Protein 6IEH (pdb70)

Structure (mmCIF, N/CA/C/O backbone):
data_6IEH
#
_entry.id   6IEH
#
_cell.length_a   148.305
_cell.length_b   113.728
_cell.length_c   80.717
_cell.angle_alpha   90.00
_cell.angle_beta   96.49
_cell.angle_gamma   90.00
#
_symmetry.space_group_name_H-M   'C 1 2 1'
#
loop_
_entity.id
_entity.type
_entity.pdbx_description
1 polymer 'Exosome RNA helicase MTR4'
2 polymer 'Protein NRDE2 homolog'
3 non-polymer 'CHLORIDE ION'
4 non-polymer "ADENOSINE-5'-TRIPHOSPHATE"
5 water water
#
loop_
_atom_site.group_PDB
_atom_site.id
_atom_site.type_symbol
_atom_site.label_atom_id
_atom_site.label_alt_id
_atom_site.label_comp_id
_atom_site.label_asym_id
_atom_site.label_entity_id
_atom_site.label_seq_id
_atom_site.pdbx_PDB_ins_code
_atom_site.Cartn_x
_atom_site.Cartn_y
_atom_site.Cartn_z
_atom_site.occupancy
_atom_site.B_iso_or_equiv
_atom_site.auth_seq_id
_atom_site.auth_comp_id
_atom_site.auth_asym_id
_atom_site.auth_atom_id
_atom_site.pdbx_PDB_model_num
ATOM 1 N N . ARG A 1 35 ? -40.016 -10.628 -15.053 1.00 39.79 98 ARG B N 1
ATOM 2 C CA . ARG A 1 35 ? -39.206 -10.274 -16.179 1.00 31.58 98 ARG B CA 1
ATOM 3 C C . ARG A 1 35 ? -38.159 -11.282 -16.419 1.00 35.97 98 ARG B C 1
ATOM 4 O O . ARG A 1 35 ? -37.178 -10.973 -17.017 1.00 30.06 98 ARG B O 1
ATOM 6 N N . VAL A 1 36 ? -38.373 -12.490 -15.927 1.00 36.40 99 VAL B N 1
ATOM 7 C CA . VAL A 1 36 ? -37.441 -13.581 -15.998 1.00 32.54 99 VAL B CA 1
ATOM 8 C C . VAL A 1 36 ? -38.218 -14.819 -16.361 1.00 31.90 99 VAL B C 1
ATOM 9 O O . VAL A 1 36 ? -39.324 -14.955 -15.968 1.00 36.23 99 VAL B O 1
ATOM 13 N N . LYS A 1 37 ? -37.622 -15.695 -17.149 1.00 33.79 100 LYS B N 1
ATOM 14 C CA . LYS A 1 37 ? -38.182 -16.962 -17.567 1.00 31.88 100 LYS B CA 1
ATOM 15 C C . LYS A 1 37 ? -37.228 -18.042 -17.210 1.00 34.19 100 LYS B C 1
ATOM 16 O O . LYS A 1 37 ? -36.067 -17.826 -17.045 1.00 38.54 100 LYS B O 1
ATOM 22 N N . VAL A 1 38 ? -37.740 -19.231 -17.045 1.00 32.68 101 VAL B N 1
ATOM 23 C CA . VAL A 1 38 ? -36.905 -20.339 -16.722 1.00 33.43 101 VAL B CA 1
ATOM 24 C C . VAL A 1 38 ? -37.027 -21.369 -17.804 1.00 35.63 101 VAL B C 1
ATOM 25 O O . VAL A 1 38 ? -38.068 -21.545 -18.348 1.00 38.97 101 VAL B O 1
ATOM 29 N N . GLN A 1 39 ? -35.922 -21.978 -18.163 1.00 31.31 102 GLN B N 1
ATOM 30 C CA . GLN A 1 39 ? -35.854 -23.028 -19.125 1.00 26.28 102 GLN B CA 1
ATOM 31 C C . GLN A 1 39 ? -35.339 -24.226 -18.445 1.00 32.63 102 GLN B C 1
ATOM 32 O O . GLN A 1 39 ? -34.504 -24.122 -17.633 1.00 37.23 102 GLN B O 1
ATOM 38 N N . SER A 1 40 ? -35.834 -25.392 -18.762 1.00 34.36 103 SER B N 1
ATOM 39 C CA . SER A 1 40 ? -35.331 -26.564 -18.120 1.00 30.99 103 SER B CA 1
ATOM 40 C C . SER A 1 40 ? -34.453 -27.297 -19.022 1.00 31.45 103 SER B C 1
ATOM 41 O O . SER A 1 40 ? -34.802 -27.495 -20.090 1.00 32.46 103 SER B O 1
ATOM 44 N N . VAL A 1 41 ? -33.302 -27.724 -18.570 1.00 33.52 104 VAL B N 1
ATOM 45 C CA . VAL A 1 41 ? -32.405 -28.456 -19.428 1.00 31.93 104 VAL B CA 1
ATOM 46 C C . VAL A 1 41 ? -32.146 -29.914 -19.054 1.00 37.99 104 VAL B C 1
ATOM 47 O O . VAL A 1 41 ? -31.925 -30.235 -17.944 1.00 40.65 104 VAL B O 1
ATOM 51 N N . GLU A 1 42 ? -32.236 -30.824 -20.006 1.00 47.44 105 GLU B N 1
ATOM 52 C CA . GLU A 1 42 ? -32.059 -32.236 -19.713 1.00 44.23 105 GLU B CA 1
ATOM 53 C C . GLU A 1 42 ? -30.674 -32.714 -19.404 1.00 49.57 105 GLU B C 1
ATOM 54 O O . GLU A 1 42 ? -29.712 -32.360 -20.022 1.00 53.80 105 GLU B O 1
ATOM 56 N N . THR A 1 43 ? -30.611 -33.554 -18.404 1.00 47.21 106 THR B N 1
ATOM 57 C CA . THR A 1 43 ? -29.394 -34.144 -17.893 1.00 53.20 106 THR B CA 1
ATOM 58 C C . THR A 1 43 ? -29.667 -35.600 -17.577 1.00 59.97 106 THR B C 1
ATOM 59 O O . THR A 1 43 ? -30.765 -36.090 -17.771 1.00 60.59 106 THR B O 1
ATOM 63 N N . VAL A 1 44 ? -28.678 -36.312 -17.081 1.00 57.51 107 VAL B N 1
ATOM 64 C CA . VAL A 1 44 ? -28.892 -37.722 -16.927 1.00 60.40 107 VAL B CA 1
ATOM 65 C C . VAL A 1 44 ? -29.151 -38.429 -15.631 1.00 68.32 107 VAL B C 1
ATOM 66 O O . VAL A 1 44 ? -30.272 -38.817 -15.318 1.00 66.89 107 VAL B O 1
ATOM 70 N N . GLU A 1 45 ? -28.122 -38.545 -14.839 1.00 64.30 108 GLU B N 1
ATOM 71 C CA . GLU A 1 45 ? -28.238 -39.348 -13.669 1.00 69.47 108 GLU B CA 1
ATOM 72 C C . GLU A 1 45 ? -28.900 -38.718 -12.489 1.00 68.90 108 GLU B C 1
ATOM 73 O O . GLU A 1 45 ? -28.240 -38.383 -11.538 1.00 64.19 108 GLU B O 1
ATOM 75 N N . GLY A 1 46 ? -30.213 -38.542 -12.573 1.00 65.79 109 GLY B N 1
ATOM 76 C CA . GLY A 1 46 ? -30.999 -37.982 -11.478 1.00 66.09 109 GLY B CA 1
ATOM 77 C C . GLY A 1 46 ? -30.512 -36.669 -10.921 1.00 67.50 109 GLY B C 1
ATOM 78 O O . GLY A 1 46 ? -30.398 -36.493 -9.721 1.00 62.22 109 GLY B O 1
ATOM 79 N N . CYS A 1 47 ? -30.204 -35.782 -11.843 1.00 65.04 110 CYS B N 1
ATOM 80 C CA . CYS A 1 47 ? -29.670 -34.470 -11.633 1.00 44.29 110 CYS B CA 1
ATOM 81 C C . CYS A 1 47 ? -30.502 -33.538 -12.476 1.00 46.23 110 CYS B C 1
ATOM 82 O O . CYS A 1 47 ? -30.941 -33.908 -13.532 1.00 43.24 110 CYS B O 1
ATOM 85 N N . THR A 1 48 ? -30.739 -32.332 -11.995 1.00 42.34 111 THR B N 1
ATOM 86 C CA . THR A 1 48 ? -31.559 -31.373 -12.669 1.00 30.98 111 THR B CA 1
ATOM 87 C C . THR A 1 48 ? -30.786 -30.164 -13.028 1.00 33.70 111 THR B C 1
ATOM 88 O O . THR A 1 48 ? -29.976 -29.767 -12.280 1.00 33.61 111 THR B O 1
ATOM 92 N N . HIS A 1 49 ? -30.983 -29.626 -14.220 1.00 31.16 112 HIS B N 1
ATOM 93 C CA . HIS A 1 49 ? -30.365 -28.414 -14.659 1.00 28.02 112 HIS B CA 1
ATOM 94 C C . HIS A 1 49 ? -31.426 -27.532 -15.227 1.00 30.47 112 HIS B C 1
ATOM 95 O O . HIS A 1 49 ? -32.085 -27.904 -16.135 1.00 30.96 112 HIS B O 1
ATOM 102 N N . GLU A 1 50 ? -31.602 -26.356 -14.660 1.00 32.27 113 GLU B N 1
ATOM 103 C CA . GLU A 1 50 ? -32.518 -25.358 -15.125 1.00 29.41 113 GLU B CA 1
ATOM 104 C C . GLU A 1 50 ? -31.766 -24.068 -15.168 1.00 27.59 113 GLU B C 1
ATOM 105 O O . GLU A 1 50 ? -30.904 -23.835 -14.402 1.00 25.59 113 GLU B O 1
ATOM 111 N N . VAL A 1 51 ? -32.099 -23.228 -16.100 1.00 26.70 114 VAL B N 1
ATOM 112 C CA . VAL A 1 51 ? -31.462 -21.946 -16.158 1.00 27.37 114 VAL B CA 1
ATOM 113 C C . VAL A 1 51 ? -32.451 -20.817 -16.168 1.00 29.86 114 VAL B C 1
ATOM 114 O O . VAL A 1 51 ? -33.340 -20.823 -16.911 1.00 36.51 114 VAL B O 1
ATOM 118 N N . ALA A 1 52 ? -32.272 -19.821 -15.346 1.00 34.73 115 ALA B N 1
ATOM 119 C CA . ALA A 1 52 ? -33.137 -18.711 -15.342 1.00 31.24 115 ALA B CA 1
ATOM 120 C C . ALA A 1 52 ? -32.459 -17.692 -16.133 1.00 33.54 115 ALA B C 1
ATOM 121 O O . ALA A 1 52 ? -31.359 -17.412 -15.912 1.00 27.68 115 ALA B O 1
ATOM 123 N N . LEU A 1 53 ? -33.136 -17.111 -17.085 1.00 37.43 116 LEU B N 1
ATOM 124 C CA . LEU A 1 53 ? -32.520 -16.094 -17.882 1.00 37.44 116 LEU B CA 1
ATOM 125 C C . LEU A 1 53 ? -33.396 -14.908 -17.976 1.00 40.80 116 LEU B C 1
ATOM 126 O O . LEU A 1 53 ? -34.548 -15.008 -17.794 1.00 37.90 116 LEU B O 1
ATOM 131 N N . PRO A 1 54 ? -32.828 -13.764 -18.324 1.00 38.31 117 PRO B N 1
ATOM 132 C CA . PRO A 1 54 ? -33.567 -12.552 -18.501 1.00 34.53 117 PRO B CA 1
ATOM 133 C C . PRO A 1 54 ? -34.437 -12.811 -19.629 1.00 36.24 117 PRO B C 1
ATOM 134 O O . PRO A 1 54 ? -33.968 -13.230 -20.631 1.00 39.94 117 PRO B O 1
ATOM 138 N N . ALA A 1 55 ? -35.661 -12.354 -19.549 1.00 41.75 118 ALA B N 1
ATOM 139 C CA . ALA A 1 55 ? -36.690 -12.633 -20.529 1.00 33.52 118 ALA B CA 1
ATOM 140 C C . ALA A 1 55 ? -36.518 -12.183 -21.895 1.00 39.63 118 ALA B C 1
ATOM 141 O O . ALA A 1 55 ? -37.144 -12.693 -22.766 1.00 43.73 118 ALA B O 1
ATOM 143 N N . GLU A 1 56 ? -35.718 -11.182 -22.111 1.00 40.53 119 GLU B N 1
ATOM 144 C CA . GLU A 1 56 ? -35.540 -10.711 -23.422 1.00 40.72 119 GLU B CA 1
ATOM 145 C C . GLU A 1 56 ? -34.402 -11.351 -24.160 1.00 40.69 119 GLU B C 1
ATOM 146 O O . GLU A 1 56 ? -34.076 -10.955 -25.221 1.00 46.33 119 GLU B O 1
ATOM 152 N N . GLU A 1 57 ? -33.787 -12.357 -23.602 1.00 38.25 120 GLU B N 1
ATOM 153 C CA . GLU A 1 57 ? -32.712 -12.999 -24.257 1.00 43.40 120 GLU B CA 1
ATOM 154 C C . GLU A 1 57 ? -33.114 -14.379 -24.542 1.00 36.24 120 GLU B C 1
ATOM 155 O O . GLU A 1 57 ? -33.748 -14.989 -23.778 1.00 33.85 120 GLU B O 1
ATOM 157 N N . ASP A 1 58 ? -32.761 -14.835 -25.711 1.00 34.59 121 ASP B N 1
ATOM 158 C CA . ASP A 1 58 ? -33.038 -16.151 -26.153 1.00 39.85 121 ASP B CA 1
ATOM 159 C C . ASP A 1 58 ? -32.226 -17.185 -25.447 1.00 37.45 121 ASP B C 1
ATOM 160 O O . ASP A 1 58 ? -31.065 -17.007 -25.217 1.00 38.96 121 ASP B O 1
ATOM 165 N N . TYR A 1 59 ? -32.857 -18.289 -25.089 1.00 30.49 122 TYR B N 1
ATOM 166 C CA . TYR A 1 59 ? -32.133 -19.345 -24.436 1.00 32.81 122 TYR B CA 1
ATOM 167 C C . TYR A 1 59 ? -31.297 -20.044 -25.456 1.00 36.28 122 TYR B C 1
ATOM 168 O O . TYR A 1 59 ? -31.802 -20.487 -26.466 1.00 41.14 122 TYR B O 1
ATOM 177 N N . LEU A 1 60 ? -30.016 -20.181 -25.167 1.00 34.70 123 LEU B N 1
ATOM 178 C CA . LEU A 1 60 ? -29.124 -20.910 -26.031 1.00 32.97 123 LEU B CA 1
ATOM 179 C C . LEU A 1 60 ? -28.481 -21.985 -25.200 1.00 38.56 123 LEU B C 1
ATOM 180 O O . LEU A 1 60 ? -28.104 -21.751 -24.061 1.00 37.91 123 LEU B O 1
ATOM 185 N N . PRO A 1 61 ? -28.363 -23.170 -25.771 1.00 34.29 124 PRO B N 1
ATOM 186 C CA . PRO A 1 61 ? -27.787 -24.299 -25.064 1.00 31.24 124 PRO B CA 1
ATOM 187 C C . PRO A 1 61 ? -26.347 -24.032 -24.762 1.00 30.54 124 PRO B C 1
ATOM 188 O O . PRO A 1 61 ? -25.677 -23.326 -25.482 1.00 30.54 124 PRO B O 1
ATOM 192 N N . LEU A 1 62 ? -25.887 -24.572 -23.657 1.00 30.93 125 LEU B N 1
ATOM 193 C CA . LEU A 1 62 ? -24.537 -24.364 -23.244 1.00 28.98 125 LEU B CA 1
ATOM 194 C C . LEU A 1 62 ? -23.598 -24.967 -24.208 1.00 31.77 125 LEU B C 1
ATOM 195 O O . LEU A 1 62 ? -23.885 -25.955 -24.825 1.00 31.19 125 LEU B O 1
ATOM 200 N N . LYS A 1 63 ? -22.418 -24.397 -24.276 1.00 33.09 126 LYS B N 1
ATOM 201 C CA . LYS A 1 63 ? -21.454 -24.786 -25.247 1.00 33.66 126 LYS B CA 1
ATOM 202 C C . LYS A 1 63 ? -20.327 -25.601 -24.764 1.00 33.77 126 LYS B C 1
ATOM 203 O O . LYS A 1 63 ? -19.715 -25.316 -23.819 1.00 28.23 126 LYS B O 1
ATOM 205 N N . PRO A 1 64 ? -20.003 -26.623 -25.490 1.00 38.77 127 PRO B N 1
ATOM 206 C CA . PRO A 1 64 ? -18.954 -27.526 -25.108 1.00 41.29 127 PRO B CA 1
ATOM 207 C C . PRO A 1 64 ? -17.632 -26.876 -25.051 1.00 39.13 127 PRO B C 1
ATOM 208 O O . PRO A 1 64 ? -17.332 -26.020 -25.808 1.00 46.27 127 PRO B O 1
ATOM 212 N N . ARG A 1 65 ? -16.806 -27.364 -24.167 1.00 39.71 128 ARG B N 1
ATOM 213 C CA . ARG A 1 65 ? -15.540 -26.761 -23.937 1.00 47.41 128 ARG B CA 1
ATOM 214 C C . ARG A 1 65 ? -14.604 -26.738 -25.089 1.00 47.73 128 ARG B C 1
ATOM 215 O O . ARG A 1 65 ? -14.394 -27.720 -25.759 1.00 46.99 128 ARG B O 1
ATOM 223 N N . VAL A 1 66 ? -14.007 -25.577 -25.268 1.00 44.41 129 VAL B N 1
ATOM 224 C CA . VAL A 1 66 ? -13.031 -25.352 -26.252 1.00 46.09 129 VAL B CA 1
ATOM 225 C C . VAL A 1 66 ? -11.769 -25.348 -25.440 1.00 46.47 129 VAL B C 1
ATOM 226 O O . VAL A 1 66 ? -11.680 -24.662 -24.470 1.00 57.91 129 VAL B O 1
ATOM 230 N N . GLY A 1 67 ? -10.786 -26.134 -25.810 1.00 39.65 130 GLY B N 1
ATOM 231 C CA . GLY A 1 67 ? -9.554 -26.172 -25.055 1.00 44.82 130 GLY B CA 1
ATOM 232 C C . GLY A 1 67 ? -9.562 -27.169 -23.935 1.00 45.71 130 GLY B C 1
ATOM 233 O O . GLY A 1 67 ? -10.440 -27.965 -23.876 1.00 45.23 130 GLY B O 1
ATOM 234 N N . LYS A 1 68 ? -8.536 -27.172 -23.103 1.00 44.34 131 LYS B N 1
ATOM 235 C CA . LYS A 1 68 ? -8.440 -28.053 -21.967 1.00 39.32 131 LYS B CA 1
ATOM 236 C C . LYS A 1 68 ? -9.144 -27.555 -20.732 1.00 41.17 131 LYS B C 1
ATOM 237 O O . LYS A 1 68 ? -9.478 -26.424 -20.615 1.00 45.70 131 LYS B O 1
ATOM 239 N N . ALA A 1 69 ? -9.397 -28.443 -19.811 1.00 41.02 132 ALA B N 1
ATOM 240 C CA . ALA A 1 69 ? -10.004 -28.065 -18.590 1.00 40.63 132 ALA B CA 1
ATOM 241 C C . ALA A 1 69 ? -9.065 -27.264 -17.789 1.00 34.08 132 ALA B C 1
ATOM 242 O O . ALA A 1 69 ? -7.938 -27.532 -17.748 1.00 38.09 132 ALA B O 1
ATOM 244 N N . ALA A 1 70 ? -9.570 -26.278 -17.111 1.00 36.98 133 ALA B N 1
ATOM 245 C CA . ALA A 1 70 ? -8.815 -25.421 -16.257 1.00 39.41 133 ALA B CA 1
ATOM 246 C C . ALA A 1 70 ? -8.244 -26.113 -15.067 1.00 38.70 133 ALA B C 1
ATOM 247 O O . ALA A 1 70 ? -7.194 -25.766 -14.618 1.00 38.53 133 ALA B O 1
ATOM 249 N N . LYS A 1 71 ? -8.988 -27.053 -14.526 1.00 37.99 134 LYS B N 1
ATOM 250 C CA . LYS A 1 71 ? -8.626 -27.857 -13.383 1.00 38.92 134 LYS B CA 1
ATOM 251 C C . LYS A 1 71 ? -8.948 -29.300 -13.709 1.00 44.65 134 LYS B C 1
ATOM 252 O O . LYS A 1 71 ? -9.819 -29.554 -14.458 1.00 40.95 134 LYS B O 1
ATOM 258 N N . GLU A 1 72 ? -8.173 -30.240 -13.203 1.00 40.69 135 GLU B N 1
ATOM 259 C CA . GLU A 1 72 ? -8.385 -31.661 -13.391 1.00 44.96 135 GLU B CA 1
ATOM 260 C C . GLU A 1 72 ? -8.416 -32.270 -12.015 1.00 41.47 135 GLU B C 1
ATOM 261 O O . GLU A 1 72 ? -7.754 -31.837 -11.162 1.00 52.14 135 GLU B O 1
ATOM 267 N N . TYR A 1 73 ? -9.205 -33.285 -11.780 1.00 46.08 136 TYR B N 1
ATOM 268 C CA . TYR A 1 73 ? -9.317 -33.836 -10.448 1.00 43.20 136 TYR B CA 1
ATOM 269 C C . TYR A 1 73 ? -8.878 -35.261 -10.437 1.00 46.53 136 TYR B C 1
ATOM 270 O O . TYR A 1 73 ? -8.766 -35.863 -11.452 1.00 48.81 136 TYR B O 1
ATOM 279 N N . PRO A 1 74 ? -8.538 -35.780 -9.277 1.00 49.78 137 PRO B N 1
ATOM 280 C CA . PRO A 1 74 ? -8.105 -37.136 -9.030 1.00 50.12 137 PRO B CA 1
ATOM 281 C C . PRO A 1 74 ? -9.141 -38.128 -9.334 1.00 50.70 137 PRO B C 1
ATOM 282 O O . PRO A 1 74 ? -8.884 -39.190 -9.800 1.00 58.74 137 PRO B O 1
ATOM 286 N N . PHE A 1 75 ? -10.343 -37.776 -9.015 1.00 50.48 138 PHE B N 1
ATOM 287 C CA . PHE A 1 75 ? -11.470 -38.618 -9.180 1.00 51.76 138 PHE B CA 1
ATOM 288 C C . PHE A 1 75 ? -12.314 -38.312 -10.374 1.00 50.43 138 PHE B C 1
ATOM 289 O O . PHE A 1 75 ? -12.204 -37.295 -10.981 1.00 46.09 138 PHE B O 1
ATOM 297 N N . ILE A 1 76 ? -13.144 -39.257 -10.723 1.00 47.48 139 ILE B N 1
ATOM 298 C CA . ILE A 1 76 ? -14.029 -39.067 -11.814 1.00 52.27 139 ILE B CA 1
ATOM 299 C C . ILE A 1 76 ? -15.128 -38.269 -11.232 1.00 47.84 139 ILE B C 1
ATOM 300 O O . ILE A 1 76 ? -15.662 -38.624 -10.244 1.00 47.59 139 ILE B O 1
ATOM 305 N N . LEU A 1 77 ? -15.459 -37.182 -11.875 1.00 48.10 140 LEU B N 1
ATOM 306 C CA . LEU A 1 77 ? -16.477 -36.292 -11.433 1.00 42.57 140 LEU B CA 1
ATOM 307 C C . LEU A 1 77 ? -17.828 -36.858 -11.581 1.00 43.53 140 LEU B C 1
ATOM 308 O O . LEU A 1 77 ? -18.061 -37.674 -12.413 1.00 50.67 140 LEU B O 1
ATOM 313 N N . ASP A 1 78 ? -18.726 -36.411 -10.738 1.00 42.81 141 ASP B N 1
ATOM 314 C CA . ASP A 1 78 ? -20.095 -36.810 -10.798 1.00 39.35 141 ASP B CA 1
ATOM 315 C C . ASP A 1 78 ? -20.801 -35.981 -11.844 1.00 43.63 141 ASP B C 1
ATOM 316 O O . ASP A 1 78 ? -20.331 -34.960 -12.262 1.00 42.37 141 ASP B O 1
ATOM 321 N N . ALA A 1 79 ? -21.966 -36.425 -12.259 1.00 43.93 142 ALA B N 1
ATOM 322 C CA . ALA A 1 79 ? -22.730 -35.774 -13.284 1.00 36.88 142 ALA B CA 1
ATOM 323 C C . ALA A 1 79 ? -23.117 -34.416 -12.890 1.00 41.08 142 ALA B C 1
ATOM 324 O O . ALA A 1 79 ? -23.138 -33.563 -13.696 1.00 40.09 142 ALA B O 1
ATOM 326 N N . PHE A 1 80 ? -23.498 -34.212 -11.658 1.00 35.52 143 PHE B N 1
ATOM 327 C CA . PHE A 1 80 ? -23.810 -32.913 -11.233 1.00 32.42 143 PHE B CA 1
ATOM 328 C C . PHE A 1 80 ? -22.609 -32.014 -11.285 1.00 35.51 143 PHE B C 1
ATOM 329 O O . PHE A 1 80 ? -22.736 -30.909 -11.641 1.00 36.71 143 PHE B O 1
ATOM 337 N N . GLN A 1 81 ? -21.429 -32.468 -10.928 1.00 36.30 144 GLN B N 1
ATOM 338 C CA . GLN A 1 81 ? -20.287 -31.629 -10.975 1.00 34.30 144 GLN B CA 1
ATOM 339 C C . GLN A 1 81 ? -19.990 -31.237 -12.381 1.00 36.89 144 GLN B C 1
ATOM 340 O O . GLN A 1 81 ? -19.758 -30.132 -12.658 1.00 35.84 144 GLN B O 1
ATOM 346 N N . ARG A 1 82 ? -20.076 -32.146 -13.304 1.00 38.59 145 ARG B N 1
ATOM 347 C CA . ARG A 1 82 ? -19.795 -31.815 -14.671 1.00 39.69 145 ARG B CA 1
ATOM 348 C C . ARG A 1 82 ? -20.693 -30.807 -15.253 1.00 36.26 145 ARG B C 1
ATOM 349 O O . ARG A 1 82 ? -20.298 -30.097 -16.089 1.00 35.07 145 ARG B O 1
ATOM 357 N N . GLU A 1 83 ? -21.954 -30.836 -14.935 1.00 34.76 146 GLU B N 1
ATOM 358 C CA . GLU A 1 83 ? -22.855 -29.882 -15.484 1.00 34.54 146 GLU B CA 1
ATOM 359 C C . GLU A 1 83 ? -22.551 -28.527 -15.042 1.00 39.80 146 GLU B C 1
ATOM 360 O O . GLU A 1 83 ? -22.635 -27.626 -15.787 1.00 42.92 146 GLU B O 1
ATOM 366 N N . ALA A 1 84 ? -22.260 -28.385 -13.782 1.00 35.77 147 ALA B N 1
ATOM 367 C CA . ALA A 1 84 ? -21.931 -27.131 -13.174 1.00 37.07 147 ALA B CA 1
ATOM 368 C C . ALA A 1 84 ? -20.665 -26.538 -13.678 1.00 37.15 147 ALA B C 1
ATOM 369 O O . ALA A 1 84 ? -20.527 -25.368 -13.771 1.00 38.82 147 ALA B O 1
ATOM 371 N N . ILE A 1 85 ? -19.708 -27.392 -13.942 1.00 37.19 148 ILE B N 1
ATOM 372 C CA . ILE A 1 85 ? -18.410 -27.039 -14.457 1.00 36.22 148 ILE B CA 1
ATOM 373 C C . ILE A 1 85 ? -18.505 -26.451 -15.816 1.00 40.17 148 ILE B C 1
ATOM 374 O O . ILE A 1 85 ? -17.793 -25.538 -16.146 1.00 40.79 148 ILE B O 1
ATOM 379 N N . GLN A 1 86 ? -19.399 -27.004 -16.615 1.00 37.98 149 GLN B N 1
ATOM 380 C CA . GLN A 1 86 ? -19.706 -26.551 -17.943 1.00 31.21 149 GLN B CA 1
ATOM 381 C C . GLN A 1 86 ? -20.334 -25.213 -17.899 1.00 36.50 149 GLN B C 1
ATOM 382 O O . GLN A 1 86 ? -20.227 -24.521 -18.836 1.00 39.28 149 GLN B O 1
ATOM 388 N N . CYS A 1 87 ? -21.122 -24.901 -16.882 1.00 41.08 150 CYS B N 1
ATOM 389 C CA . CYS A 1 87 ? -21.668 -23.582 -16.708 1.00 33.56 150 CYS B CA 1
ATOM 390 C C . CYS A 1 87 ? -20.535 -22.618 -16.490 1.00 38.28 150 CYS B C 1
ATOM 391 O O . CYS A 1 87 ? -20.521 -21.594 -17.041 1.00 34.87 150 CYS B O 1
ATOM 394 N N . VAL A 1 88 ? -19.570 -22.943 -15.669 1.00 36.06 151 VAL B N 1
ATOM 395 C CA . VAL A 1 88 ? -18.455 -22.056 -15.426 1.00 38.19 151 VAL B CA 1
ATOM 396 C C . VAL A 1 88 ? -17.585 -21.841 -16.622 1.00 40.45 151 VAL B C 1
ATOM 397 O O . VAL A 1 88 ? -17.035 -20.793 -16.810 1.00 43.26 151 VAL B O 1
ATOM 401 N N . ASP A 1 89 ? -17.415 -22.878 -17.426 1.00 36.79 152 ASP B N 1
ATOM 402 C CA . ASP A 1 89 ? -16.640 -22.820 -18.660 1.00 34.08 152 ASP B CA 1
ATOM 403 C C . ASP A 1 89 ? -17.253 -21.869 -19.639 1.00 33.60 152 ASP B C 1
ATOM 404 O O . ASP A 1 89 ? -16.592 -21.178 -20.338 1.00 35.42 152 ASP B O 1
ATOM 409 N N . ASN A 1 90 ? -18.561 -21.846 -19.671 1.00 33.67 153 ASN B N 1
ATOM 410 C CA . ASN A 1 90 ? -19.371 -21.037 -20.515 1.00 28.56 153 ASN B CA 1
ATOM 411 C C . ASN A 1 90 ? -19.651 -19.681 -20.012 1.00 29.81 153 ASN B C 1
ATOM 412 O O . ASN A 1 90 ? -20.418 -19.014 -20.615 1.00 31.84 153 ASN B O 1
ATOM 417 N N . ASN A 1 91 ? -19.055 -19.303 -18.903 1.00 35.44 154 ASN B N 1
ATOM 418 C CA . ASN A 1 91 ? -19.167 -18.004 -18.251 1.00 40.40 154 ASN B CA 1
ATOM 419 C C . ASN A 1 91 ? -20.499 -17.593 -17.766 1.00 40.10 154 ASN B C 1
ATOM 420 O O . ASN A 1 91 ? -20.887 -16.491 -17.904 1.00 45.73 154 ASN B O 1
ATOM 425 N N . GLN A 1 92 ? -21.227 -18.503 -17.201 1.00 33.62 155 GLN B N 1
ATOM 426 C CA . GLN A 1 92 ? -22.501 -18.169 -16.669 1.00 35.32 155 GLN B CA 1
ATOM 427 C C . GLN A 1 92 ? -22.521 -18.605 -15.231 1.00 36.43 155 GLN B C 1
ATOM 428 O O . GLN A 1 92 ? -21.779 -19.443 -14.821 1.00 32.69 155 GLN B O 1
ATOM 434 N N . SER A 1 93 ? -23.334 -17.951 -14.435 1.00 32.58 156 SER B N 1
ATOM 435 C CA . SER A 1 93 ? -23.455 -18.300 -13.059 1.00 28.54 156 SER B CA 1
ATOM 436 C C . SER A 1 93 ? -24.242 -19.559 -12.829 1.00 32.64 156 SER B C 1
ATOM 437 O O . SER A 1 93 ? -25.057 -19.932 -13.591 1.00 32.17 156 SER B O 1
ATOM 440 N N . VAL A 1 94 ? -23.943 -20.213 -11.736 1.00 30.99 157 VAL B N 1
ATOM 441 C CA . VAL A 1 94 ? -24.604 -21.412 -11.360 1.00 28.36 157 VAL B CA 1
ATOM 442 C C . VAL A 1 94 ? -24.764 -21.418 -9.872 1.00 31.88 157 VAL B C 1
ATOM 443 O O . VAL A 1 94 ? -23.993 -20.834 -9.182 1.00 26.75 157 VAL B O 1
ATOM 447 N N . LEU A 1 95 ? -25.841 -22.046 -9.419 1.00 36.14 158 LEU B N 1
ATOM 448 C CA . LEU A 1 95 ? -26.127 -22.332 -8.038 1.00 33.40 158 LEU B CA 1
ATOM 449 C C . LEU A 1 95 ? -26.133 -23.824 -8.020 1.00 33.43 158 LEU B C 1
ATOM 450 O O . LEU A 1 95 ? -26.783 -24.425 -8.793 1.00 35.10 158 LEU B O 1
ATOM 455 N N . VAL A 1 96 ? -25.366 -24.430 -7.163 1.00 30.44 159 VAL B N 1
ATOM 456 C CA . VAL A 1 96 ? -25.369 -25.841 -7.107 1.00 28.15 159 VAL B CA 1
ATOM 457 C C . VAL A 1 96 ? -25.978 -26.151 -5.787 1.00 35.54 159 VAL B C 1
ATOM 458 O O . VAL A 1 96 ? -25.562 -25.618 -4.812 1.00 34.78 159 VAL B O 1
ATOM 462 N N . SER A 1 97 ? -27.013 -26.964 -5.757 1.00 32.95 160 SER B N 1
ATOM 463 C CA . SER A 1 97 ? -27.605 -27.322 -4.504 1.00 30.67 160 SER B CA 1
ATOM 464 C C . SER A 1 97 ? -27.533 -28.786 -4.351 1.00 33.64 160 SER B C 1
ATOM 465 O O . SER A 1 97 ? -28.214 -29.486 -4.957 1.00 34.12 160 SER B O 1
ATOM 468 N N . ALA A 1 98 ? -26.732 -29.242 -3.445 1.00 34.03 161 ALA B N 1
ATOM 469 C CA . ALA A 1 98 ? -26.568 -30.643 -3.242 1.00 31.87 161 ALA B CA 1
ATOM 470 C C . ALA A 1 98 ? -26.334 -30.923 -1.805 1.00 33.60 161 ALA B C 1
ATOM 471 O O . ALA A 1 98 ? -26.001 -30.071 -1.076 1.00 35.72 161 ALA B O 1
ATOM 473 N N . HIS A 1 99 ? -26.390 -32.149 -1.376 1.00 32.75 162 HIS B N 1
ATOM 474 C CA . HIS A 1 99 ? -26.174 -32.427 0.032 1.00 35.95 162 HIS B CA 1
ATOM 475 C C . HIS A 1 99 ? -24.805 -32.172 0.558 1.00 33.47 162 HIS B C 1
ATOM 476 O O . HIS A 1 99 ? -23.887 -32.107 -0.152 1.00 38.08 162 HIS B O 1
ATOM 483 N N . THR A 1 100 ? -24.664 -32.026 1.846 1.00 31.20 163 THR B N 1
ATOM 484 C CA . THR A 1 100 ? -23.366 -31.809 2.405 1.00 35.93 163 THR B CA 1
ATOM 485 C C . THR A 1 100 ? -22.572 -33.046 2.159 1.00 33.39 163 THR B C 1
ATOM 486 O O . THR A 1 100 ? -23.030 -34.120 2.380 1.00 33.79 163 THR B O 1
ATOM 490 N N . SER A 1 101 ? -21.363 -32.852 1.695 1.00 31.06 164 SER B N 1
ATOM 491 C CA . SER A 1 101 ? -20.387 -33.874 1.315 1.00 35.33 164 SER B CA 1
ATOM 492 C C . SER A 1 101 ? -20.568 -34.517 -0.020 1.00 35.06 164 SER B C 1
ATOM 493 O O . SER A 1 101 ? -19.915 -35.409 -0.346 1.00 34.56 164 SER B O 1
ATOM 496 N N . ALA A 1 102 ? -21.488 -34.016 -0.790 1.00 36.24 165 ALA B N 1
ATOM 497 C CA . ALA A 1 102 ? -21.708 -34.465 -2.123 1.00 35.27 165 ALA B CA 1
ATOM 498 C C . ALA A 1 102 ? -20.597 -34.127 -3.022 1.00 36.43 165 ALA B C 1
ATOM 499 O O . ALA A 1 102 ? -20.308 -34.822 -3.922 1.00 44.03 165 ALA B O 1
ATOM 501 N N . GLY A 1 103 ? -20.054 -32.967 -2.851 1.00 32.73 166 GLY B N 1
ATOM 502 C CA . GLY A 1 103 ? -18.963 -32.574 -3.667 1.00 36.26 166 GLY B CA 1
ATOM 503 C C . GLY A 1 103 ? -19.215 -31.293 -4.353 1.00 39.52 166 GLY B C 1
ATOM 504 O O . GLY A 1 103 ? -18.821 -31.099 -5.453 1.00 38.99 166 GLY B O 1
ATOM 505 N N . LYS A 1 104 ? -19.865 -30.379 -3.665 1.00 36.45 167 LYS B N 1
ATOM 506 C CA . LYS A 1 104 ? -20.151 -29.053 -4.179 1.00 36.62 167 LYS B CA 1
ATOM 507 C C . LYS A 1 104 ? -18.930 -28.204 -4.317 1.00 35.06 167 LYS B C 1
ATOM 508 O O . LYS A 1 104 ? -18.864 -27.284 -5.037 1.00 31.90 167 LYS B O 1
ATOM 514 N N . THR A 1 105 ? -17.969 -28.472 -3.504 1.00 38.09 168 THR B N 1
ATOM 515 C CA . THR A 1 105 ? -16.794 -27.726 -3.464 1.00 37.28 168 THR B CA 1
ATOM 516 C C . THR A 1 105 ? -15.922 -27.736 -4.682 1.00 33.94 168 THR B C 1
ATOM 517 O O . THR A 1 105 ? -15.172 -26.866 -4.841 1.00 42.36 168 THR B O 1
ATOM 521 N N . VAL A 1 106 ? -15.967 -28.755 -5.499 1.00 35.28 169 VAL B N 1
ATOM 522 C CA . VAL A 1 106 ? -15.192 -28.814 -6.703 1.00 33.16 169 VAL B CA 1
ATOM 523 C C . VAL A 1 106 ? -15.559 -27.796 -7.706 1.00 30.59 169 VAL B C 1
ATOM 524 O O . VAL A 1 106 ? -14.736 -27.359 -8.385 1.00 34.12 169 VAL B O 1
ATOM 528 N N . CYS A 1 107 ? -16.810 -27.393 -7.788 1.00 32.58 170 CYS B N 1
ATOM 529 C CA . CYS A 1 107 ? -17.259 -26.422 -8.736 1.00 29.98 170 CYS B CA 1
ATOM 530 C C . CYS A 1 107 ? -16.654 -25.133 -8.519 1.00 30.68 170 CYS B C 1
ATOM 531 O O . CYS A 1 107 ? -16.435 -24.432 -9.420 1.00 32.17 170 CYS B O 1
ATOM 534 N N . ALA A 1 108 ? -16.526 -24.762 -7.278 1.00 29.86 171 ALA B N 1
ATOM 535 C CA . ALA A 1 108 ? -15.889 -23.566 -6.890 1.00 33.32 171 ALA B CA 1
ATOM 536 C C . ALA A 1 108 ? -14.459 -23.609 -7.228 1.00 37.17 171 ALA B C 1
ATOM 537 O O . ALA A 1 108 ? -13.936 -22.640 -7.598 1.00 41.86 171 ALA B O 1
ATOM 539 N N . GLU A 1 109 ? -13.807 -24.731 -7.049 1.00 29.07 172 GLU B N 1
ATOM 540 C CA . GLU A 1 109 ? -12.424 -24.849 -7.356 1.00 34.12 172 GLU B CA 1
ATOM 541 C C . GLU A 1 109 ? -12.146 -24.667 -8.800 1.00 35.56 172 GLU B C 1
ATOM 542 O O . GLU A 1 109 ? -11.176 -24.138 -9.163 1.00 39.49 172 GLU B O 1
ATOM 548 N N . TYR A 1 110 ? -12.973 -25.195 -9.641 1.00 32.81 173 TYR B N 1
ATOM 549 C CA . TYR A 1 110 ? -12.821 -25.053 -11.054 1.00 33.38 173 TYR B CA 1
ATOM 550 C C . TYR A 1 110 ? -12.988 -23.644 -11.505 1.00 34.32 173 TYR B C 1
ATOM 551 O O . TYR A 1 110 ? -12.415 -23.245 -12.440 1.00 40.43 173 TYR B O 1
ATOM 560 N N . ALA A 1 111 ? -13.879 -22.914 -10.910 1.00 35.43 174 ALA B N 1
ATOM 561 C CA . ALA A 1 111 ? -14.055 -21.532 -11.234 1.00 37.53 174 ALA B CA 1
ATOM 562 C C . ALA A 1 111 ? -12.865 -20.700 -10.841 1.00 42.59 174 ALA B C 1
ATOM 563 O O . ALA A 1 111 ? -12.576 -19.744 -11.462 1.00 48.54 174 ALA B O 1
ATOM 565 N N . ILE A 1 112 ? -12.224 -20.997 -9.737 1.00 38.51 175 ILE B N 1
ATOM 566 C CA . ILE A 1 112 ? -11.032 -20.294 -9.358 1.00 40.97 175 ILE B CA 1
ATOM 567 C C . ILE A 1 112 ? -9.933 -20.536 -10.309 1.00 41.22 175 ILE B C 1
ATOM 568 O O . ILE A 1 112 ? -9.196 -19.676 -10.623 1.00 39.61 175 ILE B O 1
ATOM 573 N N . ALA A 1 113 ? -9.820 -21.768 -10.746 1.00 41.11 176 ALA B N 1
ATOM 574 C CA . ALA A 1 113 ? -8.838 -22.208 -11.673 1.00 36.11 176 ALA B CA 1
ATOM 575 C C . ALA A 1 113 ? -8.982 -21.504 -12.980 1.00 42.16 176 ALA B C 1
ATOM 576 O O . ALA A 1 113 ? -8.025 -21.256 -13.625 1.00 41.76 176 ALA B O 1
ATOM 578 N N . LEU A 1 114 ? -10.202 -21.298 -13.428 1.00 40.74 177 LEU B N 1
ATOM 579 C CA . LEU A 1 114 ? -10.527 -20.555 -14.618 1.00 41.97 177 LEU B CA 1
ATOM 580 C C . LEU A 1 114 ? -10.220 -19.107 -14.450 1.00 46.11 177 LEU B C 1
ATOM 581 O O . LEU A 1 114 ? -9.774 -18.468 -15.343 1.00 48.45 177 LEU B O 1
ATOM 586 N N . ALA A 1 115 ? -10.547 -18.566 -13.302 1.00 46.42 178 ALA B N 1
ATOM 587 C CA . ALA A 1 115 ? -10.306 -17.175 -13.015 1.00 49.61 178 ALA B CA 1
ATOM 588 C C . ALA A 1 115 ? -8.866 -16.902 -12.954 1.00 45.68 178 ALA B C 1
ATOM 589 O O . ALA A 1 115 ? -8.395 -15.946 -13.450 1.00 45.36 178 ALA B O 1
ATOM 591 N N . LEU A 1 116 ? -8.141 -17.766 -12.305 1.00 45.53 179 LEU B N 1
ATOM 592 C CA . LEU A 1 116 ? -6.725 -17.585 -12.234 1.00 48.51 179 LEU B CA 1
ATOM 593 C C . LEU A 1 116 ? -6.132 -17.725 -13.583 1.00 53.55 179 LEU B C 1
ATOM 594 O O . LEU A 1 116 ? -5.389 -16.912 -13.969 1.00 56.73 179 LEU B O 1
ATOM 599 N N . ARG A 1 117 ? -6.574 -18.673 -14.379 1.00 47.16 180 ARG B N 1
ATOM 600 C CA . ARG A 1 117 ? -6.017 -18.899 -15.692 1.00 45.59 180 ARG B CA 1
ATOM 601 C C . ARG A 1 117 ? -6.106 -17.730 -16.609 1.00 49.42 180 ARG B C 1
ATOM 602 O O . ARG A 1 117 ? -5.237 -17.516 -17.362 1.00 52.35 180 ARG B O 1
ATOM 610 N N . GLU A 1 118 ? -7.161 -16.951 -16.544 1.00 48.63 181 GLU B N 1
ATOM 611 C CA . GLU A 1 118 ? -7.354 -15.776 -17.358 1.00 49.70 181 GLU B CA 1
ATOM 612 C C . GLU A 1 118 ? -6.750 -14.547 -16.756 1.00 48.52 181 GLU B C 1
ATOM 613 O O . GLU A 1 118 ? -6.898 -13.500 -17.285 1.00 56.22 181 GLU B O 1
ATOM 619 N N . LYS A 1 119 ? -6.203 -14.689 -15.580 1.00 47.10 182 LYS B N 1
ATOM 620 C CA . LYS A 1 119 ? -5.502 -13.697 -14.807 1.00 53.49 182 LYS B CA 1
ATOM 621 C C . LYS A 1 119 ? -6.299 -12.707 -14.021 1.00 54.85 182 LYS B C 1
ATOM 622 O O . LYS A 1 119 ? -5.752 -11.830 -13.424 1.00 57.82 182 LYS B O 1
ATOM 628 N N . GLN A 1 120 ? -7.599 -12.895 -13.984 1.00 51.60 183 GLN B N 1
ATOM 629 C CA . GLN A 1 120 ? -8.508 -12.081 -13.202 1.00 49.24 183 GLN B CA 1
ATOM 630 C C . GLN A 1 120 ? -8.573 -12.611 -11.769 1.00 52.37 183 GLN B C 1
ATOM 631 O O . GLN A 1 120 ? -8.042 -13.649 -11.498 1.00 51.54 183 GLN B O 1
ATOM 637 N N . ARG A 1 121 ? -9.180 -11.923 -10.831 1.00 50.98 184 ARG B N 1
ATOM 638 C CA . ARG A 1 121 ? -9.205 -12.457 -9.484 1.00 46.09 184 ARG B CA 1
ATOM 639 C C . ARG A 1 121 ? -10.487 -13.147 -9.115 1.00 51.27 184 ARG B C 1
ATOM 640 O O . ARG A 1 121 ? -11.373 -13.216 -9.888 1.00 44.85 184 ARG B O 1
ATOM 642 N N . VAL A 1 122 ? -10.531 -13.749 -7.949 1.00 51.34 185 VAL B N 1
ATOM 643 C CA . VAL A 1 122 ? -11.718 -14.413 -7.476 1.00 45.96 185 VAL B CA 1
ATOM 644 C C . VAL A 1 122 ? -11.763 -14.264 -5.970 1.00 44.72 185 VAL B C 1
ATOM 645 O O . VAL A 1 122 ? -10.755 -14.177 -5.353 1.00 41.07 185 VAL B O 1
ATOM 649 N N . ILE A 1 123 ? -12.929 -14.111 -5.380 1.00 44.21 186 ILE B N 1
ATOM 650 C CA . ILE A 1 123 ? -13.021 -14.095 -3.944 1.00 43.04 186 ILE B CA 1
ATOM 651 C C . ILE A 1 123 ? -14.011 -15.162 -3.515 1.00 39.12 186 ILE B C 1
ATOM 652 O O . ILE A 1 123 ? -15.079 -15.242 -4.001 1.00 41.06 186 ILE B O 1
ATOM 657 N N . PHE A 1 124 ? -13.620 -15.988 -2.583 1.00 35.63 187 PHE B N 1
ATOM 658 C CA . PHE A 1 124 ? -14.428 -17.067 -2.130 1.00 33.86 187 PHE B CA 1
ATOM 659 C C . PHE A 1 124 ? -14.798 -16.652 -0.759 1.00 37.12 187 PHE B C 1
ATOM 660 O O . PHE A 1 124 ? -13.956 -16.354 0.005 1.00 41.72 187 PHE B O 1
ATOM 668 N N . THR A 1 125 ? -16.074 -16.610 -0.438 1.00 31.91 188 THR B N 1
ATOM 669 C CA . THR A 1 125 ? -16.512 -16.170 0.867 1.00 34.95 188 THR B CA 1
ATOM 670 C C . THR A 1 125 ? -17.211 -17.226 1.622 1.00 37.79 188 THR B C 1
ATOM 671 O O . THR A 1 125 ? -17.872 -18.022 1.061 1.00 33.22 188 THR B O 1
ATOM 675 N N . SER A 1 126 ? -16.985 -17.237 2.919 1.00 42.28 189 SER B N 1
ATOM 676 C CA . SER A 1 126 ? -17.615 -18.153 3.825 1.00 38.69 189 SER B CA 1
ATOM 677 C C . SER A 1 126 ? -18.233 -17.363 4.941 1.00 38.76 189 SER B C 1
ATOM 678 O O . SER A 1 126 ? -17.786 -16.330 5.281 1.00 43.79 189 SER B O 1
ATOM 681 N N . PRO A 1 127 ? -19.310 -17.853 5.473 1.00 35.81 190 PRO B N 1
ATOM 682 C CA . PRO A 1 127 ? -20.154 -17.309 6.503 1.00 40.49 190 PRO B CA 1
ATOM 683 C C . PRO A 1 127 ? -19.556 -17.117 7.840 1.00 42.40 190 PRO B C 1
ATOM 684 O O . PRO A 1 127 ? -19.742 -16.096 8.385 1.00 51.92 190 PRO B O 1
ATOM 688 N N . ILE A 1 128 ? -18.808 -18.062 8.334 1.00 40.76 191 ILE B N 1
ATOM 689 C CA . ILE A 1 128 ? -18.256 -18.013 9.650 1.00 41.64 191 ILE B CA 1
ATOM 690 C C . ILE A 1 128 ? -16.753 -17.924 9.559 1.00 43.81 191 ILE B C 1
ATOM 691 O O . ILE A 1 128 ? -16.189 -18.134 8.562 1.00 44.78 191 ILE B O 1
ATOM 696 N N . LYS A 1 129 ? -16.096 -17.487 10.595 1.00 44.82 192 LYS B N 1
ATOM 697 C CA . LYS A 1 129 ? -14.682 -17.441 10.621 1.00 44.71 192 LYS B CA 1
ATOM 698 C C . LYS A 1 129 ? -14.088 -18.825 10.572 1.00 42.56 192 LYS B C 1
ATOM 699 O O . LYS A 1 129 ? -13.090 -19.043 9.984 1.00 42.95 192 LYS B O 1
ATOM 705 N N . ALA A 1 130 ? -14.700 -19.743 11.271 1.00 39.05 193 ALA B N 1
ATOM 706 C CA . ALA A 1 130 ? -14.298 -21.105 11.328 1.00 36.37 193 ALA B CA 1
ATOM 707 C C . ALA A 1 130 ? -14.405 -21.787 10.011 1.00 42.61 193 ALA B C 1
ATOM 708 O O . ALA A 1 130 ? -13.687 -22.677 9.710 1.00 47.05 193 ALA B O 1
ATOM 710 N N . LEU A 1 131 ? -15.444 -21.486 9.296 1.00 46.06 194 LEU B N 1
ATOM 711 C CA . LEU A 1 131 ? -15.651 -22.014 8.001 1.00 41.56 194 LEU B CA 1
ATOM 712 C C . LEU A 1 131 ? -14.672 -21.501 7.042 1.00 43.80 194 LEU B C 1
ATOM 713 O O . LEU A 1 131 ? -14.328 -22.161 6.140 1.00 52.52 194 LEU B O 1
ATOM 718 N N . SER A 1 132 ? -14.342 -20.247 7.158 1.00 40.42 195 SER B N 1
ATOM 719 C CA . SER A 1 132 ? -13.389 -19.602 6.284 1.00 40.17 195 SER B CA 1
ATOM 720 C C . SER A 1 132 ? -11.977 -20.050 6.401 1.00 43.98 195 SER B C 1
ATOM 721 O O . SER A 1 132 ? -11.246 -19.969 5.482 1.00 44.95 195 SER B O 1
ATOM 724 N N . ASN A 1 133 ? -11.548 -20.357 7.593 1.00 43.27 196 ASN B N 1
ATOM 725 C CA . ASN A 1 133 ? -10.220 -20.824 7.810 1.00 42.87 196 ASN B CA 1
ATOM 726 C C . ASN A 1 133 ? -10.025 -22.138 7.200 1.00 45.78 196 ASN B C 1
ATOM 727 O O . ASN A 1 133 ? -8.979 -22.407 6.714 1.00 53.86 196 ASN B O 1
ATO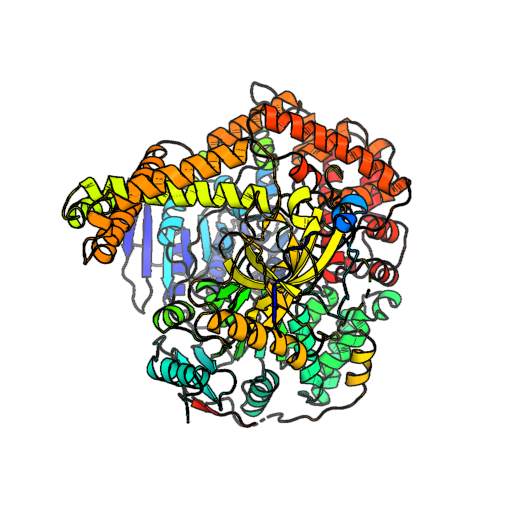M 732 N N . GLN A 1 134 ? -11.015 -23.007 7.325 1.00 44.42 197 GLN B N 1
ATOM 733 C CA . GLN A 1 134 ? -10.954 -24.326 6.760 1.00 43.84 197 GLN B CA 1
ATOM 734 C C . GLN A 1 134 ? -10.905 -24.211 5.309 1.00 43.93 197 GLN B C 1
ATOM 735 O O . GLN A 1 134 ? -10.168 -24.852 4.713 1.00 45.71 197 GLN B O 1
ATOM 737 N N . LYS A 1 135 ? -11.704 -23.366 4.719 1.00 42.30 198 LYS B N 1
ATOM 738 C CA . LYS A 1 135 ? -11.651 -23.148 3.296 1.00 47.78 198 LYS B CA 1
ATOM 739 C C . LYS A 1 135 ? -10.396 -22.492 2.842 1.00 47.83 198 LYS B C 1
ATOM 740 O O . LYS A 1 135 ? -10.042 -22.633 1.716 1.00 55.35 198 LYS B O 1
ATOM 746 N N . TYR A 1 136 ? -9.776 -21.667 3.666 1.00 47.22 199 TYR B N 1
ATOM 747 C CA . TYR A 1 136 ? -8.540 -21.009 3.304 1.00 47.58 199 TYR B CA 1
ATOM 748 C C . TYR A 1 136 ? -7.501 -22.002 3.102 1.00 46.62 199 TYR B C 1
ATOM 749 O O . TYR A 1 136 ? -6.759 -21.941 2.198 1.00 42.46 199 TYR B O 1
ATOM 758 N N . ARG A 1 137 ? -7.411 -22.922 4.010 1.00 50.17 200 ARG B N 1
ATOM 759 C CA . ARG A 1 137 ? -6.443 -23.930 3.895 1.00 53.64 200 ARG B CA 1
ATOM 760 C C . ARG A 1 137 ? -6.722 -24.825 2.759 1.00 54.23 200 ARG B C 1
ATOM 761 O O . ARG A 1 137 ? -5.849 -25.110 2.009 1.00 60.49 200 ARG B O 1
ATOM 769 N N . GLU A 1 138 ? -7.971 -25.212 2.578 1.00 55.42 201 GLU B N 1
ATOM 770 C CA . GLU A 1 138 ? -8.369 -26.110 1.511 1.00 47.29 201 GLU B CA 1
ATOM 771 C C . GLU A 1 138 ? -8.084 -25.500 0.203 1.00 47.77 201 GLU B C 1
ATOM 772 O O . GLU A 1 138 ? -7.584 -26.116 -0.679 1.00 54.58 201 GLU B O 1
ATOM 778 N N . MET A 1 139 ? -8.401 -24.250 0.059 1.00 48.14 202 MET B N 1
ATOM 779 C CA . MET A 1 139 ? -8.047 -23.563 -1.140 1.00 50.50 202 MET B CA 1
ATOM 780 C C . MET A 1 139 ? -6.543 -23.404 -1.266 1.00 52.16 202 MET B C 1
ATOM 781 O O . MET A 1 139 ? -6.044 -23.403 -2.316 1.00 48.14 202 MET B O 1
ATOM 786 N N . TYR A 1 140 ? -5.817 -23.235 -0.185 1.00 53.49 203 TYR B N 1
ATOM 787 C CA . TYR A 1 140 ? -4.399 -23.049 -0.267 1.00 53.17 203 TYR B CA 1
ATOM 788 C C . TYR A 1 140 ? -3.667 -24.203 -0.881 1.00 53.55 203 TYR B C 1
ATOM 789 O O . TYR A 1 140 ? -2.705 -24.025 -1.564 1.00 50.29 203 TYR B O 1
ATOM 791 N N . GLU A 1 141 ? -4.077 -25.405 -0.589 1.00 52.97 204 GLU B N 1
ATOM 792 C CA . GLU A 1 141 ? -3.422 -26.533 -1.163 1.00 57.16 204 GLU B CA 1
ATOM 793 C C . GLU A 1 141 ? -3.525 -26.565 -2.661 1.00 60.27 204 GLU B C 1
ATOM 794 O O . GLU A 1 141 ? -2.549 -26.777 -3.331 1.00 63.64 204 GLU B O 1
ATOM 800 N N . GLU A 1 142 ? -4.706 -26.391 -3.206 1.00 51.92 205 GLU B N 1
ATOM 801 C CA . GLU A 1 142 ? -4.855 -26.419 -4.644 1.00 53.82 205 GLU B CA 1
ATOM 802 C C . GLU A 1 142 ? -4.303 -25.262 -5.410 1.00 47.95 205 GLU B C 1
ATOM 803 O O . GLU A 1 142 ? -3.701 -25.450 -6.414 1.00 49.95 205 GLU B O 1
ATOM 809 N N . PHE A 1 143 ? -4.525 -24.056 -4.941 1.00 44.61 206 PHE B N 1
ATOM 810 C CA . PHE A 1 143 ? -4.096 -22.881 -5.650 1.00 47.85 206 PHE B CA 1
ATOM 811 C C . PHE A 1 143 ? -3.142 -22.147 -4.808 1.00 55.64 206 PHE B C 1
ATOM 812 O O . PHE A 1 143 ? -3.377 -21.954 -3.667 1.00 60.87 206 PHE B O 1
ATOM 820 N N . GLN A 1 144 ? -2.019 -21.795 -5.358 1.00 48.48 207 GLN B N 1
ATOM 821 C CA . GLN A 1 144 ? -1.044 -21.167 -4.558 1.00 44.39 207 GLN B CA 1
ATOM 822 C C . GLN A 1 144 ? -1.298 -19.795 -4.064 1.00 45.50 207 GLN B C 1
ATOM 823 O O . GLN A 1 144 ? -1.144 -19.548 -2.930 1.00 51.95 207 GLN B O 1
ATOM 829 N N . ASP A 1 145 ? -1.783 -18.911 -4.884 1.00 48.04 208 ASP B N 1
ATOM 830 C CA . ASP A 1 145 ? -1.950 -17.527 -4.476 1.00 49.80 208 ASP B CA 1
ATOM 831 C C . ASP A 1 145 ? -3.237 -17.300 -3.768 1.00 50.98 208 ASP B C 1
ATOM 832 O O . ASP A 1 145 ? -4.166 -16.899 -4.375 1.00 50.17 208 ASP B O 1
ATOM 837 N N . VAL A 1 146 ? -3.279 -17.593 -2.484 1.00 44.14 209 VAL B N 1
ATOM 838 C CA . VAL A 1 146 ? -4.483 -17.384 -1.728 1.00 46.82 209 VAL B CA 1
ATOM 839 C C . VAL A 1 146 ? -4.366 -16.496 -0.507 1.00 53.11 209 VAL B C 1
ATOM 840 O O . VAL A 1 146 ? -3.312 -16.373 0.063 1.00 55.00 209 VAL B O 1
ATOM 844 N N . GLY A 1 147 ? -5.464 -15.835 -0.158 1.00 53.11 210 GLY B N 1
ATOM 845 C CA . GLY A 1 147 ? -5.518 -14.959 0.982 1.00 50.08 210 GLY B CA 1
ATOM 846 C C . GLY A 1 147 ? -6.661 -15.206 1.925 1.00 48.42 210 GLY B C 1
ATOM 847 O O . GLY A 1 147 ? -7.578 -15.891 1.589 1.00 49.03 210 GLY B O 1
ATOM 848 N N . LEU A 1 148 ? -6.554 -14.742 3.151 1.00 42.12 211 LEU B N 1
ATOM 849 C CA . LEU A 1 148 ? -7.638 -14.901 4.067 1.00 42.18 211 LEU B CA 1
ATOM 850 C C . LEU A 1 148 ? -7.925 -13.590 4.686 1.00 42.63 211 LEU B C 1
ATOM 851 O O . LEU A 1 148 ? -7.049 -12.979 5.170 1.00 39.52 211 LEU B O 1
ATOM 856 N N . MET A 1 149 ? -9.165 -13.157 4.647 1.00 46.31 212 MET B N 1
ATOM 857 C CA . MET A 1 149 ? -9.568 -11.935 5.268 1.00 42.63 212 MET B CA 1
ATOM 858 C C . MET A 1 149 ? -10.738 -12.224 6.175 1.00 45.33 212 MET B C 1
ATOM 859 O O . MET A 1 149 ? -11.770 -12.592 5.769 1.00 48.16 212 MET B O 1
ATOM 864 N N . THR A 1 150 ? -10.507 -11.969 7.432 1.00 50.13 213 THR B N 1
ATOM 865 C CA . THR A 1 150 ? -11.348 -12.138 8.591 1.00 49.92 213 THR B CA 1
ATOM 866 C C . THR A 1 150 ? -11.224 -10.835 9.412 1.00 51.41 213 THR B C 1
ATOM 867 O O . THR A 1 150 ? -10.425 -9.960 9.068 1.00 52.86 213 THR B O 1
ATOM 871 N N . GLY A 1 151 ? -12.084 -10.582 10.384 1.00 42.91 214 GLY B N 1
ATOM 872 C CA . GLY A 1 151 ? -11.840 -9.414 11.205 1.00 67.83 214 GLY B CA 1
ATOM 873 C C . GLY A 1 151 ? -10.523 -9.571 11.963 1.00 67.49 214 GLY B C 1
ATOM 874 O O . GLY A 1 151 ? -9.691 -8.680 12.035 1.00 60.12 214 GLY B O 1
ATOM 875 N N . ASP A 1 152 ? -10.361 -10.751 12.538 1.00 62.85 215 ASP B N 1
ATOM 876 C CA . ASP A 1 152 ? -9.180 -11.132 13.264 1.00 53.59 215 ASP B CA 1
ATOM 877 C C . ASP A 1 152 ? -7.896 -11.311 12.515 1.00 57.19 215 ASP B C 1
ATOM 878 O O . ASP A 1 152 ? -6.900 -10.832 12.950 1.00 67.24 215 ASP B O 1
ATOM 883 N N . VAL A 1 153 ? -7.896 -11.968 11.373 1.00 56.84 216 VAL B N 1
ATOM 884 C CA . VAL A 1 153 ? -6.648 -12.215 10.672 1.00 54.70 216 VAL B CA 1
ATOM 885 C C . VAL A 1 153 ? -6.660 -11.622 9.302 1.00 54.58 216 VAL B C 1
ATOM 886 O O . VAL A 1 153 ? -7.683 -11.364 8.806 1.00 53.59 216 VAL B O 1
ATOM 890 N N . THR A 1 154 ? -5.535 -11.234 8.743 1.00 52.92 217 THR B N 1
ATOM 891 C CA . THR A 1 154 ? -5.541 -10.775 7.372 1.00 46.54 217 THR B CA 1
ATOM 892 C C . THR A 1 154 ? -4.319 -11.372 6.777 1.00 47.74 217 THR B C 1
ATOM 893 O O . THR A 1 154 ? -3.278 -11.077 7.229 1.00 52.17 217 THR B O 1
ATOM 897 N N . ILE A 1 155 ? -4.427 -12.200 5.763 1.00 46.05 218 ILE B N 1
ATOM 898 C CA . ILE A 1 155 ? -3.261 -12.818 5.190 1.00 43.86 218 ILE B CA 1
ATOM 899 C C . ILE A 1 155 ? -3.310 -12.669 3.707 1.00 45.43 218 ILE B C 1
ATOM 900 O O . ILE A 1 155 ? -4.331 -12.918 3.164 1.00 46.23 218 ILE B O 1
ATOM 905 N N . ASN A 1 156 ? -2.232 -12.237 3.067 1.00 43.65 219 ASN B N 1
ATOM 906 C CA . ASN A 1 156 ? -2.136 -12.139 1.632 1.00 44.34 219 ASN B CA 1
ATOM 907 C C . ASN A 1 156 ? -3.271 -11.399 1.035 1.00 49.85 219 ASN B C 1
ATOM 908 O O . ASN A 1 156 ? -3.856 -11.844 0.133 1.00 46.23 219 ASN B O 1
ATOM 913 N N . PRO A 1 157 ? -3.542 -10.207 1.481 1.00 45.57 220 PRO B N 1
ATOM 914 C CA . PRO A 1 157 ? -4.710 -9.501 0.996 1.00 49.84 220 PRO B CA 1
ATOM 915 C C . PRO A 1 157 ? -4.844 -9.265 -0.486 1.00 52.61 220 PRO B C 1
ATOM 916 O O . PRO A 1 157 ? -5.937 -9.150 -0.928 1.00 53.47 220 PRO B O 1
ATOM 920 N N . THR A 1 158 ? -3.780 -9.149 -1.238 1.00 53.67 221 THR B N 1
ATOM 921 C CA . THR A 1 158 ? -3.875 -8.930 -2.668 1.00 50.24 221 THR B CA 1
ATOM 922 C C . THR A 1 158 ? -3.664 -10.211 -3.441 1.00 49.69 221 THR B C 1
ATOM 923 O O . THR A 1 158 ? -3.021 -10.198 -4.447 1.00 49.19 221 THR B O 1
ATOM 927 N N . ALA A 1 159 ? -4.132 -11.307 -2.886 1.00 44.96 222 ALA B N 1
ATOM 928 C CA . ALA A 1 159 ? -4.064 -12.597 -3.466 1.00 45.26 222 ALA B CA 1
ATOM 929 C C . ALA A 1 159 ? -4.968 -12.712 -4.590 1.00 50.11 222 ALA B C 1
ATOM 930 O O . ALA A 1 159 ? -5.980 -12.102 -4.626 1.00 56.83 222 ALA B O 1
ATOM 932 N N . SER A 1 160 ? -4.601 -13.579 -5.497 1.00 48.64 223 SER B N 1
ATOM 933 C CA . SER A 1 160 ? -5.349 -13.875 -6.658 1.00 44.88 223 SER B CA 1
ATOM 934 C C . SER A 1 160 ? -6.639 -14.499 -6.281 1.00 50.45 223 SER B C 1
ATOM 935 O O . SER A 1 160 ? -7.625 -14.226 -6.876 1.00 52.84 223 SER B O 1
ATOM 937 N N . CYS A 1 161 ? -6.631 -15.383 -5.315 1.00 48.09 224 CYS B N 1
ATOM 938 C CA . CYS A 1 161 ? -7.841 -15.976 -4.846 1.00 47.55 224 CYS B CA 1
ATOM 939 C C . CYS A 1 161 ? -7.945 -15.544 -3.426 1.00 52.25 224 CYS B C 1
ATOM 940 O O . CYS A 1 161 ? -7.114 -15.869 -2.688 1.00 56.34 224 CYS B O 1
ATOM 943 N N . LEU A 1 162 ? -8.982 -14.859 -3.004 1.00 46.31 225 LEU B N 1
ATOM 944 C CA . LEU A 1 162 ? -9.028 -14.398 -1.654 1.00 40.47 225 LEU B CA 1
ATOM 945 C C . LEU A 1 162 ? -10.178 -15.011 -1.010 1.00 44.23 225 LEU B C 1
ATOM 946 O O . LEU A 1 162 ? -11.217 -14.947 -1.547 1.00 44.42 225 LEU B O 1
ATOM 951 N N . VAL A 1 163 ? -9.999 -15.592 0.155 1.00 42.85 226 VAL B N 1
ATOM 952 C CA . VAL A 1 163 ? -11.056 -16.260 0.859 1.00 37.12 226 VAL B CA 1
ATOM 953 C C . VAL A 1 163 ? -11.436 -15.353 1.931 1.00 43.19 226 VAL B C 1
ATOM 954 O O . VAL A 1 163 ? -10.639 -15.050 2.720 1.00 41.58 226 VAL B O 1
ATOM 958 N N . MET A 1 164 ? -12.673 -14.936 1.996 1.00 45.25 227 MET B N 1
ATOM 959 C CA . MET A 1 164 ? -13.055 -14.072 3.072 1.00 42.46 227 MET B CA 1
ATOM 960 C C . MET A 1 164 ? -14.384 -14.368 3.575 1.00 38.50 227 MET B C 1
ATOM 961 O O . MET A 1 164 ? -15.155 -15.035 2.982 1.00 38.15 227 MET B O 1
ATOM 966 N N . THR A 1 165 ? -14.601 -13.903 4.759 1.00 35.25 228 THR B N 1
ATOM 967 C CA . THR A 1 165 ? -15.854 -14.038 5.375 1.00 38.57 228 THR B CA 1
ATOM 968 C C . THR A 1 165 ? -16.738 -13.101 4.672 1.00 39.70 228 THR B C 1
ATOM 969 O O . THR A 1 165 ? -16.385 -12.017 4.411 1.00 45.39 228 THR B O 1
ATOM 973 N N . THR A 1 166 ? -17.971 -13.466 4.475 1.00 39.54 229 THR B N 1
ATOM 974 C CA . THR A 1 166 ? -18.873 -12.607 3.773 1.00 40.26 229 THR B CA 1
ATOM 975 C C . THR A 1 166 ? -19.123 -11.290 4.453 1.00 41.72 229 THR B C 1
ATOM 976 O O . THR A 1 166 ? -19.252 -10.308 3.819 1.00 48.37 229 THR B O 1
ATOM 980 N N . GLU A 1 167 ? -19.161 -11.250 5.758 1.00 49.57 230 GLU B N 1
ATOM 981 C CA . GLU A 1 167 ? -19.325 -10.010 6.471 1.00 46.71 230 GLU B CA 1
ATOM 982 C C . GLU A 1 167 ? -18.178 -9.048 6.219 1.00 40.40 230 GLU B C 1
ATOM 983 O O . GLU A 1 167 ? -18.350 -7.881 6.217 1.00 42.60 230 GLU B O 1
ATOM 989 N N . ILE A 1 168 ? -16.969 -9.528 6.090 1.00 39.03 231 ILE B N 1
ATOM 990 C CA . ILE A 1 168 ? -15.853 -8.687 5.741 1.00 39.38 231 ILE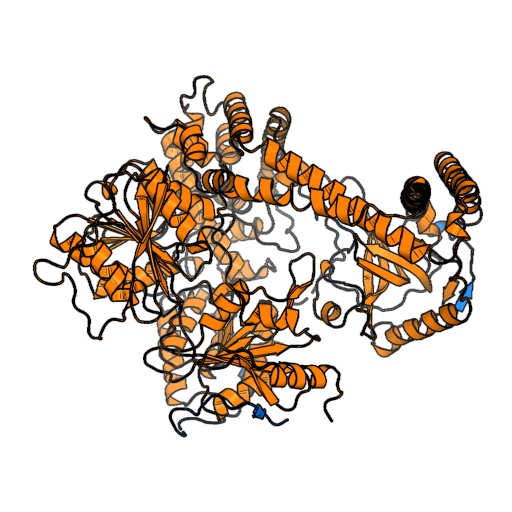 B CA 1
ATOM 991 C C . ILE A 1 168 ? -16.005 -8.144 4.355 1.00 37.83 231 ILE B C 1
ATOM 992 O O . ILE A 1 168 ? -15.599 -7.072 4.080 1.00 41.92 231 ILE B O 1
ATOM 997 N N . LEU A 1 169 ? -16.534 -8.938 3.457 1.00 37.99 232 LEU B N 1
ATOM 998 C CA . LEU A 1 169 ? -16.789 -8.552 2.104 1.00 41.10 232 LEU B CA 1
ATOM 999 C C . LEU A 1 169 ? -17.768 -7.434 2.041 1.00 41.96 232 LEU B C 1
ATOM 1000 O O . LEU A 1 169 ? -17.633 -6.573 1.246 1.00 38.97 232 LEU B O 1
ATOM 1005 N N . ARG A 1 170 ? -18.782 -7.435 2.871 1.00 40.28 233 ARG B N 1
ATOM 1006 C CA . ARG A 1 170 ? -19.714 -6.352 2.849 1.00 40.28 233 ARG B CA 1
ATOM 1007 C C . ARG A 1 170 ? -19.057 -5.042 3.199 1.00 41.23 233 ARG B C 1
ATOM 1008 O O . ARG A 1 170 ? -19.378 -4.075 2.605 1.00 45.10 233 ARG B O 1
ATOM 1016 N N . SER A 1 171 ? -18.172 -5.014 4.175 1.00 42.99 234 SER B N 1
ATOM 1017 C CA . SER A 1 171 ? -17.462 -3.813 4.576 1.00 41.04 234 SER B CA 1
ATOM 1018 C C . SER A 1 171 ? -16.585 -3.344 3.486 1.00 39.14 234 SER B C 1
ATOM 1019 O O . SER A 1 171 ? -16.372 -2.211 3.350 1.00 40.57 234 SER B O 1
ATOM 1022 N N . MET A 1 172 ? -16.001 -4.260 2.758 1.00 39.50 235 MET B N 1
ATOM 1023 C CA . MET A 1 172 ? -15.159 -3.953 1.631 1.00 42.16 235 MET B CA 1
ATOM 1024 C C . MET A 1 172 ? -15.913 -3.288 0.550 1.00 43.29 235 MET B C 1
ATOM 1025 O O . MET A 1 172 ? -15.348 -2.569 -0.175 1.00 44.87 235 MET B O 1
ATOM 1030 N N . LEU A 1 173 ? -17.137 -3.703 0.310 1.00 41.75 236 LEU B N 1
ATOM 1031 C CA . LEU A 1 173 ? -17.988 -3.076 -0.662 1.00 36.28 236 LEU B CA 1
ATOM 1032 C C . LEU A 1 173 ? -18.327 -1.692 -0.238 1.00 40.07 236 LEU B C 1
ATOM 1033 O O . LEU A 1 173 ? -18.428 -0.839 -1.048 1.00 43.01 236 LEU B O 1
ATOM 1038 N N . TYR A 1 174 ? -18.567 -1.481 1.037 1.00 42.16 237 TYR B N 1
ATOM 1039 C CA . TYR A 1 174 ? -18.854 -0.153 1.588 1.00 40.91 237 TYR B CA 1
ATOM 1040 C C . TYR A 1 174 ? -17.741 0.861 1.546 1.00 42.80 237 TYR B C 1
ATOM 1041 O O . TYR A 1 174 ? -17.975 2.027 1.419 1.00 46.77 237 TYR B O 1
ATOM 1050 N N . ARG A 1 175 ? -16.532 0.392 1.770 1.00 45.63 238 ARG B N 1
ATOM 1051 C CA . ARG A 1 175 ? -15.332 1.160 1.697 1.00 46.07 238 ARG B CA 1
ATOM 1052 C C . ARG A 1 175 ? -15.076 1.572 0.278 1.00 50.80 238 ARG B C 1
ATOM 1053 O O . ARG A 1 175 ? -14.648 2.648 0.016 1.00 59.22 238 ARG B O 1
ATOM 1057 N N . GLY A 1 176 ? -15.387 0.708 -0.655 1.00 49.25 239 GLY B N 1
ATOM 1058 C CA . GLY A 1 176 ? -15.147 0.973 -2.048 1.00 61.65 239 GLY B CA 1
ATOM 1059 C C . GLY A 1 176 ? -13.789 0.527 -2.466 1.00 61.09 239 GLY B C 1
ATOM 1060 O O . GLY A 1 176 ? -13.295 0.930 -3.477 1.00 70.69 239 GLY B O 1
ATOM 1061 N N . SER A 1 177 ? -13.264 -0.417 -1.725 1.00 57.85 240 SER B N 1
ATOM 1062 C CA . SER A 1 177 ? -11.910 -0.900 -1.861 1.00 70.21 240 SER B CA 1
ATOM 1063 C C . SER A 1 177 ? -11.424 -1.529 -3.160 1.00 69.87 240 SER B C 1
ATOM 1064 O O . SER A 1 177 ? -12.164 -1.987 -4.002 1.00 61.52 240 SER B O 1
ATOM 1066 N N . GLU A 1 178 ? -10.112 -1.453 -3.290 1.00 67.52 241 GLU B N 1
ATOM 1067 C CA . GLU A 1 178 ? -9.343 -1.947 -4.395 1.00 74.59 241 GLU B CA 1
ATOM 1068 C C . GLU A 1 178 ? -9.378 -3.435 -4.560 1.00 77.85 241 GLU B C 1
ATOM 1069 O O . GLU A 1 178 ? -9.214 -3.923 -5.650 1.00 76.98 241 GLU B O 1
ATOM 1075 N N . VAL A 1 179 ? -9.625 -4.183 -3.502 1.00 77.47 242 VAL B N 1
ATOM 1076 C CA . VAL A 1 179 ? -9.645 -5.619 -3.630 1.00 76.57 242 VAL B CA 1
ATOM 1077 C C . VAL A 1 179 ? -10.679 -6.112 -4.593 1.00 70.53 242 VAL B C 1
ATOM 1078 O O . VAL A 1 179 ? -10.429 -7.042 -5.274 1.00 79.77 242 VAL B O 1
ATOM 1082 N N . MET A 1 180 ? -11.831 -5.504 -4.700 1.00 61.27 243 MET B N 1
ATOM 1083 C CA . MET A 1 180 ? -12.769 -5.913 -5.697 1.00 62.97 243 MET B CA 1
ATOM 1084 C C . MET A 1 180 ? -12.420 -5.571 -7.136 1.00 69.60 243 MET B C 1
ATOM 1085 O O . MET A 1 180 ? -13.006 -6.111 -8.041 1.00 71.85 243 MET B O 1
ATOM 1090 N N . ARG A 1 181 ? -11.440 -4.727 -7.385 1.00 79.57 244 ARG B N 1
ATOM 1091 C CA . ARG A 1 181 ? -11.147 -4.270 -8.738 1.00 80.51 244 ARG B CA 1
ATOM 1092 C C . ARG A 1 181 ? -10.831 -5.262 -9.860 1.00 74.48 244 ARG B C 1
ATOM 1093 O O . ARG A 1 181 ? -11.249 -5.031 -10.982 1.00 75.86 244 ARG B O 1
ATOM 1095 N N . GLU A 1 182 ? -10.082 -6.314 -9.621 1.00 67.55 245 GLU B N 1
ATOM 1096 C CA . GLU A 1 182 ? -9.846 -7.245 -10.719 1.00 69.26 245 GLU B CA 1
ATOM 1097 C C . GLU A 1 182 ? -10.676 -8.519 -10.584 1.00 60.72 245 GLU B C 1
ATOM 1098 O O . GLU A 1 182 ? -10.423 -9.515 -11.196 1.00 50.66 245 GLU B O 1
ATOM 1100 N N . VAL A 1 183 ? -11.670 -8.480 -9.739 1.00 57.72 246 VAL B N 1
ATOM 1101 C CA . VAL A 1 183 ? -12.457 -9.647 -9.523 1.00 49.41 246 VAL B CA 1
ATOM 1102 C C . VAL A 1 183 ? -13.492 -9.915 -10.560 1.00 47.73 246 VAL B C 1
ATOM 1103 O O . VAL A 1 183 ? -14.278 -9.075 -10.877 1.00 45.76 246 VAL B O 1
ATOM 1107 N N . ALA A 1 184 ? -13.467 -11.127 -11.075 1.00 44.30 247 ALA B N 1
ATOM 1108 C CA . ALA A 1 184 ? -14.416 -11.582 -12.036 1.00 34.99 247 ALA B CA 1
ATOM 1109 C C . ALA A 1 184 ? -15.442 -12.545 -11.490 1.00 39.15 247 ALA B C 1
ATOM 1110 O O . ALA A 1 184 ? -16.505 -12.594 -12.001 1.00 42.31 247 ALA B O 1
ATOM 1112 N N . TRP A 1 185 ? -15.104 -13.319 -10.472 1.00 35.16 248 TRP B N 1
ATOM 1113 C CA . TRP A 1 185 ? -15.975 -14.303 -9.873 1.00 31.10 248 TRP B CA 1
ATOM 1114 C C . TRP A 1 185 ? -15.973 -14.261 -8.379 1.00 40.02 248 TRP B C 1
ATOM 1115 O O . TRP A 1 185 ? -14.964 -14.113 -7.803 1.00 46.00 248 TRP B O 1
ATOM 1126 N N . VAL A 1 186 ? -17.115 -14.449 -7.751 1.00 38.74 249 VAL B N 1
ATOM 1127 C CA . VAL A 1 186 ? -17.252 -14.488 -6.315 1.00 33.79 249 VAL B CA 1
ATOM 1128 C C . VAL A 1 186 ? -17.941 -15.782 -6.001 1.00 30.76 249 VAL B C 1
ATOM 1129 O O . VAL A 1 186 ? -18.814 -16.149 -6.672 1.00 30.07 249 VAL B O 1
ATOM 1133 N N . ILE A 1 187 ? -17.542 -16.479 -4.971 1.00 25.17 250 ILE B N 1
ATOM 1134 C CA . ILE A 1 187 ? -18.146 -17.736 -4.651 1.00 26.28 250 ILE B CA 1
ATOM 1135 C C . ILE A 1 187 ? -18.798 -17.589 -3.324 1.00 28.45 250 ILE B C 1
ATOM 1136 O O . ILE A 1 187 ? -18.261 -16.994 -2.488 1.00 32.39 250 ILE B O 1
ATOM 1141 N N . PHE A 1 188 ? -20.025 -18.032 -3.174 1.00 28.68 251 PHE B N 1
ATOM 1142 C CA . PHE A 1 188 ? -20.680 -17.979 -1.906 1.00 28.48 251 PHE B CA 1
ATOM 1143 C C . PHE A 1 188 ? -20.891 -19.385 -1.497 1.00 30.79 251 PHE B C 1
ATOM 1144 O O . PHE A 1 188 ? -21.697 -20.034 -2.011 1.00 26.84 251 PHE B O 1
ATOM 1152 N N . ASP A 1 189 ? -20.206 -19.814 -0.475 1.00 37.77 252 ASP B N 1
ATOM 1153 C CA . ASP A 1 189 ? -20.321 -21.157 -0.013 1.00 34.22 252 ASP B CA 1
ATOM 1154 C C . ASP A 1 189 ? -21.259 -21.160 1.118 1.00 37.70 252 ASP B C 1
ATOM 1155 O O . ASP A 1 189 ? -21.274 -20.262 1.891 1.00 37.43 252 ASP B O 1
ATOM 1160 N N . GLU A 1 190 ? -22.030 -22.222 1.188 1.00 31.68 253 GLU B N 1
ATOM 1161 C CA . GLU A 1 190 ? -23.046 -22.459 2.157 1.00 36.62 253 GLU B CA 1
ATOM 1162 C C . GLU A 1 190 ? -23.985 -21.323 2.164 1.00 39.14 253 GLU B C 1
ATOM 1163 O O . GLU A 1 190 ? -24.378 -20.838 3.170 1.00 42.67 253 GLU B O 1
ATOM 1169 N N . ILE A 1 191 ? -24.498 -20.999 1.000 1.00 34.44 254 ILE B N 1
ATOM 1170 C CA . ILE A 1 191 ? -25.393 -19.896 0.775 1.00 32.81 254 ILE B CA 1
ATOM 1171 C C . ILE A 1 191 ? -26.722 -19.939 1.444 1.00 37.93 254 ILE B C 1
ATOM 1172 O O . ILE A 1 191 ? -27.307 -18.941 1.651 1.00 41.26 254 ILE B O 1
ATOM 1177 N N . HIS A 1 192 ? -27.149 -21.108 1.871 1.00 37.83 255 HIS B N 1
ATOM 1178 C CA . HIS A 1 192 ? -28.376 -21.421 2.555 1.00 42.02 255 HIS B CA 1
ATOM 1179 C C . HIS A 1 192 ? -28.458 -21.020 3.993 1.00 48.09 255 HIS B C 1
ATOM 1180 O O . HIS A 1 192 ? -29.427 -21.276 4.619 1.00 50.19 255 HIS B O 1
ATOM 1187 N N . TYR A 1 193 ? -27.422 -20.395 4.534 1.00 48.55 256 TYR B N 1
ATOM 1188 C CA . TYR A 1 193 ? -27.431 -19.806 5.842 1.00 55.31 256 TYR B CA 1
ATOM 1189 C C . TYR A 1 193 ? -27.938 -18.378 5.735 1.00 55.92 256 TYR B C 1
ATOM 1190 O O . TYR A 1 193 ? -27.942 -17.704 6.700 1.00 62.41 256 TYR B O 1
ATOM 1199 N N . MET A 1 194 ? -28.327 -17.901 4.562 1.00 48.31 257 MET B N 1
ATOM 1200 C CA . MET A 1 194 ? -28.892 -16.613 4.258 1.00 52.66 257 MET B CA 1
ATOM 1201 C C . MET A 1 194 ? -30.230 -16.436 4.911 1.00 58.65 257 MET B C 1
ATOM 1202 O O . MET A 1 194 ? -30.638 -15.331 5.064 1.00 63.65 257 MET B O 1
ATOM 1207 N N . ARG A 1 195 ? -30.965 -17.506 5.203 1.00 49.00 258 ARG B N 1
ATOM 1208 C CA . ARG A 1 195 ? -32.235 -17.436 5.889 1.00 50.77 258 ARG B CA 1
ATOM 1209 C C . ARG A 1 195 ? -32.122 -17.198 7.377 1.00 60.07 258 ARG B C 1
ATOM 1210 O O . ARG A 1 195 ? -33.114 -16.919 8.002 1.00 64.19 258 ARG B O 1
ATOM 1218 N N . ASP A 1 196 ? -30.911 -17.274 7.918 1.00 62.86 259 ASP B N 1
ATOM 1219 C CA . ASP A 1 196 ? -30.642 -17.047 9.331 1.00 59.38 259 ASP B CA 1
ATOM 1220 C C . ASP A 1 196 ? -31.064 -15.659 9.589 1.00 63.05 259 ASP B C 1
ATOM 1221 O O . ASP A 1 196 ? -30.762 -14.810 8.828 1.00 68.25 259 ASP B O 1
ATOM 1226 N N . SER A 1 197 ? -31.708 -15.400 10.703 1.00 57.70 260 SER B N 1
ATOM 1227 C CA . SER A 1 197 ? -32.191 -14.068 10.985 1.00 64.81 260 SER B CA 1
ATOM 1228 C C . SER A 1 197 ? -31.243 -12.891 11.193 1.00 69.20 260 SER B C 1
ATOM 1229 O O . SER A 1 197 ? -31.414 -11.842 10.613 1.00 59.81 260 SER B O 1
ATOM 1232 N N . GLU A 1 198 ? -30.251 -13.061 12.040 1.00 72.51 261 GLU B N 1
ATOM 1233 C CA . GLU A 1 198 ? -29.293 -11.998 12.294 1.00 67.62 261 GLU B CA 1
ATOM 1234 C C . GLU A 1 198 ? -28.292 -11.652 11.212 1.00 65.75 261 GLU B C 1
ATOM 1235 O O . GLU A 1 198 ? -28.118 -10.509 10.884 1.00 62.99 261 GLU B O 1
ATOM 1237 N N . ARG A 1 199 ? -27.660 -12.660 10.639 1.00 65.42 262 ARG B N 1
ATOM 1238 C CA . ARG A 1 199 ? -26.626 -12.420 9.657 1.00 65.60 262 ARG B CA 1
ATOM 1239 C C . ARG A 1 199 ? -27.025 -12.675 8.258 1.00 58.15 262 ARG B C 1
ATOM 1240 O O . ARG A 1 199 ? -26.271 -12.514 7.352 1.00 57.92 262 ARG B O 1
ATOM 1245 N N . GLY A 1 200 ? -28.257 -13.044 8.084 1.00 52.88 263 GLY B N 1
ATOM 1246 C CA . GLY A 1 200 ? -28.769 -13.332 6.782 1.00 56.18 263 GLY B CA 1
ATOM 1247 C C . GLY A 1 200 ? -28.780 -12.179 5.845 1.00 52.06 263 GLY B C 1
ATOM 1248 O O . GLY A 1 200 ? -28.616 -12.331 4.686 1.00 48.86 263 GLY B O 1
ATOM 1249 N N . VAL A 1 201 ? -29.052 -11.013 6.368 1.00 53.00 264 VAL B N 1
ATOM 1250 C CA . VAL A 1 201 ? -29.123 -9.806 5.604 1.00 43.52 264 VAL B CA 1
ATOM 1251 C C . VAL A 1 201 ? -27.862 -9.434 4.947 1.00 47.42 264 VAL B C 1
ATOM 1252 O O . VAL A 1 201 ? -27.914 -8.820 3.948 1.00 47.93 264 VAL B O 1
ATOM 1256 N N . VAL A 1 202 ? -26.725 -9.705 5.546 1.00 48.67 265 VAL B N 1
ATOM 1257 C CA . VAL A 1 202 ? -25.449 -9.401 4.958 1.00 49.51 265 VAL B CA 1
ATOM 1258 C C . VAL A 1 202 ? -25.152 -10.146 3.709 1.00 42.19 265 VAL B C 1
ATOM 1259 O O . VAL A 1 202 ? -24.402 -9.689 2.923 1.00 41.58 265 VAL B O 1
ATOM 1263 N N . TRP A 1 203 ? -25.626 -11.349 3.577 1.00 40.85 266 TRP B N 1
ATOM 1264 C CA . TRP A 1 203 ? -25.438 -12.045 2.358 1.00 40.93 266 TRP B CA 1
ATOM 1265 C C . TRP A 1 203 ? -26.152 -11.355 1.243 1.00 41.43 266 TRP B C 1
ATOM 1266 O O . TRP A 1 203 ? -25.634 -11.241 0.185 1.00 39.10 266 TRP B O 1
ATOM 1277 N N . GLU A 1 204 ? -27.382 -10.939 1.487 1.00 35.88 267 GLU B N 1
ATOM 1278 C CA . GLU A 1 204 ? -28.195 -10.265 0.527 1.00 29.49 267 GLU B CA 1
ATOM 1279 C C . GLU A 1 204 ? -27.653 -8.937 0.176 1.00 40.32 267 GLU B C 1
ATOM 1280 O O . GLU A 1 204 ? -27.615 -8.541 -0.936 1.00 39.21 267 GLU B O 1
ATOM 1286 N N . GLU A 1 205 ? -27.217 -8.232 1.172 1.00 41.47 268 GLU B N 1
ATOM 1287 C CA . GLU A 1 205 ? -26.656 -6.951 0.984 1.00 34.40 268 GLU B CA 1
ATOM 1288 C C . GLU A 1 205 ? -25.405 -7.017 0.185 1.00 37.99 268 GLU B C 1
ATOM 1289 O O . GLU A 1 205 ? -25.186 -6.220 -0.613 1.00 38.64 268 GLU B O 1
ATOM 1295 N N . THR A 1 206 ? -24.564 -7.986 0.411 1.00 39.45 269 THR B N 1
ATOM 1296 C CA . THR A 1 206 ? -23.363 -8.125 -0.361 1.00 40.67 269 THR B CA 1
ATOM 1297 C C . THR A 1 206 ? -23.627 -8.393 -1.792 1.00 42.94 269 THR B C 1
ATOM 1298 O O . THR A 1 206 ? -22.939 -7.911 -2.632 1.00 42.04 269 THR B O 1
ATOM 1302 N N . ILE A 1 207 ? -24.610 -9.214 -2.074 1.00 40.32 270 ILE B N 1
ATOM 1303 C CA . ILE A 1 207 ? -24.963 -9.554 -3.427 1.00 35.79 270 ILE B CA 1
ATOM 1304 C C . ILE A 1 207 ? -25.448 -8.362 -4.208 1.00 37.69 270 ILE B C 1
ATOM 1305 O O . ILE A 1 207 ? -25.271 -8.310 -5.372 1.00 38.98 270 ILE B O 1
ATOM 1310 N N . ILE A 1 208 ? -26.190 -7.485 -3.557 1.00 38.17 271 ILE B N 1
ATOM 1311 C CA . ILE A 1 208 ? -26.719 -6.258 -4.123 1.00 37.95 271 ILE B CA 1
ATOM 1312 C C . ILE A 1 208 ? -25.685 -5.207 -4.473 1.00 39.06 271 ILE B C 1
ATOM 1313 O O . ILE A 1 208 ? -25.836 -4.501 -5.430 1.00 38.22 271 ILE B O 1
ATOM 1318 N N . LEU A 1 209 ? -24.688 -5.092 -3.626 1.00 37.80 272 LEU B N 1
ATOM 1319 C CA . LEU A 1 209 ? -23.552 -4.224 -3.773 1.00 38.83 272 LEU B CA 1
ATOM 1320 C C . LEU A 1 209 ? -22.621 -4.557 -4.907 1.00 40.48 272 LEU B C 1
ATOM 1321 O O . LEU A 1 209 ? -21.986 -3.683 -5.431 1.00 34.24 272 LEU B O 1
ATOM 1326 N N . LEU A 1 210 ? -22.451 -5.838 -5.190 1.00 40.91 273 LEU B N 1
ATOM 1327 C CA . LEU A 1 210 ? -21.607 -6.340 -6.267 1.00 36.56 273 LEU B CA 1
ATOM 1328 C C . LEU A 1 210 ? -22.139 -5.999 -7.643 1.00 34.96 273 LEU B C 1
ATOM 1329 O O . LEU A 1 210 ? -23.299 -5.978 -7.839 1.00 38.21 273 LEU B O 1
ATOM 1334 N N . PRO A 1 211 ? -21.262 -5.737 -8.614 1.00 36.27 274 PRO B N 1
ATOM 1335 C CA . PRO A 1 211 ? -21.587 -5.347 -9.967 1.00 34.65 274 PRO B CA 1
ATOM 1336 C C . PRO A 1 211 ? -22.094 -6.416 -10.877 1.00 40.21 274 PRO B C 1
ATOM 1337 O O . PRO A 1 211 ? -21.885 -7.571 -10.688 1.00 37.29 274 PRO B O 1
ATOM 1341 N N . ASP A 1 212 ? -22.756 -5.980 -11.928 1.00 37.89 275 ASP B N 1
ATOM 1342 C CA . ASP A 1 212 ? -23.337 -6.831 -12.933 1.00 33.61 275 ASP B CA 1
ATOM 1343 C C . ASP A 1 212 ? -22.373 -7.604 -13.791 1.00 36.86 275 ASP B C 1
ATOM 1344 O O . ASP A 1 212 ? -22.704 -8.586 -14.370 1.00 38.79 275 ASP B O 1
ATOM 1349 N N . ASN A 1 213 ? -21.178 -7.090 -13.889 1.00 40.06 276 ASN B N 1
ATOM 1350 C CA . ASN A 1 213 ? -20.056 -7.627 -14.578 1.00 41.61 276 ASN B CA 1
ATOM 1351 C C . ASN A 1 213 ? -19.545 -8.924 -14.015 1.00 47.21 276 ASN B C 1
ATOM 1352 O O . ASN A 1 213 ? -18.907 -9.652 -14.698 1.00 51.88 276 ASN B O 1
ATOM 1357 N N . VAL A 1 214 ? -19.715 -9.120 -12.727 1.00 45.88 277 VAL B N 1
ATOM 1358 C CA . VAL A 1 214 ? -19.300 -10.279 -11.960 1.00 39.40 277 VAL B CA 1
ATOM 1359 C C . VAL A 1 214 ? -20.213 -11.453 -12.095 1.00 33.88 277 VAL B C 1
ATOM 1360 O O . VAL A 1 214 ? -21.356 -11.307 -12.281 1.00 36.52 277 VAL B O 1
ATOM 1364 N N . HIS A 1 215 ? -19.656 -12.632 -11.955 1.00 33.91 278 HIS B N 1
ATOM 1365 C CA . HIS A 1 215 ? -20.320 -13.901 -12.058 1.00 32.75 278 HIS B CA 1
ATOM 1366 C C . HIS A 1 215 ? -20.161 -14.630 -10.797 1.00 30.79 278 HIS B C 1
ATOM 1367 O O . HIS A 1 215 ? -19.209 -14.466 -10.138 1.00 34.82 278 HIS B O 1
ATOM 1374 N N . TYR A 1 216 ? -21.140 -15.435 -10.454 1.00 27.52 279 TYR B N 1
ATOM 1375 C CA . TYR A 1 216 ? -21.158 -16.151 -9.210 1.00 25.86 279 TYR B CA 1
ATOM 1376 C C . TYR A 1 216 ? -21.317 -17.620 -9.255 1.00 26.52 279 TYR B C 1
ATOM 1377 O O . TYR A 1 216 ? -21.901 -18.138 -10.104 1.00 33.87 279 TYR B O 1
ATOM 1386 N N . VAL A 1 217 ? -20.767 -18.290 -8.288 1.00 25.37 280 VAL B N 1
ATOM 1387 C CA . VAL A 1 217 ? -20.960 -19.689 -8.118 1.00 25.59 280 VAL B CA 1
ATOM 1388 C C . VAL A 1 217 ? -21.578 -19.771 -6.752 1.00 28.46 280 VAL B C 1
ATOM 1389 O O . VAL A 1 217 ? -21.062 -19.219 -5.852 1.00 31.59 280 VAL B O 1
ATOM 1393 N N . PHE A 1 218 ? -22.707 -20.434 -6.592 1.00 30.15 281 PHE B N 1
ATOM 1394 C CA . PHE A 1 218 ? -23.350 -20.548 -5.291 1.00 29.21 281 PHE B CA 1
ATOM 1395 C C . PHE A 1 218 ? -23.333 -21.935 -4.771 1.00 30.24 281 PHE B C 1
ATOM 1396 O O . PHE A 1 218 ? -23.752 -22.799 -5.413 1.00 30.90 281 PHE B O 1
ATOM 1404 N N . LEU A 1 219 ? -22.832 -22.145 -3.582 1.00 26.04 282 LEU B N 1
ATOM 1405 C CA . LEU A 1 219 ? -22.803 -23.459 -3.049 1.00 26.85 282 LEU B CA 1
ATOM 1406 C C . LEU A 1 219 ? -23.799 -23.492 -1.966 1.00 28.71 282 LEU B C 1
ATOM 1407 O O . LEU A 1 219 ? -23.889 -22.635 -1.218 1.00 34.56 282 LEU B O 1
ATOM 1412 N N . SER A 1 220 ? -24.617 -24.484 -1.958 1.00 28.75 283 SER B N 1
ATOM 1413 C CA . SER A 1 220 ? -25.665 -24.590 -1.022 1.00 29.11 283 SER B CA 1
ATOM 1414 C C . SER A 1 220 ? -26.087 -25.967 -0.919 1.00 31.19 283 SER B C 1
ATOM 1415 O O . SER A 1 220 ? -25.842 -26.767 -1.752 1.00 30.93 283 SER B O 1
ATOM 1418 N N . ALA A 1 221 ? -26.820 -26.200 0.128 1.00 30.15 284 ALA B N 1
ATOM 1419 C CA . ALA A 1 221 ? -27.445 -27.449 0.402 1.00 31.46 284 ALA B CA 1
ATOM 1420 C C . ALA A 1 221 ? -28.732 -27.516 -0.338 1.00 29.74 284 ALA B C 1
ATOM 1421 O O . ALA A 1 221 ? -29.144 -26.610 -0.989 1.00 30.47 284 ALA B O 1
ATOM 1423 N N . THR A 1 222 ? -29.376 -28.639 -0.255 1.00 31.33 285 THR B N 1
ATOM 1424 C CA . THR A 1 222 ? -30.572 -28.823 -0.998 1.00 31.60 285 THR B CA 1
ATOM 1425 C C . THR A 1 222 ? -31.688 -28.056 -0.475 1.00 31.85 285 THR B C 1
ATOM 1426 O O . THR A 1 222 ? -32.135 -28.308 0.568 1.00 38.43 285 THR B O 1
ATOM 1430 N N . ILE A 1 223 ? -32.226 -27.185 -1.283 1.00 29.20 286 ILE B N 1
ATOM 1431 C CA . ILE A 1 223 ? -33.327 -26.362 -0.934 1.00 28.22 286 ILE B CA 1
ATOM 1432 C C . ILE A 1 223 ? -34.351 -26.497 -2.015 1.00 30.07 286 ILE B C 1
ATOM 1433 O O . ILE A 1 223 ? -34.022 -26.626 -3.128 1.00 31.93 286 ILE B O 1
ATOM 1438 N N . PRO A 1 224 ? -35.619 -26.489 -1.664 1.00 28.16 287 PRO B N 1
ATOM 1439 C CA . PRO A 1 224 ? -36.834 -26.583 -2.445 1.00 24.79 287 PRO B CA 1
ATOM 1440 C C . PRO A 1 224 ? -37.070 -25.467 -3.385 1.00 25.40 287 PRO B C 1
ATOM 1441 O O . PRO A 1 224 ? -37.629 -25.629 -4.409 1.00 30.27 287 PRO B O 1
ATOM 1445 N N . ASN A 1 225 ? -36.659 -24.299 -2.985 1.00 31.40 288 ASN B N 1
ATOM 1446 C CA . ASN A 1 225 ? -36.840 -23.119 -3.749 1.00 26.29 288 ASN B CA 1
ATOM 1447 C C . ASN A 1 225 ? -35.595 -22.668 -4.410 1.00 28.41 288 ASN B C 1
ATOM 1448 O O . ASN A 1 225 ? -35.401 -21.537 -4.549 1.00 34.09 288 ASN B O 1
ATOM 1453 N N . ALA A 1 226 ? -34.745 -23.557 -4.841 1.00 27.49 289 ALA B N 1
ATOM 1454 C CA . ALA A 1 226 ? -33.502 -23.179 -5.482 1.00 29.65 289 ALA B CA 1
ATOM 1455 C C . ALA A 1 226 ? -33.662 -22.400 -6.753 1.00 33.08 289 ALA B C 1
ATOM 1456 O O . ALA A 1 226 ? -32.852 -21.602 -7.085 1.00 32.17 289 ALA B O 1
ATOM 1458 N N . ARG A 1 227 ? -34.683 -22.692 -7.511 1.00 31.24 290 ARG B N 1
ATOM 1459 C CA . ARG A 1 227 ? -34.961 -21.952 -8.678 1.00 25.36 290 ARG B CA 1
ATOM 1460 C C . ARG A 1 227 ? -35.274 -20.537 -8.365 1.00 26.72 290 ARG B C 1
ATOM 1461 O O . ARG A 1 227 ? -34.866 -19.724 -9.054 1.00 32.08 290 ARG B O 1
ATOM 1469 N N . GLN A 1 228 ? -35.999 -20.240 -7.314 1.00 26.78 291 GLN B N 1
ATOM 1470 C CA . GLN A 1 228 ? -36.381 -18.909 -6.966 1.00 26.81 291 GLN B CA 1
ATOM 1471 C C . GLN A 1 228 ? -35.218 -18.005 -6.708 1.00 28.73 291 GLN B C 1
ATOM 1472 O O . GLN A 1 228 ? -35.245 -16.869 -7.032 1.00 29.18 291 GLN B O 1
ATOM 1478 N N . PHE A 1 229 ? -34.207 -18.519 -6.055 1.00 29.78 292 PHE B N 1
ATOM 1479 C CA . PHE A 1 229 ? -32.999 -17.808 -5.765 1.00 26.34 292 PHE B CA 1
ATOM 1480 C C . PHE A 1 229 ? -32.268 -17.483 -7.015 1.00 27.23 292 PHE B C 1
ATOM 1481 O O . PHE A 1 229 ? -31.657 -16.490 -7.125 1.00 24.50 292 PHE B O 1
ATOM 1489 N N . ALA A 1 230 ? -32.252 -18.405 -7.934 1.00 30.12 293 ALA B N 1
ATOM 1490 C CA . ALA A 1 230 ? -31.626 -18.192 -9.190 1.00 27.18 293 ALA B CA 1
ATOM 1491 C C . ALA A 1 230 ? -32.328 -17.167 -10.012 1.00 27.44 293 ALA B C 1
ATOM 1492 O O . ALA A 1 230 ? -31.725 -16.580 -10.809 1.00 24.87 293 ALA B O 1
ATOM 1494 N N . GLU A 1 231 ? -33.630 -17.057 -9.942 1.00 29.76 294 GLU B N 1
ATOM 1495 C CA . GLU A 1 231 ? -34.342 -16.020 -10.669 1.00 29.76 294 GLU B CA 1
ATOM 1496 C C . GLU A 1 231 ? -34.002 -14.647 -10.143 1.00 34.18 294 GLU B C 1
ATOM 1497 O O . GLU A 1 231 ? -34.034 -13.707 -10.856 1.00 34.95 294 GLU B O 1
ATOM 1503 N N . TRP A 1 232 ? -33.804 -14.516 -8.849 1.00 26.77 295 TRP B N 1
ATOM 1504 C CA . TRP A 1 232 ? -33.431 -13.267 -8.266 1.00 30.21 295 TRP B CA 1
ATOM 1505 C C . TRP A 1 232 ? -32.098 -12.832 -8.720 1.00 31.92 295 TRP B C 1
ATOM 1506 O O . TRP A 1 232 ? -31.908 -11.693 -8.924 1.00 34.99 295 TRP B O 1
ATOM 1517 N N . ILE A 1 233 ? -31.139 -13.719 -8.839 1.00 24.98 296 ILE B N 1
ATOM 1518 C CA . ILE A 1 233 ? -29.833 -13.336 -9.301 1.00 26.75 296 ILE B CA 1
ATOM 1519 C C . ILE A 1 233 ? -29.910 -12.868 -10.735 1.00 35.06 296 ILE B C 1
ATOM 1520 O O . ILE A 1 233 ? -29.265 -11.949 -11.148 1.00 38.66 296 ILE B O 1
ATOM 1525 N N . CYS A 1 234 ? -30.668 -13.552 -11.537 1.00 33.87 297 CYS B N 1
ATOM 1526 C CA . CYS A 1 234 ? -30.841 -13.143 -12.884 1.00 31.54 297 CYS B CA 1
ATOM 1527 C C . CYS A 1 234 ? -31.545 -11.824 -12.937 1.00 32.46 297 CYS B C 1
ATOM 1528 O O . CYS A 1 234 ? -31.193 -10.980 -13.684 1.00 30.58 297 CYS B O 1
ATOM 1531 N N . HIS A 1 235 ? -32.571 -11.643 -12.141 1.00 31.97 298 HIS B N 1
ATOM 1532 C CA . HIS A 1 235 ? -33.290 -10.409 -12.167 1.00 34.87 298 HIS B CA 1
ATOM 1533 C C . HIS A 1 235 ? -32.461 -9.298 -11.684 1.00 34.19 298 HIS B C 1
ATOM 1534 O O . HIS A 1 235 ? -32.517 -8.225 -12.196 1.00 33.44 298 HIS B O 1
ATOM 1541 N N . LEU A 1 236 ? -31.740 -9.527 -10.627 1.00 31.61 299 LEU B N 1
ATOM 1542 C CA . LEU A 1 236 ? -30.837 -8.518 -10.164 1.00 31.99 299 LEU B CA 1
ATOM 1543 C C . LEU A 1 236 ? -29.654 -8.273 -11.034 1.00 34.96 299 LEU B C 1
ATOM 1544 O O . LEU A 1 236 ? -29.342 -7.184 -11.317 1.00 40.00 299 LEU B O 1
ATOM 1549 N N . HIS A 1 237 ? -29.025 -9.312 -11.513 1.00 34.04 300 HIS B N 1
ATOM 1550 C CA . HIS A 1 237 ? -27.836 -9.107 -12.293 1.00 33.76 300 HIS B CA 1
ATOM 1551 C C . HIS A 1 237 ? -27.927 -9.149 -13.757 1.00 37.62 300 HIS B C 1
ATOM 1552 O O . HIS A 1 237 ? -26.938 -9.120 -14.391 1.00 42.92 300 HIS B O 1
ATOM 1559 N N . LYS A 1 238 ? -29.116 -9.299 -14.284 1.00 38.20 301 LYS B N 1
ATOM 1560 C CA . LYS A 1 238 ? -29.368 -9.265 -15.689 1.00 32.75 301 LYS B CA 1
ATOM 1561 C C . LYS A 1 238 ? -28.537 -10.182 -16.477 1.00 33.08 301 LYS B C 1
ATOM 1562 O O . LYS A 1 238 ? -27.989 -9.802 -17.446 1.00 40.11 301 LYS B O 1
ATOM 1568 N N . GLN A 1 239 ? -28.423 -11.405 -16.019 1.00 35.82 302 GLN B N 1
ATOM 1569 C CA . GLN A 1 239 ? -27.639 -12.420 -16.648 1.00 32.77 302 GLN B CA 1
ATOM 1570 C C . GLN A 1 239 ? -28.135 -13.775 -16.218 1.00 36.20 302 GLN B C 1
ATOM 1571 O O . GLN A 1 239 ? -28.875 -13.889 -15.308 1.00 36.74 302 GLN B O 1
ATOM 1577 N N . PRO A 1 240 ? -27.766 -14.828 -16.918 1.00 31.57 303 PRO B N 1
ATOM 1578 C CA . PRO A 1 240 ? -28.215 -16.147 -16.544 1.00 24.04 303 PRO B CA 1
ATOM 1579 C C . PRO A 1 240 ? -27.632 -16.736 -15.315 1.00 23.76 303 PRO B C 1
ATOM 1580 O O . PRO A 1 240 ? -26.518 -16.520 -15.079 1.00 27.46 303 PRO B O 1
ATOM 1584 N N . CYS A 1 241 ? -28.412 -17.457 -14.548 1.00 25.35 304 CYS B N 1
ATOM 1585 C CA . CYS A 1 241 ? -27.961 -18.154 -13.389 1.00 25.98 304 CYS B CA 1
ATOM 1586 C C . CYS A 1 241 ? -28.527 -19.514 -13.489 1.00 24.83 304 CYS B C 1
ATOM 1587 O O . CYS A 1 241 ? -29.674 -19.666 -13.628 1.00 24.97 304 CYS B O 1
ATOM 1590 N N . HIS A 1 242 ? -27.709 -20.521 -13.357 1.00 21.18 305 HIS B N 1
ATOM 1591 C CA . HIS A 1 242 ? -28.188 -21.836 -13.442 1.00 23.08 305 HIS B CA 1
ATOM 1592 C C . HIS A 1 242 ? -28.291 -22.496 -12.120 1.00 27.95 305 HIS B C 1
ATOM 1593 O O . HIS A 1 242 ? -27.463 -22.324 -11.306 1.00 29.84 305 HIS B O 1
ATOM 1600 N N . VAL A 1 243 ? -29.342 -23.267 -11.938 1.00 26.19 306 VAL B N 1
ATOM 1601 C CA . VAL A 1 243 ? -29.563 -24.018 -10.754 1.00 28.82 306 VAL B CA 1
ATOM 1602 C C . VAL A 1 243 ? -29.294 -25.395 -11.155 1.00 30.30 306 VAL B C 1
ATOM 1603 O O . VAL A 1 243 ? -29.877 -25.849 -12.045 1.00 30.63 306 VAL B O 1
ATOM 1607 N N . ILE A 1 244 ? -28.389 -26.059 -10.484 1.00 32.35 307 ILE B N 1
ATOM 1608 C CA . ILE A 1 244 ? -28.084 -27.422 -10.760 1.00 31.71 307 ILE B CA 1
ATOM 1609 C C . ILE A 1 244 ? -28.445 -28.107 -9.483 1.00 35.50 307 ILE B C 1
ATOM 1610 O O . ILE A 1 244 ? -27.865 -27.826 -8.494 1.00 34.78 307 ILE B O 1
ATOM 1615 N N . TYR A 1 245 ? -29.366 -29.049 -9.512 1.00 35.45 308 TYR B N 1
ATOM 1616 C CA . TYR A 1 245 ? -29.801 -29.695 -8.293 1.00 32.89 308 TYR B CA 1
ATOM 1617 C C . TYR A 1 245 ? -29.687 -31.197 -8.318 1.00 39.71 308 TYR B C 1
ATOM 1618 O O . TYR A 1 245 ? -29.955 -31.809 -9.285 1.00 41.02 308 TYR B O 1
ATOM 1627 N N . THR A 1 246 ? -29.234 -31.795 -7.253 1.00 38.36 309 THR B N 1
ATOM 1628 C CA . THR A 1 246 ? -29.148 -33.213 -7.238 1.00 38.32 309 THR B CA 1
ATOM 1629 C C . THR A 1 246 ? -29.360 -33.682 -5.853 1.00 43.55 309 THR B C 1
ATOM 1630 O O . THR A 1 246 ? -29.034 -33.032 -4.940 1.00 41.33 309 THR B O 1
ATOM 1634 N N . ASP A 1 247 ? -29.926 -34.848 -5.714 1.00 52.80 310 ASP B N 1
ATOM 1635 C CA . ASP A 1 247 ? -30.142 -35.460 -4.426 1.00 43.36 310 ASP B CA 1
ATOM 1636 C C . ASP A 1 247 ? -29.124 -36.498 -4.147 1.00 46.38 310 ASP B C 1
ATOM 1637 O O . ASP A 1 247 ? -29.248 -37.250 -3.234 1.00 49.71 310 ASP B O 1
ATOM 1642 N N . TYR A 1 248 ? -28.098 -36.543 -4.936 1.00 43.63 311 TYR B N 1
ATOM 1643 C CA . TYR A 1 248 ? -27.122 -37.528 -4.792 1.00 47.49 311 TYR B CA 1
ATOM 1644 C C . TYR A 1 248 ? -26.402 -37.449 -3.502 1.00 49.52 311 TYR B C 1
ATOM 1645 O O . TYR A 1 248 ? -26.112 -36.398 -3.034 1.00 52.06 311 TYR B O 1
ATOM 1654 N N . ARG A 1 249 ? -26.168 -38.597 -2.900 1.00 49.89 312 ARG B N 1
ATOM 1655 C CA . ARG A 1 249 ? -25.365 -38.709 -1.732 1.00 48.78 312 ARG B CA 1
ATOM 1656 C C . ARG A 1 249 ? -24.344 -39.736 -2.105 1.00 53.07 312 ARG B C 1
ATOM 1657 O O . ARG A 1 249 ? -24.683 -40.829 -2.459 1.00 55.04 312 ARG B O 1
ATOM 1665 N N . PRO A 1 250 ? -23.075 -39.375 -2.067 1.00 55.87 313 PRO B N 1
ATOM 1666 C CA . PRO A 1 250 ? -21.990 -40.274 -2.375 1.00 50.26 313 PRO B CA 1
ATOM 1667 C C . PRO A 1 250 ? -21.887 -41.421 -1.471 1.00 44.08 313 PRO B C 1
ATOM 1668 O O . PRO A 1 250 ? -21.458 -42.447 -1.877 1.00 46.91 313 PRO B O 1
ATOM 1672 N N . THR A 1 251 ? -22.152 -41.215 -0.216 1.00 38.62 314 THR B N 1
ATOM 1673 C CA . THR A 1 251 ? -22.106 -42.276 0.725 1.00 35.95 314 THR B CA 1
ATOM 1674 C C . THR A 1 251 ? -23.496 -42.325 1.226 1.00 42.86 314 THR B C 1
ATOM 1675 O O . THR A 1 251 ? -23.909 -41.413 1.840 1.00 48.88 314 THR B O 1
ATOM 1679 N N . PRO A 1 252 ? -24.216 -43.409 1.011 1.00 44.51 315 PRO B N 1
ATOM 1680 C CA . PRO A 1 252 ? -25.593 -43.547 1.450 1.00 38.31 315 PRO B CA 1
ATOM 1681 C C . PRO A 1 252 ? -25.787 -43.755 2.924 1.00 37.86 315 PRO B C 1
ATOM 1682 O O . PRO A 1 252 ? -24.929 -44.238 3.584 1.00 40.17 315 PRO B O 1
ATOM 1686 N N . LEU A 1 253 ? -26.967 -43.437 3.405 1.00 32.35 316 LEU B N 1
ATOM 1687 C CA . LEU A 1 253 ? -27.304 -43.525 4.799 1.00 33.74 316 LEU B CA 1
ATOM 1688 C C . LEU A 1 253 ? -28.445 -44.431 5.098 1.00 34.15 316 LEU B C 1
ATOM 1689 O O . LEU A 1 253 ? -29.324 -44.515 4.348 1.00 30.87 316 LEU B O 1
ATOM 1694 N N . GLN A 1 254 ? -28.408 -45.131 6.205 1.00 34.04 317 GLN B N 1
ATOM 1695 C CA . GLN A 1 254 ? -29.509 -45.939 6.612 1.00 33.40 317 GLN B CA 1
ATOM 1696 C C . GLN A 1 254 ? -29.881 -45.407 7.944 1.00 39.77 317 GLN B C 1
ATOM 1697 O O . GLN A 1 254 ? -29.119 -45.475 8.813 1.00 42.71 317 GLN B O 1
ATOM 1703 N N . HIS A 1 255 ? -31.101 -44.946 8.111 1.00 36.00 318 HIS B N 1
ATOM 1704 C CA . HIS A 1 255 ? -31.597 -44.343 9.330 1.00 28.69 318 HIS B CA 1
ATOM 1705 C C . HIS A 1 255 ? -32.325 -45.217 10.231 1.00 31.33 318 HIS B C 1
ATOM 1706 O O . HIS A 1 255 ? -33.144 -45.913 9.826 1.00 37.27 318 HIS B O 1
ATOM 1713 N N . TYR A 1 256 ? -32.067 -45.095 11.507 1.00 33.54 319 TYR B N 1
ATOM 1714 C CA . TYR A 1 256 ? -32.708 -45.928 12.473 1.00 30.98 319 TYR B CA 1
ATOM 1715 C C . TYR A 1 256 ? -33.382 -45.210 13.572 1.00 35.58 319 TYR B C 1
ATOM 1716 O O . TYR A 1 256 ? -33.042 -44.149 13.872 1.00 35.57 319 TYR B O 1
ATOM 1725 N N . ILE A 1 257 ? -34.389 -45.816 14.151 1.00 36.07 320 ILE B N 1
ATOM 1726 C CA . ILE A 1 257 ? -35.084 -45.272 15.291 1.00 38.40 320 ILE B CA 1
ATOM 1727 C C . ILE A 1 257 ? -35.019 -46.288 16.384 1.00 39.02 320 ILE B C 1
ATOM 1728 O O . ILE A 1 257 ? -35.281 -47.413 16.178 1.00 41.10 320 ILE B O 1
ATOM 1733 N N . PHE A 1 258 ? -34.616 -45.872 17.558 1.00 43.53 321 PHE B N 1
ATOM 1734 C CA . PHE A 1 258 ? -34.579 -46.726 18.691 1.00 47.11 321 PHE B CA 1
ATOM 1735 C C . PHE A 1 258 ? -35.663 -46.252 19.567 1.00 44.57 321 PHE B C 1
ATOM 1736 O O . PHE A 1 258 ? -35.649 -45.137 19.942 1.00 43.86 321 PHE B O 1
ATOM 1744 N N . PRO A 1 259 ? -36.598 -47.105 19.921 1.00 45.04 322 PRO B N 1
ATOM 1745 C CA . PRO A 1 259 ? -37.651 -46.639 20.773 1.00 43.56 322 PRO B CA 1
ATOM 1746 C C . PRO A 1 259 ? -37.241 -46.866 22.163 1.00 55.67 322 PRO B C 1
ATOM 1747 O O . PRO A 1 259 ? -36.700 -47.893 22.430 1.00 54.64 322 PRO B O 1
ATOM 1751 N N . ALA A 1 260 ? -37.507 -45.946 23.058 1.00 58.81 323 ALA B N 1
ATOM 1752 C CA . ALA A 1 260 ? -37.088 -46.128 24.408 1.00 51.83 323 ALA B CA 1
ATOM 1753 C C . ALA A 1 260 ? -37.755 -47.324 25.001 1.00 57.02 323 ALA B C 1
ATOM 1754 O O . ALA A 1 260 ? -38.946 -47.530 24.872 1.00 51.21 323 ALA B O 1
ATOM 1756 N N . GLY A 1 261 ? -36.952 -48.106 25.700 1.00 58.03 324 GLY B N 1
ATOM 1757 C CA . GLY A 1 261 ? -37.387 -49.330 26.303 1.00 49.31 324 GLY B CA 1
ATOM 1758 C C . GLY A 1 261 ? -37.490 -50.425 25.294 1.00 54.41 324 GLY B C 1
ATOM 1759 O O . GLY A 1 261 ? -38.182 -51.379 25.500 1.00 57.05 324 GLY B O 1
ATOM 1760 N N . GLY A 1 262 ? -36.799 -50.292 24.191 1.00 50.83 325 GLY B N 1
ATOM 1761 C CA . GLY A 1 262 ? -36.888 -51.261 23.153 1.00 45.97 325 GLY B CA 1
ATOM 1762 C C . GLY A 1 262 ? -35.687 -52.109 23.140 1.00 52.80 325 GLY B C 1
ATOM 1763 O O . GLY A 1 262 ? -34.678 -51.738 23.632 1.00 56.14 325 GLY B O 1
ATOM 1764 N N . ASP A 1 263 ? -35.831 -53.310 22.644 1.00 60.15 326 ASP B N 1
ATOM 1765 C CA . ASP A 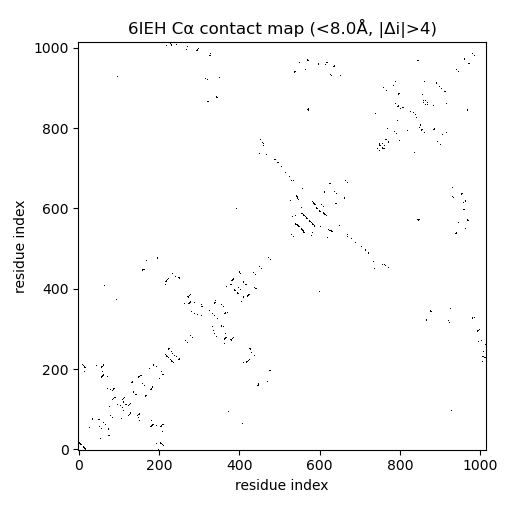1 263 ? -34.719 -54.208 22.569 1.00 56.62 326 ASP B CA 1
ATOM 1766 C C . ASP A 1 263 ? -33.741 -53.832 21.521 1.00 60.90 326 ASP B C 1
ATOM 1767 O O . ASP A 1 263 ? -32.628 -54.179 21.633 1.00 68.34 326 ASP B O 1
ATOM 1772 N N . GLY A 1 264 ? -34.139 -53.137 20.479 1.00 58.18 327 GLY B N 1
ATOM 1773 C CA . GLY A 1 264 ? -33.203 -52.783 19.421 1.00 57.36 327 GLY B CA 1
ATOM 1774 C C . GLY A 1 264 ? -33.557 -51.657 18.482 1.00 52.53 327 GLY B C 1
ATOM 1775 O O . GLY A 1 264 ? -34.608 -51.092 18.613 1.00 52.88 327 GLY B O 1
ATOM 1776 N N . LEU A 1 265 ? -32.637 -51.311 17.585 1.00 49.99 328 LEU B N 1
ATOM 1777 C CA . LEU A 1 265 ? -32.806 -50.276 16.563 1.00 47.33 328 LEU B CA 1
ATOM 1778 C C . LEU A 1 265 ? -33.558 -50.750 15.370 1.00 42.48 328 LEU B C 1
ATOM 1779 O O . LEU A 1 265 ? -33.330 -51.804 14.932 1.00 46.53 328 LEU B O 1
ATOM 1784 N N . HIS A 1 266 ? -34.419 -49.930 14.818 1.00 33.96 329 HIS B N 1
ATOM 1785 C CA . HIS A 1 266 ? -35.211 -50.276 13.659 1.00 35.82 329 HIS B CA 1
ATOM 1786 C C . HIS A 1 266 ? -34.940 -49.391 12.465 1.00 40.05 329 HIS B C 1
ATOM 1787 O O . HIS A 1 266 ? -34.912 -48.233 12.595 1.00 34.55 329 HIS B O 1
ATOM 1794 N N . LEU A 1 267 ? -34.852 -49.957 11.281 1.00 35.22 330 LEU B N 1
ATOM 1795 C CA . LEU A 1 267 ? -34.541 -49.211 10.097 1.00 33.40 330 LEU B CA 1
ATOM 1796 C C . LEU A 1 267 ? -35.704 -48.544 9.425 1.00 34.88 330 LEU B C 1
ATOM 1797 O O . LEU A 1 267 ? -36.298 -49.114 8.599 1.00 40.32 330 LEU B O 1
ATOM 1802 N N . VAL A 1 268 ? -36.018 -47.326 9.815 1.00 32.30 331 VAL B N 1
ATOM 1803 C CA . VAL A 1 268 ? -37.097 -46.504 9.284 1.00 30.53 331 VAL B CA 1
ATOM 1804 C C . VAL A 1 268 ? -36.978 -45.930 7.866 1.00 34.32 331 VAL B C 1
ATOM 1805 O O . VAL A 1 268 ? -37.948 -45.651 7.230 1.00 33.76 331 VAL B O 1
ATOM 1809 N N . VAL A 1 269 ? -35.783 -45.623 7.430 1.00 32.39 332 VAL B N 1
ATOM 1810 C CA . VAL A 1 269 ? -35.561 -45.145 6.102 1.00 31.24 332 VAL B CA 1
ATOM 1811 C C . VAL A 1 269 ? -34.425 -45.968 5.508 1.00 35.88 332 VAL B C 1
ATOM 1812 O O . VAL A 1 269 ? -33.528 -46.270 6.191 1.00 32.50 332 VAL B O 1
ATOM 1816 N N . ASP A 1 270 ? -34.502 -46.403 4.267 1.00 32.88 333 ASP B N 1
ATOM 1817 C CA . ASP A 1 270 ? -33.399 -47.178 3.726 1.00 33.20 333 ASP B CA 1
ATOM 1818 C C . ASP A 1 270 ? -32.326 -46.455 3.029 1.00 39.07 333 ASP B C 1
ATOM 1819 O O . ASP A 1 270 ? -32.304 -45.270 2.898 1.00 40.94 333 ASP B O 1
ATOM 1824 N N . GLU A 1 271 ? -31.417 -47.242 2.516 1.00 34.60 334 GLU B N 1
ATOM 1825 C CA . GLU A 1 271 ? -30.306 -46.730 1.786 1.00 35.78 334 GLU B CA 1
ATOM 1826 C C . GLU A 1 271 ? -30.753 -46.088 0.516 1.00 33.23 334 GLU B C 1
ATOM 1827 O O . GLU A 1 271 ? -30.062 -45.339 -0.061 1.00 26.55 334 GLU B O 1
ATOM 1833 N N . ASN A 1 272 ? -31.910 -46.452 0.054 1.00 35.10 335 ASN B N 1
ATOM 1834 C CA . ASN A 1 272 ? -32.448 -45.911 -1.144 1.00 29.52 335 ASN B CA 1
ATOM 1835 C C . ASN A 1 272 ? -33.343 -44.750 -0.935 1.00 35.93 335 ASN B C 1
ATOM 1836 O O . ASN A 1 272 ? -33.943 -44.293 -1.850 1.00 38.57 335 ASN B O 1
ATOM 1841 N N . GLY A 1 273 ? -33.430 -44.260 0.291 1.00 40.29 336 GLY B N 1
ATOM 1842 C CA . GLY A 1 273 ? -34.254 -43.110 0.601 1.00 22.83 336 GLY B CA 1
ATOM 1843 C C . GLY A 1 273 ? -35.709 -43.413 0.859 1.00 30.36 336 GLY B C 1
ATOM 1844 O O . GLY A 1 273 ? -36.499 -42.509 1.038 1.00 27.72 336 GLY B O 1
ATOM 1845 N N . ASP A 1 274 ? -36.058 -44.690 0.858 1.00 36.19 337 ASP B N 1
ATOM 1846 C CA . ASP A 1 274 ? -37.416 -45.139 1.137 1.00 28.53 337 ASP B CA 1
ATOM 1847 C C . ASP A 1 274 ? -37.752 -45.280 2.614 1.00 35.59 337 ASP B C 1
ATOM 1848 O O . ASP A 1 274 ? -36.892 -45.528 3.433 1.00 37.28 337 ASP B O 1
ATOM 1853 N N . PHE A 1 275 ? -39.028 -45.147 2.931 1.00 32.25 338 PHE B N 1
ATOM 1854 C CA . PHE A 1 275 ? -39.507 -45.127 4.291 1.00 24.60 338 PHE B CA 1
ATOM 1855 C C . PHE A 1 275 ? -40.178 -46.443 4.576 1.00 25.15 338 PHE B C 1
ATOM 1856 O O . PHE A 1 275 ? -41.051 -46.870 3.849 1.00 32.24 338 PHE B O 1
ATOM 1864 N N . ARG A 1 276 ? -39.746 -47.103 5.636 1.00 26.59 339 ARG B N 1
ATOM 1865 C CA . ARG A 1 276 ? -40.288 -48.369 5.978 1.00 31.44 339 ARG B CA 1
ATOM 1866 C C . ARG A 1 276 ? -41.160 -48.151 7.100 1.00 32.36 339 ARG B C 1
ATOM 1867 O O . ARG A 1 276 ? -40.719 -48.008 8.157 1.00 33.48 339 ARG B O 1
ATOM 1875 N N . GLU A 1 277 ? -42.435 -48.125 6.822 1.00 30.59 340 GLU B N 1
ATOM 1876 C CA . GLU A 1 277 ? -43.456 -47.903 7.786 1.00 29.44 340 GLU B CA 1
ATOM 1877 C C . GLU A 1 277 ? -43.645 -49.013 8.751 1.00 33.48 340 GLU B C 1
ATOM 1878 O O . GLU A 1 277 ? -43.902 -48.811 9.884 1.00 36.87 340 GLU B O 1
ATOM 1884 N N . ASP A 1 278 ? -43.458 -50.222 8.302 1.00 36.74 341 ASP B N 1
ATOM 1885 C CA . ASP A 1 278 ? -43.615 -51.346 9.149 1.00 33.19 341 ASP B CA 1
ATOM 1886 C C . ASP A 1 278 ? -42.685 -51.325 10.299 1.00 35.67 341 ASP B C 1
ATOM 1887 O O . ASP A 1 278 ? -43.028 -51.789 11.311 1.00 43.46 341 ASP B O 1
ATOM 1892 N N . ASN A 1 279 ? -41.450 -50.935 10.105 1.00 32.90 342 ASN B N 1
ATOM 1893 C CA . ASN A 1 279 ? -40.490 -50.765 11.131 1.00 32.02 342 ASN B CA 1
ATOM 1894 C C . ASN A 1 279 ? -40.865 -49.620 11.977 1.00 36.50 342 ASN B C 1
ATOM 1895 O O . ASN A 1 279 ? -40.571 -49.603 13.106 1.00 41.38 342 ASN B O 1
ATOM 1900 N N . PHE A 1 280 ? -41.386 -48.572 11.393 1.00 38.95 343 PHE B N 1
ATOM 1901 C CA . PHE A 1 280 ? -41.775 -47.411 12.149 1.00 37.16 343 PHE B CA 1
ATOM 1902 C C . PHE A 1 280 ? -42.881 -47.773 13.040 1.00 36.98 343 PHE B C 1
ATOM 1903 O O . PHE A 1 280 ? -42.852 -47.507 14.190 1.00 39.90 343 PHE B O 1
ATOM 1911 N N . ASN A 1 281 ? -43.852 -48.457 12.508 1.00 37.73 344 ASN B N 1
ATOM 1912 C CA . ASN A 1 281 ? -44.958 -48.839 13.323 1.00 39.12 344 ASN B CA 1
ATOM 1913 C C . ASN A 1 281 ? -44.510 -49.799 14.368 1.00 43.83 344 ASN B C 1
ATOM 1914 O O . ASN A 1 281 ? -44.800 -49.624 15.497 1.00 44.86 344 ASN B O 1
ATOM 1919 N N . THR A 1 282 ? -43.700 -50.761 14.007 1.00 44.30 345 THR B N 1
ATOM 1920 C CA . THR A 1 282 ? -43.221 -51.723 14.957 1.00 45.17 345 THR B CA 1
ATOM 1921 C C . THR A 1 282 ? -42.421 -51.071 16.041 1.00 46.75 345 THR B C 1
ATOM 1922 O O . THR A 1 282 ? -42.567 -51.421 17.164 1.00 52.16 345 THR B O 1
ATOM 1926 N N . ALA A 1 283 ? -41.580 -50.106 15.721 1.00 42.11 346 ALA B N 1
ATOM 1927 C CA . ALA A 1 283 ? -40.816 -49.390 16.710 1.00 42.88 346 ALA B CA 1
ATOM 1928 C C . ALA A 1 283 ? -41.699 -48.602 17.585 1.00 43.55 346 ALA B C 1
ATOM 1929 O O . ALA A 1 283 ? -41.408 -48.429 18.723 1.00 43.41 346 ALA B O 1
ATOM 1931 N N . MET A 1 284 ? -42.717 -48.013 17.005 1.00 42.51 347 MET B N 1
ATOM 1932 C CA . MET A 1 284 ? -43.661 -47.229 17.732 1.00 43.16 347 MET B CA 1
ATOM 1933 C C . MET A 1 284 ? -44.471 -47.998 18.710 1.00 46.70 347 MET B C 1
ATOM 1934 O O . MET A 1 284 ? -44.730 -47.513 19.751 1.00 47.81 347 MET B O 1
ATOM 1939 N N . GLN A 1 285 ? -44.877 -49.199 18.370 1.00 45.79 348 GLN B N 1
ATOM 1940 C CA . GLN A 1 285 ? -45.690 -50.001 19.259 1.00 51.42 348 GLN B CA 1
ATOM 1941 C C . GLN A 1 285 ? -44.930 -50.287 20.490 1.00 52.94 348 GLN B C 1
ATOM 1942 O O . GLN A 1 285 ? -45.488 -50.318 21.541 1.00 53.20 348 GLN B O 1
ATOM 1948 N N . VAL A 1 286 ? -43.655 -50.547 20.362 1.00 48.34 349 VAL B N 1
ATOM 1949 C CA . VAL A 1 286 ? -42.846 -50.740 21.526 1.00 48.61 349 VAL B CA 1
ATOM 1950 C C . VAL A 1 286 ? -42.993 -49.556 22.466 1.00 49.29 349 VAL B C 1
ATOM 1951 O O . VAL A 1 286 ? -42.952 -49.729 23.634 1.00 51.18 349 VAL B O 1
ATOM 1955 N N . LEU A 1 287 ? -43.065 -48.346 21.970 1.00 48.52 350 LEU B N 1
ATOM 1956 C CA . LEU A 1 287 ? -43.303 -47.255 22.822 1.00 50.33 350 LEU B CA 1
ATOM 1957 C C . LEU A 1 287 ? -44.656 -47.468 23.432 1.00 57.56 350 LEU B C 1
ATOM 1958 O O . LEU A 1 287 ? -44.796 -47.249 24.590 1.00 63.07 350 LEU B O 1
ATOM 1963 N N . ARG A 1 288 ? -45.659 -47.921 22.684 1.00 56.35 351 ARG B N 1
ATOM 1964 C CA . ARG A 1 288 ? -46.964 -48.122 23.289 1.00 55.56 351 ARG B CA 1
ATOM 1965 C C . ARG A 1 288 ? -46.806 -49.126 24.403 1.00 69.20 351 ARG B C 1
ATOM 1966 O O . ARG A 1 288 ? -47.623 -49.209 25.305 1.00 71.55 351 ARG B O 1
ATOM 1968 N N . ASP A 1 289 ? -45.738 -49.903 24.317 1.00 71.02 352 ASP B N 1
ATOM 1969 C CA . ASP A 1 289 ? -45.464 -50.938 25.291 1.00 61.71 352 ASP B CA 1
ATOM 1970 C C . ASP A 1 289 ? -46.279 -52.162 24.929 1.00 64.75 352 ASP B C 1
ATOM 1971 O O . ASP A 1 289 ? -46.445 -53.073 25.725 1.00 76.78 352 ASP B O 1
ATOM 1976 N N . ALA A 1 290 ? -46.784 -52.162 23.704 1.00 67.45 353 ALA B N 1
ATOM 1977 C CA . ALA A 1 290 ? -47.593 -53.253 23.178 1.00 74.88 353 ALA B CA 1
ATOM 1978 C C . ALA A 1 290 ? -46.769 -54.226 22.337 1.00 80.39 353 ALA B C 1
ATOM 1979 O O . ALA A 1 290 ? -47.319 -55.058 21.617 1.00 79.54 353 ALA B O 1
ATOM 1981 N N . GLY A 1 291 ? -45.449 -54.086 22.408 1.00 79.44 354 GLY B N 1
ATOM 1982 C CA . GLY A 1 291 ? -44.524 -54.906 21.644 1.00 87.41 354 GLY B CA 1
ATOM 1983 C C . GLY A 1 291 ? -44.514 -56.400 21.917 1.00 103.22 354 GLY B C 1
ATOM 1984 O O . GLY A 1 291 ? -44.376 -57.200 20.995 1.00 100.49 354 GLY B O 1
ATOM 1985 N N . ASP A 1 292 ? -44.632 -56.790 23.179 1.00 104.29 355 ASP B N 1
ATOM 1986 C CA . ASP A 1 292 ? -44.634 -58.209 23.507 1.00 98.14 355 ASP B CA 1
ATOM 1987 C C . ASP A 1 292 ? -43.329 -58.843 23.086 1.00 93.64 355 ASP B C 1
ATOM 1988 O O . ASP A 1 292 ? -42.858 -58.611 21.979 1.00 101.34 355 ASP B O 1
ATOM 1990 N N . SER A 1 309 ? -33.623 -47.171 27.792 1.00 57.51 372 SER B N 1
ATOM 1991 C CA . SER A 1 309 ? -33.158 -46.733 26.510 1.00 55.87 372 SER B CA 1
ATOM 1992 C C . SER A 1 309 ? -31.972 -45.888 26.729 1.00 53.29 372 SER B C 1
ATOM 1993 O O . SER A 1 309 ? -32.028 -44.710 26.503 1.00 67.67 372 SER B O 1
ATOM 1996 N N . ASN A 1 310 ? -30.904 -46.449 27.214 1.00 42.60 373 ASN B N 1
ATOM 1997 C CA . ASN A 1 310 ? -29.761 -45.626 27.439 1.00 44.73 373 ASN B CA 1
ATOM 1998 C C . ASN A 1 310 ? -29.029 -45.234 26.210 1.00 44.25 373 ASN B C 1
ATOM 1999 O O . ASN A 1 310 ? -29.044 -45.906 25.282 1.00 48.46 373 ASN B O 1
ATOM 2004 N N . VAL A 1 311 ? -28.350 -44.107 26.210 1.00 44.36 374 VAL B N 1
ATOM 2005 C CA . VAL A 1 311 ? -27.474 -43.763 25.095 1.00 39.95 374 VAL B CA 1
ATOM 2006 C C . VAL A 1 311 ? -26.132 -44.386 25.345 1.00 39.88 374 VAL B C 1
ATOM 2007 O O . VAL A 1 311 ? -25.326 -44.383 24.504 1.00 39.22 374 VAL B O 1
ATOM 2011 N N . PHE A 1 312 ? -25.956 -44.867 26.544 1.00 40.38 375 PHE B N 1
ATOM 2012 C CA . PHE A 1 312 ? -24.772 -45.551 26.878 1.00 42.51 375 PHE B CA 1
ATOM 2013 C C . PHE A 1 312 ? -24.766 -46.800 26.087 1.00 43.76 375 PHE B C 1
ATOM 2014 O O . PHE A 1 312 ? -23.766 -47.207 25.596 1.00 42.91 375 PHE B O 1
ATOM 2022 N N . LYS A 1 313 ? -25.910 -47.442 26.018 1.00 39.94 376 LYS B N 1
ATOM 2023 C CA . LYS A 1 313 ? -26.067 -48.680 25.308 1.00 40.33 376 LYS B CA 1
ATOM 2024 C C . LYS A 1 313 ? -25.919 -48.595 23.862 1.00 39.31 376 LYS B C 1
ATOM 2025 O O . LYS A 1 313 ? -25.593 -49.530 23.259 1.00 41.43 376 LYS B O 1
ATOM 2031 N N . ILE A 1 314 ? -26.389 -47.532 23.284 1.00 40.74 377 ILE B N 1
ATOM 2032 C CA . ILE A 1 314 ? -26.249 -47.322 21.885 1.00 34.00 377 ILE B CA 1
ATOM 2033 C C . ILE A 1 314 ? -24.809 -47.134 21.555 1.00 32.37 377 ILE B C 1
ATOM 2034 O O . ILE A 1 314 ? -24.336 -47.637 20.617 1.00 32.49 377 ILE B O 1
ATOM 2039 N N . VAL A 1 315 ? -24.120 -46.359 22.348 1.00 33.15 378 VAL B N 1
ATOM 2040 C CA . VAL A 1 315 ? -22.727 -46.113 22.127 1.00 37.38 378 VAL B CA 1
ATOM 2041 C C . VAL A 1 315 ? -21.896 -47.341 22.301 1.00 38.16 378 VAL B C 1
ATOM 2042 O O . VAL A 1 315 ? -20.917 -47.476 21.680 1.00 35.89 378 VAL B O 1
ATOM 2046 N N . LYS A 1 316 ? -22.233 -48.186 23.235 1.00 33.54 379 LYS B N 1
ATOM 2047 C CA . LYS A 1 316 ? -21.501 -49.390 23.397 1.00 35.06 379 LYS B CA 1
ATOM 2048 C C . LYS A 1 316 ? -21.617 -50.265 22.185 1.00 44.12 379 LYS B C 1
ATOM 2049 O O . LYS A 1 316 ? -20.658 -50.847 21.792 1.00 46.16 379 LYS B O 1
ATOM 2055 N N . MET A 1 317 ? -22.783 -50.413 21.583 1.00 40.28 380 MET B N 1
ATOM 2056 C CA . MET A 1 317 ? -22.869 -51.269 20.428 1.00 36.00 380 MET B CA 1
ATOM 2057 C C . MET A 1 317 ? -22.086 -50.764 19.273 1.00 41.70 380 MET B C 1
ATOM 2058 O O . MET A 1 317 ? -21.472 -51.510 18.608 1.00 44.62 380 MET B O 1
ATOM 2063 N N . ILE A 1 318 ? -22.071 -49.468 19.072 1.00 40.87 381 ILE B N 1
ATOM 2064 C CA . ILE A 1 318 ? -21.389 -48.855 17.964 1.00 42.97 381 ILE B CA 1
ATOM 2065 C C . ILE A 1 318 ? -19.933 -49.140 17.990 1.00 40.25 381 ILE B C 1
ATOM 2066 O O . ILE A 1 318 ? -19.348 -49.299 16.992 1.00 43.20 381 ILE B O 1
ATOM 2071 N N . MET A 1 319 ? -19.315 -49.092 19.131 1.00 43.16 382 MET B N 1
ATOM 2072 C CA . MET A 1 319 ? -17.924 -49.432 19.214 1.00 47.00 382 MET B CA 1
ATOM 2073 C C . MET A 1 319 ? -17.739 -50.900 18.974 1.00 46.76 382 MET B C 1
ATOM 2074 O O . MET A 1 319 ? -16.755 -51.293 18.426 1.00 48.50 382 MET B O 1
ATOM 2079 N N . GLU A 1 320 ? -18.642 -51.703 19.505 1.00 39.91 383 GLU B N 1
ATOM 2080 C CA . GLU A 1 320 ? -18.644 -53.130 19.329 1.00 45.71 383 GLU B CA 1
ATOM 2081 C C . GLU A 1 320 ? -18.885 -53.590 17.923 1.00 46.41 383 GLU B C 1
ATOM 2082 O O . GLU A 1 320 ? -18.325 -54.525 17.486 1.00 48.85 383 GLU B O 1
ATOM 2088 N N . ARG A 1 321 ? -19.761 -52.939 17.210 1.00 41.97 384 ARG B N 1
ATOM 2089 C CA . ARG A 1 321 ? -20.075 -53.315 15.859 1.00 39.29 384 ARG B CA 1
ATOM 2090 C C . ARG A 1 321 ? -19.316 -52.569 14.827 1.00 44.02 384 ARG B C 1
ATOM 2091 O O . ARG A 1 321 ? -19.713 -52.549 13.720 1.00 46.47 384 ARG B O 1
ATOM 2099 N N . ASN A 1 322 ? -18.264 -51.895 15.231 1.00 47.64 385 ASN B N 1
ATOM 2100 C CA . ASN A 1 322 ? -17.390 -51.092 14.400 1.00 47.91 385 ASN B CA 1
ATOM 2101 C C . ASN A 1 322 ? -18.118 -50.028 13.667 1.00 47.41 385 ASN B C 1
ATOM 2102 O O . ASN A 1 322 ? -17.944 -49.863 12.498 1.00 51.87 385 ASN B O 1
ATOM 2107 N N . PHE A 1 323 ? -19.062 -49.412 14.351 1.00 42.63 386 PHE B N 1
ATOM 2108 C CA . PHE A 1 323 ? -19.649 -48.182 13.884 1.00 41.98 386 PHE B CA 1
ATOM 2109 C C . PHE A 1 323 ? -18.778 -47.011 14.350 1.00 49.14 386 PHE B C 1
ATOM 2110 O O . PHE A 1 323 ? -18.921 -45.885 13.892 1.00 45.00 386 PHE B O 1
ATOM 2118 N N . GLN A 1 324 ? -17.882 -47.299 15.289 1.00 48.90 387 GLN B N 1
ATOM 2119 C CA . GLN A 1 324 ? -16.685 -46.532 15.514 1.00 39.31 387 GLN B CA 1
ATOM 2120 C C . GLN A 1 324 ? -16.991 -45.093 15.686 1.00 40.11 387 GLN B C 1
ATOM 2121 O O . GLN A 1 324 ? -17.720 -44.770 16.615 1.00 38.49 387 GLN B O 1
ATOM 2127 N N . PRO A 1 325 ? -16.384 -44.194 14.787 1.00 40.13 388 PRO B N 1
ATOM 2128 C CA . PRO A 1 325 ? -16.558 -42.791 15.205 1.00 38.94 388 PRO B CA 1
ATOM 2129 C C . PRO A 1 325 ? -18.011 -42.399 15.133 1.00 39.73 388 PRO B C 1
ATOM 2130 O O . PRO A 1 325 ? -18.674 -42.666 14.156 1.00 45.67 388 PRO B O 1
ATOM 2134 N N . VAL A 1 326 ? -18.507 -41.778 16.184 1.00 39.16 389 VAL B N 1
ATOM 2135 C CA . VAL A 1 326 ? -19.903 -41.434 16.241 1.00 37.63 389 VAL B CA 1
ATOM 2136 C C . VAL A 1 326 ? -20.058 -40.086 16.895 1.00 38.99 389 VAL B C 1
ATOM 2137 O O . VAL A 1 326 ? -19.293 -39.725 17.762 1.00 37.76 389 VAL B O 1
ATOM 2141 N N . ILE A 1 327 ? -21.069 -39.358 16.463 1.00 37.46 390 ILE B N 1
ATOM 2142 C CA . ILE A 1 327 ? -21.337 -38.052 16.930 1.00 33.28 390 ILE B CA 1
ATOM 2143 C C . ILE A 1 327 ? -22.648 -38.190 17.571 1.00 35.80 390 ILE B C 1
ATOM 2144 O O . ILE A 1 327 ? -23.544 -38.634 16.988 1.00 34.38 390 ILE B O 1
ATOM 2149 N N . ILE A 1 328 ? -22.745 -37.796 18.812 1.00 37.73 391 ILE B N 1
ATOM 2150 C CA . ILE A 1 328 ? -23.959 -37.903 19.550 1.00 35.90 391 ILE B CA 1
ATOM 2151 C C . ILE A 1 328 ? -24.494 -36.535 19.724 1.00 38.20 391 ILE B C 1
ATOM 2152 O O . ILE A 1 328 ? -23.816 -35.713 20.212 1.00 41.42 391 ILE B O 1
ATOM 2157 N N . PHE A 1 329 ? -25.746 -36.321 19.389 1.00 33.46 392 PHE B N 1
ATOM 2158 C CA . PHE A 1 329 ? -26.327 -35.020 19.440 1.00 30.67 392 PHE B CA 1
ATOM 2159 C C . PHE A 1 329 ? -27.311 -34.915 20.518 1.00 39.66 392 PHE B C 1
ATOM 2160 O O . PHE A 1 329 ? -28.147 -35.742 20.646 1.00 37.56 392 PHE B O 1
ATOM 2168 N N . SER A 1 330 ? -27.169 -33.834 21.264 1.00 41.24 393 SER B N 1
ATOM 2169 C CA . SER A 1 330 ? -27.970 -33.454 22.395 1.00 39.86 393 SER B CA 1
ATOM 2170 C C . SER A 1 330 ? -28.279 -31.993 22.250 1.00 47.41 393 SER B C 1
ATOM 2171 O O . SER A 1 330 ? -27.471 -31.267 21.770 1.00 47.41 393 SER B O 1
ATOM 2174 N N . PHE A 1 331 ? -29.433 -31.532 22.668 1.00 48.44 394 PHE B N 1
ATOM 2175 C CA . PHE A 1 331 ? -29.714 -30.116 22.541 1.00 52.03 394 PHE B CA 1
ATOM 2176 C C . PHE A 1 331 ? -29.374 -29.283 23.742 1.00 58.98 394 PHE B C 1
ATOM 2177 O O . PHE A 1 331 ? -29.621 -28.115 23.764 1.00 66.66 394 PHE B O 1
ATOM 2185 N N . SER A 1 332 ? -28.838 -29.875 24.772 1.00 58.97 395 SER B N 1
ATOM 2186 C CA . SER A 1 332 ? -28.483 -29.123 25.922 1.00 47.07 395 SER B CA 1
ATOM 2187 C C . SER A 1 332 ? -27.030 -29.209 26.050 1.00 47.81 395 SER B C 1
ATOM 2188 O O . SER A 1 332 ? -26.438 -30.204 25.803 1.00 49.15 395 SER B O 1
ATOM 2191 N N . LYS A 1 333 ? -26.410 -28.130 26.439 1.00 50.35 396 LYS B N 1
ATOM 2192 C CA . LYS A 1 333 ? -25.006 -28.158 26.658 1.00 48.58 396 LYS B CA 1
ATOM 2193 C C . LYS A 1 333 ? -24.721 -29.071 27.796 1.00 48.15 396 LYS B C 1
ATOM 2194 O O . LYS A 1 333 ? -23.835 -29.841 27.743 1.00 50.78 396 LYS B O 1
ATOM 2200 N N . LYS A 1 334 ? -25.494 -28.966 28.850 1.00 50.51 397 LYS B N 1
ATOM 2201 C CA . LYS A 1 334 ? -25.344 -29.803 29.985 1.00 46.56 397 LYS B CA 1
ATOM 2202 C C . LYS A 1 334 ? -25.579 -31.230 29.646 1.00 47.38 397 LYS B C 1
ATOM 2203 O O . LYS A 1 334 ? -24.919 -32.048 30.171 1.00 47.61 397 LYS B O 1
ATOM 2205 N N . ASP A 1 335 ? -26.540 -31.562 28.817 1.00 46.97 398 ASP B N 1
ATOM 2206 C CA . ASP A 1 335 ? -26.749 -32.951 28.476 1.00 42.85 398 ASP B CA 1
ATOM 2207 C C . ASP A 1 335 ? -25.602 -33.538 27.753 1.00 43.36 398 ASP B C 1
ATOM 2208 O O . ASP A 1 335 ? -25.260 -34.602 27.972 1.00 40.49 398 ASP B O 1
ATOM 2213 N N . CYS A 1 336 ? -24.975 -32.810 26.881 1.00 48.28 399 CYS B N 1
ATOM 2214 C CA . CYS A 1 336 ? -23.851 -33.298 26.117 1.00 43.02 399 CYS B CA 1
ATOM 2215 C C . CYS A 1 336 ? -22.738 -33.722 27.015 1.00 41.17 399 CYS B C 1
ATOM 2216 O O . CYS A 1 336 ? -22.131 -34.703 26.779 1.00 42.79 399 CYS B O 1
ATOM 2219 N N . GLU A 1 337 ? -22.472 -32.930 28.029 1.00 50.32 400 GLU B N 1
ATOM 2220 C CA . GLU A 1 337 ? -21.485 -33.211 29.058 1.00 49.67 400 GLU B CA 1
ATOM 2221 C C . GLU A 1 337 ? -21.825 -34.338 30.009 1.00 41.17 400 GLU B C 1
ATOM 2222 O O . GLU A 1 337 ? -20.992 -35.074 30.443 1.00 37.21 400 GLU B O 1
ATOM 2228 N N . ALA A 1 338 ? -23.082 -34.433 30.343 1.00 41.07 401 ALA B N 1
ATOM 2229 C CA . ALA A 1 338 ? -23.564 -35.435 31.244 1.00 39.50 401 ALA B CA 1
ATOM 2230 C C . ALA A 1 338 ? -23.367 -36.792 30.701 1.00 46.96 401 ALA B C 1
ATOM 2231 O O . ALA A 1 338 ? -23.018 -37.693 31.408 1.00 51.35 401 ALA B O 1
ATOM 2233 N N . TYR A 1 339 ? -23.676 -36.931 29.430 1.00 43.90 402 TYR B N 1
ATOM 2234 C CA . TYR A 1 339 ? -23.533 -38.142 28.667 1.00 42.17 402 TYR B CA 1
ATOM 2235 C C . TYR A 1 339 ? -22.109 -38.576 28.470 1.00 43.94 402 TYR B C 1
ATOM 2236 O O . TYR A 1 339 ? -21.797 -39.714 28.490 1.00 45.20 402 TYR B O 1
ATOM 2245 N N . ALA A 1 340 ? -21.238 -37.625 28.276 1.00 38.80 403 ALA B N 1
ATOM 2246 C CA . ALA A 1 340 ? -19.857 -37.869 28.019 1.00 37.85 403 ALA B CA 1
ATOM 2247 C C . ALA A 1 340 ? -19.173 -38.538 29.115 1.00 46.88 403 ALA B C 1
ATOM 2248 O O . ALA A 1 340 ? -18.297 -39.301 28.869 1.00 51.11 403 ALA B O 1
ATOM 2250 N N . LEU A 1 341 ? -19.510 -38.160 30.339 1.00 50.19 404 LEU B N 1
ATOM 2251 C CA . LEU A 1 341 ? -18.998 -38.730 31.567 1.00 48.57 404 LEU B CA 1
ATOM 2252 C C . LEU A 1 341 ? -19.387 -40.131 31.709 1.00 44.99 404 LEU B C 1
ATOM 2253 O O . LEU A 1 341 ? -18.650 -40.921 32.138 1.00 47.54 404 LEU B O 1
ATOM 2258 N N . GLN A 1 342 ? -20.583 -40.431 31.308 1.00 47.05 405 GLN B N 1
ATOM 2259 C CA . GLN A 1 342 ? -21.099 -41.747 31.399 1.00 45.14 405 GLN B CA 1
ATOM 2260 C C . GLN A 1 342 ? -20.312 -42.643 30.563 1.00 44.56 405 GLN B C 1
ATOM 2261 O O . GLN A 1 342 ? -20.238 -43.775 30.813 1.00 49.89 405 GLN B O 1
ATOM 2267 N N . MET A 1 343 ? -19.766 -42.156 29.487 1.00 43.52 406 MET B N 1
ATOM 2268 C CA . MET A 1 343 ? -18.962 -42.975 28.610 1.00 45.72 406 MET B CA 1
ATOM 2269 C C . MET A 1 343 ? -17.599 -43.309 29.133 1.00 52.89 406 MET B C 1
ATOM 2270 O O . MET A 1 343 ? -17.000 -44.199 28.654 1.00 55.44 406 MET B O 1
ATOM 2275 N N . THR A 1 344 ? -17.136 -42.624 30.163 1.00 53.29 407 THR B N 1
ATOM 2276 C CA . THR A 1 344 ? -15.855 -42.782 30.793 1.00 56.28 407 THR B CA 1
ATOM 2277 C C . THR A 1 344 ? -15.572 -44.100 31.458 1.00 59.52 407 THR B C 1
ATOM 2278 O O . THR A 1 344 ? -14.432 -44.400 31.758 1.00 67.54 407 THR B O 1
ATOM 2282 N N . LYS A 1 345 ? -16.614 -44.854 31.766 1.00 52.92 408 LYS B N 1
ATOM 2283 C CA . LYS A 1 345 ? -16.530 -46.178 32.291 1.00 58.23 408 LYS B CA 1
ATOM 2284 C C . LYS A 1 345 ? -15.863 -47.117 31.290 1.00 61.52 408 LYS B C 1
ATOM 2285 O O . LYS A 1 345 ? -15.220 -48.063 31.664 1.00 68.99 408 LYS B O 1
ATOM 2291 N N . LEU A 1 346 ? -16.083 -46.931 30.016 1.00 56.16 409 LEU B N 1
ATOM 2292 C CA . LEU A 1 346 ? -15.446 -47.770 29.051 1.00 61.50 409 LEU B CA 1
ATOM 2293 C C . LEU A 1 346 ? -14.360 -46.980 28.403 1.00 56.92 409 LEU B C 1
ATOM 2294 O O . LEU A 1 346 ? -14.482 -45.828 28.239 1.00 59.28 409 LEU B O 1
ATOM 2299 N N . ASP A 1 347 ? -13.277 -47.597 28.024 1.00 55.91 410 ASP B N 1
ATOM 2300 C CA . ASP A 1 347 ? -12.198 -46.857 27.427 1.00 55.40 410 ASP B CA 1
ATOM 2301 C C . ASP A 1 347 ? -12.138 -47.308 25.992 1.00 56.30 410 ASP B C 1
ATOM 2302 O O . ASP A 1 347 ? -12.177 -48.459 25.740 1.00 58.24 410 ASP B O 1
ATOM 2307 N N . PHE A 1 348 ? -12.105 -46.390 25.050 1.00 50.57 411 PHE B N 1
ATOM 2308 C CA . PHE A 1 348 ? -12.090 -46.741 23.648 1.00 55.25 411 PHE B CA 1
ATOM 2309 C C . PHE A 1 348 ? -10.765 -46.573 22.960 1.00 63.94 411 PHE B C 1
ATOM 2310 O O . PHE A 1 348 ? -10.700 -46.566 21.758 1.00 70.14 411 PHE B O 1
ATOM 2318 N N . ASN A 1 349 ? -9.702 -46.401 23.698 1.00 60.29 412 ASN B N 1
ATOM 2319 C CA . ASN A 1 349 ? -8.451 -46.172 23.034 1.00 61.00 412 ASN B CA 1
ATOM 2320 C C . ASN A 1 349 ? -7.322 -47.095 23.370 1.00 67.26 412 ASN B C 1
ATOM 2321 O O . ASN A 1 349 ? -7.197 -47.551 24.473 1.00 72.03 412 ASN B O 1
ATOM 2326 N N . THR A 1 350 ? -6.474 -47.375 22.396 1.00 66.24 413 THR B N 1
ATOM 2327 C CA . THR A 1 350 ? -5.311 -48.172 22.675 1.00 61.77 413 THR B CA 1
ATOM 2328 C C . THR A 1 350 ? -4.334 -47.291 23.356 1.00 63.72 413 THR B C 1
ATOM 2329 O O . THR A 1 350 ? -4.293 -46.103 23.137 1.00 62.55 413 THR B O 1
ATOM 2333 N N . ASP A 1 351 ? -3.400 -47.885 24.057 1.00 58.50 414 ASP B N 1
ATOM 2334 C CA . ASP A 1 351 ? -2.381 -47.108 24.682 1.00 58.16 414 ASP B CA 1
ATOM 2335 C C . ASP A 1 351 ? -1.522 -46.343 23.675 1.00 61.69 414 ASP B C 1
ATOM 2336 O O . ASP A 1 351 ? -1.031 -45.310 23.992 1.00 64.25 414 ASP B O 1
ATOM 2341 N N . GLU A 1 352 ? -1.279 -46.839 22.471 1.00 57.97 415 GLU B N 1
ATOM 2342 C CA . GLU A 1 352 ? -0.545 -46.055 21.508 1.00 61.80 415 GLU B CA 1
ATOM 2343 C C . GLU A 1 352 ? -1.336 -44.844 21.187 1.00 64.73 415 GLU B C 1
ATOM 2344 O O . GLU A 1 352 ? -0.789 -43.806 21.092 1.00 68.53 415 GLU B O 1
ATOM 2350 N N . GLU A 1 353 ? -2.631 -44.965 20.987 1.00 66.22 416 GLU B N 1
ATOM 2351 C CA . GLU A 1 353 ? -3.481 -43.815 20.740 1.00 66.43 416 GLU B CA 1
ATOM 2352 C C . GLU A 1 353 ? -3.548 -42.883 21.927 1.00 57.35 416 GLU B C 1
ATOM 2353 O O . GLU A 1 353 ? -3.568 -41.701 21.788 1.00 53.34 416 GLU B O 1
ATOM 2359 N N . LYS A 1 354 ? -3.519 -43.433 23.122 1.00 54.16 417 LYS B N 1
ATOM 2360 C CA . LYS A 1 354 ? -3.565 -42.638 24.313 1.00 50.28 417 LYS B CA 1
ATOM 2361 C C . LYS A 1 354 ? -2.406 -41.670 24.378 1.00 53.53 417 LYS B C 1
ATOM 2362 O O . LYS A 1 354 ? -2.544 -40.588 24.839 1.00 49.53 417 LYS B O 1
ATOM 2368 N N . LYS A 1 355 ? -1.227 -42.091 23.999 1.00 52.55 418 LYS B N 1
ATOM 2369 C CA . LYS A 1 355 ? -0.091 -41.242 23.920 1.00 53.70 418 LYS B CA 1
ATOM 2370 C C . LYS A 1 355 ? -0.296 -40.271 22.831 1.00 54.46 418 LYS B C 1
ATOM 2371 O O . LYS A 1 355 ? 0.082 -39.152 22.978 1.00 60.63 418 LYS B O 1
ATOM 2373 N N . MET A 1 356 ? -0.875 -40.695 21.711 1.00 56.19 419 MET B N 1
ATOM 2374 C CA . MET A 1 356 ? -1.130 -39.805 20.576 1.00 55.20 419 MET B CA 1
ATOM 2375 C C . MET A 1 356 ? -2.063 -38.687 20.977 1.00 54.07 419 MET B C 1
ATOM 2376 O O . MET A 1 356 ? -1.872 -37.572 20.580 1.00 49.90 419 MET B O 1
ATOM 2381 N N . VAL A 1 357 ? -3.073 -38.979 21.770 1.00 49.29 420 VAL B N 1
ATOM 2382 C CA . VAL A 1 357 ? -3.963 -37.951 22.192 1.00 47.64 420 VAL B CA 1
ATOM 2383 C C . VAL A 1 357 ? -3.228 -36.928 22.972 1.00 51.09 420 VAL B C 1
ATOM 2384 O O . VAL A 1 357 ? -3.369 -35.798 22.698 1.00 52.09 420 VAL B O 1
ATOM 2386 N N . GLU A 1 358 ? -2.390 -37.351 23.900 1.00 58.60 421 GLU B N 1
ATOM 2387 C CA . GLU A 1 358 ? -1.558 -36.489 24.726 1.00 56.61 421 GLU B CA 1
ATOM 2388 C C . GLU A 1 358 ? -0.486 -35.708 24.014 1.00 54.06 421 GLU B C 1
ATOM 2389 O O . GLU A 1 358 ? -0.155 -34.671 24.459 1.00 54.35 421 GLU B O 1
ATOM 2395 N N . GLU A 1 359 ? 0.166 -36.249 23.011 1.00 49.96 422 GLU B N 1
ATOM 2396 C CA . GLU A 1 359 ? 1.141 -35.440 22.317 1.00 51.39 422 GLU B CA 1
ATOM 2397 C C . GLU A 1 359 ? 0.479 -34.317 21.603 1.00 55.21 422 GLU B C 1
ATOM 2398 O O . GLU A 1 359 ? 0.934 -33.245 21.688 1.00 60.89 422 GLU B O 1
ATOM 2400 N N . VAL A 1 360 ? -0.602 -34.553 20.899 1.00 56.24 423 VAL B N 1
ATOM 2401 C CA . VAL A 1 360 ? -1.287 -33.492 20.181 1.00 59.95 423 VAL B CA 1
ATOM 2402 C C . VAL A 1 360 ? -1.966 -32.464 21.046 1.00 54.85 423 VAL B C 1
ATOM 2403 O O . VAL A 1 360 ? -2.085 -31.326 20.682 1.00 52.03 423 VAL B O 1
ATOM 2405 N N . PHE A 1 361 ? -2.521 -32.925 22.141 1.00 49.96 424 PHE B N 1
ATOM 2406 C CA . PHE A 1 361 ? -3.217 -32.090 23.074 1.00 50.58 424 PHE B CA 1
ATOM 2407 C C . PHE A 1 361 ? -2.294 -31.124 23.676 1.00 53.54 424 PHE B C 1
ATOM 2408 O O . PHE A 1 361 ? -2.578 -29.972 23.760 1.00 56.48 424 PHE B O 1
ATOM 2416 N N . SER A 1 362 ? -1.215 -31.668 24.173 1.00 52.65 425 SER B N 1
ATOM 2417 C CA . SER A 1 362 ? -0.160 -30.959 24.808 1.00 52.49 425 SER B CA 1
ATOM 2418 C C . SER A 1 362 ? 0.471 -30.072 23.832 1.00 53.16 425 SER B C 1
ATOM 2419 O O . SER A 1 362 ? 0.909 -29.021 24.140 1.00 55.14 425 SER B O 1
ATOM 2422 N N . ASN A 1 363 ? 0.620 -30.556 22.645 1.00 51.77 426 ASN B N 1
ATOM 2423 C CA . ASN A 1 363 ? 1.195 -29.763 21.627 1.00 51.72 426 ASN B CA 1
ATOM 2424 C C . ASN A 1 363 ? 0.362 -28.582 21.240 1.00 63.79 426 ASN B C 1
ATOM 2425 O O . ASN A 1 363 ? 0.864 -27.564 20.875 1.00 72.48 426 ASN B O 1
ATOM 2430 N N . ALA A 1 364 ? -0.936 -28.727 21.212 1.00 63.85 427 ALA B N 1
ATOM 2431 C CA . ALA A 1 364 ? -1.769 -27.607 20.911 1.00 59.36 427 ALA B CA 1
ATOM 2432 C C . ALA A 1 364 ? -1.661 -26.581 21.984 1.00 59.87 427 ALA B C 1
ATOM 2433 O O . ALA A 1 364 ? -1.477 -25.435 21.721 1.00 64.28 427 ALA B O 1
ATOM 2435 N N . ILE A 1 365 ? -1.700 -27.058 23.210 1.00 56.82 428 ILE B N 1
ATOM 2436 C CA . ILE A 1 365 ? -1.653 -26.328 24.455 1.00 57.63 428 ILE B CA 1
ATOM 2437 C C . ILE A 1 365 ? -0.335 -25.641 24.754 1.00 61.57 428 ILE B C 1
ATOM 2438 O O . ILE A 1 365 ? -0.289 -24.834 25.616 1.00 58.74 428 ILE B O 1
ATOM 2443 N N . ASP A 1 366 ? 0.748 -25.923 24.053 1.00 60.36 429 ASP B N 1
ATOM 2444 C CA . ASP A 1 366 ? 2.031 -25.325 24.416 1.00 66.78 429 ASP B CA 1
ATOM 2445 C C . ASP A 1 366 ? 2.083 -23.827 24.398 1.00 70.35 429 ASP B C 1
ATOM 2446 O O . ASP A 1 366 ? 2.789 -23.227 25.147 1.00 71.23 429 ASP B O 1
ATOM 2451 N N . CYS A 1 367 ? 1.375 -23.220 23.484 1.00 77.85 430 CYS B N 1
ATOM 2452 C CA . CYS A 1 367 ? 1.276 -21.798 23.382 1.00 77.24 430 CYS B CA 1
ATOM 2453 C C . CYS A 1 367 ? 0.657 -21.167 24.585 1.00 67.49 430 CYS B C 1
ATOM 2454 O O . CYS A 1 367 ? 1.079 -20.143 25.022 1.00 63.73 430 CYS B O 1
ATOM 2457 N N . LEU A 1 368 ? -0.333 -21.817 25.147 1.00 67.77 431 LEU B N 1
ATOM 2458 C CA . LEU A 1 368 ? -1.055 -21.313 26.268 1.00 66.29 431 LEU B CA 1
ATOM 2459 C C . LEU A 1 368 ? -0.140 -21.089 27.419 1.00 65.31 431 LEU B C 1
ATOM 2460 O O . LEU A 1 368 ? 0.719 -21.883 27.707 1.00 69.32 431 LEU B O 1
ATOM 2465 N N . SER A 1 369 ? -0.382 -20.006 28.127 1.00 67.44 432 SER B N 1
ATOM 2466 C CA . SER A 1 369 ? 0.402 -19.647 29.284 1.00 68.23 432 SER B CA 1
ATOM 2467 C C . SER A 1 369 ? 0.225 -20.713 30.285 1.00 66.98 432 SER B C 1
ATOM 2468 O O . SER A 1 369 ? -0.853 -21.109 30.548 1.00 62.42 432 SER B O 1
ATOM 2470 N N . ASP A 1 370 ? 1.256 -21.012 31.043 1.00 69.96 433 ASP B N 1
ATOM 2471 C CA . ASP A 1 370 ? 1.220 -22.066 32.040 1.00 68.37 433 ASP B CA 1
ATOM 2472 C C . ASP A 1 370 ? 0.142 -21.847 33.091 1.00 65.03 433 ASP B C 1
ATOM 2473 O O . ASP A 1 370 ? -0.402 -22.766 33.636 1.00 66.38 433 ASP B O 1
ATOM 2478 N N . GLU A 1 371 ? -0.101 -20.617 33.455 1.00 63.24 434 GLU B N 1
ATOM 2479 C CA . GLU A 1 371 ? -1.176 -20.335 34.307 1.00 68.09 434 GLU B CA 1
ATOM 2480 C C . GLU A 1 371 ? -2.471 -20.710 33.590 1.00 69.67 434 GLU B C 1
ATOM 2481 O O . GLU A 1 371 ? -3.352 -21.250 34.210 1.00 70.60 434 GLU B O 1
ATOM 2487 N N . ASP A 1 372 ? -2.632 -20.401 32.308 1.00 65.76 435 ASP B N 1
ATOM 2488 C CA . ASP A 1 372 ? -3.861 -20.774 31.586 1.00 68.44 435 ASP B CA 1
ATOM 2489 C C . ASP A 1 372 ? -3.936 -22.271 31.430 1.00 65.37 435 ASP B C 1
ATOM 2490 O O . ASP A 1 372 ? -4.983 -22.841 31.505 1.00 60.54 435 ASP B O 1
ATOM 2495 N N . LYS A 1 373 ? -2.792 -22.915 31.232 1.00 61.97 436 LYS B N 1
ATOM 2496 C CA . LYS A 1 373 ? -2.662 -24.358 31.079 1.00 54.67 436 LYS B CA 1
ATOM 2497 C C . LYS A 1 373 ? -3.029 -25.152 32.309 1.00 50.58 436 LYS B C 1
ATOM 2498 O O . LYS A 1 373 ? -3.346 -26.290 32.236 1.00 56.39 436 LYS B O 1
ATOM 2500 N N . LYS A 1 374 ? -2.994 -24.554 33.468 1.00 51.19 437 LYS B N 1
ATOM 2501 C CA . LYS A 1 374 ? -3.349 -25.211 34.680 1.00 58.09 437 LYS B CA 1
ATOM 2502 C C . LYS A 1 374 ? -4.795 -25.111 35.024 1.00 55.96 437 LYS B C 1
ATOM 2503 O O . LYS A 1 374 ? -5.180 -25.516 36.087 1.00 55.01 437 LYS B O 1
ATOM 2505 N N . LEU A 1 375 ? -5.591 -24.534 34.151 1.00 49.44 438 LEU B N 1
ATOM 2506 C CA . LEU A 1 375 ? -6.986 -24.343 34.394 1.00 51.35 438 LEU B CA 1
ATOM 2507 C C . LEU A 1 375 ? -7.737 -25.613 34.502 1.00 48.81 438 LEU B C 1
ATOM 2508 O O . LEU A 1 375 ? -7.439 -26.559 33.855 1.00 55.32 438 LEU B O 1
ATOM 2510 N N . PRO A 1 376 ? -8.776 -25.618 35.299 1.00 41.69 439 PRO B N 1
ATOM 2511 C CA . PRO A 1 376 ? -9.650 -26.744 35.540 1.00 49.78 439 PRO B CA 1
ATOM 2512 C C . PRO A 1 376 ? -10.362 -27.167 34.289 1.00 57.78 439 PRO B C 1
ATOM 2513 O O . PRO A 1 376 ? -10.666 -28.313 34.083 1.00 59.49 439 PRO B O 1
ATOM 2517 N N . GLN A 1 377 ? -10.674 -26.198 33.469 1.00 54.93 440 GLN B N 1
ATOM 2518 C CA . GLN A 1 377 ? -11.331 -26.419 32.217 1.00 56.21 440 GLN B CA 1
ATOM 2519 C C . GLN A 1 377 ? -10.438 -27.147 31.284 1.00 58.23 440 GLN B C 1
ATOM 2520 O O . GLN A 1 377 ? -10.879 -27.946 30.507 1.00 61.70 440 GLN B O 1
ATOM 2526 N N . VAL A 1 378 ? -9.179 -26.790 31.291 1.00 50.59 441 VAL B N 1
ATOM 2527 C CA . VAL A 1 378 ? -8.224 -27.520 30.522 1.00 44.50 441 VAL B CA 1
ATOM 2528 C C . VAL A 1 378 ? -7.889 -28.846 31.116 1.00 53.51 441 VAL B C 1
ATOM 2529 O O . VAL A 1 378 ? -7.800 -29.789 30.425 1.00 53.77 441 VAL B O 1
ATOM 2533 N N . GLU A 1 379 ? -7.670 -28.903 32.424 1.00 60.77 442 GLU B N 1
ATOM 2534 C CA . GLU A 1 379 ? -7.218 -30.144 33.065 1.00 63.71 442 GLU B CA 1
ATOM 2535 C C . GLU A 1 379 ? -8.153 -31.336 33.029 1.00 58.54 442 GLU B C 1
ATOM 2536 O O . GLU A 1 379 ? -7.716 -32.439 32.762 1.00 55.22 442 GLU B O 1
ATOM 2542 N N . HIS A 1 380 ? -9.430 -31.117 33.303 1.00 59.56 443 HIS B N 1
ATOM 2543 C CA . HIS A 1 380 ? -10.372 -32.189 33.379 1.00 63.84 443 HIS B CA 1
ATOM 2544 C C . HIS A 1 380 ? -10.776 -32.787 32.061 1.00 60.28 443 HIS B C 1
ATOM 2545 O O . HIS A 1 380 ? -11.330 -33.848 32.036 1.00 62.73 443 HIS B O 1
ATOM 2547 N N . VAL A 1 381 ? -10.610 -32.047 30.989 1.00 51.93 444 VAL B N 1
ATOM 2548 C CA . VAL A 1 381 ? -10.905 -32.516 29.668 1.00 57.09 444 VAL B CA 1
ATOM 2549 C C . VAL A 1 381 ? -10.005 -33.609 29.176 1.00 57.51 444 VAL B C 1
ATOM 2550 O O . VAL A 1 381 ? -10.427 -34.465 28.466 1.00 57.87 444 VAL B O 1
ATOM 2552 N N . LEU A 1 382 ? -8.752 -33.561 29.550 1.00 54.54 445 LEU B N 1
ATOM 2553 C CA . LEU A 1 382 ? -7.789 -34.500 29.035 1.00 52.16 445 LEU B CA 1
ATOM 2554 C C . LEU A 1 382 ? -8.020 -35.930 29.274 1.00 56.18 445 LEU B C 1
ATOM 2555 O O . LEU A 1 382 ? -7.714 -36.708 28.444 1.00 56.12 445 LEU B O 1
ATOM 2560 N N . PRO A 1 383 ? -8.516 -36.306 30.424 1.00 54.06 4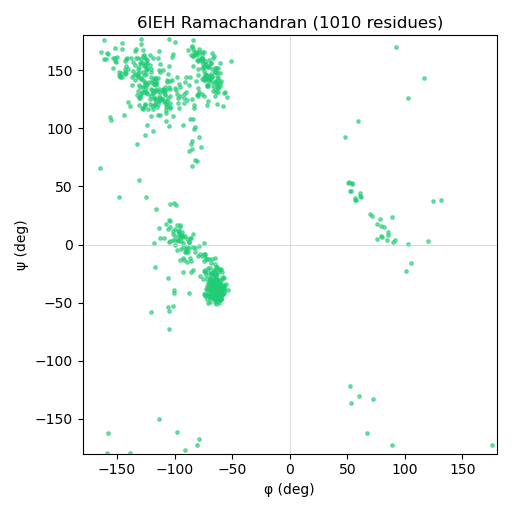46 PRO B N 1
ATOM 2561 C CA . PRO A 1 383 ? -8.823 -37.694 30.626 1.00 54.35 446 PRO B CA 1
ATOM 2562 C C . PRO A 1 383 ? -9.878 -38.193 29.679 1.00 60.03 446 PRO B C 1
ATOM 2563 O O . PRO A 1 383 ? -9.802 -39.309 29.291 1.00 59.58 446 PRO B O 1
ATOM 2567 N N . LEU A 1 384 ? -10.883 -37.405 29.353 1.00 57.59 447 LEU B N 1
ATOM 2568 C CA . LEU A 1 384 ? -11.899 -37.814 28.449 1.00 48.47 447 LEU B CA 1
ATOM 2569 C C . LEU A 1 384 ? -11.358 -38.073 27.130 1.00 49.28 447 LEU B C 1
ATOM 2570 O O . LEU A 1 384 ? -11.635 -39.047 26.554 1.00 48.67 447 LEU B O 1
ATOM 2575 N N . LEU A 1 385 ? -10.492 -37.216 26.657 1.00 49.91 448 LEU B N 1
ATOM 2576 C CA . LEU A 1 385 ? -9.896 -37.386 25.365 1.00 48.32 448 LEU B CA 1
ATOM 2577 C C . LEU A 1 385 ? -9.074 -38.598 25.328 1.00 52.00 448 LEU B C 1
ATOM 2578 O O . LEU A 1 385 ? -9.165 -39.374 24.432 1.00 58.75 448 LEU B O 1
ATOM 2583 N N . LYS A 1 386 ? -8.338 -38.851 26.381 1.00 52.47 449 LYS B N 1
ATOM 2584 C CA . LYS A 1 386 ? -7.503 -40.006 26.468 1.00 52.94 449 LYS B CA 1
ATOM 2585 C C . LYS A 1 386 ? -8.295 -41.271 26.356 1.00 52.95 449 LYS B C 1
ATOM 2586 O O . LYS A 1 386 ? -7.852 -42.146 25.702 1.00 60.05 449 LYS B O 1
ATOM 2588 N N . ARG A 1 387 ? -9.521 -41.265 26.818 1.00 54.09 450 ARG B N 1
ATOM 2589 C CA . ARG A 1 387 ? -10.380 -42.424 26.803 1.00 55.24 450 ARG B CA 1
ATOM 2590 C C . ARG A 1 387 ? -11.253 -42.473 25.593 1.00 49.23 450 ARG B C 1
ATOM 2591 O O . ARG A 1 387 ? -12.169 -43.216 25.559 1.00 48.95 450 ARG B O 1
ATOM 2599 N N . GLY A 1 388 ? -11.000 -41.631 24.619 1.00 48.98 451 GLY B N 1
ATOM 2600 C CA . GLY A 1 388 ? -11.761 -41.628 23.385 1.00 52.49 451 GLY B CA 1
ATOM 2601 C C . GLY A 1 388 ? -13.050 -40.850 23.297 1.00 48.26 451 GLY B C 1
ATOM 2602 O O . GLY A 1 388 ? -13.747 -40.920 22.340 1.00 45.12 451 GLY B O 1
ATOM 2603 N N . ILE A 1 389 ? -13.332 -40.081 24.313 1.00 47.95 452 ILE B N 1
ATOM 2604 C CA . ILE A 1 389 ? -14.521 -39.312 24.407 1.00 40.60 452 ILE B CA 1
ATOM 2605 C C . ILE A 1 389 ? -14.261 -37.860 24.189 1.00 45.10 452 ILE B C 1
ATOM 2606 O O . ILE A 1 389 ? -13.281 -37.362 24.603 1.00 52.11 452 ILE B O 1
ATOM 2611 N N . GLY A 1 390 ? -15.133 -37.185 23.483 1.00 43.37 453 GLY B N 1
ATOM 2612 C CA . GLY A 1 390 ? -15.004 -35.778 23.248 1.00 36.29 453 GLY B CA 1
ATOM 2613 C C . GLY A 1 390 ? -16.326 -35.105 23.420 1.00 37.63 453 GLY B C 1
ATOM 2614 O O . GLY A 1 390 ? -17.327 -35.735 23.408 1.00 40.33 453 GLY B O 1
ATOM 2615 N N . ILE A 1 391 ? -16.302 -33.824 23.690 1.00 35.31 454 ILE B N 1
ATOM 2616 C CA . ILE A 1 391 ? -17.486 -33.018 23.796 1.00 34.36 454 ILE B CA 1
ATOM 2617 C C . ILE A 1 391 ? -17.240 -31.793 22.963 1.00 40.63 454 ILE B C 1
ATOM 2618 O O . ILE A 1 391 ? -16.133 -31.348 22.843 1.00 41.92 454 ILE B O 1
ATOM 2623 N N . HIS A 1 392 ? -18.250 -31.278 22.308 1.00 36.15 455 HIS B N 1
ATOM 2624 C CA . HIS A 1 392 ? -18.052 -30.090 21.564 1.00 33.44 455 HIS B CA 1
ATOM 2625 C C . HIS A 1 392 ? -19.252 -29.295 21.678 1.00 43.50 455 HIS B C 1
ATOM 2626 O O . HIS A 1 392 ? -20.227 -29.658 21.118 1.00 41.04 455 HIS B O 1
ATOM 2633 N N . HIS A 1 393 ? -19.188 -28.172 22.363 1.00 44.37 456 HIS B N 1
ATOM 2634 C CA . HIS A 1 393 ? -20.348 -27.325 22.478 1.00 43.71 456 HIS B CA 1
ATOM 2635 C C . HIS A 1 393 ? -20.058 -25.894 22.509 1.00 45.58 456 HIS B C 1
ATOM 2636 O O . HIS A 1 393 ? -18.938 -25.547 22.454 1.00 45.40 456 HIS B O 1
ATOM 2643 N N . GLY A 1 394 ? -21.074 -25.060 22.471 1.00 46.23 457 GLY B N 1
ATOM 2644 C CA . GLY A 1 394 ? -20.862 -23.638 22.443 1.00 43.67 457 GLY B CA 1
ATOM 2645 C C . GLY A 1 394 ? -20.132 -23.079 23.632 1.00 48.75 457 GLY B C 1
ATOM 2646 O O . GLY A 1 394 ? -19.365 -22.179 23.516 1.00 44.30 457 GLY B O 1
ATOM 2647 N N . GLY A 1 395 ? -20.410 -23.609 24.792 1.00 49.59 458 GLY B N 1
ATOM 2648 C CA . GLY A 1 395 ? -19.793 -23.179 26.023 1.00 59.41 458 GLY B CA 1
ATOM 2649 C C . GLY A 1 395 ? -18.315 -23.337 26.300 1.00 53.55 458 GLY B C 1
ATOM 2650 O O . GLY A 1 395 ? -17.746 -22.589 27.039 1.00 48.90 458 GLY B O 1
ATOM 2651 N N . LEU A 1 396 ? -17.724 -24.372 25.746 1.00 52.99 459 LEU B N 1
ATOM 2652 C CA . LEU A 1 396 ? -16.336 -24.690 25.923 1.00 48.28 459 LEU B CA 1
ATOM 2653 C C . LEU A 1 396 ? -15.413 -23.763 25.270 1.00 44.76 459 LEU B C 1
ATOM 2654 O O . LEU A 1 396 ? -15.746 -23.065 24.392 1.00 49.85 459 LEU B O 1
ATOM 2659 N N . LEU A 1 397 ? -14.210 -23.769 25.759 1.00 47.96 460 LEU B N 1
ATOM 2660 C CA . LEU A 1 397 ? -13.171 -22.929 25.265 1.00 50.03 460 LEU B CA 1
ATOM 2661 C C . LEU A 1 397 ? -12.732 -23.336 23.905 1.00 42.52 460 LEU B C 1
ATOM 2662 O O . LEU A 1 397 ? -12.620 -24.472 23.624 1.00 46.16 460 LEU B O 1
ATOM 2667 N N . PRO A 1 398 ? -12.429 -22.375 23.074 1.00 38.99 461 PRO B N 1
ATOM 2668 C CA . PRO A 1 398 ? -11.980 -22.458 21.703 1.00 42.52 461 PRO B CA 1
ATOM 2669 C C . PRO A 1 398 ? -10.679 -23.156 21.492 1.00 46.42 461 PRO B C 1
ATOM 2670 O O . PRO A 1 398 ? -10.571 -23.823 20.525 1.00 53.03 461 PRO B O 1
ATOM 2674 N N . ILE A 1 399 ? -9.695 -23.010 22.357 1.00 50.02 462 ILE B N 1
ATOM 2675 C CA . ILE A 1 399 ? -8.455 -23.715 22.180 1.00 45.50 462 ILE B CA 1
ATOM 2676 C C . ILE A 1 399 ? -8.710 -25.188 22.256 1.00 45.82 462 ILE B C 1
ATOM 2677 O O . ILE A 1 399 ? -8.143 -25.910 21.524 1.00 46.65 462 ILE B O 1
ATOM 2682 N N . LEU A 1 400 ? -9.519 -25.626 23.194 1.00 48.54 463 LEU B N 1
ATOM 2683 C CA . LEU A 1 400 ? -9.934 -26.978 23.337 1.00 46.94 463 LEU B CA 1
ATOM 2684 C C . LEU A 1 400 ? -10.872 -27.399 22.271 1.00 48.28 463 LEU B C 1
ATOM 2685 O O . LEU A 1 400 ? -10.914 -28.530 21.952 1.00 49.47 463 LEU B O 1
ATOM 2690 N N . LYS A 1 401 ? -11.710 -26.508 21.785 1.00 47.65 464 LYS B N 1
ATOM 2691 C CA . LYS A 1 401 ? -12.702 -26.912 20.801 1.00 46.08 464 LYS B CA 1
ATOM 2692 C C . LYS A 1 401 ? -12.066 -27.407 19.554 1.00 44.05 464 LYS B C 1
ATOM 2693 O O . LYS A 1 401 ? -12.410 -28.413 19.011 1.00 39.51 464 LYS B O 1
ATOM 2699 N N . GLU A 1 402 ? -11.093 -26.668 19.115 1.00 46.82 465 GLU B N 1
ATOM 2700 C CA . GLU A 1 402 ? -10.339 -26.979 17.951 1.00 46.55 465 GLU B CA 1
ATOM 2701 C C . GLU A 1 402 ? -9.527 -28.205 18.129 1.00 45.13 465 GLU B C 1
ATOM 2702 O O . GLU A 1 402 ? -9.321 -28.928 17.229 1.00 43.24 465 GLU B O 1
ATOM 2708 N N . THR A 1 403 ? -8.998 -28.400 19.307 1.00 50.02 466 THR B N 1
ATOM 2709 C CA . THR A 1 403 ? -8.173 -29.534 19.595 1.00 49.47 466 THR B CA 1
ATOM 2710 C C . THR A 1 403 ? -8.932 -30.807 19.438 1.00 46.79 466 THR B C 1
ATOM 2711 O O . THR A 1 403 ? -8.463 -31.723 18.845 1.00 45.07 466 THR B O 1
ATOM 2715 N N . ILE A 1 404 ? -10.153 -30.846 19.905 1.00 46.96 467 ILE B N 1
ATOM 2716 C CA . ILE A 1 404 ? -11.007 -32.007 19.772 1.00 48.88 467 ILE B CA 1
ATOM 2717 C C . ILE A 1 404 ? -11.333 -32.271 18.311 1.00 45.65 467 ILE B C 1
ATOM 2718 O O . ILE A 1 404 ? -11.435 -33.373 17.890 1.00 42.18 467 ILE B O 1
ATOM 2723 N N . GLU A 1 405 ? -11.525 -31.222 17.538 1.00 44.86 468 GLU B N 1
ATOM 2724 C CA . GLU A 1 405 ? -11.774 -31.332 16.132 1.00 40.20 468 GLU B CA 1
ATOM 2725 C C . GLU A 1 405 ? -10.584 -31.881 15.464 1.00 42.04 468 GLU B C 1
ATOM 2726 O O . GLU A 1 405 ? -10.709 -32.573 14.529 1.00 52.41 468 GLU B O 1
ATOM 2732 N N . ILE A 1 406 ? -9.404 -31.464 15.850 1.00 44.61 469 ILE B N 1
ATOM 2733 C CA . ILE A 1 406 ? -8.237 -32.036 15.254 1.00 47.52 469 ILE B CA 1
ATOM 2734 C C . ILE A 1 406 ? -8.178 -33.487 15.623 1.00 53.28 469 ILE B C 1
ATOM 2735 O O . ILE A 1 406 ? -8.057 -34.308 14.777 1.00 52.97 469 ILE B O 1
ATOM 2740 N N . LEU A 1 407 ? -8.402 -33.809 16.881 1.00 51.54 470 LEU B N 1
ATOM 2741 C CA . LEU A 1 407 ? -8.312 -35.155 17.331 1.00 43.91 470 LEU B CA 1
ATOM 2742 C C . LEU A 1 407 ? -9.274 -36.061 16.644 1.00 49.28 470 LEU B C 1
ATOM 2743 O O . LEU A 1 407 ? -8.905 -37.098 16.238 1.00 52.12 470 LEU B O 1
ATOM 2748 N N . PHE A 1 408 ? -10.495 -35.647 16.417 1.00 47.17 471 PHE B N 1
ATOM 2749 C CA . PHE A 1 408 ? -11.474 -36.465 15.769 1.00 41.89 471 PHE B CA 1
ATOM 2750 C C . PHE A 1 408 ? -11.041 -36.809 14.397 1.00 43.33 471 PHE B C 1
ATOM 2751 O O . PHE A 1 408 ? -11.062 -37.929 14.023 1.00 47.25 471 PHE B O 1
ATOM 2759 N N . SER A 1 409 ? -10.510 -35.864 13.669 1.00 42.62 472 SER B N 1
ATOM 2760 C CA . SER A 1 409 ? -10.043 -36.123 12.329 1.00 49.74 472 SER B CA 1
ATOM 2761 C C . SER A 1 409 ? -8.940 -37.142 12.283 1.00 46.80 472 SER B C 1
ATOM 2762 O O . SER A 1 409 ? -8.856 -37.889 11.360 1.00 52.12 472 SER B O 1
ATOM 2765 N N . GLU A 1 410 ? -8.048 -37.176 13.256 1.00 44.67 473 GLU B N 1
ATOM 2766 C CA . GLU A 1 410 ? -6.987 -38.156 13.309 1.00 51.82 473 GLU B CA 1
ATOM 2767 C C . GLU A 1 410 ? -7.456 -39.549 13.634 1.00 55.62 473 GLU B C 1
ATOM 2768 O O . GLU A 1 410 ? -6.755 -40.495 13.386 1.00 63.25 473 GLU B O 1
ATOM 2774 N N . GLY A 1 411 ? -8.630 -39.674 14.213 1.00 48.24 474 GLY B N 1
ATOM 2775 C CA . GLY A 1 411 ? -9.191 -40.936 14.563 1.00 43.69 474 GLY B CA 1
ATOM 2776 C C . GLY A 1 411 ? -9.070 -41.223 15.998 1.00 44.99 474 GLY B C 1
ATOM 2777 O O . GLY A 1 411 ? -9.441 -42.249 16.421 1.00 47.38 474 GLY B O 1
ATOM 2778 N N . LEU A 1 412 ? -8.499 -40.304 16.721 1.00 46.46 475 LEU B N 1
ATOM 2779 C CA . LEU A 1 412 ? -8.346 -40.479 18.128 1.00 50.25 475 LEU B CA 1
ATOM 2780 C C . LEU A 1 412 ? -9.611 -40.380 18.867 1.00 52.46 475 LEU B C 1
ATOM 2781 O O . LEU A 1 412 ? -9.666 -40.837 19.947 1.00 54.28 475 LEU B O 1
ATOM 2786 N N . ILE A 1 413 ? -10.606 -39.706 18.337 1.00 50.24 476 ILE B N 1
ATOM 2787 C CA . ILE A 1 413 ? -11.865 -39.626 19.035 1.00 47.71 476 ILE B CA 1
ATOM 2788 C C . ILE A 1 413 ? -12.993 -40.444 18.444 1.00 41.97 476 ILE B C 1
ATOM 2789 O O . ILE A 1 413 ? -13.488 -40.171 17.395 1.00 42.33 476 ILE B O 1
ATOM 2794 N N . LYS A 1 414 ? -13.292 -41.522 19.138 1.00 37.76 477 LYS B N 1
ATOM 2795 C CA . LYS A 1 414 ? -14.325 -42.486 18.829 1.00 45.47 477 LYS B CA 1
ATOM 2796 C C . LYS A 1 414 ? -15.771 -42.065 19.029 1.00 43.11 477 LYS B C 1
ATOM 2797 O O . LYS A 1 414 ? -16.641 -42.518 18.357 1.00 42.43 477 LYS B O 1
ATOM 2803 N N . ALA A 1 415 ? -16.013 -41.274 20.045 1.00 37.05 478 ALA B N 1
ATOM 2804 C CA . ALA A 1 415 ? -17.320 -40.767 20.344 1.00 37.80 478 ALA B CA 1
ATOM 2805 C C . ALA A 1 415 ? -17.273 -39.280 20.550 1.00 42.51 478 ALA B C 1
ATOM 2806 O O . ALA A 1 415 ? -16.387 -38.818 21.166 1.00 48.04 478 ALA B O 1
ATOM 2808 N N . LEU A 1 416 ? -18.195 -38.511 20.006 1.00 38.99 479 LEU B N 1
ATOM 2809 C CA . LEU A 1 416 ? -18.197 -37.086 20.251 1.00 33.30 479 LEU B CA 1
ATOM 2810 C C . LEU A 1 416 ? -19.543 -36.710 20.665 1.00 33.51 479 LEU B C 1
ATOM 2811 O O . LEU A 1 416 ? -20.428 -36.961 19.970 1.00 38.31 479 LEU B O 1
ATOM 2816 N N . PHE A 1 417 ? -19.699 -36.063 21.792 1.00 31.38 480 PHE B N 1
ATOM 2817 C CA . PHE A 1 417 ? -20.980 -35.628 22.200 1.00 33.41 480 PHE B CA 1
ATOM 2818 C C . PHE A 1 417 ? -20.915 -34.165 22.005 1.00 41.60 480 PHE B C 1
ATOM 2819 O O . PHE A 1 417 ? -20.275 -33.492 22.735 1.00 44.80 480 PHE B O 1
ATOM 2827 N N . ALA A 1 418 ? -21.684 -33.667 21.068 1.00 44.07 481 ALA B N 1
ATOM 2828 C CA . ALA A 1 418 ? -21.663 -32.301 20.698 1.00 37.23 481 ALA B CA 1
ATOM 2829 C C . ALA A 1 418 ? -23.012 -31.741 20.731 1.00 47.20 481 ALA B C 1
ATOM 2830 O O . ALA A 1 418 ? -23.966 -32.399 20.611 1.00 45.87 481 ALA B O 1
ATOM 2832 N N . THR A 1 419 ? -23.041 -30.445 20.890 1.00 57.14 482 THR B N 1
ATOM 2833 C CA . THR A 1 419 ? -24.215 -29.612 20.944 1.00 51.31 482 THR B CA 1
ATOM 2834 C C . THR A 1 419 ? -24.730 -29.440 19.553 1.00 44.15 482 THR B C 1
ATOM 2835 O O . THR A 1 419 ? -24.027 -29.567 18.618 1.00 39.86 482 THR B O 1
ATOM 2839 N N . GLU A 1 420 ? -25.931 -28.968 19.384 1.00 42.47 483 GLU B N 1
ATOM 2840 C CA . GLU A 1 420 ? -26.491 -28.861 18.048 1.00 44.20 483 GLU B CA 1
ATOM 2841 C C . GLU A 1 420 ? -25.788 -28.029 17.013 1.00 44.04 483 GLU B C 1
ATOM 2842 O O . GLU A 1 420 ? -25.971 -28.248 15.870 1.00 43.08 483 GLU B O 1
ATOM 2848 N N . THR A 1 421 ? -24.986 -27.063 17.398 1.00 42.19 484 THR B N 1
ATOM 2849 C CA . THR A 1 421 ? -24.261 -26.233 16.478 1.00 44.02 484 THR B CA 1
ATOM 2850 C C . THR A 1 421 ? -23.005 -26.849 15.893 1.00 47.88 484 THR B C 1
ATOM 2851 O O . THR A 1 421 ? -22.335 -26.233 15.131 1.00 50.43 484 THR B O 1
ATOM 2855 N N . PHE A 1 422 ? -22.649 -28.058 16.269 1.00 47.28 485 PHE B N 1
ATOM 2856 C CA . PHE A 1 422 ? -21.535 -28.755 15.668 1.00 46.46 485 PHE B CA 1
ATOM 2857 C C . PHE A 1 422 ? -21.812 -29.024 14.195 1.00 48.97 485 PHE B C 1
ATOM 2858 O O . PHE A 1 422 ? -20.914 -28.984 13.415 1.00 48.92 485 PHE B O 1
ATOM 2866 N N . ALA A 1 423 ? -23.053 -29.299 13.817 1.00 46.34 486 ALA B N 1
ATOM 2867 C CA . ALA A 1 423 ? -23.472 -29.491 12.450 1.00 44.80 486 ALA B CA 1
ATOM 2868 C C . ALA A 1 423 ? -23.214 -28.255 11.642 1.00 51.48 486 ALA B C 1
ATOM 2869 O O . ALA A 1 423 ? -22.827 -28.343 10.528 1.00 49.66 486 ALA B O 1
ATOM 2871 N N . MET A 1 424 ? -23.443 -27.080 12.211 1.00 58.17 487 MET B N 1
ATOM 2872 C CA . MET A 1 424 ? -23.125 -25.766 11.647 1.00 56.01 487 MET B CA 1
ATOM 2873 C C . MET A 1 424 ? -21.675 -25.461 11.995 1.00 53.59 487 MET B C 1
ATOM 2874 O O . MET A 1 424 ? -21.368 -24.565 12.729 1.00 59.72 487 MET B O 1
ATOM 2879 N N . GLY A 1 425 ? -20.763 -26.184 11.439 1.00 46.37 488 GLY B N 1
ATOM 2880 C CA . GLY A 1 425 ? -19.384 -26.034 11.764 1.00 41.86 488 GLY B CA 1
ATOM 2881 C C . GLY A 1 425 ? -18.559 -26.587 10.657 1.00 53.36 488 GLY B C 1
ATOM 2882 O O . GLY A 1 425 ? -19.093 -27.000 9.631 1.00 63.78 488 GLY B O 1
ATOM 2883 N N . ILE A 1 426 ? -17.243 -26.544 10.802 1.00 48.40 489 ILE B N 1
ATOM 2884 C CA . ILE A 1 426 ? -16.432 -27.090 9.754 1.00 41.85 489 ILE B CA 1
ATOM 2885 C C . ILE A 1 426 ? -16.756 -28.525 9.782 1.00 49.05 489 ILE B C 1
ATOM 2886 O O . ILE A 1 426 ? -16.707 -29.194 10.773 1.00 53.20 489 ILE B O 1
ATOM 2891 N N . ASN A 1 427 ? -17.106 -28.985 8.630 1.00 46.72 490 ASN B N 1
ATOM 2892 C CA . ASN A 1 427 ? -17.619 -30.280 8.558 1.00 49.54 490 ASN B CA 1
ATOM 2893 C C . ASN A 1 427 ? -16.594 -31.274 8.789 1.00 52.52 490 ASN B C 1
ATOM 2894 O O . ASN A 1 427 ? -15.611 -31.333 8.103 1.00 49.28 490 ASN B O 1
ATOM 2899 N N . MET A 1 428 ? -16.888 -32.085 9.776 1.00 51.39 491 MET B N 1
ATOM 2900 C CA . MET A 1 428 ? -16.122 -33.223 10.121 1.00 45.17 491 MET B CA 1
ATOM 2901 C C . MET A 1 428 ? -17.187 -34.232 10.131 1.00 41.54 491 MET B C 1
ATOM 2902 O O . MET A 1 428 ? -18.090 -34.136 10.890 1.00 40.24 491 MET B O 1
ATOM 2907 N N . PRO A 1 429 ? -17.092 -35.204 9.269 1.00 37.14 492 PRO B N 1
ATOM 2908 C CA . PRO A 1 429 ? -18.073 -36.254 9.242 1.00 40.59 492 PRO B CA 1
ATOM 2909 C C . PRO A 1 429 ? -17.807 -37.373 10.184 1.00 39.41 492 PRO B C 1
ATOM 2910 O O . PRO A 1 429 ? -16.751 -37.549 10.662 1.00 35.44 492 PRO B O 1
ATOM 2914 N N . ALA A 1 430 ? -18.811 -38.161 10.435 1.00 33.76 493 ALA B N 1
ATOM 2915 C CA . ALA A 1 430 ? -18.635 -39.320 11.246 1.00 34.16 493 ALA B CA 1
ATOM 2916 C C . ALA A 1 430 ? -19.295 -40.513 10.605 1.00 40.17 493 ALA B C 1
ATOM 2917 O O . ALA A 1 430 ? -20.014 -40.371 9.692 1.00 41.06 493 ALA B O 1
ATOM 2919 N N . ARG A 1 431 ? -18.944 -41.712 10.972 1.00 34.64 494 ARG B N 1
ATOM 2920 C CA . ARG A 1 431 ? -19.648 -42.856 10.458 1.00 35.41 494 ARG B CA 1
ATOM 2921 C C . ARG A 1 431 ? -21.099 -43.022 10.909 1.00 37.44 494 ARG B C 1
ATOM 2922 O O . ARG A 1 431 ? -21.894 -43.544 10.191 1.00 41.83 494 ARG B O 1
ATOM 2930 N N . THR A 1 432 ? -21.397 -42.670 12.143 1.00 32.15 495 THR B N 1
ATOM 2931 C CA . THR A 1 432 ? -22.715 -42.798 12.713 1.00 31.37 495 THR B CA 1
ATOM 2932 C C . THR A 1 432 ? -23.088 -41.498 13.388 1.00 31.26 495 THR B C 1
ATOM 2933 O O . THR A 1 432 ? -22.260 -40.771 13.752 1.00 32.82 495 THR B O 1
ATOM 2937 N N . VAL A 1 433 ? -24.359 -41.173 13.458 1.00 28.89 496 VAL B N 1
ATOM 2938 C CA . VAL A 1 433 ? -24.838 -40.006 14.138 1.00 27.14 496 VAL B CA 1
ATOM 2939 C C . VAL A 1 433 ? -25.929 -40.423 15.096 1.00 32.25 496 VAL B C 1
ATOM 2940 O O . VAL A 1 433 ? -26.816 -41.100 14.723 1.00 32.59 496 VAL B O 1
ATOM 2944 N N . LEU A 1 434 ? -25.882 -39.992 16.337 1.00 34.92 497 LEU B N 1
ATOM 2945 C CA . LEU A 1 434 ? -26.884 -40.381 17.295 1.00 35.54 497 LEU B CA 1
ATOM 2946 C C . LEU A 1 434 ? -27.607 -39.190 17.743 1.00 36.34 497 LEU B C 1
ATOM 2947 O O . LEU A 1 434 ? -27.011 -38.251 18.035 1.00 37.38 497 LEU B O 1
ATOM 2952 N N . PHE A 1 435 ? -28.915 -39.235 17.758 1.00 33.61 498 PHE B N 1
ATOM 2953 C CA . PHE A 1 435 ? -29.716 -38.137 18.193 1.00 37.56 498 PHE B CA 1
ATOM 2954 C C . PHE A 1 435 ? -30.232 -38.608 19.535 1.00 43.74 498 PHE B C 1
ATOM 2955 O O . PHE A 1 435 ? -30.864 -39.614 19.600 1.00 45.43 498 PHE B O 1
ATOM 2963 N N . THR A 1 436 ? -29.958 -37.913 20.625 1.00 40.73 499 THR B N 1
ATOM 2964 C CA . THR A 1 436 ? -30.500 -38.351 21.901 1.00 44.77 499 THR B CA 1
ATOM 2965 C C . THR A 1 436 ? -31.960 -38.101 22.044 1.00 46.05 499 THR B C 1
ATOM 2966 O O . THR A 1 436 ? -32.597 -38.725 22.834 1.00 49.97 499 THR B O 1
ATOM 2970 N N . ASN A 1 437 ? -32.469 -37.150 21.299 1.00 44.52 500 ASN B N 1
ATOM 2971 C CA . ASN A 1 437 ? -33.857 -36.853 21.354 1.00 47.22 500 ASN B CA 1
ATOM 2972 C C . ASN A 1 437 ? -34.372 -36.406 20.053 1.00 43.32 500 ASN B C 1
ATOM 2973 O O . ASN A 1 437 ? -33.717 -35.760 19.332 1.00 42.06 500 ASN B O 1
ATOM 2978 N N . ALA A 1 438 ? -35.601 -36.783 19.804 1.00 42.01 501 ALA B N 1
ATOM 2979 C CA . ALA A 1 438 ? -36.320 -36.438 18.634 1.00 36.11 501 ALA B CA 1
ATOM 2980 C C . ALA A 1 438 ? -37.055 -35.174 18.797 1.00 37.32 501 ALA B C 1
ATOM 2981 O O . ALA A 1 438 ? -37.408 -34.598 17.855 1.00 38.75 501 ALA B O 1
ATOM 2983 N N . ARG A 1 439 ? -37.201 -34.711 20.015 1.00 41.86 502 ARG B N 1
ATOM 2984 C CA . ARG A 1 439 ? -37.934 -33.525 20.346 1.00 41.56 502 ARG B CA 1
ATOM 2985 C C . ARG A 1 439 ? -37.099 -32.398 20.881 1.00 39.84 502 ARG B C 1
ATOM 2986 O O . ARG A 1 439 ? -36.132 -32.632 21.497 1.00 41.41 502 ARG B O 1
ATOM 2994 N N . LYS A 1 440 ? -37.502 -31.169 20.658 1.00 37.32 503 LYS B N 1
ATOM 2995 C CA . LYS A 1 440 ? -36.718 -30.036 21.045 1.00 30.94 503 LYS B CA 1
ATOM 2996 C C . LYS A 1 440 ? -37.496 -29.022 21.805 1.00 38.21 503 LYS B C 1
ATOM 2997 O O . LYS A 1 440 ? -38.663 -28.956 21.682 1.00 42.78 503 LYS B O 1
ATOM 3003 N N . PHE A 1 441 ? -36.844 -28.202 22.600 1.00 42.10 504 PHE B N 1
ATOM 3004 C CA . PHE A 1 441 ? -37.567 -27.174 23.291 1.00 35.84 504 PHE B CA 1
ATOM 3005 C C . PHE A 1 441 ? -37.222 -25.860 22.657 1.00 35.91 504 PHE B C 1
ATOM 3006 O O . PHE A 1 441 ? -36.120 -25.436 22.686 1.00 37.68 504 PHE B O 1
ATOM 3014 N N . ASP A 1 442 ? -38.233 -25.206 22.119 1.00 43.95 505 ASP B N 1
ATOM 3015 C CA . ASP A 1 442 ? -38.188 -23.914 21.412 1.00 41.71 505 ASP B CA 1
ATOM 3016 C C . ASP A 1 442 ? -37.835 -22.749 22.228 1.00 43.88 505 ASP B C 1
ATOM 3017 O O . ASP A 1 442 ? -37.459 -21.745 21.733 1.00 52.13 505 ASP B O 1
ATOM 3022 N N . GLY A 1 443 ? -38.103 -22.866 23.491 1.00 47.33 506 GLY B N 1
ATOM 3023 C CA . GLY A 1 443 ? -38.055 -21.785 24.425 1.00 44.77 506 GLY B CA 1
ATOM 3024 C C . GLY A 1 443 ? -39.497 -21.412 24.737 1.00 47.84 506 GLY B C 1
ATOM 3025 O O . GLY A 1 443 ? -39.742 -20.725 25.678 1.00 53.93 506 GLY B O 1
ATOM 3026 N N . LYS A 1 444 ? -40.457 -21.846 23.940 1.00 46.42 507 LYS B N 1
ATOM 3027 C CA . LYS A 1 444 ? -41.824 -21.608 24.238 1.00 44.79 507 LYS B CA 1
ATOM 3028 C C . LYS A 1 444 ? -42.513 -22.921 24.356 1.00 50.35 507 LYS B C 1
ATOM 3029 O O . LYS A 1 444 ? -43.023 -23.254 25.373 1.00 53.48 507 LYS B O 1
ATOM 3035 N N . ASP A 1 445 ? -42.469 -23.713 23.312 1.00 50.82 508 ASP B N 1
ATOM 3036 C CA . ASP A 1 445 ? -43.158 -24.975 23.296 1.00 48.47 508 ASP B CA 1
ATOM 3037 C C . ASP A 1 445 ? -42.258 -26.070 22.916 1.00 46.96 508 ASP B C 1
ATOM 3038 O O . ASP A 1 445 ? -41.210 -25.874 22.452 1.00 48.64 508 ASP B O 1
ATOM 3043 N N . PHE A 1 446 ? -42.655 -27.266 23.206 1.00 46.91 509 PHE B N 1
ATOM 3044 C CA . PHE A 1 446 ? -41.895 -28.398 22.807 1.00 45.46 509 PHE B CA 1
ATOM 3045 C C . PHE A 1 446 ? -42.283 -28.815 21.416 1.00 42.93 509 PHE B C 1
ATOM 3046 O O . PHE A 1 446 ? -43.409 -28.755 21.038 1.00 36.58 509 PHE B O 1
ATOM 3054 N N . ARG A 1 447 ? -41.337 -29.266 20.649 1.00 39.67 510 ARG B N 1
ATOM 3055 C CA . ARG A 1 447 ? -41.640 -29.712 19.336 1.00 36.84 510 ARG B CA 1
ATOM 3056 C C . ARG A 1 447 ? -40.696 -30.748 18.881 1.00 35.70 510 ARG B C 1
ATOM 3057 O O . ARG A 1 447 ? -39.775 -31.038 19.506 1.00 36.73 510 ARG B O 1
ATOM 3065 N N . TRP A 1 448 ? -40.990 -31.382 17.787 1.00 32.90 511 TRP B N 1
ATOM 3066 C CA . TRP A 1 448 ? -40.075 -32.310 17.220 1.00 32.55 511 TRP B CA 1
ATOM 3067 C C . TRP A 1 448 ? -39.101 -31.559 16.389 1.00 31.99 511 TRP B C 1
ATOM 3068 O O . TRP A 1 448 ? -39.290 -30.433 16.036 1.00 37.62 511 TRP B O 1
ATOM 3079 N N . ILE A 1 449 ? -38.053 -32.222 15.994 1.00 29.59 512 ILE B N 1
ATOM 3080 C CA . ILE A 1 449 ? -37.125 -31.594 15.128 1.00 28.68 512 ILE B CA 1
ATOM 3081 C C . ILE A 1 449 ? -37.725 -31.508 13.765 1.00 27.94 512 ILE B C 1
ATOM 3082 O O . ILE A 1 449 ? -38.443 -32.353 13.358 1.00 29.40 512 ILE B O 1
ATOM 3087 N N . SER A 1 450 ? -37.392 -30.462 13.051 1.00 26.48 513 SER B N 1
ATOM 3088 C CA . SER A 1 450 ? -37.862 -30.199 11.731 1.00 25.35 513 SER B CA 1
ATOM 3089 C C . SER A 1 450 ? -37.164 -30.993 10.704 1.00 28.39 513 SER B C 1
ATOM 3090 O O . SER A 1 450 ? -36.173 -31.505 10.959 1.00 36.22 513 SER B O 1
ATOM 3093 N N . SER A 1 451 ? -37.665 -31.073 9.502 1.00 24.27 514 SER B N 1
ATOM 3094 C CA . SER A 1 451 ? -36.990 -31.776 8.466 1.00 25.50 514 SER B CA 1
ATOM 3095 C C . SER A 1 451 ? -35.632 -31.164 8.209 1.00 31.50 514 SER B C 1
ATOM 3096 O O . SER A 1 451 ? -34.703 -31.854 8.079 1.00 30.67 514 SER B O 1
ATOM 3099 N N . GLY A 1 452 ? -35.510 -29.860 8.168 1.00 31.65 515 GLY B N 1
ATOM 3100 C CA . GLY A 1 452 ? -34.250 -29.210 7.994 1.00 31.22 515 GLY B CA 1
ATOM 3101 C C . GLY A 1 452 ? -33.317 -29.468 9.126 1.00 34.73 515 GLY B C 1
ATOM 3102 O O . GLY A 1 452 ? -32.153 -29.508 8.940 1.00 36.39 515 GLY B O 1
ATOM 3103 N N . GLU A 1 453 ? -33.820 -29.512 10.333 1.00 31.24 516 GLU B N 1
ATOM 3104 C CA . GLU A 1 453 ? -33.017 -29.845 11.479 1.00 28.58 516 GLU B CA 1
ATOM 3105 C C . GLU A 1 453 ? -32.499 -31.240 11.417 1.00 29.37 516 GLU B C 1
ATOM 3106 O O . GLU A 1 453 ? -31.408 -31.464 11.753 1.00 29.17 516 GLU B O 1
ATOM 3112 N N . TYR A 1 454 ? -33.309 -32.189 11.016 1.00 25.42 517 TYR B N 1
ATOM 3113 C CA . TYR A 1 454 ? -32.858 -33.543 10.842 1.00 25.36 517 TYR B CA 1
ATOM 3114 C C . TYR A 1 454 ? -31.905 -33.650 9.726 1.00 33.86 517 TYR B C 1
ATOM 3115 O O . TYR A 1 454 ? -30.909 -34.244 9.850 1.00 34.30 517 TYR B O 1
ATOM 3124 N N . ILE A 1 455 ? -32.183 -32.990 8.632 1.00 34.61 518 ILE B N 1
ATOM 3125 C CA . ILE A 1 455 ? -31.351 -33.060 7.474 1.00 26.93 518 ILE B CA 1
ATOM 3126 C C . ILE A 1 455 ? -29.985 -32.577 7.749 1.00 27.42 518 ILE B C 1
ATOM 3127 O O . ILE A 1 455 ? -29.108 -33.123 7.240 1.00 29.61 518 ILE B O 1
ATOM 3132 N N . GLN A 1 456 ? -29.787 -31.508 8.466 1.00 33.36 519 GLN B N 1
ATOM 3133 C CA . GLN A 1 456 ? -28.436 -31.085 8.776 1.00 33.35 519 GLN B CA 1
ATOM 3134 C C . GLN A 1 456 ? -27.648 -31.986 9.689 1.00 33.87 519 GLN B C 1
ATOM 3135 O O . GLN A 1 456 ? -26.537 -32.239 9.467 1.00 35.84 519 GLN B O 1
ATOM 3141 N N . MET A 1 457 ? -28.225 -32.437 10.760 1.00 30.04 520 MET B N 1
ATOM 3142 C CA . MET A 1 457 ? -27.534 -33.274 11.680 1.00 33.71 520 MET B CA 1
ATOM 3143 C C . MET A 1 457 ? -27.227 -34.649 11.221 1.00 39.50 520 MET B C 1
ATOM 3144 O O . MET A 1 457 ? -26.241 -35.207 11.577 1.00 38.90 520 MET B O 1
ATOM 3149 N N . SER A 1 458 ? -28.139 -35.219 10.460 1.00 40.30 521 SER B N 1
ATOM 3150 C CA . SER A 1 458 ? -28.038 -36.551 9.906 1.00 31.70 521 SER B CA 1
ATOM 3151 C C . SER A 1 458 ? -27.176 -36.639 8.673 1.00 37.83 521 SER B C 1
ATOM 3152 O O . SER A 1 458 ? -26.849 -37.686 8.238 1.00 35.53 521 SER B O 1
ATOM 3155 N N . GLY A 1 459 ? -26.805 -35.477 8.150 1.00 40.79 522 GLY B N 1
ATOM 3156 C CA . GLY A 1 459 ? -25.940 -35.209 7.031 1.00 37.61 522 GLY B CA 1
ATOM 3157 C C . GLY A 1 459 ? -24.493 -35.124 7.443 1.00 32.94 522 GLY B C 1
ATOM 3158 O O . GLY A 1 459 ? -23.661 -34.820 6.688 1.00 32.74 522 GLY B O 1
ATOM 3159 N N . ARG A 1 460 ? -24.235 -35.338 8.701 1.00 33.29 523 ARG B N 1
ATOM 3160 C CA . ARG A 1 460 ? -22.940 -35.441 9.251 1.00 34.94 523 ARG B CA 1
ATOM 3161 C C . ARG A 1 460 ? -22.478 -36.885 9.220 1.00 37.54 523 ARG B C 1
ATOM 3162 O O . ARG A 1 460 ? -21.370 -37.162 9.555 1.00 37.08 523 ARG B O 1
ATOM 3170 N N . ALA A 1 461 ? -23.343 -37.799 8.841 1.00 32.97 524 ALA B N 1
ATOM 3171 C CA . ALA A 1 461 ? -23.049 -39.188 8.796 1.00 32.31 524 ALA B CA 1
ATOM 3172 C C . ALA A 1 461 ? -22.691 -39.688 7.413 1.00 39.08 524 ALA B C 1
ATOM 3173 O O . ALA A 1 461 ? -23.343 -39.395 6.451 1.00 41.69 524 ALA B O 1
ATOM 3175 N N . GLY A 1 462 ? -21.615 -40.457 7.364 1.00 35.04 525 GLY B N 1
ATOM 3176 C CA . GLY A 1 462 ? -21.059 -41.024 6.178 1.00 34.23 525 GLY B CA 1
ATOM 3177 C C . GLY A 1 462 ? -19.861 -40.251 5.757 1.00 36.60 525 GLY B C 1
ATOM 3178 O O . GLY A 1 462 ? -19.940 -39.089 5.558 1.00 40.14 525 GLY B O 1
ATOM 3179 N N . ARG A 1 463 ? -18.748 -40.937 5.575 1.00 38.08 526 ARG B N 1
ATOM 3180 C CA . ARG A 1 463 ? -17.484 -40.340 5.186 1.00 42.26 526 ARG B CA 1
ATOM 3181 C C . ARG A 1 463 ? -17.138 -40.810 3.835 1.00 43.71 526 ARG B C 1
ATOM 3182 O O . ARG A 1 463 ? -16.992 -41.957 3.651 1.00 45.44 526 ARG B O 1
ATOM 3190 N N . ARG A 1 464 ? -16.867 -39.918 2.911 1.00 44.15 527 ARG B N 1
ATOM 3191 C CA . ARG A 1 464 ? -16.727 -40.357 1.554 1.00 45.78 527 ARG B CA 1
ATOM 3192 C C . ARG A 1 464 ? -15.692 -41.340 1.216 1.00 50.49 527 ARG B C 1
ATOM 3193 O O . ARG A 1 464 ? -15.965 -42.279 0.499 1.00 54.21 527 ARG B O 1
ATOM 3201 N N . GLY A 1 465 ? -14.498 -41.148 1.687 1.00 49.08 528 GLY B N 1
ATOM 3202 C CA . GLY A 1 465 ? -13.513 -42.142 1.395 1.00 51.61 528 GLY B CA 1
ATOM 3203 C C . GLY A 1 465 ? -13.779 -43.405 2.146 1.00 50.75 528 GLY B C 1
ATOM 3204 O O . GLY A 1 465 ? -13.758 -44.495 1.646 1.00 58.04 528 GLY B O 1
ATOM 3205 N N . MET A 1 466 ? -14.127 -43.190 3.379 1.00 46.04 529 MET B N 1
ATOM 3206 C CA . MET A 1 466 ? -14.179 -44.223 4.333 1.00 43.62 529 MET B CA 1
ATOM 3207 C C . MET A 1 466 ? -15.363 -45.034 4.686 1.00 47.21 529 MET B C 1
ATOM 3208 O O . MET A 1 466 ? -15.163 -45.971 5.369 1.00 55.48 529 MET B O 1
ATOM 3213 N N . ASP A 1 467 ? -16.578 -44.729 4.289 1.00 49.07 530 ASP B N 1
ATOM 3214 C CA . ASP A 1 467 ? -17.678 -45.603 4.694 1.00 46.42 530 ASP B CA 1
ATOM 3215 C C . ASP A 1 467 ? -18.530 -46.070 3.570 1.00 49.29 530 ASP B C 1
ATOM 3216 O O . ASP A 1 467 ? -18.736 -45.382 2.609 1.00 44.16 530 ASP B O 1
ATOM 3221 N N . ASP A 1 468 ? -18.939 -47.310 3.652 1.00 49.35 531 ASP B N 1
ATOM 3222 C CA . ASP A 1 468 ? -19.884 -47.837 2.711 1.00 51.11 531 ASP B CA 1
ATOM 3223 C C . ASP A 1 468 ? -21.270 -47.257 2.980 1.00 51.09 531 ASP B C 1
ATOM 3224 O O . ASP A 1 468 ? -21.990 -46.915 2.089 1.00 52.79 531 ASP B O 1
ATOM 3229 N N . ARG A 1 469 ? -21.592 -47.105 4.244 1.00 51.23 532 ARG B N 1
ATOM 3230 C CA . ARG A 1 469 ? -22.844 -46.568 4.697 1.00 49.65 532 ARG B CA 1
ATOM 3231 C C . ARG A 1 469 ? -22.662 -45.644 5.824 1.00 51.65 532 ARG B C 1
ATOM 3232 O O . ARG A 1 469 ? -21.687 -45.698 6.483 1.00 52.26 532 ARG B O 1
ATOM 3240 N N . GLY A 1 470 ? -23.651 -44.809 6.043 1.00 42.51 533 GLY B N 1
ATOM 3241 C CA . GLY A 1 470 ? -23.711 -43.913 7.155 1.00 35.62 533 GLY B CA 1
ATOM 3242 C C . GLY A 1 470 ? -24.884 -44.384 7.972 1.00 35.91 533 GLY B C 1
ATOM 3243 O O . GLY A 1 470 ? -25.849 -44.826 7.465 1.00 38.61 533 GLY B O 1
ATOM 3244 N N . ILE A 1 471 ? -24.792 -44.306 9.268 1.00 35.81 534 ILE B N 1
ATOM 3245 C CA . ILE A 1 471 ? -25.853 -44.745 10.102 1.00 34.42 534 ILE B CA 1
ATOM 3246 C C . ILE A 1 471 ? -26.288 -43.580 10.906 1.00 34.01 534 ILE B C 1
ATOM 3247 O O . ILE A 1 471 ? -25.481 -42.827 11.358 1.00 30.45 534 ILE B O 1
ATOM 3252 N N . VAL A 1 472 ? -27.586 -43.378 10.991 1.00 33.47 535 VAL B N 1
ATOM 3253 C CA . VAL A 1 472 ? -28.141 -42.309 11.749 1.00 30.88 535 VAL B CA 1
ATOM 3254 C C . VAL A 1 472 ? -29.085 -42.900 12.690 1.00 29.23 535 VAL B C 1
ATOM 3255 O O . VAL A 1 472 ? -29.822 -43.709 12.335 1.00 33.42 535 VAL B O 1
ATOM 3259 N N . ILE A 1 473 ? -29.024 -42.529 13.945 1.00 32.71 536 ILE B N 1
ATOM 3260 C CA . ILE A 1 473 ? -29.919 -43.099 14.928 1.00 33.95 536 ILE B CA 1
ATOM 3261 C C . ILE A 1 473 ? -30.818 -42.082 15.628 1.00 36.42 536 ILE B C 1
ATOM 3262 O O . ILE A 1 473 ? -30.379 -41.083 16.045 1.00 35.51 536 ILE B O 1
ATOM 3267 N N . LEU A 1 474 ? -32.097 -42.346 15.736 1.00 38.51 537 LEU B N 1
ATOM 3268 C CA . LEU A 1 474 ? -32.970 -41.429 16.395 1.00 36.28 537 LEU B CA 1
ATOM 3269 C C . LEU A 1 474 ? -33.455 -42.094 17.625 1.00 44.49 537 LEU B C 1
ATOM 3270 O O . LEU A 1 474 ? -34.037 -43.093 17.533 1.00 43.73 537 LEU B O 1
ATOM 3275 N N . MET A 1 475 ? -33.264 -41.497 18.781 1.00 42.94 538 MET B N 1
ATOM 3276 C CA . MET A 1 475 ? -33.742 -42.047 20.013 1.00 39.42 538 MET B CA 1
ATOM 3277 C C . MET A 1 475 ? -35.051 -41.351 20.203 1.00 44.42 538 MET B C 1
ATOM 3278 O O . MET A 1 475 ? -35.122 -40.180 20.104 1.00 49.58 538 MET B O 1
ATOM 3283 N N . VAL A 1 476 ? -36.120 -42.075 20.433 1.00 38.77 539 VAL B N 1
ATOM 3284 C CA . VAL A 1 476 ? -37.400 -41.440 20.555 1.00 39.77 539 VAL B CA 1
ATOM 3285 C C . VAL A 1 476 ? -38.210 -41.751 21.787 1.00 46.97 539 VAL B C 1
ATOM 3286 O O . VAL A 1 476 ? -38.673 -42.820 21.899 1.00 46.24 539 VAL B O 1
ATOM 3290 N N . ASP A 1 477 ? -38.481 -40.767 22.635 1.00 49.36 540 ASP B N 1
ATOM 3291 C CA . ASP A 1 477 ? -39.218 -40.980 23.873 1.00 44.53 540 ASP B CA 1
ATOM 3292 C C . ASP A 1 477 ? -40.702 -40.809 23.849 1.00 50.40 540 ASP B C 1
ATOM 3293 O O . ASP A 1 477 ? -41.349 -41.224 24.755 1.00 57.60 540 ASP B O 1
ATOM 3298 N N . GLU A 1 478 ? -41.245 -40.227 22.805 1.00 45.16 541 GLU B N 1
ATOM 3299 C CA . GLU A 1 478 ? -42.657 -39.968 22.695 1.00 42.45 541 GLU B CA 1
ATOM 3300 C C . GLU A 1 478 ? -43.200 -40.635 21.517 1.00 47.11 541 GLU B C 1
ATOM 3301 O O . GLU A 1 478 ? -42.522 -40.821 20.584 1.00 39.51 541 GLU B O 1
ATOM 3307 N N . LYS A 1 479 ? -44.469 -40.942 21.518 1.00 47.60 542 LYS B N 1
ATOM 3308 C CA . LYS A 1 479 ? -45.031 -41.604 20.381 1.00 38.83 542 LYS B CA 1
ATOM 3309 C C . LYS A 1 479 ? -45.011 -40.677 19.238 1.00 45.03 542 LYS B C 1
ATOM 3310 O O . LYS A 1 479 ? -45.325 -39.547 19.373 1.00 50.72 542 LYS B O 1
ATOM 3312 N N . MET A 1 480 ? -44.696 -41.184 18.074 1.00 47.84 543 MET B N 1
ATOM 3313 C CA . MET A 1 480 ? -44.657 -40.392 16.896 1.00 37.27 543 MET B CA 1
ATOM 3314 C C . MET A 1 480 ? -45.573 -40.974 15.903 1.00 34.88 543 MET B C 1
ATOM 3315 O O . MET A 1 480 ? -45.657 -42.114 15.806 1.00 39.60 543 MET B O 1
ATOM 3320 N N . SER A 1 481 ? -46.293 -40.165 15.178 1.00 37.36 544 SER B N 1
ATOM 3321 C CA . SER A 1 481 ? -47.215 -40.614 14.179 1.00 40.60 544 SER B CA 1
ATOM 3322 C C . SER A 1 481 ? -46.539 -40.955 12.904 1.00 43.10 544 SER B C 1
ATOM 3323 O O . SER A 1 481 ? -45.441 -40.597 12.713 1.00 43.77 544 SER B O 1
ATOM 3326 N N . PRO A 1 482 ? -47.149 -41.753 12.056 1.00 45.55 545 PRO B N 1
ATOM 3327 C CA . PRO A 1 482 ? -46.549 -41.994 10.768 1.00 38.16 545 PRO B CA 1
ATOM 3328 C C . PRO A 1 482 ? -46.524 -40.767 9.940 1.00 35.59 545 PRO B C 1
ATOM 3329 O O . PRO A 1 482 ? -45.589 -40.595 9.245 1.00 37.48 545 PRO B O 1
ATOM 3333 N N . THR A 1 483 ? -47.562 -39.963 9.957 1.00 32.19 546 THR B N 1
ATOM 3334 C CA . THR A 1 483 ? -47.522 -38.766 9.192 1.00 36.49 546 THR B CA 1
ATOM 3335 C C . THR A 1 483 ? -46.490 -37.832 9.729 1.00 37.80 546 THR B C 1
ATOM 3336 O O . THR A 1 483 ? -45.868 -37.156 8.989 1.00 43.98 546 THR B O 1
ATOM 3340 N N . ILE A 1 484 ? -46.362 -37.720 11.027 1.00 36.06 547 ILE B N 1
ATOM 3341 C CA . ILE A 1 484 ? -45.335 -36.900 11.646 1.00 33.64 547 ILE B CA 1
ATOM 3342 C C . ILE A 1 484 ? -43.944 -37.422 11.444 1.00 36.29 547 ILE B C 1
ATOM 3343 O O . ILE A 1 484 ? -43.043 -36.699 11.297 1.00 39.64 547 ILE B O 1
ATOM 3348 N N . GLY A 1 485 ? -43.771 -38.705 11.536 1.00 38.07 548 GLY B N 1
ATOM 3349 C CA . GLY A 1 485 ? -42.507 -39.347 11.305 1.00 35.99 548 GLY B CA 1
ATOM 3350 C C . GLY A 1 485 ? -41.963 -39.314 9.904 1.00 39.21 548 GLY B C 1
ATOM 3351 O O . GLY A 1 485 ? -40.793 -39.277 9.703 1.00 38.98 548 GLY B O 1
ATOM 3352 N N . LYS A 1 486 ? -42.838 -39.437 8.935 1.00 34.87 549 LYS B N 1
ATOM 3353 C CA . LYS A 1 486 ? -42.497 -39.374 7.541 1.00 33.10 549 LYS B CA 1
ATOM 3354 C C . LYS A 1 486 ? -41.969 -38.037 7.150 1.00 40.97 549 LYS B C 1
ATOM 3355 O O . LYS A 1 486 ? -41.224 -37.922 6.232 1.00 35.99 549 LYS B O 1
ATOM 3361 N N . GLN A 1 487 ? -42.507 -37.010 7.748 1.00 39.31 550 GLN B N 1
ATOM 3362 C CA . GLN A 1 487 ? -42.030 -35.689 7.510 1.00 32.24 550 GLN B CA 1
ATOM 3363 C C . GLN A 1 487 ? -40.665 -35.472 8.060 1.00 32.90 550 GLN B C 1
ATOM 3364 O O . GLN A 1 487 ? -39.861 -34.817 7.494 1.00 31.70 550 GLN B O 1
ATOM 3370 N N . LEU A 1 488 ? -40.411 -35.998 9.220 1.00 31.69 551 LEU B N 1
ATOM 3371 C CA . LEU A 1 488 ? -39.155 -35.776 9.843 1.00 30.21 551 LEU B CA 1
ATOM 3372 C C . LEU A 1 488 ? -38.015 -36.362 9.077 1.00 30.50 551 LEU B C 1
ATOM 3373 O O . LEU A 1 488 ? -37.063 -35.740 8.836 1.00 33.52 551 LEU B O 1
ATOM 3378 N N . LEU A 1 489 ? -38.139 -37.587 8.661 1.00 33.69 552 LEU B N 1
ATOM 3379 C CA . LEU A 1 489 ? -37.069 -38.264 7.990 1.00 33.27 552 LEU B CA 1
ATOM 3380 C C . LEU A 1 489 ? -36.973 -38.101 6.510 1.00 35.00 552 LEU B C 1
ATOM 3381 O O . LEU A 1 489 ? -35.918 -37.997 5.966 1.00 37.96 552 LEU B O 1
ATOM 3386 N N . LYS A 1 490 ? -38.090 -38.140 5.844 1.00 28.09 553 LYS B N 1
ATOM 3387 C CA . LYS A 1 490 ? -38.058 -38.081 4.416 1.00 31.43 553 LYS B CA 1
ATOM 3388 C C . LYS A 1 490 ? -38.443 -36.773 3.885 1.00 38.62 553 LYS B C 1
ATOM 3389 O O . LYS A 1 490 ? -38.494 -36.609 2.712 1.00 47.04 553 LYS B O 1
ATOM 3395 N N . GLY A 1 491 ? -38.695 -35.830 4.749 1.00 33.64 554 GLY B N 1
ATOM 3396 C CA . GLY A 1 491 ? -39.103 -34.511 4.385 1.00 26.47 554 GLY B CA 1
ATOM 3397 C C . GLY A 1 491 ? -38.012 -33.657 3.841 1.00 27.29 554 GLY B C 1
ATOM 3398 O O . GLY A 1 491 ? -36.882 -33.974 3.935 1.00 39.23 554 GLY B O 1
ATOM 3399 N N . SER A 1 492 ? -38.392 -32.566 3.230 1.00 23.88 555 SER B N 1
ATOM 3400 C CA . SER A 1 492 ? -37.488 -31.628 2.654 1.00 24.77 555 SER B CA 1
ATOM 3401 C C . SER A 1 492 ? -36.913 -30.649 3.600 1.00 32.57 555 SER B C 1
ATOM 3402 O O . SER A 1 492 ? -37.376 -30.472 4.651 1.00 27.87 555 SER B O 1
ATOM 3405 N N . ALA A 1 493 ? -35.879 -29.984 3.150 1.00 36.21 556 ALA B N 1
ATOM 3406 C CA . ALA A 1 493 ? -35.174 -28.965 3.864 1.00 34.66 556 ALA B CA 1
ATOM 3407 C C . ALA A 1 493 ? -35.886 -27.650 3.851 1.00 40.08 556 ALA B C 1
ATOM 3408 O O . ALA A 1 493 ? -36.852 -27.468 3.188 1.00 38.63 556 ALA B O 1
ATOM 3410 N N . ASP A 1 494 ? -35.441 -26.740 4.669 1.00 40.92 557 ASP B N 1
ATOM 3411 C CA . ASP A 1 494 ? -36.054 -25.465 4.724 1.00 40.62 557 ASP B CA 1
ATOM 3412 C C . ASP A 1 494 ? -35.708 -24.673 3.548 1.00 37.90 557 ASP B C 1
ATOM 3413 O O . ASP A 1 494 ? -34.602 -24.683 3.147 1.00 43.27 557 ASP B O 1
ATOM 3418 N N . PRO A 1 495 ? -36.650 -23.917 3.025 1.00 34.73 558 PRO B N 1
ATOM 3419 C CA . PRO A 1 495 ? -36.493 -23.070 1.877 1.00 32.57 558 PRO B CA 1
ATOM 3420 C C . PRO A 1 495 ? -35.625 -21.952 2.211 1.00 33.75 558 PRO B C 1
ATOM 3421 O O . PRO A 1 495 ? -35.737 -21.473 3.271 1.00 45.48 558 PRO B O 1
ATOM 3425 N N . LEU A 1 496 ? -34.807 -21.498 1.311 1.00 33.11 559 LEU B N 1
ATOM 3426 C CA . LEU A 1 496 ? -33.980 -20.406 1.646 1.00 36.08 559 LEU B CA 1
ATOM 3427 C C . LEU A 1 496 ? -34.837 -19.215 1.430 1.00 38.26 559 LEU B C 1
ATOM 3428 O O . LEU A 1 496 ? -35.021 -18.777 0.353 1.00 36.32 559 LEU B O 1
ATOM 3433 N N . ASN A 1 497 ? -35.371 -18.717 2.519 1.00 41.76 560 ASN B N 1
ATOM 3434 C CA . ASN A 1 497 ? -36.208 -17.563 2.615 1.00 38.47 560 ASN B CA 1
ATOM 3435 C C . ASN A 1 497 ? -35.329 -16.567 3.270 1.00 41.39 560 ASN B C 1
ATOM 3436 O O . ASN A 1 497 ? -34.666 -16.861 4.220 1.00 42.32 560 ASN B O 1
ATOM 3441 N N . SER A 1 498 ? -35.343 -15.360 2.753 1.00 42.15 561 SER B N 1
ATOM 3442 C CA . SER A 1 498 ? -34.521 -14.281 3.241 1.00 40.44 561 SER B CA 1
ATOM 3443 C C . SER A 1 498 ? -34.903 -13.691 4.506 1.00 37.41 561 SER B C 1
ATOM 3444 O O . SER A 1 498 ? -36.014 -13.709 4.861 1.00 31.78 561 SER B O 1
ATOM 3447 N N . ALA A 1 499 ? -33.937 -13.105 5.165 1.00 38.92 562 ALA B N 1
ATOM 3448 C CA . ALA A 1 499 ? -34.175 -12.473 6.405 1.00 40.78 562 ALA B CA 1
ATOM 3449 C C . ALA A 1 499 ? -33.571 -11.130 6.338 1.00 41.42 562 ALA B C 1
ATOM 3450 O O . ALA A 1 499 ? -32.782 -10.756 7.151 1.00 47.34 562 ALA B O 1
ATOM 3452 N N . PHE A 1 500 ? -33.972 -10.383 5.353 1.00 31.75 563 PHE B N 1
ATOM 3453 C CA . PHE A 1 500 ? -33.472 -9.072 5.217 1.00 32.76 563 PHE B CA 1
ATOM 3454 C C . PHE A 1 500 ? -34.130 -8.219 6.216 1.00 40.35 563 PHE B C 1
ATOM 3455 O O . PHE A 1 500 ? -35.267 -8.399 6.501 1.00 45.01 563 PHE B O 1
ATOM 3463 N N . HIS A 1 501 ? -33.393 -7.301 6.784 1.00 37.60 564 HIS B N 1
ATOM 3464 C CA . HIS A 1 501 ? -33.966 -6.331 7.653 1.00 35.14 564 HIS B CA 1
ATOM 3465 C C . HIS A 1 501 ? -33.173 -5.078 7.581 1.00 37.02 564 HIS B C 1
ATOM 3466 O O . HIS A 1 501 ? -32.066 -5.063 7.116 1.00 40.58 564 HIS B O 1
ATOM 3473 N N . LEU A 1 502 ? -33.768 -3.996 8.017 1.00 34.22 565 LEU B N 1
ATOM 3474 C CA . LEU A 1 502 ? -33.107 -2.729 7.958 1.00 36.19 565 LEU B CA 1
ATOM 3475 C C . LEU A 1 502 ? -32.288 -2.501 9.155 1.00 38.20 565 LEU B C 1
ATOM 3476 O O . LEU A 1 502 ? -32.666 -2.841 10.204 1.00 40.76 565 LEU B O 1
ATOM 3481 N N . THR A 1 503 ? -31.104 -1.984 8.974 1.00 31.58 566 THR B N 1
ATOM 3482 C CA . THR A 1 503 ? -30.250 -1.655 10.062 1.00 32.95 566 THR B CA 1
ATOM 3483 C C . THR A 1 503 ? -29.759 -0.248 9.818 1.00 40.91 566 THR B C 1
ATOM 3484 O O . THR A 1 503 ? -29.630 0.165 8.718 1.00 42.44 566 THR B O 1
ATOM 3488 N N . TYR A 1 504 ? -29.425 0.493 10.856 1.00 42.02 567 TYR B N 1
ATOM 3489 C CA . TYR A 1 504 ? -28.935 1.842 10.702 1.00 38.90 567 TYR B CA 1
ATOM 3490 C C . TYR A 1 504 ? -27.649 1.908 9.978 1.00 38.01 567 TYR B C 1
ATOM 3491 O O . TYR A 1 504 ? -27.387 2.821 9.318 1.00 41.17 567 TYR B O 1
ATOM 3500 N N . ASN A 1 505 ? -26.790 0.956 10.187 1.00 36.51 568 ASN B N 1
ATOM 3501 C CA . ASN A 1 505 ? -25.545 0.878 9.485 1.00 42.10 568 ASN B CA 1
ATOM 3502 C C . ASN A 1 505 ? -25.763 0.631 8.039 1.00 39.50 568 ASN B C 1
ATOM 3503 O O . ASN A 1 505 ? -24.985 1.019 7.257 1.00 32.44 568 ASN B O 1
ATOM 3508 N N . MET A 1 506 ? -26.741 -0.161 7.687 1.00 39.00 569 MET B N 1
ATOM 3509 C CA . MET A 1 506 ? -27.042 -0.342 6.326 1.00 39.94 569 MET B CA 1
ATOM 3510 C C . MET A 1 506 ? -27.529 0.918 5.743 1.00 36.84 569 MET B C 1
ATOM 3511 O O . MET A 1 506 ? -27.161 1.283 4.700 1.00 33.93 569 MET B O 1
ATOM 3516 N N . VAL A 1 507 ? -28.417 1.573 6.435 1.00 35.40 570 VAL B N 1
ATOM 3517 C CA . VAL A 1 507 ? -28.936 2.811 5.971 1.00 35.89 570 VAL B CA 1
ATOM 3518 C C . VAL A 1 507 ? -27.958 3.918 5.899 1.00 38.42 570 VAL B C 1
ATOM 3519 O O . VAL A 1 507 ? -27.983 4.704 5.023 1.00 35.71 570 VAL B O 1
ATOM 3523 N N . LEU A 1 508 ? -27.136 4.040 6.900 1.00 43.07 571 LEU B N 1
ATOM 3524 C CA . LEU A 1 508 ? -26.166 5.082 6.895 1.00 40.07 571 LEU B CA 1
ATOM 3525 C C . LEU A 1 508 ? -25.166 4.894 5.863 1.00 41.37 571 LEU B C 1
ATOM 3526 O O . LEU A 1 508 ? -24.824 5.787 5.193 1.00 43.13 571 LEU B O 1
ATOM 3531 N N . ASN A 1 509 ? -24.685 3.694 5.718 1.00 40.47 572 ASN B N 1
ATOM 3532 C CA . ASN A 1 509 ? -23.688 3.437 4.734 1.00 39.87 572 ASN B CA 1
ATOM 3533 C C . ASN A 1 509 ? -24.225 3.634 3.354 1.00 40.74 572 ASN B C 1
ATOM 3534 O O . ASN A 1 509 ? -23.546 4.090 2.520 1.00 35.49 572 ASN B O 1
ATOM 3539 N N . LEU A 1 510 ? -25.451 3.263 3.089 1.00 38.56 573 LEU B N 1
ATOM 3540 C CA . LEU A 1 510 ? -26.010 3.503 1.798 1.00 37.04 573 LEU B CA 1
ATOM 3541 C C . LEU A 1 510 ? -26.146 4.969 1.527 1.00 40.03 573 LEU B C 1
ATOM 3542 O O . LEU A 1 510 ? -26.048 5.362 0.430 1.00 44.49 573 LEU B O 1
ATOM 3547 N N . LEU A 1 511 ? -26.469 5.789 2.507 1.00 39.39 574 LEU B N 1
ATOM 3548 C CA . LEU A 1 511 ? -26.531 7.215 2.311 1.00 38.86 574 LEU B CA 1
ATOM 3549 C C . LEU A 1 511 ? -25.192 7.782 1.982 1.00 41.91 574 LEU B C 1
ATOM 3550 O O . LEU A 1 511 ? -25.116 8.739 1.269 1.00 40.81 574 LEU B O 1
ATOM 3555 N N . ARG A 1 512 ? -24.167 7.256 2.627 1.00 47.23 575 ARG B N 1
ATOM 3556 C CA . ARG A 1 512 ? -22.787 7.637 2.433 1.00 45.67 575 ARG B CA 1
ATOM 3557 C C . ARG A 1 512 ? -22.311 7.309 1.030 1.00 47.91 575 ARG B C 1
ATOM 3558 O O . ARG A 1 512 ? -21.637 8.083 0.412 1.00 53.11 575 ARG B O 1
ATOM 3566 N N . VAL A 1 513 ? -22.647 6.151 0.514 1.00 38.76 576 VAL B N 1
ATOM 3567 C CA . VAL A 1 513 ? -22.166 5.796 -0.791 1.00 39.01 576 VAL B CA 1
ATOM 3568 C C . VAL A 1 513 ? -22.859 6.587 -1.846 1.00 48.25 576 VAL B C 1
ATOM 3569 O O . VAL A 1 513 ? -24.021 6.830 -1.780 1.00 48.32 576 VAL B O 1
ATOM 3573 N N . GLU A 1 514 ? -22.085 6.936 -2.845 1.00 46.07 577 GLU B N 1
ATOM 3574 C CA . GLU A 1 514 ? -22.466 7.825 -3.895 1.00 51.31 577 GLU B CA 1
ATOM 3575 C C . GLU A 1 514 ? -23.549 7.596 -4.896 1.00 54.20 577 GLU B C 1
ATOM 3576 O O . GLU A 1 514 ? -24.285 8.508 -5.197 1.00 63.60 577 GLU B O 1
ATOM 3582 N N . GLU A 1 515 ? -23.654 6.422 -5.447 1.00 44.89 578 GLU B N 1
ATOM 3583 C CA . GLU A 1 515 ? -24.633 6.248 -6.476 1.00 48.07 578 GLU B CA 1
ATOM 3584 C C . GLU A 1 515 ? -25.738 5.346 -6.135 1.00 46.80 578 GLU B C 1
ATOM 3585 O O . GLU A 1 515 ? -26.453 4.936 -6.988 1.00 40.89 578 GLU B O 1
ATOM 3587 N N . ILE A 1 516 ? -25.857 5.044 -4.862 1.00 48.98 579 ILE B N 1
ATOM 3588 C CA . ILE A 1 516 ? -26.839 4.159 -4.307 1.00 45.11 579 ILE B CA 1
ATOM 3589 C C . ILE A 1 516 ? -27.514 4.871 -3.160 1.00 44.83 579 ILE B C 1
ATOM 3590 O O . ILE A 1 516 ? -26.981 5.792 -2.587 1.00 39.79 579 ILE B O 1
ATOM 3595 N N . ASN A 1 517 ? -28.719 4.451 -2.849 1.00 41.22 580 ASN B N 1
ATOM 3596 C CA . ASN A 1 517 ? -29.482 4.938 -1.724 1.00 41.13 580 ASN B CA 1
ATOM 3597 C C . ASN A 1 517 ? -29.991 3.757 -0.919 1.00 39.68 580 ASN B C 1
ATOM 3598 O O . ASN A 1 517 ? -29.727 2.657 -1.236 1.00 36.65 580 ASN B O 1
ATOM 3603 N N . PRO A 1 518 ? -30.576 3.986 0.233 1.00 36.80 581 PRO B N 1
ATOM 3604 C CA . PRO A 1 518 ? -31.128 2.952 1.078 1.00 35.47 581 PRO B CA 1
ATOM 3605 C C . PRO A 1 518 ? -32.290 2.248 0.480 1.00 33.94 581 PRO B C 1
ATOM 3606 O O . PRO A 1 518 ? -32.561 1.143 0.744 1.00 33.96 581 PRO B O 1
ATOM 3610 N N . GLU A 1 519 ? -33.066 3.009 -0.218 1.00 33.71 582 GLU B N 1
ATOM 3611 C CA . GLU A 1 519 ? -34.228 2.572 -0.891 1.00 33.11 582 GLU B CA 1
ATOM 3612 C C . GLU A 1 519 ? -33.926 1.600 -1.996 1.00 33.78 582 GLU B C 1
ATOM 3613 O O . GLU A 1 519 ? -34.674 0.731 -2.254 1.00 32.72 582 GLU B O 1
ATOM 3619 N N . TYR A 1 520 ? -32.823 1.778 -2.682 1.00 31.50 583 TYR B N 1
ATOM 3620 C CA . TYR A 1 520 ? -32.396 0.893 -3.738 1.00 30.32 583 TYR B CA 1
ATOM 3621 C C . TYR A 1 520 ? -32.129 -0.494 -3.293 1.00 35.71 583 TYR B C 1
ATOM 3622 O O . TYR A 1 520 ? -32.217 -1.384 -4.054 1.00 34.67 583 TYR B O 1
ATOM 3631 N N . MET A 1 521 ? -31.603 -0.653 -2.113 1.00 38.47 584 MET B N 1
ATOM 3632 C CA . MET A 1 521 ? -31.345 -1.935 -1.536 1.00 33.65 584 MET B CA 1
ATOM 3633 C C . MET A 1 521 ? -32.625 -2.713 -1.289 1.00 32.19 584 MET B C 1
ATOM 3634 O O . MET A 1 521 ? -32.660 -3.880 -1.430 1.00 34.52 584 MET B O 1
ATOM 3639 N N . LEU A 1 522 ? -33.661 -2.045 -0.857 1.00 31.83 585 LEU B N 1
ATOM 3640 C CA . LEU A 1 522 ? -34.923 -2.646 -0.586 1.00 32.30 585 LEU B CA 1
ATOM 3641 C C . LEU A 1 522 ? -35.623 -3.170 -1.752 1.00 35.38 585 LEU B C 1
ATOM 3642 O O . LEU A 1 522 ? -36.188 -4.192 -1.723 1.00 33.46 585 LEU B O 1
ATOM 3647 N N . GLU A 1 523 ? -35.597 -2.409 -2.803 1.00 40.07 586 GLU B N 1
ATOM 3648 C CA . GLU A 1 523 ? -36.235 -2.731 -4.023 1.00 35.53 586 GLU B CA 1
ATOM 3649 C C . GLU A 1 523 ? -35.651 -3.893 -4.694 1.00 33.78 586 GLU B C 1
ATOM 3650 O O . GLU A 1 523 ? -36.328 -4.633 -5.328 1.00 36.67 586 GLU B O 1
ATOM 3656 N N . LYS A 1 524 ? -34.360 -4.030 -4.591 1.00 31.82 587 LYS B N 1
ATOM 3657 C CA . LYS A 1 524 ? -33.646 -5.070 -5.218 1.00 29.82 587 LYS B CA 1
ATOM 3658 C C . LYS A 1 524 ? -33.435 -6.196 -4.348 1.00 31.15 587 LYS B C 1
ATOM 3659 O O . LYS A 1 524 ? -32.695 -6.991 -4.683 1.00 38.57 587 LYS B O 1
ATOM 3665 N N . SER A 1 525 ? -34.018 -6.251 -3.185 1.00 30.31 588 SER B N 1
ATOM 3666 C CA . SER A 1 525 ? -33.842 -7.368 -2.290 1.00 32.21 588 SER B CA 1
ATOM 3667 C C . SER A 1 525 ? -34.579 -8.609 -2.634 1.00 32.20 588 SER B C 1
ATOM 3668 O O . SER A 1 525 ? -35.415 -8.576 -3.464 1.00 32.99 588 SER B O 1
ATOM 3671 N N . PHE A 1 526 ? -34.121 -9.723 -2.080 1.00 33.39 589 PHE B N 1
ATOM 3672 C CA . PHE A 1 526 ? -34.727 -11.050 -2.185 1.00 29.52 589 PHE B CA 1
ATOM 3673 C C . PHE A 1 526 ? -36.019 -11.078 -1.458 1.00 31.58 589 PHE B C 1
ATOM 3674 O O . PHE A 1 526 ? -36.938 -11.656 -1.891 1.00 33.40 589 PHE B O 1
ATOM 3682 N N . TYR A 1 527 ? -36.108 -10.376 -0.352 1.00 34.81 590 TYR B N 1
ATOM 3683 C CA . TYR A 1 527 ? -37.300 -10.334 0.438 1.00 29.75 590 TYR B CA 1
ATOM 3684 C C . TYR A 1 527 ? -38.450 -9.801 -0.328 1.00 32.96 590 TYR B C 1
ATOM 3685 O O . TYR A 1 527 ? -39.544 -10.246 -0.159 1.00 33.12 590 TYR B O 1
ATOM 3694 N N . GLN A 1 528 ? -38.213 -8.751 -1.072 1.00 34.93 591 GLN B N 1
ATOM 3695 C CA . GLN A 1 528 ? -39.157 -8.154 -1.956 1.00 36.53 591 GLN B CA 1
ATOM 3696 C C . GLN A 1 528 ? -39.481 -9.080 -3.097 1.00 34.18 591 GLN B C 1
ATOM 3697 O O . GLN A 1 528 ? -40.578 -9.233 -3.483 1.00 32.63 591 GLN B O 1
ATOM 3703 N N . PHE A 1 529 ? -38.489 -9.755 -3.605 1.00 32.39 592 PHE B N 1
ATOM 3704 C CA . PHE A 1 529 ? -38.690 -10.638 -4.690 1.00 30.29 592 PHE B CA 1
ATOM 3705 C C . PHE A 1 529 ? -39.584 -11.755 -4.328 1.00 34.29 592 PHE B C 1
ATOM 3706 O O . PHE A 1 529 ? -40.360 -12.170 -5.095 1.00 34.48 592 PHE B O 1
ATOM 3714 N N . GLN A 1 530 ? -39.419 -12.309 -3.165 1.00 30.61 593 GLN B N 1
ATOM 3715 C CA . GLN A 1 530 ? -40.268 -13.357 -2.745 1.00 29.63 593 GLN B CA 1
ATOM 3716 C C . GLN A 1 530 ? -41.677 -12.929 -2.569 1.00 33.11 593 GLN B C 1
ATOM 3717 O O . GLN A 1 530 ? -42.519 -13.692 -2.788 1.00 37.14 593 GLN B O 1
ATOM 3723 N N . HIS A 1 531 ? -41.933 -11.740 -2.052 1.00 36.82 594 HIS B N 1
ATOM 3724 C CA . HIS A 1 531 ? -43.270 -11.211 -1.871 1.00 36.34 594 HIS B CA 1
ATOM 3725 C C . HIS A 1 531 ? -43.898 -11.024 -3.207 1.00 38.04 594 HIS B C 1
ATOM 3726 O O . HIS A 1 531 ? -45.009 -11.400 -3.413 1.00 37.21 594 HIS B O 1
ATOM 3733 N N . TYR A 1 532 ? -43.170 -10.482 -4.149 1.00 30.56 595 TYR B N 1
ATOM 3734 C CA . TYR A 1 532 ? -43.742 -10.328 -5.452 1.00 37.84 595 TYR B CA 1
ATOM 3735 C C . TYR A 1 532 ? -44.055 -11.635 -6.075 1.00 38.16 595 TYR B C 1
ATOM 3736 O O . TYR A 1 532 ? -45.046 -11.811 -6.655 1.00 41.80 595 TYR B O 1
ATOM 3745 N N . ARG A 1 533 ? -43.164 -12.563 -5.972 1.00 38.10 596 ARG B N 1
ATOM 3746 C CA . ARG A 1 533 ? -43.330 -13.839 -6.578 1.00 39.25 596 ARG B CA 1
ATOM 3747 C C . ARG A 1 533 ? -44.398 -14.706 -5.982 1.00 44.68 596 ARG B C 1
ATOM 3748 O O . ARG A 1 533 ? -44.945 -15.552 -6.639 1.00 46.91 596 ARG B O 1
ATOM 3756 N N . ALA A 1 534 ? -44.634 -14.530 -4.698 1.00 46.81 597 ALA B N 1
ATOM 3757 C CA . ALA A 1 534 ? -45.620 -15.282 -3.959 1.00 45.21 597 ALA B CA 1
ATOM 3758 C C . ALA A 1 534 ? -47.026 -14.773 -4.075 1.00 46.84 597 ALA B C 1
ATOM 3759 O O . ALA A 1 534 ? -47.892 -15.357 -3.526 1.00 44.29 597 ALA B O 1
ATOM 3761 N N . ILE A 1 535 ? -47.248 -13.683 -4.773 1.00 46.48 598 ILE B N 1
ATOM 3762 C CA . ILE A 1 535 ? -48.566 -13.090 -4.938 1.00 42.95 598 ILE B CA 1
ATOM 3763 C C . ILE A 1 535 ? -49.584 -13.906 -5.646 1.00 46.21 598 ILE B C 1
ATOM 3764 O O . ILE A 1 535 ? -50.719 -13.888 -5.297 1.00 45.81 598 ILE B O 1
ATOM 3769 N N . PRO A 1 536 ? -49.177 -14.651 -6.649 1.00 47.49 599 PRO B N 1
ATOM 3770 C CA . PRO A 1 536 ? -50.026 -15.530 -7.429 1.00 38.77 599 PRO B CA 1
ATOM 3771 C C . PRO A 1 536 ? -50.678 -16.584 -6.592 1.00 41.02 599 PRO B C 1
ATOM 3772 O O . PRO A 1 536 ? -51.715 -17.026 -6.932 1.00 44.31 599 PRO B O 1
ATOM 3776 N N . GLY A 1 537 ? -49.939 -17.074 -5.611 1.00 40.21 600 GLY B N 1
ATOM 3777 C CA . GLY A 1 537 ? -50.407 -18.021 -4.624 1.00 38.41 600 GLY B CA 1
ATOM 3778 C C . GLY A 1 537 ? -51.437 -17.468 -3.682 1.00 41.37 600 GLY B C 1
ATOM 3779 O O . GLY A 1 537 ? -52.355 -18.150 -3.291 1.00 42.83 600 GLY B O 1
ATOM 3780 N N . VAL A 1 538 ? -51.247 -16.230 -3.267 1.00 45.96 601 VAL B N 1
ATOM 3781 C CA . VAL A 1 538 ? -52.188 -15.600 -2.367 1.00 45.38 601 VAL B CA 1
ATOM 3782 C C . VAL A 1 538 ? -53.537 -15.430 -3.023 1.00 45.60 601 VAL B C 1
ATOM 3783 O O . VAL A 1 538 ? -54.562 -15.591 -2.388 1.00 45.39 601 VAL B O 1
ATOM 3787 N N . VAL A 1 539 ? -53.526 -15.075 -4.296 1.00 39.38 602 VAL B N 1
ATOM 3788 C CA . VAL A 1 539 ? -54.749 -14.977 -5.058 1.00 39.43 602 VAL B CA 1
ATOM 3789 C C . VAL A 1 539 ? -55.403 -16.331 -5.169 1.00 38.14 602 VAL B C 1
ATOM 3790 O O . VAL A 1 539 ? -56.601 -16.442 -5.073 1.00 39.91 602 VAL B O 1
ATOM 3794 N N . GLU A 1 540 ? -54.603 -17.361 -5.384 1.00 38.01 603 GLU B N 1
ATOM 3795 C CA . GLU A 1 540 ? -55.111 -18.692 -5.550 1.00 36.12 603 GLU B CA 1
ATOM 3796 C C . GLU A 1 540 ? -55.675 -19.193 -4.299 1.00 39.65 603 GLU B C 1
ATOM 3797 O O . GLU A 1 540 ? -56.579 -19.939 -4.321 1.00 44.97 603 GLU B O 1
ATOM 3799 N N . LYS A 1 541 ? -55.052 -18.877 -3.187 1.00 43.51 604 LYS B N 1
ATOM 3800 C CA . LYS A 1 541 ? -55.534 -19.259 -1.882 1.00 41.36 604 LYS B CA 1
ATOM 3801 C C . LYS A 1 541 ? -56.824 -18.600 -1.597 1.00 43.00 604 LYS B C 1
ATOM 3802 O O . LYS A 1 541 ? -57.600 -19.153 -0.937 1.00 47.61 604 LYS B O 1
ATOM 3804 N N . VAL A 1 542 ? -57.015 -17.365 -1.985 1.00 39.26 605 VAL B N 1
ATOM 3805 C CA . VAL A 1 542 ? -58.273 -16.730 -1.741 1.00 38.85 605 VAL B CA 1
ATOM 3806 C C . VAL A 1 542 ? -59.408 -17.401 -2.465 1.00 42.97 605 VAL B C 1
ATOM 3807 O O . VAL A 1 542 ? -60.389 -17.715 -1.882 1.00 45.16 605 VAL B O 1
ATOM 3811 N N . LYS A 1 543 ? -59.243 -17.703 -3.730 1.00 46.94 606 LYS B N 1
ATOM 3812 C CA . LYS A 1 543 ? -60.292 -18.318 -4.493 1.00 46.69 606 LYS B CA 1
ATOM 3813 C C . LYS A 1 543 ? -60.648 -19.672 -3.995 1.00 40.75 606 LYS B C 1
ATOM 3815 N N . ASN A 1 544 ? -59.628 -20.444 -3.683 1.00 37.84 607 ASN B N 1
ATOM 3816 C CA . ASN A 1 544 ? -59.822 -21.764 -3.177 1.00 40.97 607 ASN B CA 1
ATOM 3817 C C . ASN A 1 544 ? -60.475 -21.689 -1.840 1.00 43.95 607 ASN B C 1
ATOM 3818 O O . ASN A 1 544 ? -61.314 -22.455 -1.547 1.00 43.73 607 ASN B O 1
ATOM 3820 N N . SER A 1 545 ? -60.079 -20.759 -1.004 1.00 44.34 608 SER B N 1
ATOM 3821 C CA . SER A 1 545 ? -60.722 -20.586 0.277 1.00 46.02 608 SER B CA 1
ATOM 3822 C C . SER A 1 545 ? -62.141 -20.113 0.070 1.00 45.97 608 SER B C 1
ATOM 3823 O O . SER A 1 545 ? -63.013 -20.491 0.779 1.00 48.24 608 SER B O 1
ATOM 3826 N N . GLU A 1 546 ? -62.379 -19.257 -0.893 1.00 44.81 609 GLU B N 1
ATOM 3827 C CA . GLU A 1 546 ? -63.710 -18.782 -1.124 1.00 45.03 609 GLU B CA 1
ATOM 3828 C C . GLU A 1 546 ? -64.656 -19.899 -1.497 1.00 49.73 609 GLU B C 1
ATOM 3829 O O . GLU A 1 546 ? -65.739 -19.949 -1.017 1.00 52.21 609 GLU B O 1
ATOM 3835 N N . GLU A 1 547 ? -64.218 -20.831 -2.315 1.00 46.06 610 GLU B N 1
ATOM 3836 C CA . GLU A 1 547 ? -64.972 -21.991 -2.735 1.00 47.40 610 GLU B CA 1
ATOM 3837 C C . GLU A 1 547 ? -65.317 -22.887 -1.588 1.00 49.26 610 GLU B C 1
ATOM 3838 O O . GLU A 1 547 ? -66.304 -23.545 -1.575 1.00 54.37 610 GLU B O 1
ATOM 3844 N N . GLN A 1 548 ? -64.392 -23.010 -0.675 1.00 53.32 611 GLN B N 1
ATOM 3845 C CA . GLN A 1 548 ? -64.522 -23.789 0.513 1.00 57.02 611 GLN B CA 1
ATOM 3846 C C . GLN A 1 548 ? -65.609 -23.284 1.393 1.00 61.37 611 GLN B C 1
ATOM 3847 O O . GLN A 1 548 ? -66.274 -24.042 2.007 1.00 63.48 611 GLN B O 1
ATOM 3853 N N . TYR A 1 549 ? -65.747 -21.985 1.501 1.00 56.37 612 TYR B N 1
ATOM 3854 C CA . TYR A 1 549 ? -66.780 -21.378 2.278 1.00 51.90 612 TYR B CA 1
ATOM 3855 C C . TYR A 1 549 ? -68.081 -21.730 1.669 1.00 61.10 612 TYR B C 1
ATOM 3856 O O . TYR A 1 549 ? -69.001 -21.983 2.367 1.00 66.15 612 TYR B O 1
ATOM 3865 N N . ASN A 1 550 ? -68.200 -21.654 0.358 1.00 59.71 613 ASN B N 1
ATOM 3866 C CA . ASN A 1 550 ? -69.426 -22.005 -0.331 1.00 54.86 613 ASN B CA 1
ATOM 3867 C C . ASN A 1 550 ? -69.756 -23.451 -0.278 1.00 59.57 613 ASN B C 1
ATOM 3868 O O . ASN A 1 550 ? -70.881 -23.821 -0.136 1.00 61.91 613 ASN B O 1
ATOM 3873 N N . LYS A 1 551 ? -68.754 -24.298 -0.388 1.00 56.96 614 LYS B N 1
ATOM 3874 C CA . LYS A 1 551 ? -69.000 -25.714 -0.348 1.00 56.06 614 LYS B CA 1
ATOM 3875 C C . LYS A 1 551 ? -69.559 -26.072 0.975 1.00 59.02 614 LYS B C 1
ATOM 3876 O O . LYS A 1 551 ? -70.565 -26.694 1.046 1.00 58.21 614 LYS B O 1
ATOM 3878 N N . ILE A 1 552 ? -69.001 -25.544 2.048 1.00 67.34 615 ILE B N 1
ATOM 3879 C CA . ILE A 1 552 ? -69.520 -25.818 3.369 1.00 71.07 615 ILE B CA 1
ATOM 3880 C C . ILE A 1 552 ? -70.589 -24.888 3.735 1.00 65.17 615 ILE B C 1
ATOM 3881 O O . ILE A 1 552 ? -71.029 -24.966 4.820 1.00 71.08 615 ILE B O 1
ATOM 3886 N N . VAL A 1 553 ? -71.078 -23.996 2.897 1.00 66.13 616 VAL B N 1
ATOM 3887 C CA . VAL A 1 553 ? -72.156 -23.099 3.299 1.00 68.49 61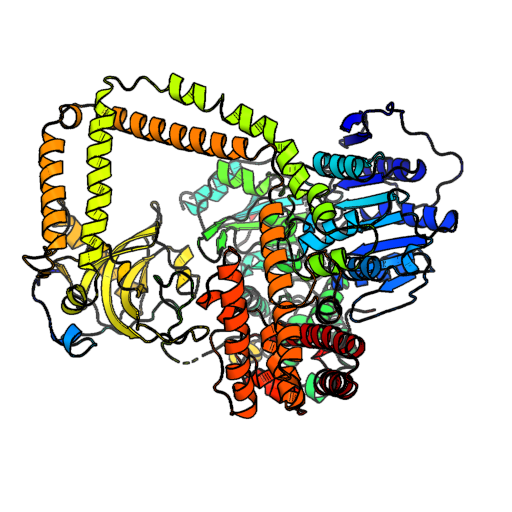6 VAL B CA 1
ATOM 3888 C C . VAL A 1 553 ? -73.493 -23.777 3.169 1.00 74.16 616 VAL B C 1
ATOM 3889 O O . VAL A 1 553 ? -74.284 -23.475 2.310 1.00 86.08 616 VAL B O 1
ATOM 3891 N N . ILE A 1 554 ? -73.730 -24.699 4.076 1.00 63.64 617 ILE B N 1
ATOM 3892 C CA . ILE A 1 554 ? -74.870 -25.479 4.136 1.00 64.01 617 ILE B CA 1
ATOM 3893 C C . ILE A 1 554 ? -75.075 -25.735 5.590 1.00 63.61 617 ILE B C 1
ATOM 3894 O O . ILE A 1 554 ? -75.292 -26.858 5.940 1.00 72.57 617 ILE B O 1
ATOM 3896 N N . PRO A 1 555 ? -74.877 -24.735 6.455 1.00 55.54 618 PRO B N 1
ATOM 3897 C CA . PRO A 1 555 ? -75.331 -25.026 7.786 1.00 62.11 618 PRO B CA 1
ATOM 3898 C C . PRO A 1 555 ? -76.816 -24.993 7.549 1.00 59.83 618 PRO B C 1
ATOM 3899 O O . PRO A 1 555 ? -77.352 -24.025 7.016 1.00 53.26 618 PRO B O 1
ATOM 3903 N N . ASN A 1 556 ? -77.505 -25.951 8.117 1.00 57.41 619 ASN B N 1
ATOM 3904 C CA . ASN A 1 556 ? -78.878 -26.133 7.789 1.00 55.66 619 ASN B CA 1
ATOM 3905 C C . ASN A 1 556 ? -79.808 -24.984 7.980 1.00 63.71 619 ASN B C 1
ATOM 3906 O O . ASN A 1 556 ? -80.628 -24.769 7.129 1.00 70.33 619 ASN B O 1
ATOM 3908 N N . GLU A 1 557 ? -79.714 -24.229 9.046 1.00 59.15 620 GLU B N 1
ATOM 3909 C CA . GLU A 1 557 ? -80.581 -23.083 9.158 1.00 57.80 620 GLU B CA 1
ATOM 3910 C C . GLU A 1 557 ? -79.612 -22.020 9.476 1.00 61.61 620 GLU B C 1
ATOM 3911 O O . GLU A 1 557 ? -78.961 -22.122 10.441 1.00 63.84 620 GLU B O 1
ATOM 3913 N N . GLU A 1 558 ? -79.635 -20.904 8.780 1.00 68.37 621 GLU B N 1
ATOM 3914 C CA . GLU A 1 558 ? -78.656 -19.823 8.917 1.00 54.86 621 GLU B CA 1
ATOM 3915 C C . GLU A 1 558 ? -78.567 -19.056 10.216 1.00 59.81 621 GLU B C 1
ATOM 3916 O O . GLU A 1 558 ? -77.693 -18.281 10.389 1.00 53.64 621 GLU B O 1
ATOM 3918 N N . SER A 1 559 ? -79.544 -19.236 11.089 1.00 69.94 622 SER B N 1
ATOM 3919 C CA . SER A 1 559 ? -79.661 -18.673 12.425 1.00 61.15 622 SER B CA 1
ATOM 3920 C C . SER A 1 559 ? -78.673 -19.245 13.419 1.00 61.15 622 SER B C 1
ATOM 3921 O O . SER A 1 559 ? -78.539 -18.706 14.470 1.00 63.72 622 SER B O 1
ATOM 3924 N N . VAL A 1 560 ? -77.966 -20.340 13.119 1.00 56.28 623 VAL B N 1
ATOM 3925 C CA . VAL A 1 560 ? -76.950 -20.905 14.016 1.00 53.69 623 VAL B CA 1
ATOM 3926 C C . VAL A 1 560 ? -75.766 -20.001 14.249 1.00 48.16 623 VAL B C 1
ATOM 3927 O O . VAL A 1 560 ? -75.138 -20.040 15.257 1.00 44.77 623 VAL B O 1
ATOM 3931 N N . VAL A 1 561 ? -75.501 -19.131 13.299 1.00 53.43 624 VAL B N 1
ATOM 3932 C CA . VAL A 1 561 ? -74.514 -18.122 13.371 1.00 49.39 624 VAL B CA 1
ATOM 3933 C C . VAL A 1 561 ? -74.836 -17.243 14.522 1.00 50.35 624 VAL B C 1
ATOM 3934 O O . VAL A 1 561 ? -73.942 -16.854 15.179 1.00 56.20 624 VAL B O 1
ATOM 3938 N N . ILE A 1 562 ? -76.092 -16.946 14.749 1.00 53.68 625 ILE B N 1
ATOM 3939 C CA . ILE A 1 562 ? -76.475 -16.164 15.897 1.00 58.00 625 ILE B CA 1
ATOM 3940 C C . ILE A 1 562 ? -76.255 -16.897 17.213 1.00 58.55 625 ILE B C 1
ATOM 3941 O O . ILE A 1 562 ? -75.944 -16.310 18.210 1.00 57.09 625 ILE B O 1
ATOM 3946 N N . TYR A 1 563 ? -76.511 -18.179 17.241 1.00 54.16 626 TYR B N 1
ATOM 3947 C CA . TYR A 1 563 ? -76.270 -18.919 18.448 1.00 58.86 626 TYR B CA 1
ATOM 3948 C C . TYR A 1 563 ? -74.806 -18.956 18.769 1.00 60.12 626 TYR B C 1
ATOM 3949 O O . TYR A 1 563 ? -74.402 -18.608 19.834 1.00 57.79 626 TYR B O 1
ATOM 3958 N N . TYR A 1 564 ? -73.981 -19.178 17.759 1.00 56.91 627 TYR B N 1
ATOM 3959 C CA . TYR A 1 564 ? -72.547 -19.272 17.881 1.00 53.09 627 TYR B CA 1
ATOM 3960 C C . TYR A 1 564 ? -72.021 -17.998 18.419 1.00 53.87 627 TYR B C 1
ATOM 3961 O O . TYR A 1 564 ? -71.226 -18.011 19.300 1.00 52.75 627 TYR B O 1
ATOM 3970 N N . LYS A 1 565 ? -72.528 -16.873 17.953 1.00 54.28 628 LYS B N 1
ATOM 3971 C CA . LYS A 1 565 ? -72.171 -15.606 18.472 1.00 53.95 628 LYS B CA 1
ATOM 3972 C C . LYS A 1 565 ? -72.574 -15.518 19.920 1.00 55.62 628 LYS B C 1
ATOM 3973 O O . LYS A 1 565 ? -71.861 -14.926 20.680 1.00 54.87 628 LYS B O 1
ATOM 3975 N N . ILE A 1 566 ? -73.718 -16.049 20.329 1.00 56.57 629 ILE B N 1
ATOM 3976 C CA . ILE A 1 566 ? -74.040 -16.004 21.743 1.00 63.68 629 ILE B CA 1
ATOM 3977 C C . ILE A 1 566 ? -73.051 -16.788 22.581 1.00 58.49 629 ILE B C 1
ATOM 3978 O O . ILE A 1 566 ? -72.604 -16.326 23.577 1.00 62.25 629 ILE B O 1
ATOM 3980 N N . ARG A 1 567 ? -72.685 -17.973 22.154 1.00 53.69 630 ARG B N 1
ATOM 3981 C CA . ARG A 1 567 ? -71.719 -18.760 22.864 1.00 48.03 630 ARG B CA 1
ATOM 3982 C C . ARG A 1 567 ? -70.367 -18.108 22.860 1.00 52.91 630 ARG B C 1
ATOM 3983 O O . ARG A 1 567 ? -69.629 -18.241 23.768 1.00 52.01 630 ARG B O 1
ATOM 3991 N N . GLN A 1 568 ? -69.994 -17.478 21.770 1.00 52.37 631 GLN B N 1
ATOM 3992 C CA . GLN A 1 568 ? -68.732 -16.769 21.695 1.00 52.27 631 GLN B CA 1
ATOM 3993 C C . GLN A 1 568 ? -68.704 -15.624 22.640 1.00 55.19 631 GLN B C 1
ATOM 3994 O O . GLN A 1 568 ? -67.723 -15.341 23.237 1.00 53.15 631 GLN B O 1
ATOM 4000 N N . GLN A 1 569 ? -69.801 -14.928 22.775 1.00 55.42 632 GLN B N 1
ATOM 4001 C CA . GLN A 1 569 ? -69.863 -13.868 23.726 1.00 56.53 632 GLN B CA 1
ATOM 4002 C C . GLN A 1 569 ? -69.703 -14.395 25.139 1.00 59.50 632 GLN B C 1
ATOM 4003 O O . GLN A 1 569 ? -69.037 -13.816 25.955 1.00 57.83 632 GLN B O 1
ATOM 4009 N N . LEU A 1 570 ? -70.293 -15.525 25.439 1.00 53.43 633 LEU B N 1
ATOM 4010 C CA . LEU A 1 570 ? -70.154 -16.078 26.741 1.00 57.81 633 LEU B CA 1
ATOM 4011 C C . LEU A 1 570 ? -68.734 -16.399 27.036 1.00 57.49 633 LEU B C 1
ATOM 4012 O O . LEU A 1 570 ? -68.257 -16.068 28.076 1.00 64.05 633 LEU B O 1
ATOM 4017 N N . ALA A 1 571 ? -68.013 -16.968 26.098 1.00 53.80 634 ALA B N 1
ATOM 4018 C CA . ALA A 1 571 ? -66.641 -17.275 26.339 1.00 51.93 634 ALA B CA 1
ATOM 4019 C C . ALA A 1 571 ? -65.838 -16.020 26.599 1.00 58.46 634 ALA B C 1
ATOM 4020 O O . ALA A 1 571 ? -65.005 -16.006 27.452 1.00 55.20 634 ALA B O 1
ATOM 4022 N N . LYS A 1 572 ? -66.094 -14.952 25.870 1.00 55.62 635 LYS B N 1
ATOM 4023 C CA . LYS A 1 572 ? -65.382 -13.728 26.073 1.00 52.22 635 LYS B CA 1
ATOM 4024 C C . LYS A 1 572 ? -65.632 -13.164 27.427 1.00 60.03 635 LYS B C 1
ATOM 4025 O O . LYS A 1 572 ? -64.788 -12.549 27.986 1.00 61.70 635 LYS B O 1
ATOM 4027 N N . LEU A 1 573 ? -66.862 -13.226 27.874 1.00 63.12 636 LEU B N 1
ATOM 4028 C CA . LEU A 1 573 ? -67.266 -12.767 29.189 1.00 62.11 636 LEU B CA 1
ATOM 4029 C C . LEU A 1 573 ? -66.764 -13.618 30.283 1.00 53.50 636 LEU B C 1
ATOM 4030 O O . LEU A 1 573 ? -66.449 -13.173 31.322 1.00 50.74 636 LEU B O 1
ATOM 4035 N N . GLY A 1 574 ? -66.711 -14.896 30.020 1.00 51.00 637 GLY B N 1
ATOM 4036 C CA . GLY A 1 574 ? -66.248 -15.879 30.961 1.00 53.67 637 GLY B CA 1
ATOM 4037 C C . GLY A 1 574 ? -64.825 -15.626 31.321 1.00 56.67 637 GLY B C 1
ATOM 4038 O O . GLY A 1 574 ? -64.465 -15.861 32.418 1.00 51.71 637 GLY B O 1
ATOM 4039 N N . LYS A 1 575 ? -64.002 -15.243 30.361 1.00 53.51 638 LYS B N 1
ATOM 4040 C CA . LYS A 1 575 ? -62.657 -14.840 30.582 1.00 47.97 638 LYS B CA 1
ATOM 4041 C C . LYS A 1 575 ? -62.631 -13.561 31.391 1.00 57.89 638 LYS B C 1
ATOM 4042 O O . LYS A 1 575 ? -61.728 -13.357 32.135 1.00 58.82 638 LYS B O 1
ATOM 4044 N N . GLU A 1 576 ? -63.569 -12.654 31.179 1.00 53.91 639 GLU B N 1
ATOM 4045 C CA . GLU A 1 576 ? -63.667 -11.429 31.946 1.00 50.67 639 GLU B CA 1
ATOM 4046 C C . GLU A 1 576 ? -63.957 -11.696 33.412 1.00 54.71 639 GLU B C 1
ATOM 4047 O O . GLU A 1 576 ? -63.585 -10.939 34.246 1.00 51.23 639 GLU B O 1
ATOM 4049 N N . ILE A 1 577 ? -64.742 -12.704 33.717 1.00 54.62 640 ILE B N 1
ATOM 4050 C CA . ILE A 1 577 ? -64.996 -13.060 35.095 1.00 55.93 640 ILE B CA 1
ATOM 4051 C C . ILE A 1 577 ? -63.742 -13.532 35.752 1.00 55.85 640 ILE B C 1
ATOM 4052 O O . ILE A 1 577 ? -63.416 -13.105 36.798 1.00 51.40 640 ILE B O 1
ATOM 4057 N N . GLU A 1 578 ? -63.002 -14.387 35.082 1.00 53.36 641 GLU B N 1
ATOM 4058 C CA . GLU A 1 578 ? -61.786 -14.981 35.570 1.00 47.03 641 GLU B CA 1
ATOM 4059 C C . GLU A 1 578 ? -60.750 -13.964 35.883 1.00 49.44 641 GLU B C 1
ATOM 4060 O O . GLU A 1 578 ? -59.963 -14.143 36.748 1.00 46.30 641 GLU B O 1
ATOM 4066 N N . GLU A 1 579 ? -60.695 -12.911 35.117 1.00 51.08 642 GLU B N 1
ATOM 4067 C CA . GLU A 1 579 ? -59.725 -11.877 35.312 1.00 48.35 642 GLU B CA 1
ATOM 4068 C C . GLU A 1 579 ? -59.886 -11.186 36.633 1.00 49.33 642 GLU B C 1
ATOM 4069 O O . GLU A 1 579 ? -58.968 -10.682 37.177 1.00 50.00 642 GLU B O 1
ATOM 4071 N N . TYR A 1 580 ? -61.096 -10.971 37.051 1.00 49.14 643 TYR B N 1
ATOM 4072 C CA . TYR A 1 580 ? -61.367 -10.422 38.337 1.00 44.80 643 TYR B CA 1
ATOM 4073 C C . TYR A 1 580 ? -61.017 -11.397 39.439 1.00 41.87 643 TYR B C 1
ATOM 4074 O O . TYR A 1 580 ? -60.545 -11.022 40.435 1.00 47.39 643 TYR B O 1
ATOM 4076 N N . ILE A 1 581 ? -61.274 -12.666 39.262 1.00 42.01 644 ILE B N 1
ATOM 4077 C CA . ILE A 1 581 ? -60.971 -13.670 40.280 1.00 45.55 644 ILE B CA 1
ATOM 4078 C C . ILE A 1 581 ? -59.497 -13.873 40.605 1.00 47.25 644 ILE B C 1
ATOM 4079 O O . ILE A 1 581 ? -59.173 -14.350 41.628 1.00 44.26 644 ILE B O 1
ATOM 4084 N N . HIS A 1 582 ? -58.619 -13.572 39.687 1.00 44.92 645 HIS B N 1
ATOM 4085 C CA . HIS A 1 582 ? -57.227 -13.707 39.932 1.00 36.30 645 HIS B CA 1
ATOM 4086 C C . HIS A 1 582 ? -56.512 -12.443 40.177 1.00 39.16 645 HIS B C 1
ATOM 4087 O O . HIS A 1 582 ? -55.367 -12.338 39.980 1.00 44.07 645 HIS B O 1
ATOM 4094 N N . LYS A 1 583 ? -57.238 -11.432 40.550 1.00 40.51 646 LYS B N 1
ATOM 4095 C CA . LYS A 1 583 ? -56.605 -10.227 40.970 1.00 38.11 646 LYS B CA 1
ATOM 4096 C C . LYS A 1 583 ? -56.083 -10.581 42.341 1.00 41.84 646 LYS B C 1
ATOM 4097 O O . LYS A 1 583 ? -56.758 -11.195 43.114 1.00 46.04 646 LYS B O 1
ATOM 4099 N N . PRO A 1 584 ? -54.929 -10.087 42.717 1.00 41.13 647 PRO B N 1
ATOM 4100 C CA . PRO A 1 584 ? -54.312 -10.461 43.973 1.00 38.70 647 PRO B CA 1
ATOM 4101 C C . PRO A 1 584 ? -55.123 -10.212 45.203 1.00 38.58 647 PRO B C 1
ATOM 4102 O O . PRO A 1 584 ? -55.043 -10.986 46.089 1.00 40.65 647 PRO B O 1
ATOM 4106 N N . LYS A 1 585 ? -55.868 -9.136 45.274 1.00 39.99 648 LYS B N 1
ATOM 4107 C CA . LYS A 1 585 ? -56.585 -8.860 46.470 1.00 40.42 648 LYS B CA 1
ATOM 4108 C C . LYS A 1 585 ? -57.569 -9.908 46.745 1.00 46.33 648 LYS B C 1
ATOM 4109 O O . LYS A 1 585 ? -57.653 -10.393 47.838 1.00 46.39 648 LYS B O 1
ATOM 4111 N N . TYR A 1 586 ? -58.327 -10.280 45.739 1.00 45.38 649 TYR B N 1
ATOM 4112 C CA . TYR A 1 586 ? -59.304 -11.334 45.891 1.00 47.59 649 TYR B CA 1
ATOM 4113 C C . TYR A 1 586 ? -58.793 -12.736 46.016 1.00 43.84 649 TYR B C 1
ATOM 4114 O O . TYR A 1 586 ? -59.349 -13.483 46.715 1.00 47.99 649 TYR B O 1
ATOM 4123 N N . CYS A 1 587 ? -57.770 -13.111 45.288 1.00 35.72 650 CYS B N 1
ATOM 4124 C CA . CYS A 1 587 ? -57.265 -14.460 45.405 1.00 40.55 650 CYS B CA 1
ATOM 4125 C C . CYS A 1 587 ? -56.298 -14.784 46.484 1.00 41.11 650 CYS B C 1
ATOM 4126 O O . CYS A 1 587 ? -56.260 -15.863 46.875 1.00 42.60 650 CYS B O 1
ATOM 4129 N N . LEU A 1 588 ? -55.574 -13.847 47.039 1.00 41.78 651 LEU B N 1
ATOM 4130 C CA . LEU A 1 588 ? -54.564 -14.144 48.053 1.00 41.81 651 LEU B CA 1
ATOM 4131 C C . LEU A 1 588 ? -55.049 -14.742 49.308 1.00 41.55 651 LEU B C 1
ATOM 4132 O O . LEU A 1 588 ? -54.387 -15.472 49.935 1.00 40.62 651 LEU B O 1
ATOM 4137 N N . PRO A 1 589 ? -56.237 -14.389 49.702 1.00 42.25 652 PRO B N 1
ATOM 4138 C CA . PRO A 1 589 ? -57.060 -14.822 50.792 1.00 42.55 652 PRO B CA 1
ATOM 4139 C C . PRO A 1 589 ? -57.399 -16.246 50.637 1.00 43.65 652 PRO B C 1
ATOM 4140 O O . PRO A 1 589 ? -57.642 -16.868 51.595 1.00 45.47 652 PRO B O 1
ATOM 4144 N N . PHE A 1 590 ? -57.551 -16.732 49.440 1.00 42.26 653 PHE B N 1
ATOM 4145 C CA . PHE A 1 590 ? -57.816 -18.099 49.231 1.00 45.00 653 PHE B CA 1
ATOM 4146 C C . PHE A 1 590 ? -56.654 -18.967 48.838 1.00 44.12 653 PHE B C 1
ATOM 4147 O O . PHE A 1 590 ? -56.839 -20.093 48.551 1.00 40.94 653 PHE B O 1
ATOM 4155 N N . LEU A 1 591 ? -55.444 -18.475 48.837 1.00 41.96 654 LEU B N 1
ATOM 4156 C CA . LEU A 1 591 ? -54.342 -19.295 48.423 1.00 37.23 654 LEU B CA 1
ATOM 4157 C C . LEU A 1 591 ? -53.825 -20.036 49.569 1.00 36.30 654 LEU B C 1
ATOM 4158 O O . LEU A 1 591 ? -52.823 -19.715 50.081 1.00 40.47 654 LEU B O 1
ATOM 4163 N N . GLN A 1 592 ? -54.491 -21.111 49.904 1.00 38.16 655 GLN B N 1
ATOM 4164 C CA . GLN A 1 592 ? -54.162 -21.914 51.025 1.00 40.13 655 GLN B CA 1
ATOM 4165 C C . GLN A 1 592 ? -53.777 -23.213 50.562 1.00 36.01 655 GLN B C 1
ATOM 4166 O O . GLN A 1 592 ? -54.410 -23.734 49.731 1.00 36.63 655 GLN B O 1
ATOM 4172 N N . PRO A 1 593 ? -52.759 -23.776 51.149 1.00 32.64 656 PRO B N 1
ATOM 4173 C CA . PRO A 1 593 ? -52.266 -25.051 50.742 1.00 34.58 656 PRO B CA 1
ATOM 4174 C C . PRO A 1 593 ? -53.299 -26.120 50.761 1.00 36.48 656 PRO B C 1
ATOM 4175 O O . PRO A 1 593 ? -53.987 -26.336 51.715 1.00 34.74 656 PRO B O 1
ATOM 4179 N N . GLY A 1 594 ? -53.334 -26.827 49.654 1.00 34.41 657 GLY B N 1
ATOM 4180 C CA . GLY A 1 594 ? -54.276 -27.866 49.410 1.00 35.04 657 GLY B CA 1
ATOM 4181 C C . GLY A 1 594 ? -55.516 -27.410 48.726 1.00 37.97 657 GLY B C 1
ATOM 4182 O O . GLY A 1 594 ? -56.440 -28.156 48.587 1.00 42.03 657 GLY B O 1
ATOM 4183 N N . ARG A 1 595 ? -55.577 -26.161 48.353 1.00 32.96 658 ARG B N 1
ATOM 4184 C CA . ARG A 1 595 ? -56.739 -25.717 47.653 1.00 37.65 658 ARG B CA 1
ATOM 4185 C C . ARG A 1 595 ? -56.589 -26.150 46.239 1.00 42.58 658 ARG B C 1
ATOM 4186 O O . ARG A 1 595 ? -55.512 -26.189 45.724 1.00 42.77 658 ARG B O 1
ATOM 4194 N N . LEU A 1 596 ? -57.689 -26.487 45.604 1.00 42.62 659 LEU B N 1
ATOM 4195 C CA . LEU A 1 596 ? -57.679 -26.950 44.258 1.00 43.17 659 LEU B CA 1
ATOM 4196 C C . LEU A 1 596 ? -57.819 -25.782 43.400 1.00 42.13 659 LEU B C 1
ATOM 4197 O O . LEU A 1 596 ? -58.681 -25.035 43.610 1.00 42.88 659 LEU B O 1
ATOM 4202 N N . VAL A 1 597 ? -56.977 -25.666 42.393 1.00 43.15 660 VAL B N 1
ATOM 4203 C CA . VAL A 1 597 ? -56.969 -24.530 41.500 1.00 38.86 660 VAL B CA 1
ATOM 4204 C C . VAL A 1 597 ? -56.684 -24.974 40.099 1.00 36.40 660 VAL B C 1
ATOM 4205 O O . VAL A 1 597 ? -56.098 -25.954 39.924 1.00 38.00 660 VAL B O 1
ATOM 4209 N N . LYS A 1 598 ? -57.130 -24.251 39.095 1.00 38.31 661 LYS B N 1
ATOM 4210 C CA . LYS A 1 598 ? -56.861 -24.580 37.702 1.00 37.37 661 LYS B CA 1
ATOM 4211 C C . LYS A 1 598 ? -55.882 -23.622 37.129 1.00 38.38 661 LYS B C 1
ATOM 4212 O O . LYS A 1 598 ? -56.026 -22.469 37.318 1.00 41.56 661 LYS B O 1
ATOM 4218 N N . VAL A 1 599 ? -54.873 -24.103 36.431 1.00 32.89 662 VAL B N 1
ATOM 4219 C CA . VAL A 1 599 ? -53.896 -23.232 35.822 1.00 33.07 662 VAL B CA 1
ATOM 4220 C C . VAL A 1 599 ? -53.883 -23.314 34.313 1.00 35.72 662 VAL B C 1
ATOM 4221 O O . VAL A 1 599 ? -53.747 -24.320 33.772 1.00 37.06 662 VAL B O 1
ATOM 4225 N N . LYS A 1 600 ? -54.057 -22.215 33.638 1.00 35.48 663 LYS B N 1
ATOM 4226 C CA . LYS A 1 600 ? -54.056 -22.196 32.205 1.00 33.91 663 LYS B CA 1
ATOM 4227 C C . LYS A 1 600 ? -53.156 -21.103 31.747 1.00 32.90 663 LYS B C 1
ATOM 4228 O O . LYS A 1 600 ? -53.313 -19.975 32.100 1.00 30.99 663 LYS B O 1
ATOM 4234 N N . ASN A 1 601 ? -52.230 -21.450 30.910 1.00 31.81 664 ASN B N 1
ATOM 4235 C CA . ASN A 1 601 ? -51.311 -20.479 30.476 1.00 39.43 664 ASN B CA 1
ATOM 4236 C C . ASN A 1 601 ? -51.153 -20.292 29.007 1.00 42.41 664 ASN B C 1
ATOM 4237 O O . ASN A 1 601 ? -50.373 -20.965 28.409 1.00 38.82 664 ASN B O 1
ATOM 4242 N N . GLU A 1 602 ? -51.875 -19.342 28.454 1.00 41.66 665 GLU B N 1
ATOM 4243 C CA . GLU A 1 602 ? -51.800 -19.011 27.069 1.00 36.75 665 GLU B CA 1
ATOM 4244 C C . GLU A 1 602 ? -51.927 -20.183 26.179 1.00 39.79 665 GLU B C 1
ATOM 4245 O O . GLU A 1 602 ? -51.060 -20.451 25.413 1.00 49.42 665 GLU B O 1
ATOM 4247 N N . GLY A 1 603 ? -52.955 -20.962 26.338 1.00 33.86 666 GLY B N 1
ATOM 4248 C CA . GLY A 1 603 ? -53.138 -22.076 25.454 1.00 33.27 666 GLY B CA 1
ATOM 4249 C C . GLY A 1 603 ? -52.751 -23.432 25.906 1.00 40.30 666 GLY B C 1
ATOM 4250 O O . GLY A 1 603 ? -53.234 -24.363 25.371 1.00 40.73 666 GLY B O 1
ATOM 4251 N N . ASP A 1 604 ? -51.873 -23.555 26.870 1.00 43.69 667 ASP B N 1
ATOM 4252 C CA . ASP A 1 604 ? -51.665 -24.844 27.414 1.00 34.16 667 ASP B CA 1
ATOM 4253 C C . ASP A 1 604 ? -52.127 -24.689 28.800 1.00 34.65 667 ASP B C 1
ATOM 4254 O O . ASP A 1 604 ? -51.689 -23.884 29.521 1.00 36.65 667 ASP B O 1
ATOM 4259 N N . ASP A 1 605 ? -53.136 -25.471 29.058 1.00 36.39 668 ASP B N 1
ATOM 4260 C CA . ASP A 1 605 ? -53.937 -25.527 30.216 1.00 36.39 668 ASP B CA 1
ATOM 4261 C C . ASP A 1 605 ? -53.609 -26.767 30.886 1.00 38.76 668 ASP B C 1
ATOM 4262 O O . ASP A 1 605 ? -53.533 -27.769 30.263 1.00 37.52 668 ASP B O 1
ATOM 4267 N N . PHE A 1 606 ? -53.400 -26.688 32.189 1.00 39.77 669 PHE B N 1
ATOM 4268 C CA . PHE A 1 606 ? -52.999 -27.833 32.976 1.00 36.43 669 PHE B CA 1
ATOM 4269 C C . PHE A 1 606 ? -54.034 -28.535 33.743 1.00 33.59 669 PHE B C 1
ATOM 4270 O O . PHE A 1 606 ? -53.767 -29.519 34.337 1.00 36.51 669 PHE B O 1
ATOM 4278 N N . GLY A 1 607 ? -55.235 -28.067 33.671 1.00 31.97 670 GLY B N 1
ATOM 4279 C CA . GLY A 1 607 ? -56.259 -28.667 34.450 1.00 34.66 670 GLY B CA 1
ATOM 4280 C C . GLY A 1 607 ? -56.182 -28.397 35.913 1.00 40.16 670 GLY B C 1
ATOM 4281 O O . GLY A 1 607 ? -56.010 -27.313 36.270 1.00 43.91 670 GLY B O 1
ATOM 4282 N N . TRP A 1 608 ? -56.303 -29.386 36.759 1.00 41.38 671 TRP B N 1
ATOM 4283 C CA . TRP A 1 608 ? -56.361 -29.127 38.153 1.00 35.47 671 TRP B CA 1
ATOM 4284 C C . TRP A 1 608 ? -55.093 -29.319 38.906 1.00 39.57 671 TRP B C 1
ATOM 4285 O O . TRP A 1 608 ? -54.403 -30.260 38.726 1.00 39.44 671 TRP B O 1
ATOM 4296 N N . GLY A 1 609 ? -54.797 -28.369 39.755 1.00 39.29 672 GLY B N 1
ATOM 4297 C CA . GLY A 1 609 ? -53.627 -28.375 40.581 1.00 34.95 672 GLY B CA 1
ATOM 4298 C C . GLY A 1 609 ? -53.982 -28.011 41.990 1.00 36.47 672 GLY B C 1
ATOM 4299 O O . GLY A 1 609 ? -55.047 -27.581 42.254 1.00 34.42 672 GLY B O 1
ATOM 4300 N N . VAL A 1 610 ? -53.059 -28.216 42.898 1.00 33.04 673 VAL B N 1
ATOM 4301 C CA . VAL A 1 610 ? -53.225 -27.945 44.295 1.00 31.18 673 VAL B CA 1
ATOM 4302 C C . VAL A 1 610 ? -52.244 -26.866 44.687 1.00 31.72 673 VAL B C 1
ATOM 4303 O O . VAL A 1 610 ? -51.149 -26.865 44.256 1.00 35.78 673 VAL B O 1
ATOM 4307 N N . VAL A 1 611 ? -52.650 -25.909 45.481 1.00 29.99 674 VAL B N 1
ATOM 4308 C CA . VAL A 1 611 ? -51.768 -24.868 45.858 1.00 26.58 674 VAL B CA 1
ATOM 4309 C C . VAL A 1 611 ? -50.816 -25.334 46.880 1.00 25.54 674 VAL B C 1
ATOM 4310 O O . VAL A 1 611 ? -51.209 -25.893 47.801 1.00 30.47 674 VAL B O 1
ATOM 4314 N N . VAL A 1 612 ? -49.543 -25.124 46.690 1.00 24.15 675 VAL B N 1
ATOM 4315 C CA . VAL A 1 612 ? -48.609 -25.520 47.668 1.00 23.48 675 VAL B CA 1
ATOM 4316 C C . VAL A 1 612 ? -48.126 -24.411 48.526 1.00 25.73 675 VAL B C 1
ATOM 4317 O O . VAL A 1 612 ? -47.950 -24.612 49.659 1.00 38.05 675 VAL B O 1
ATOM 4321 N N . ASN A 1 613 ? -47.890 -23.244 47.984 1.00 28.41 676 ASN B N 1
ATOM 4322 C CA . ASN A 1 613 ? -47.359 -22.086 48.711 1.00 29.66 676 ASN B CA 1
ATOM 4323 C C . ASN A 1 613 ? -47.574 -20.816 47.913 1.00 30.69 676 ASN B C 1
ATOM 4324 O O . ASN A 1 613 ? -47.955 -20.895 46.826 1.00 27.54 676 ASN B O 1
ATOM 4329 N N . PHE A 1 614 ? -47.435 -19.632 48.469 1.00 27.75 677 PHE B N 1
ATOM 4330 C CA . PHE A 1 614 ? -47.486 -18.438 47.659 1.00 35.38 677 PHE B CA 1
ATOM 4331 C C . PHE A 1 614 ? -46.505 -17.418 48.157 1.00 33.38 677 PHE B C 1
ATOM 4332 O O . PHE A 1 614 ? -46.229 -17.360 49.284 1.00 34.30 677 PHE B O 1
ATOM 4340 N N . SER A 1 615 ? -45.943 -16.642 47.279 1.00 35.80 678 SER B N 1
ATOM 4341 C CA . SER A 1 615 ? -45.030 -15.633 47.697 1.00 34.04 678 SER B CA 1
ATOM 4342 C C . SER A 1 615 ? -45.180 -14.408 46.877 1.00 38.96 678 SER B C 1
ATOM 4343 O O . SER A 1 615 ? -45.727 -14.451 45.835 1.00 38.49 678 SER B O 1
ATOM 4346 N N . LYS A 1 616 ? -44.758 -13.281 47.392 1.00 40.67 679 LYS B N 1
ATOM 4347 C CA . LYS A 1 616 ? -44.801 -12.058 46.638 1.00 38.68 679 LYS B CA 1
ATOM 4348 C C . LYS A 1 616 ? -43.373 -11.772 46.359 1.00 48.67 679 LYS B C 1
ATOM 4349 O O . LYS A 1 616 ? -42.553 -11.842 47.220 1.00 53.22 679 LYS B O 1
ATOM 4355 N N . LYS A 1 617 ? -43.074 -11.457 45.125 1.00 47.65 680 LYS B N 1
ATOM 4356 C CA . LYS A 1 617 ? -41.726 -11.230 44.691 1.00 47.57 680 LYS B CA 1
ATOM 4357 C C . LYS A 1 617 ? -41.618 -9.911 44.052 1.00 55.90 680 LYS B C 1
ATOM 4358 O O . LYS A 1 617 ? -42.569 -9.355 43.618 1.00 60.16 680 LYS B O 1
ATOM 4364 N N . SER A 1 618 ? -40.429 -9.403 43.962 1.00 53.01 681 SER B N 1
ATOM 4365 C CA . SER A 1 618 ? -40.283 -8.105 43.382 1.00 61.97 681 SER B CA 1
ATOM 4366 C C . SER A 1 618 ? -39.568 -8.193 42.084 1.00 60.42 681 SER B C 1
ATOM 4367 O O . SER A 1 618 ? -38.875 -9.139 41.855 1.00 59.74 681 SER B O 1
ATOM 4370 N N . ASN A 1 619 ? -39.780 -7.230 41.201 1.00 60.42 682 ASN B N 1
ATOM 4371 C CA . ASN A 1 619 ? -39.108 -7.276 39.925 1.00 55.90 682 ASN B CA 1
ATOM 4372 C C . ASN A 1 619 ? -37.714 -6.794 40.011 1.00 55.86 682 ASN B C 1
ATOM 4373 O O . ASN A 1 619 ? -37.441 -5.719 40.431 1.00 60.85 682 ASN B O 1
ATOM 4378 N N . VAL A 1 620 ? -36.863 -7.621 39.479 1.00 50.86 683 VAL B N 1
ATOM 4379 C CA . VAL A 1 620 ? -35.454 -7.531 39.518 1.00 52.12 683 VAL B CA 1
ATOM 4380 C C . VAL A 1 620 ? -35.003 -7.578 38.079 1.00 62.34 683 VAL B C 1
ATOM 4381 O O . VAL A 1 620 ? -33.995 -8.131 37.736 1.00 64.35 683 VAL B O 1
ATOM 4385 N N . LYS A 1 621 ? -35.719 -6.895 37.220 1.00 63.63 684 LYS B N 1
ATOM 4386 C CA . LYS A 1 621 ? -35.467 -7.058 35.825 1.00 66.47 684 LYS B CA 1
ATOM 4387 C C . LYS A 1 621 ? -34.115 -6.763 35.261 1.00 74.20 684 LYS B C 1
ATOM 4388 O O . LYS A 1 621 ? -33.630 -7.524 34.455 1.00 81.48 684 LYS B O 1
ATOM 4390 N N . PRO A 1 622 ? -33.470 -5.690 35.643 1.00 72.56 685 PRO B N 1
ATOM 4391 C CA . PRO A 1 622 ? -33.788 -4.357 36.055 1.00 75.28 685 PRO B CA 1
ATOM 4392 C C . PRO A 1 622 ? -33.586 -3.507 34.853 1.00 81.48 685 PRO B C 1
ATOM 4393 O O . PRO A 1 622 ? -33.138 -2.397 35.004 1.00 87.84 685 PRO B O 1
ATOM 4397 N N . ASN A 1 623 ? -33.863 -4.010 33.658 1.00 79.92 686 ASN B N 1
ATOM 4398 C CA . ASN A 1 623 ? -33.635 -3.231 32.467 1.00 86.62 686 ASN B CA 1
ATOM 4399 C C . ASN A 1 623 ? -34.465 -1.987 32.545 1.00 88.78 686 ASN B C 1
ATOM 4400 O O . ASN A 1 623 ? -33.955 -0.912 32.386 1.00 88.71 686 ASN B O 1
ATOM 4402 N N . SER A 1 624 ? -35.730 -2.133 32.893 1.00 93.19 687 SER B N 1
ATOM 4403 C CA . SER A 1 624 ? -36.631 -1.034 33.074 1.00 93.50 687 SER B CA 1
ATOM 4404 C C . SER A 1 624 ? -36.702 -0.737 34.557 1.00 90.64 687 SER B C 1
ATOM 4405 O O . SER A 1 624 ? -35.828 -1.056 35.301 1.00 85.56 687 SER B O 1
ATOM 4407 N N . GLY A 1 625 ? -37.731 -0.033 34.969 1.00 98.23 688 GLY B N 1
ATOM 4408 C CA . GLY A 1 625 ? -37.948 0.269 36.369 1.00 93.21 688 GLY B CA 1
ATOM 4409 C C . GLY A 1 625 ? -38.517 -0.908 37.123 1.00 93.02 688 GLY B C 1
ATOM 4410 O O . GLY A 1 625 ? -39.095 -1.828 36.551 1.00 87.50 688 GLY B O 1
ATOM 4411 N N . GLU A 1 626 ? -38.367 -0.886 38.428 1.00 94.81 689 GLU B N 1
ATOM 4412 C CA . GLU A 1 626 ? -38.884 -1.986 39.195 1.00 97.84 689 GLU B CA 1
ATOM 4413 C C . GLU A 1 626 ? -40.407 -2.112 39.058 1.00 93.37 689 GLU B C 1
ATOM 4414 O O . GLU A 1 626 ? -40.935 -3.204 39.012 1.00 82.80 689 GLU B O 1
ATOM 4416 N N . LEU A 1 627 ? -41.110 -0.994 39.070 1.00 95.67 690 LEU B N 1
ATOM 4417 C CA . LEU A 1 627 ? -42.560 -0.982 38.931 1.00 96.91 690 LEU B CA 1
ATOM 4418 C C . LEU A 1 627 ? -43.261 -1.883 39.921 1.00 88.37 690 LEU B C 1
ATOM 4419 O O . LEU A 1 627 ? -42.901 -1.962 41.073 1.00 87.22 690 LEU B O 1
ATOM 4421 N N . ASP A 1 628 ? -44.238 -2.615 39.442 1.00 79.60 691 ASP B N 1
ATOM 4422 C CA . ASP A 1 628 ? -44.976 -3.464 40.322 1.00 81.06 691 ASP B CA 1
ATOM 4423 C C . ASP A 1 628 ? -44.277 -4.768 40.660 1.00 76.32 691 ASP B C 1
ATOM 4424 O O . ASP A 1 628 ? -43.402 -5.186 39.952 1.00 72.30 691 ASP B O 1
ATOM 4426 N N . PRO A 1 629 ? -44.653 -5.381 41.782 1.00 65.89 692 PRO B N 1
ATOM 4427 C CA . PRO A 1 629 ? -44.257 -6.650 42.358 1.00 60.80 692 PRO B CA 1
ATOM 4428 C C . PRO A 1 629 ? -45.179 -7.718 41.832 1.00 54.19 692 PRO B C 1
ATOM 4429 O O . PRO A 1 629 ? -46.353 -7.484 41.701 1.00 50.71 692 PRO B O 1
ATOM 4433 N N . LEU A 1 630 ? -44.645 -8.899 41.597 1.00 47.99 693 LEU B N 1
ATOM 4434 C CA . LEU A 1 630 ? -45.376 -9.994 41.011 1.00 47.19 693 LEU B CA 1
ATOM 4435 C C . LEU A 1 630 ? -45.810 -11.026 41.994 1.00 44.63 693 LEU B C 1
ATOM 4436 O O . LEU A 1 630 ? -45.130 -11.311 42.886 1.00 43.59 693 LEU B O 1
ATOM 4438 N N . TYR A 1 631 ? -46.993 -11.567 41.830 1.00 44.89 694 TYR B N 1
ATOM 4439 C CA . TYR A 1 631 ? -47.496 -12.540 42.753 1.00 41.06 694 TYR B CA 1
ATOM 4440 C C . TYR A 1 631 ? -47.407 -13.876 42.191 1.00 40.57 694 TYR B C 1
ATOM 4441 O O . TYR A 1 631 ? -48.109 -14.178 41.308 1.00 42.42 694 TYR B O 1
ATOM 4450 N N . VAL A 1 632 ? -46.647 -14.723 42.838 1.00 38.56 695 VAL B N 1
ATOM 4451 C CA . VAL A 1 632 ? -46.393 -16.039 42.367 1.00 34.50 695 VAL B CA 1
ATOM 4452 C C . VAL A 1 632 ? -46.962 -17.081 43.233 1.00 37.03 695 VAL B C 1
ATOM 4453 O O . VAL A 1 632 ? -46.811 -17.036 44.399 1.00 42.21 695 VAL B O 1
ATOM 4457 N N . VAL A 1 633 ? -47.613 -18.043 42.635 1.00 30.54 696 VAL B N 1
ATOM 4458 C CA . VAL A 1 633 ? -48.188 -19.101 43.359 1.00 31.64 696 VAL B CA 1
ATOM 4459 C C . VAL A 1 633 ? -47.520 -20.333 42.926 1.00 28.66 696 VAL B C 1
ATOM 4460 O O . VAL A 1 633 ? -47.358 -20.526 41.794 1.00 33.27 696 VAL B O 1
ATOM 4464 N N . GLU A 1 634 ? -47.112 -21.164 43.854 1.00 28.10 697 GLU B N 1
ATOM 4465 C CA . GLU A 1 634 ? -46.503 -22.425 43.546 1.00 30.61 697 GLU B CA 1
ATOM 4466 C C . GLU A 1 634 ? -47.556 -23.455 43.613 1.00 28.16 697 GLU B C 1
ATOM 4467 O O . GLU A 1 634 ? -48.075 -23.693 44.609 1.00 29.14 697 GLU B O 1
ATOM 4473 N N . VAL A 1 635 ? -47.815 -24.091 42.505 1.00 28.40 698 VAL B N 1
ATOM 4474 C CA . VAL A 1 635 ? -48.868 -25.050 42.349 1.00 27.90 698 VAL B CA 1
ATOM 4475 C C . VAL A 1 635 ? -48.442 -26.412 41.838 1.00 26.30 698 VAL B C 1
ATOM 4476 O O . VAL A 1 635 ? -47.703 -26.513 40.944 1.00 26.37 698 VAL B O 1
ATOM 4480 N N . LEU A 1 636 ? -48.939 -27.471 42.425 1.00 25.20 699 LEU B N 1
ATOM 4481 C CA . LEU A 1 636 ? -48.628 -28.769 41.942 1.00 28.18 699 LEU B CA 1
ATOM 4482 C C . LEU A 1 636 ? -49.574 -29.071 40.801 1.00 40.92 699 LEU B C 1
ATOM 4483 O O . LEU A 1 636 ? -50.745 -29.160 40.967 1.00 41.92 699 LEU B O 1
ATOM 4488 N N . LEU A 1 637 ? -49.016 -29.259 39.622 1.00 39.35 700 LEU B N 1
ATOM 4489 C CA . LEU A 1 637 ? -49.752 -29.505 38.415 1.00 33.15 700 LEU B CA 1
ATOM 4490 C C . LEU A 1 637 ? -49.354 -30.793 37.829 1.00 34.98 700 LEU B C 1
ATOM 4491 O O . LEU A 1 637 ? -48.369 -31.327 38.167 1.00 36.97 700 LEU B O 1
ATOM 4496 N N . ARG A 1 638 ? -50.161 -31.311 36.942 1.00 32.09 701 ARG B N 1
ATOM 4497 C CA . ARG A 1 638 ? -49.860 -32.552 36.283 1.00 36.60 701 ARG B CA 1
ATOM 4498 C C . ARG A 1 638 ? -49.149 -32.272 35.001 1.00 43.16 701 ARG B C 1
ATOM 4499 O O . ARG A 1 638 ? -49.777 -32.010 34.026 1.00 45.98 701 ARG B O 1
ATOM 4507 N N . CYS A 1 639 ? -47.843 -32.471 34.994 1.00 37.80 702 CYS B N 1
ATOM 4508 C CA . CYS A 1 639 ? -46.952 -32.179 33.893 1.00 39.96 702 CYS B CA 1
ATOM 4509 C C . CYS A 1 639 ? -46.482 -33.351 33.041 1.00 47.81 702 CYS B C 1
ATOM 4510 O O . CYS A 1 639 ? -46.540 -34.462 33.435 1.00 54.97 702 CYS B O 1
ATOM 4513 N N . SER A 1 640 ? -45.995 -33.075 31.858 1.00 49.22 703 SER B N 1
ATOM 4514 C CA . SER A 1 640 ? -45.541 -34.072 30.927 1.00 45.67 703 SER B CA 1
ATOM 4515 C C . SER A 1 640 ? -44.332 -34.802 31.308 1.00 46.49 703 SER B C 1
ATOM 4516 O O . SER A 1 640 ? -43.521 -34.271 31.964 1.00 50.43 703 SER B O 1
ATOM 4519 N N . LYS A 1 641 ? -44.125 -36.008 30.783 1.00 48.30 704 LYS B N 1
ATOM 4520 C CA . LYS A 1 641 ? -42.893 -36.745 31.036 1.00 48.95 704 LYS B CA 1
ATOM 4521 C C . LYS A 1 641 ? -41.745 -35.975 30.447 1.00 48.27 704 LYS B C 1
ATOM 4522 O O . LYS A 1 641 ? -40.693 -35.900 31.006 1.00 48.43 704 LYS B O 1
ATOM 4528 N N . GLU A 1 642 ? -41.965 -35.436 29.268 1.00 51.46 705 GLU B N 1
ATOM 4529 C CA . GLU A 1 642 ? -41.056 -34.601 28.585 1.00 51.41 705 GLU B CA 1
ATOM 4530 C C . GLU A 1 642 ? -40.777 -33.363 29.402 1.00 51.73 705 GLU B C 1
ATOM 4531 O O . GLU A 1 642 ? -39.659 -33.003 29.501 1.00 48.49 705 GLU B O 1
ATOM 4537 N N . SER A 1 643 ? -41.786 -32.764 30.026 1.00 50.08 706 SER B N 1
ATOM 4538 C CA . SER A 1 643 ? -41.673 -31.551 30.820 1.00 43.64 706 SER B CA 1
ATOM 4539 C C . SER A 1 643 ? -40.802 -31.621 32.001 1.00 44.53 706 SER B C 1
ATOM 4540 O O . SER A 1 643 ? -40.068 -30.728 32.257 1.00 47.94 706 SER B O 1
ATOM 4543 N N . LEU A 1 644 ? -40.842 -32.712 32.727 1.00 41.06 707 LEU B N 1
ATOM 4544 C CA . LEU A 1 644 ? -40.026 -32.873 33.907 1.00 42.96 707 LEU B CA 1
ATOM 4545 C C . LEU A 1 644 ? -38.561 -32.892 33.662 1.00 44.48 707 LEU B C 1
ATOM 4546 O O . LEU A 1 644 ? -37.802 -32.566 34.527 1.00 47.36 707 LEU B O 1
ATOM 4551 N N . LYS A 1 645 ? -38.153 -33.355 32.507 1.00 39.47 708 LYS B N 1
ATOM 4552 C CA . LYS A 1 645 ? -36.787 -33.398 32.104 1.00 37.96 708 LYS B CA 1
ATOM 4553 C C . LYS A 1 645 ? -36.132 -32.042 31.933 1.00 42.04 708 LYS B C 1
ATOM 4554 O O . LYS A 1 645 ? -34.946 -31.955 31.968 1.00 42.45 708 LYS B O 1
ATOM 4556 N N . ASN A 1 646 ? -36.888 -30.996 31.670 1.00 42.15 709 ASN B N 1
ATOM 4557 C CA . ASN A 1 646 ? -36.308 -29.691 31.543 1.00 48.36 709 ASN B CA 1
ATOM 4558 C C . ASN A 1 646 ? -36.298 -28.936 32.820 1.00 45.32 709 ASN B C 1
ATOM 4559 O O . ASN A 1 646 ? -37.297 -28.780 33.420 1.00 45.55 709 ASN B O 1
ATOM 4564 N N . SER A 1 647 ? -35.147 -28.456 33.227 1.00 41.47 710 SER B N 1
ATOM 4565 C CA . SER A 1 647 ? -34.997 -27.756 34.464 1.00 42.69 710 SER B CA 1
ATOM 4566 C C . SER A 1 647 ? -35.725 -26.497 34.552 1.00 41.90 710 SER B C 1
ATOM 4567 O O . SER A 1 647 ? -36.272 -26.160 35.557 1.00 42.43 710 SER B O 1
ATOM 4570 N N . ALA A 1 648 ? -35.772 -25.805 33.453 1.00 37.84 711 ALA B N 1
ATOM 4571 C CA . ALA A 1 648 ? -36.339 -24.514 33.403 1.00 32.82 711 ALA B CA 1
ATOM 4572 C C . ALA A 1 648 ? -37.760 -24.430 33.761 1.00 39.02 711 ALA B C 1
ATOM 4573 O O . ALA A 1 648 ? -38.529 -25.299 33.568 1.00 39.67 711 ALA B O 1
ATOM 4575 N N . THR A 1 649 ? -38.091 -23.320 34.345 1.00 36.25 712 THR B N 1
ATOM 4576 C CA . THR A 1 649 ? -39.426 -23.046 34.757 1.00 35.85 712 THR B CA 1
ATOM 4577 C C . THR A 1 649 ? -40.377 -22.945 33.605 1.00 30.87 712 THR B C 1
ATOM 4578 O O . THR A 1 649 ? -41.459 -23.338 33.708 1.00 31.43 712 THR B O 1
ATOM 4582 N N . GLU A 1 650 ? -39.944 -22.377 32.511 1.00 40.09 713 GLU B N 1
ATOM 4583 C CA . GLU A 1 650 ? -40.729 -22.148 31.308 1.00 43.88 713 GLU B CA 1
ATOM 4584 C C . GLU A 1 650 ? -41.215 -23.343 30.535 1.00 46.59 713 GLU B C 1
ATOM 4585 O O . GLU A 1 650 ? -42.181 -23.297 29.820 1.00 43.58 713 GLU B O 1
ATOM 4591 N N . ALA A 1 651 ? -40.475 -24.402 30.682 1.00 40.15 714 ALA B N 1
ATOM 4592 C CA . ALA A 1 651 ? -40.680 -25.656 30.056 1.00 34.70 714 ALA B CA 1
ATOM 4593 C C . ALA A 1 651 ? -41.799 -26.507 30.552 1.00 36.77 714 ALA B C 1
ATOM 4594 O O . ALA A 1 651 ? -42.040 -27.533 30.027 1.00 40.21 714 ALA B O 1
ATOM 4596 N N . ALA A 1 652 ? -42.424 -26.149 31.629 1.00 38.00 715 ALA B N 1
ATOM 4597 C CA . ALA A 1 652 ? -43.482 -26.949 32.136 1.00 41.46 715 ALA B CA 1
ATOM 4598 C C . ALA A 1 652 ? -44.609 -26.917 31.180 1.00 38.86 715 ALA B C 1
ATOM 4599 O O . ALA A 1 652 ? -44.955 -25.896 30.690 1.00 40.10 715 ALA B O 1
ATOM 4601 N N . LYS A 1 653 ? -45.184 -28.084 30.946 1.00 42.56 716 LYS B N 1
ATOM 4602 C CA . LYS A 1 653 ? -46.304 -28.301 30.055 1.00 39.94 716 LYS B CA 1
ATOM 4603 C C . LYS A 1 653 ? -47.268 -29.370 30.596 1.00 37.98 716 LYS B C 1
ATOM 4604 O O . LYS A 1 653 ? -46.878 -30.252 31.261 1.00 37.88 716 LYS B O 1
ATOM 4610 N N . PRO A 1 654 ? -48.539 -29.292 30.282 1.00 33.22 717 PRO B N 1
ATOM 4611 C CA . PRO A 1 654 ? -49.515 -30.248 30.746 1.00 35.32 717 PRO B CA 1
ATOM 4612 C C . PRO A 1 654 ? -49.372 -31.624 30.174 1.00 38.74 717 PRO B C 1
ATOM 4613 O O . PRO A 1 654 ? -48.800 -31.768 29.157 1.00 50.54 717 PRO B O 1
ATOM 4617 N N . ALA A 1 655 ? -49.864 -32.638 30.845 1.00 39.62 718 ALA B N 1
ATOM 4618 C CA . ALA A 1 655 ? -49.725 -33.965 30.360 1.00 41.55 718 ALA B CA 1
ATOM 4619 C C . ALA A 1 655 ? -50.558 -34.180 29.173 1.00 46.03 718 ALA B C 1
ATOM 4620 O O . ALA A 1 655 ? -51.614 -33.657 29.075 1.00 45.50 718 ALA B O 1
ATOM 4622 N N . LYS A 1 656 ? -50.044 -34.980 28.259 1.00 50.37 719 LYS B N 1
ATOM 4623 C CA . LYS A 1 656 ? -50.686 -35.321 27.005 1.00 53.53 719 LYS B CA 1
ATOM 4624 C C . LYS A 1 656 ? -51.825 -36.340 27.194 1.00 57.40 719 LYS B C 1
ATOM 4625 O O . LYS A 1 656 ? -51.800 -37.108 28.117 1.00 54.24 719 LYS B O 1
ATOM 4631 N N . PRO A 1 657 ? -52.756 -36.448 26.258 1.00 51.01 720 PRO B N 1
ATOM 4632 C CA . PRO A 1 657 ? -53.944 -37.271 26.458 1.00 49.91 720 PRO B CA 1
ATOM 4633 C C . PRO A 1 657 ? -53.705 -38.721 26.771 1.00 54.44 720 PRO B C 1
ATOM 4634 O O . PRO A 1 657 ? -54.466 -39.330 27.489 1.00 50.47 720 PRO B O 1
ATOM 4638 N N . ASP A 1 658 ? -52.708 -39.277 26.126 1.00 58.75 721 ASP B N 1
ATOM 4639 C CA . ASP A 1 658 ? -52.238 -40.623 26.293 1.00 65.48 721 ASP B CA 1
ATOM 4640 C C . ASP A 1 658 ? -51.611 -40.837 27.640 1.00 59.99 721 ASP B C 1
ATOM 4641 O O . ASP A 1 658 ? -51.635 -41.899 28.191 1.00 59.20 721 ASP B O 1
ATOM 4643 N N . GLU A 1 659 ? -50.954 -39.815 28.110 1.00 54.96 722 GLU B N 1
ATOM 4644 C CA . GLU A 1 659 ? -50.194 -39.870 29.326 1.00 59.20 722 GLU B CA 1
ATOM 4645 C C . GLU A 1 659 ? -50.805 -39.849 30.688 1.00 54.70 722 GLU B C 1
ATOM 4646 O O . GLU A 1 659 ? -51.876 -39.359 30.874 1.00 52.72 722 GLU B O 1
ATOM 4652 N N . LYS A 1 660 ? -50.089 -40.462 31.624 1.00 59.78 723 LYS B N 1
ATOM 4653 C CA . LYS A 1 660 ? -50.418 -40.485 33.036 1.00 57.37 723 LYS B CA 1
ATOM 4654 C C . LYS A 1 660 ? -50.253 -39.161 33.692 1.00 49.22 723 LYS B C 1
ATOM 4655 O O . LYS A 1 660 ? -51.121 -38.712 34.368 1.00 47.51 723 LYS B O 1
ATOM 4661 N N . GLY A 1 661 ? -49.134 -38.534 33.404 1.00 46.25 724 GLY B N 1
ATOM 4662 C CA . GLY A 1 661 ? -48.753 -37.256 33.940 1.00 44.70 724 GLY B CA 1
ATOM 4663 C C . GLY A 1 661 ? -47.925 -37.403 35.175 1.00 51.52 724 GLY B C 1
ATOM 4664 O O . GLY A 1 661 ? -47.757 -38.474 35.655 1.00 57.66 724 GLY B O 1
ATOM 4665 N N . GLU A 1 662 ? -47.345 -36.332 35.661 1.00 44.68 725 GLU B N 1
ATOM 4666 C CA . GLU A 1 662 ? -46.563 -36.393 36.874 1.00 45.53 725 GLU B CA 1
ATOM 4667 C C . GLU A 1 662 ? -46.753 -35.112 37.589 1.00 42.51 725 GLU B C 1
ATOM 4668 O O . GLU A 1 662 ? -46.842 -34.111 36.982 1.00 46.06 725 GLU B O 1
ATOM 4674 N N . MET A 1 663 ? -46.793 -35.121 38.898 1.00 39.01 726 MET B N 1
ATOM 4675 C CA . MET A 1 663 ? -47.008 -33.904 39.633 1.00 37.48 726 MET B CA 1
ATOM 4676 C C . MET A 1 663 ? -45.764 -33.197 39.963 1.00 39.65 726 MET B C 1
ATOM 4677 O O . MET A 1 663 ? -44.926 -33.743 40.572 1.00 37.75 726 MET B O 1
ATOM 4682 N N . GLN A 1 664 ? -45.694 -31.947 39.564 1.00 33.58 727 GLN B N 1
ATOM 4683 C CA . GLN A 1 664 ? -44.581 -31.099 39.822 1.00 31.97 727 GLN B CA 1
ATOM 4684 C C . GLN A 1 664 ? -45.079 -29.808 40.363 1.00 34.16 727 GLN B C 1
ATOM 4685 O O . GLN A 1 664 ? -46.118 -29.382 40.048 1.00 36.84 727 GLN B O 1
ATOM 4691 N N . VAL A 1 665 ? -44.306 -29.182 41.203 1.00 33.10 728 VAL B N 1
ATOM 4692 C CA . VAL A 1 665 ? -44.696 -27.938 41.738 1.00 33.29 728 VAL B CA 1
ATOM 4693 C C . VAL A 1 665 ? -43.886 -26.947 40.996 1.00 28.70 728 VAL B C 1
ATOM 4694 O O . VAL A 1 665 ? -42.704 -26.948 40.997 1.00 29.16 728 VAL B O 1
ATOM 4698 N N . VAL A 1 666 ? -44.609 -26.125 40.291 1.00 25.92 729 VAL B N 1
ATOM 4699 C CA . VAL A 1 666 ? -44.083 -25.142 39.452 1.00 24.84 729 VAL B CA 1
ATOM 4700 C C . VAL A 1 666 ? -44.707 -23.879 39.847 1.00 26.45 729 VAL B C 1
ATOM 4701 O O . VAL A 1 666 ? -45.851 -23.810 40.049 1.00 26.81 729 VAL B O 1
ATOM 4705 N N . PRO A 1 667 ? -43.910 -22.865 40.024 1.00 27.61 730 PRO B N 1
ATOM 4706 C CA . PRO A 1 667 ? -44.468 -21.593 40.363 1.00 28.44 730 PRO B CA 1
ATOM 4707 C C . PRO A 1 667 ? -45.022 -20.903 39.161 1.00 36.02 730 PRO B C 1
ATOM 4708 O O . PRO A 1 667 ? -44.410 -20.793 38.164 1.00 35.68 730 PRO B O 1
ATOM 4712 N N . VAL A 1 668 ? -46.226 -20.421 39.286 1.00 32.66 731 VAL B N 1
ATOM 4713 C CA . VAL A 1 668 ? -46.855 -19.714 38.232 1.00 35.33 731 VAL B CA 1
ATOM 4714 C C . VAL A 1 668 ? -47.266 -18.348 38.744 1.00 38.68 731 VAL B C 1
ATOM 4715 O O . VAL A 1 668 ? -47.386 -18.144 39.886 1.00 37.62 731 VAL B O 1
ATOM 4719 N N . LEU A 1 669 ? -47.472 -17.385 37.880 1.00 38.69 732 LEU B N 1
ATOM 4720 C CA . LEU A 1 669 ? -47.913 -16.075 38.261 1.00 35.06 732 LEU B CA 1
ATOM 4721 C C . LEU A 1 669 ? -49.361 -16.094 38.593 1.00 35.80 732 LEU B C 1
ATOM 4722 O O . LEU A 1 669 ? -50.070 -16.936 38.214 1.00 39.18 732 LEU B O 1
ATOM 4727 N N . VAL A 1 670 ? -49.836 -15.094 39.264 1.00 34.85 733 VAL B N 1
ATOM 4728 C CA . VAL A 1 670 ? -51.209 -15.088 39.705 1.00 35.69 733 VAL B CA 1
ATOM 4729 C C . VAL A 1 670 ? -52.306 -15.138 38.652 1.00 37.46 733 VAL B C 1
ATOM 4730 O O . VAL A 1 670 ? -53.298 -15.765 38.823 1.00 31.54 733 VAL B O 1
ATOM 4734 N N . HIS A 1 671 ? -52.092 -14.509 37.529 1.00 35.00 734 HIS B N 1
ATOM 4735 C CA . HIS A 1 671 ? -53.066 -14.435 36.497 1.00 38.18 734 HIS B CA 1
ATOM 4736 C C . HIS A 1 671 ? -53.320 -15.670 35.682 1.00 40.30 734 HIS B C 1
ATOM 4737 O O . HIS A 1 671 ? -54.246 -15.722 34.933 1.00 42.78 734 HIS B O 1
ATOM 4744 N N . LEU A 1 672 ? -52.503 -16.675 35.823 1.00 36.73 735 LEU B N 1
ATOM 4745 C CA . LEU A 1 672 ? -52.681 -17.888 35.114 1.00 34.50 735 LEU B CA 1
ATOM 4746 C C . LEU A 1 672 ? -53.640 -18.841 35.741 1.00 37.76 735 LEU B C 1
ATOM 4747 O O . LEU A 1 672 ? -53.811 -19.895 35.236 1.00 40.51 735 LEU B O 1
ATOM 4752 N N . LEU A 1 673 ? -54.204 -18.540 36.883 1.00 35.00 736 LEU B N 1
ATOM 4753 C CA . LEU A 1 673 ? -55.142 -19.445 37.456 1.00 40.33 736 LEU B CA 1
ATOM 4754 C C . LEU A 1 673 ? -56.476 -19.023 36.971 1.00 34.13 736 LEU B C 1
ATOM 4755 O O . LEU A 1 673 ? -56.867 -17.909 37.086 1.00 33.10 736 LEU B O 1
ATOM 4760 N N . SER A 1 674 ? -57.114 -19.965 36.322 1.00 31.70 737 SER B N 1
ATOM 4761 C CA . SER A 1 674 ? -58.401 -19.805 35.748 1.00 35.33 737 SER B CA 1
ATOM 4762 C C . SER A 1 674 ? -59.523 -20.205 36.638 1.00 39.78 737 SER B C 1
ATOM 4763 O O . SER A 1 674 ? -60.594 -19.765 36.472 1.00 41.99 737 SER B O 1
ATOM 4766 N N . ALA A 1 675 ? -59.279 -21.053 37.596 1.00 38.78 738 ALA B N 1
ATOM 4767 C CA . ALA A 1 675 ? -60.321 -21.446 38.477 1.00 36.33 738 ALA B CA 1
ATOM 4768 C C . ALA A 1 675 ? -59.835 -21.714 39.847 1.00 36.70 738 ALA B C 1
ATOM 4769 O O . ALA A 1 675 ? -58.769 -22.127 40.025 1.00 34.11 738 ALA B O 1
ATOM 4771 N N . ILE A 1 676 ? -60.656 -21.436 40.828 1.00 39.66 739 ILE B N 1
ATOM 4772 C CA . ILE A 1 676 ? -60.368 -21.647 42.225 1.00 34.94 739 ILE B CA 1
ATOM 4773 C C . ILE A 1 676 ? -61.547 -22.425 42.770 1.00 38.50 739 ILE B C 1
ATOM 4774 O O . ILE A 1 676 ? -62.625 -22.145 42.425 1.00 47.11 739 ILE B O 1
ATOM 4779 N N . SER A 1 677 ? -61.360 -23.359 43.660 1.00 35.71 740 SER B N 1
ATOM 4780 C CA . SER A 1 677 ? -62.458 -24.134 44.118 1.00 44.53 740 SER B CA 1
ATOM 4781 C C . SER A 1 677 ? -62.569 -24.155 45.573 1.00 51.20 740 SER B C 1
ATOM 4782 O O . SER A 1 677 ? -61.724 -23.691 46.256 1.00 52.42 740 SER B O 1
ATOM 4784 N N . SER A 1 678 ? -63.705 -24.631 46.027 1.00 50.39 741 SER B N 1
ATOM 4785 C CA . SER A 1 678 ? -64.006 -24.807 47.402 1.00 48.67 741 SER B CA 1
ATOM 4786 C C . SER A 1 678 ? -63.157 -25.829 47.998 1.00 51.27 741 SER B C 1
ATOM 4787 O O . SER A 1 678 ? -62.710 -25.682 49.068 1.00 57.17 741 SER B O 1
ATOM 4790 N N . VAL A 1 679 ? -62.924 -26.889 47.278 1.00 47.22 742 VAL B N 1
ATOM 4791 C CA . VAL A 1 679 ? -62.204 -27.984 47.821 1.00 46.09 742 VAL B CA 1
ATOM 4792 C C . VAL A 1 679 ? -60.830 -27.685 48.252 1.00 42.17 742 VAL B C 1
ATOM 4793 O O . VAL A 1 679 ? -60.109 -27.021 47.626 1.00 44.81 742 VAL B O 1
ATOM 4797 N N . ARG A 1 680 ? -60.497 -28.200 49.406 1.00 38.95 743 ARG B N 1
ATOM 4798 C CA . ARG A 1 680 ? -59.180 -28.133 49.945 1.00 37.85 743 ARG B CA 1
ATOM 4799 C C . ARG A 1 680 ? -58.861 -29.544 50.249 1.00 42.58 743 ARG B C 1
ATOM 4800 O O . ARG A 1 680 ? -59.633 -30.241 50.812 1.00 39.42 743 ARG B O 1
ATOM 4808 N N . LEU A 1 681 ? -57.683 -29.979 49.936 1.00 42.63 744 LEU B N 1
ATOM 4809 C CA . LEU A 1 681 ? -57.358 -31.345 50.244 1.00 45.68 744 LEU B CA 1
ATOM 4810 C C . LEU A 1 681 ? -56.116 -31.548 51.028 1.00 44.05 744 LEU B C 1
ATOM 4811 O O . LEU A 1 681 ? -55.374 -30.659 51.209 1.00 40.89 744 LEU B O 1
ATOM 4816 N N . TYR A 1 682 ? -56.003 -32.726 51.605 1.00 40.99 745 TYR B N 1
ATOM 4817 C CA . TYR A 1 682 ? -54.911 -33.113 52.425 1.00 36.05 745 TYR B CA 1
ATOM 4818 C C . TYR A 1 682 ? -53.763 -33.303 51.582 1.00 38.94 745 TYR B C 1
ATOM 4819 O O . TYR A 1 682 ? -53.809 -34.027 50.648 1.00 46.11 745 TYR B O 1
ATOM 4821 N N . ILE A 1 683 ? -52.640 -32.799 52.031 1.00 45.48 746 ILE B N 1
ATOM 4822 C CA . ILE A 1 683 ? -51.398 -32.857 51.329 1.00 44.05 746 ILE B CA 1
ATOM 4823 C C . ILE A 1 683 ? -50.347 -33.435 52.225 1.00 42.49 746 ILE B C 1
ATOM 4824 O O . ILE A 1 683 ? -50.256 -33.065 53.346 1.00 42.60 746 ILE B O 1
ATOM 4826 N N . PRO A 1 684 ? -49.536 -34.332 51.730 1.00 35.65 747 PRO B N 1
ATOM 4827 C CA . PRO A 1 684 ? -48.498 -34.926 52.530 1.00 38.14 747 PRO B CA 1
ATOM 4828 C C . PRO A 1 684 ? -47.483 -33.894 52.717 1.00 39.30 747 PRO B C 1
ATOM 4829 O O . PRO A 1 684 ? -47.459 -33.040 51.931 1.00 42.67 747 PRO B O 1
ATOM 4833 N N . LYS A 1 685 ? -46.681 -33.942 53.748 1.00 39.79 748 LYS B N 1
ATOM 4834 C CA . LYS A 1 685 ? -45.809 -32.840 54.033 1.00 40.09 748 LYS B CA 1
ATOM 4835 C C . LYS A 1 685 ? -44.441 -32.845 53.412 1.00 46.48 748 LYS B C 1
ATOM 4836 O O . LYS A 1 685 ? -43.714 -31.902 53.611 1.00 44.06 748 LYS B O 1
ATOM 4838 N N . ASP A 1 686 ? -44.057 -33.895 52.699 1.00 42.52 749 ASP B N 1
ATOM 4839 C CA . ASP A 1 686 ? -42.827 -33.863 51.954 1.00 38.15 749 ASP B CA 1
ATOM 4840 C C . ASP A 1 686 ? -43.318 -34.165 50.601 1.00 46.21 749 ASP B C 1
ATOM 4841 O O . ASP A 1 686 ? -43.834 -35.210 50.387 1.00 45.11 749 ASP B O 1
ATOM 4846 N N . LEU A 1 687 ? -43.164 -33.247 49.676 1.00 42.18 750 LEU B N 1
ATOM 4847 C CA . LEU A 1 687 ? -43.646 -33.453 48.356 1.00 35.23 750 LEU B CA 1
ATOM 4848 C C . LEU A 1 687 ? -42.530 -33.830 47.443 1.00 38.96 750 LEU B C 1
ATOM 4849 O O . LEU A 1 687 ? -42.702 -33.915 46.282 1.00 44.02 750 LEU B O 1
ATOM 4854 N N . ARG A 1 688 ? -41.351 -33.991 47.982 1.00 37.03 751 ARG B N 1
ATOM 4855 C CA . ARG A 1 688 ? -40.204 -34.197 47.157 1.00 41.19 751 ARG B CA 1
ATOM 4856 C C . ARG A 1 688 ? -40.196 -35.485 46.368 1.00 43.03 751 ARG B C 1
ATOM 4857 O O . ARG A 1 688 ? -39.739 -35.504 45.260 1.00 46.34 751 ARG B O 1
ATOM 4865 N N . PRO A 1 689 ? -40.653 -36.560 46.975 1.00 37.40 752 PRO B N 1
ATOM 4866 C CA . PRO A 1 689 ? -40.733 -37.868 46.384 1.00 40.65 752 PRO B CA 1
ATOM 4867 C C . PRO A 1 689 ? -41.809 -37.977 45.359 1.00 54.58 752 PRO B C 1
ATOM 4868 O O . PRO A 1 689 ? -42.834 -37.424 45.516 1.00 51.18 752 PRO B O 1
ATOM 4872 N N . VAL A 1 690 ? -41.604 -38.756 44.330 1.00 54.89 753 VAL B N 1
ATOM 4873 C CA . VAL A 1 690 ? -42.581 -38.838 43.303 1.00 51.73 753 VAL B CA 1
ATOM 4874 C C . VAL A 1 690 ? -43.808 -39.384 43.881 1.00 51.76 753 VAL B C 1
ATOM 4875 O O . VAL A 1 690 ? -44.877 -38.945 43.590 1.00 54.66 753 VAL B O 1
ATOM 4879 N N . ASP A 1 691 ? -43.644 -40.380 44.708 1.00 46.09 754 ASP B N 1
ATOM 4880 C CA . ASP A 1 691 ? -44.758 -41.099 45.225 1.00 53.84 754 ASP B CA 1
ATOM 4881 C C . ASP A 1 691 ? -45.643 -40.276 46.047 1.00 59.63 754 ASP B C 1
ATOM 4882 O O . ASP A 1 691 ? -46.832 -40.456 46.000 1.00 56.59 754 ASP B O 1
ATOM 4887 N N . ASN A 1 692 ? -45.056 -39.454 46.887 1.00 58.21 755 ASN B N 1
ATOM 4888 C CA . ASN A 1 692 ? -45.798 -38.544 47.708 1.00 50.93 755 ASN B CA 1
ATOM 4889 C C . ASN A 1 692 ? -46.473 -37.494 46.884 1.00 46.04 755 ASN B C 1
ATOM 4890 O O . ASN A 1 692 ? -47.514 -37.082 47.208 1.00 48.26 755 ASN B O 1
ATOM 4892 N N . ARG A 1 693 ? -45.851 -36.995 45.841 1.00 47.48 756 ARG B N 1
ATOM 4893 C CA . ARG A 1 693 ? -46.507 -36.028 44.956 1.00 45.73 756 ARG B CA 1
ATOM 4894 C C . ARG A 1 693 ? -47.566 -36.657 44.108 1.00 42.93 756 ARG B C 1
ATOM 4895 O O . ARG A 1 693 ? -48.550 -36.073 43.751 1.00 44.41 756 ARG B O 1
ATOM 4897 N N . GLN A 1 694 ? -47.366 -37.923 43.811 1.00 48.35 757 GLN B N 1
ATOM 4898 C CA . GLN A 1 694 ? -48.272 -38.736 43.035 1.00 49.88 757 GLN B CA 1
ATOM 4899 C C . GLN A 1 694 ? -49.601 -38.919 43.684 1.00 54.12 757 GLN B C 1
ATOM 4900 O O . GLN A 1 694 ? -50.592 -39.015 43.008 1.00 47.93 757 GLN B O 1
ATOM 4906 N N . SER A 1 695 ? -49.583 -38.961 45.009 1.00 54.45 758 SER B N 1
ATOM 4907 C CA . SER A 1 695 ? -50.673 -39.120 45.929 1.00 45.32 758 SER B CA 1
ATOM 4908 C C . SER A 1 695 ? -51.707 -38.048 45.753 1.00 41.16 758 SER B C 1
ATOM 4909 O O . SER A 1 695 ? -52.848 -38.313 45.894 1.00 35.62 758 SER B O 1
ATOM 4912 N N . VAL A 1 696 ? -51.315 -36.826 45.460 1.00 42.89 759 VAL B N 1
ATOM 4913 C CA . VAL A 1 696 ? -52.268 -35.765 45.203 1.00 49.09 759 VAL B CA 1
ATOM 4914 C C . VAL A 1 696 ? -53.097 -36.030 43.965 1.00 49.43 759 VAL B C 1
ATOM 4915 O O . VAL A 1 696 ? -54.253 -35.703 43.918 1.00 40.08 759 VAL B O 1
ATOM 4919 N N . LEU A 1 697 ? -52.501 -36.629 42.953 1.00 44.11 760 LEU B N 1
ATOM 4920 C CA . LEU A 1 697 ? -53.237 -36.938 41.764 1.00 48.18 760 LEU B CA 1
ATOM 4921 C C . LEU A 1 697 ? -54.397 -37.874 42.061 1.00 45.99 760 LEU B C 1
ATOM 4922 O O . LEU A 1 697 ? -55.452 -37.682 41.592 1.00 46.63 760 LEU B O 1
ATOM 4927 N N . LYS A 1 698 ? -54.196 -38.876 42.884 1.00 46.93 761 LYS B N 1
ATOM 4928 C CA . LYS A 1 698 ? -55.244 -39.784 43.268 1.00 45.95 761 LYS B CA 1
ATOM 4929 C C . LYS A 1 698 ? -56.284 -39.049 44.032 1.00 50.36 761 LYS B C 1
ATOM 4930 O O . LYS A 1 698 ? -57.425 -39.292 43.853 1.00 51.39 761 LYS B O 1
ATOM 4932 N N . SER A 1 699 ? -55.885 -38.155 44.915 1.00 47.63 762 SER B N 1
ATOM 4933 C CA . SER A 1 699 ? -56.795 -37.343 45.671 1.00 50.07 762 SER B CA 1
ATOM 4934 C C . SER A 1 699 ? -57.588 -36.445 44.795 1.00 51.94 762 SER B C 1
ATOM 4935 O O . SER A 1 699 ? -58.728 -36.211 45.028 1.00 44.04 762 SER B O 1
ATOM 4938 N N . ILE A 1 700 ? -56.949 -35.891 43.791 1.00 51.10 763 ILE B N 1
ATOM 4939 C CA . ILE A 1 700 ? -57.654 -35.049 42.890 1.00 44.78 763 ILE B CA 1
ATOM 4940 C C . ILE A 1 700 ? -58.694 -35.838 42.195 1.00 50.22 763 ILE B C 1
ATOM 4941 O O . ILE A 1 700 ? -59.755 -35.370 42.069 1.00 54.02 763 ILE B O 1
ATOM 4946 N N . GLN A 1 701 ? -58.416 -37.035 41.723 1.00 55.34 764 GLN B N 1
ATOM 4947 C CA . GLN A 1 701 ? -59.461 -37.800 41.076 1.00 51.90 764 GLN B CA 1
ATOM 4948 C C . GLN A 1 701 ? -60.551 -38.246 41.983 1.00 51.94 764 GLN B C 1
ATOM 4949 O O . GLN A 1 701 ? -61.649 -38.401 41.558 1.00 54.46 764 GLN B O 1
ATOM 4955 N N . GLU A 1 702 ? -60.252 -38.489 43.244 1.00 54.30 765 GLU B N 1
ATOM 4956 C CA . GLU A 1 702 ? -61.271 -38.860 44.183 1.00 53.02 765 GLU B CA 1
ATOM 4957 C C . GLU A 1 702 ? -62.245 -37.725 44.298 1.00 54.51 765 GLU B C 1
ATOM 4958 O O . GLU A 1 702 ? -63.409 -37.969 44.398 1.00 55.43 765 GLU B O 1
ATOM 4960 N N . VAL A 1 703 ? -61.804 -36.483 44.378 1.00 54.64 766 VAL B N 1
ATOM 4961 C CA . VAL A 1 703 ? -62.774 -35.418 44.318 1.00 54.34 766 VAL B CA 1
ATOM 4962 C C . VAL A 1 703 ? -63.415 -35.330 42.956 1.00 53.77 766 VAL B C 1
ATOM 4963 O O . VAL A 1 703 ? -64.540 -34.974 42.861 1.00 55.84 766 VAL B O 1
ATOM 4967 N N . GLN A 1 704 ? -62.699 -35.598 41.884 1.00 54.90 767 GLN B N 1
ATOM 4968 C CA . GLN A 1 704 ? -63.330 -35.551 40.580 1.00 59.26 767 GLN B CA 1
ATOM 4969 C C . GLN A 1 704 ? -64.418 -36.592 40.483 1.00 64.13 767 GLN B C 1
ATOM 4970 O O . GLN A 1 704 ? -65.474 -36.345 39.963 1.00 59.21 767 GLN B O 1
ATOM 4976 N N . LYS A 1 705 ? -64.161 -37.785 40.980 1.00 56.57 768 LYS B N 1
ATOM 4977 C CA . LYS A 1 705 ? -65.155 -38.823 40.952 1.00 53.13 768 LYS B CA 1
ATOM 4978 C C . LYS A 1 705 ? -66.343 -38.461 41.798 1.00 57.30 768 LYS B C 1
ATOM 4979 O O . LYS A 1 705 ? -67.451 -38.753 41.462 1.00 59.28 768 LYS B O 1
ATOM 4981 N N . ARG A 1 706 ? -66.104 -37.864 42.937 1.00 54.20 769 ARG B N 1
ATOM 4982 C CA . ARG A 1 706 ? -67.171 -37.462 43.807 1.00 54.38 769 ARG B CA 1
ATOM 4983 C C . ARG A 1 706 ? -68.094 -36.407 43.270 1.00 62.68 769 ARG B C 1
ATOM 4984 O O . ARG A 1 706 ? -69.201 -36.341 43.677 1.00 60.13 769 ARG B O 1
ATOM 4986 N N . PHE A 1 707 ? -67.592 -35.444 42.519 1.00 69.35 770 PHE B N 1
ATOM 4987 C CA . PHE A 1 707 ? -68.413 -34.387 41.937 1.00 67.31 770 PHE B CA 1
ATOM 4988 C C . PHE A 1 707 ? -68.275 -34.508 40.446 1.00 62.18 770 PHE B C 1
ATOM 4989 O O . PHE A 1 707 ? -67.359 -33.989 39.881 1.00 60.62 770 PHE B O 1
ATOM 4997 N N . PRO A 1 708 ? -69.218 -35.153 39.784 1.00 68.77 771 PRO B N 1
ATOM 4998 C CA . PRO A 1 708 ? -69.078 -35.272 38.345 1.00 64.61 771 PRO B CA 1
ATOM 4999 C C . PRO A 1 708 ? -69.805 -34.231 37.591 1.00 61.81 771 PRO B C 1
ATOM 5000 O O . PRO A 1 708 ? -69.839 -34.235 36.394 1.00 67.60 771 PRO B O 1
ATOM 5004 N N . ASP A 1 709 ? -70.368 -33.287 38.305 1.00 63.61 772 ASP B N 1
ATOM 5005 C CA . ASP A 1 709 ? -70.984 -32.148 37.661 1.00 68.48 772 ASP B CA 1
ATOM 5006 C C . ASP A 1 709 ? -69.979 -30.985 37.591 1.00 67.67 772 ASP B C 1
ATOM 5007 O O . ASP A 1 709 ? -70.303 -29.908 37.145 1.00 63.68 772 ASP B O 1
ATOM 5009 N N . GLY A 1 710 ? -68.762 -31.233 38.055 1.00 63.31 773 GLY B N 1
ATOM 5010 C CA . GLY A 1 710 ? -67.656 -30.329 38.072 1.00 60.09 773 GLY B CA 1
ATOM 5011 C C . GLY A 1 710 ? -67.312 -30.093 39.497 1.00 60.98 773 GLY B C 1
ATOM 5012 O O . GLY A 1 710 ? -68.178 -30.023 40.320 1.00 59.76 773 GLY B O 1
ATOM 5013 N N . ILE A 1 711 ? -66.039 -29.969 39.801 1.00 57.88 774 ILE B N 1
ATOM 5014 C CA . ILE A 1 711 ? -65.682 -29.682 41.155 1.00 54.17 774 ILE B CA 1
ATOM 5015 C C . ILE A 1 711 ? -66.025 -28.230 41.330 1.00 56.82 774 ILE B C 1
ATOM 5016 O O . ILE A 1 711 ? -65.805 -27.436 40.468 1.00 63.41 774 ILE B O 1
ATOM 5021 N N . PRO A 1 712 ? -66.536 -27.894 42.485 1.00 51.94 775 PRO B N 1
ATOM 5022 C CA . PRO A 1 712 ? -67.090 -26.648 42.961 1.00 51.02 775 PRO B CA 1
ATOM 5023 C C . PRO A 1 712 ? -66.169 -25.507 43.006 1.00 55.50 775 PRO B C 1
ATOM 5024 O O . PRO A 1 712 ? -65.053 -25.632 43.368 1.00 61.21 775 PRO B O 1
ATOM 5028 N N . LEU A 1 713 ? -66.699 -24.356 42.694 1.00 52.64 776 LEU B N 1
ATOM 5029 C CA . LEU A 1 713 ? -65.932 -23.182 42.634 1.00 50.61 776 LEU B CA 1
ATOM 5030 C C . LEU A 1 713 ? -66.514 -22.164 43.526 1.00 57.41 776 LEU B C 1
ATOM 5031 O O . LEU A 1 713 ? -67.670 -22.140 43.760 1.00 64.94 776 LEU B O 1
ATOM 5036 N N . LEU A 1 714 ? -65.681 -21.296 44.029 1.00 60.27 777 LEU B N 1
ATOM 5037 C CA . LEU A 1 714 ? -66.116 -20.249 44.875 1.00 57.65 777 LEU B CA 1
ATOM 5038 C C . LEU A 1 714 ? -66.678 -19.170 44.033 1.00 62.17 777 LEU B C 1
ATOM 5039 O O . LEU A 1 714 ? -66.089 -18.804 43.064 1.00 70.09 777 LEU B O 1
ATOM 5044 N N . ASP A 1 715 ? -67.819 -18.651 44.433 1.00 62.32 778 ASP B N 1
ATOM 5045 C CA . ASP A 1 715 ? -68.497 -17.576 43.764 1.00 61.80 778 ASP B CA 1
ATOM 5046 C C . ASP A 1 715 ? -67.682 -16.363 43.997 1.00 56.71 778 ASP B C 1
ATOM 5047 O O . ASP A 1 715 ? -67.202 -16.162 45.052 1.00 47.94 778 ASP B O 1
ATOM 5052 N N . PRO A 1 716 ? -67.565 -15.512 43.014 1.00 63.15 779 PRO B N 1
ATOM 5053 C CA . PRO A 1 716 ? -66.802 -14.311 43.218 1.00 62.08 779 PRO B CA 1
ATOM 5054 C C . PRO A 1 716 ? -67.377 -13.404 44.245 1.00 62.26 779 PRO B C 1
ATOM 5055 O O . PRO A 1 716 ? -66.604 -12.697 44.829 1.00 62.94 779 PRO B O 1
ATOM 5059 N N . ILE A 1 717 ? -68.677 -13.284 44.374 1.00 59.76 780 ILE B N 1
ATOM 5060 C CA . ILE A 1 717 ? -69.140 -12.398 45.393 1.00 63.17 780 ILE B CA 1
ATOM 5061 C C . ILE A 1 717 ? -69.564 -13.132 46.616 1.00 65.83 780 ILE B C 1
ATOM 5062 O O . ILE A 1 717 ? -69.292 -12.731 47.705 1.00 63.35 780 ILE B O 1
ATOM 5067 N N . ASP A 1 718 ? -70.254 -14.228 46.436 1.00 63.37 781 ASP B N 1
ATOM 5068 C CA . ASP A 1 718 ? -70.701 -14.947 47.579 1.00 60.01 781 ASP B CA 1
ATOM 5069 C C . ASP A 1 718 ? -69.585 -15.486 48.380 1.00 60.93 781 ASP B C 1
ATOM 5070 O O . ASP A 1 718 ? -69.670 -15.552 49.563 1.00 60.15 781 ASP B O 1
ATOM 5075 N N . ASP A 1 719 ? -68.566 -15.999 47.742 1.00 61.15 782 ASP B N 1
ATOM 5076 C CA . ASP A 1 719 ? -67.464 -16.498 48.482 1.00 56.82 782 ASP B CA 1
ATOM 5077 C C . ASP A 1 719 ? -66.229 -15.586 48.428 1.00 53.66 782 ASP B C 1
ATOM 5078 O O . ASP A 1 719 ? -65.775 -15.176 49.435 1.00 51.77 782 ASP B O 1
ATOM 5083 N N . MET A 1 720 ? -65.727 -15.199 47.267 1.00 56.26 783 MET B N 1
ATOM 5084 C CA . MET A 1 720 ? -64.561 -14.324 47.195 1.00 48.68 783 MET B CA 1
ATOM 5085 C C . MET A 1 720 ? -64.865 -12.976 47.704 1.00 51.98 783 MET B C 1
ATOM 5086 O O . MET A 1 720 ? -64.040 -12.314 48.247 1.00 50.17 783 MET B O 1
ATOM 5091 N N . GLY A 1 721 ? -66.054 -12.520 47.428 1.00 57.56 784 GLY B N 1
ATOM 5092 C CA . GLY A 1 721 ? -66.460 -11.249 47.915 1.00 52.08 784 GLY B CA 1
ATOM 5093 C C . GLY A 1 721 ? -66.068 -10.103 47.083 1.00 56.76 784 GLY B C 1
ATOM 5094 O O . GLY A 1 721 ? -66.259 -9.024 47.540 1.00 61.88 784 GLY B O 1
ATOM 5095 N N . ILE A 1 722 ? -65.579 -10.310 45.868 1.00 61.64 785 ILE B N 1
ATOM 5096 C CA . ILE A 1 722 ? -65.142 -9.180 45.065 1.00 66.54 785 ILE B CA 1
ATOM 5097 C C . ILE A 1 722 ? -66.355 -8.311 44.808 1.00 65.31 785 ILE B C 1
ATOM 5098 O O . ILE A 1 722 ? -67.319 -8.729 44.265 1.00 60.00 785 ILE B O 1
ATOM 5100 N N . GLN A 1 723 ? -66.249 -7.064 45.242 1.00 73.01 786 GLN B N 1
ATOM 5101 C CA . GLN A 1 723 ? -67.324 -6.072 45.235 1.00 67.81 786 GLN B CA 1
ATOM 5102 C C . GLN A 1 723 ? -67.273 -5.063 44.139 1.00 67.84 786 GLN B C 1
ATOM 5103 O O . GLN A 1 723 ? -68.028 -4.118 44.135 1.00 58.83 786 GLN B O 1
ATOM 5105 N N . ASP A 1 724 ? -66.381 -5.286 43.197 1.00 72.21 787 ASP B N 1
ATOM 5106 C CA . ASP A 1 724 ? -66.221 -4.387 42.099 1.00 74.75 787 ASP B CA 1
ATOM 5107 C C . ASP A 1 724 ? -67.545 -4.403 41.359 1.00 73.84 787 ASP B C 1
ATOM 5108 O O . ASP A 1 724 ? -68.112 -5.428 41.059 1.00 70.00 787 ASP B O 1
ATOM 5113 N N . GLN A 1 725 ? -68.046 -3.230 41.066 1.00 72.50 788 GLN B N 1
ATOM 5114 C CA . GLN A 1 725 ? -69.309 -3.148 40.406 1.00 70.53 788 GLN B CA 1
ATOM 5115 C C . GLN A 1 725 ? -69.257 -3.737 39.035 1.00 67.51 788 GLN B C 1
ATOM 5116 O O . GLN A 1 725 ? -70.093 -4.513 38.686 1.00 67.31 788 GLN B O 1
ATOM 5118 N N . GLY A 1 726 ? -68.181 -3.509 38.316 1.00 65.55 789 GLY B N 1
ATOM 5119 C CA . GLY A 1 726 ? -68.051 -3.975 36.959 1.00 63.73 789 GLY B CA 1
ATOM 5120 C C . GLY A 1 726 ? -68.208 -5.457 36.770 1.00 62.50 789 GLY B C 1
ATOM 5121 O O . GLY A 1 726 ? -68.689 -5.876 35.768 1.00 64.49 789 GLY B O 1
ATOM 5122 N N . LEU A 1 727 ? -67.766 -6.269 37.701 1.00 60.35 790 LEU B N 1
ATOM 5123 C CA . LEU A 1 727 ? -67.957 -7.689 37.627 1.00 59.65 790 LEU B CA 1
ATOM 5124 C C . LEU A 1 727 ? -69.395 -8.062 37.661 1.00 60.58 790 LEU B C 1
ATOM 5125 O O . LEU A 1 727 ? -69.800 -8.959 36.987 1.00 65.86 790 LEU B O 1
ATOM 5130 N N . LYS A 1 728 ? -70.218 -7.361 38.422 1.00 62.34 791 LYS B N 1
ATOM 5131 C CA . LYS A 1 728 ? -71.635 -7.667 38.494 1.00 68.08 791 LYS B CA 1
ATOM 5132 C C . LYS A 1 728 ? -72.258 -7.541 37.132 1.00 67.50 791 LYS B C 1
ATOM 5133 O O . LYS A 1 728 ? -72.972 -8.412 36.709 1.00 62.75 791 LYS B O 1
ATOM 5135 N N . LYS A 1 729 ? -71.885 -6.502 36.399 1.00 60.08 792 LYS B N 1
ATOM 5136 C CA . LYS A 1 729 ? -72.321 -6.308 35.062 1.00 60.54 792 LYS B CA 1
ATOM 5137 C C . LYS A 1 729 ? -71.890 -7.472 34.234 1.00 65.79 792 LYS B C 1
ATOM 5138 O O . LYS A 1 729 ? -72.691 -8.028 33.541 1.00 69.94 792 LYS B O 1
ATOM 5142 N N . VAL A 1 730 ? -70.654 -7.944 34.363 1.00 61.62 793 VAL B N 1
ATOM 5143 C CA . VAL A 1 730 ? -70.223 -9.088 33.598 1.00 59.45 793 VAL B CA 1
ATOM 5144 C C . VAL A 1 730 ? -71.030 -10.254 33.989 1.00 60.54 793 VAL B C 1
ATOM 5145 O O . VAL A 1 730 ? -71.517 -10.940 33.148 1.00 57.17 793 VAL B O 1
ATOM 5149 N N . ILE A 1 731 ? -71.266 -10.430 35.277 1.00 64.00 794 ILE B N 1
ATOM 5150 C CA . ILE A 1 731 ? -72.100 -11.501 35.703 1.00 66.35 794 ILE B CA 1
ATOM 5151 C C . ILE A 1 731 ? -73.492 -11.340 35.134 1.00 66.60 794 ILE B C 1
ATOM 5152 O O . ILE A 1 731 ? -74.071 -12.292 34.692 1.00 61.84 794 ILE B O 1
ATOM 5157 N N . GLN A 1 732 ? -74.040 -10.143 35.141 1.00 66.01 795 GLN B N 1
ATOM 5158 C CA . GLN A 1 732 ? -75.359 -9.991 34.596 1.00 73.11 795 GLN B CA 1
ATOM 5159 C C . GLN A 1 732 ? -75.361 -10.316 33.134 1.00 66.76 795 GLN B C 1
ATOM 5160 O O . GLN A 1 732 ? -76.135 -11.130 32.708 1.00 62.73 795 GLN B O 1
ATOM 5162 N N . LYS A 1 733 ? -74.396 -9.806 32.390 1.00 64.42 796 LYS B N 1
ATOM 5163 C CA . LYS A 1 733 ? -74.359 -10.059 30.967 1.00 62.22 796 LYS B CA 1
ATOM 5164 C C . LYS A 1 733 ? -74.192 -11.543 30.705 1.00 61.87 796 LYS B C 1
ATOM 5165 O O . LYS A 1 733 ? -74.867 -12.082 29.918 1.00 62.58 796 LYS B O 1
ATOM 5167 N N . VAL A 1 734 ? -73.387 -12.247 31.466 1.00 66.47 797 VAL B N 1
ATOM 5168 C CA . VAL A 1 734 ? -73.281 -13.682 31.327 1.00 62.63 797 VAL B CA 1
ATOM 5169 C C . VAL A 1 734 ? -74.597 -14.322 31.638 1.00 60.93 797 VAL B C 1
ATOM 5170 O O . VAL A 1 734 ? -74.981 -15.243 31.017 1.00 63.74 797 VAL B O 1
ATOM 5174 N N . GLU A 1 735 ? -75.291 -13.861 32.647 1.00 63.67 798 GLU B N 1
ATOM 5175 C CA . GLU A 1 735 ? -76.560 -14.431 32.981 1.00 67.12 798 GLU B CA 1
ATOM 5176 C C . GLU A 1 735 ? -77.553 -14.220 31.872 1.00 64.03 798 GLU B C 1
ATOM 5177 O O . GLU A 1 735 ? -78.305 -15.094 31.573 1.00 67.10 798 GLU B O 1
ATOM 5179 N N . ALA A 1 736 ? -77.542 -13.052 31.259 1.00 62.91 799 ALA B N 1
ATOM 5180 C CA . ALA A 1 736 ? -78.446 -12.724 30.184 1.00 62.76 799 ALA B CA 1
ATOM 5181 C C . ALA A 1 736 ? -78.285 -13.593 28.976 1.00 66.25 799 ALA B C 1
ATOM 5182 O O . ALA A 1 736 ? -79.246 -13.999 28.394 1.00 64.33 799 ALA B O 1
ATOM 5184 N N . PHE A 1 737 ? -77.057 -13.835 28.569 1.00 63.49 800 PHE B N 1
ATOM 5185 C CA . PHE A 1 737 ? -76.787 -14.644 27.409 1.00 60.11 800 PHE B CA 1
ATOM 5186 C C . PHE A 1 737 ? -77.125 -16.054 27.614 1.00 61.69 800 PHE B C 1
ATOM 5187 O O . PHE A 1 737 ? -77.279 -16.789 26.700 1.00 66.52 800 PHE B O 1
ATOM 5195 N N . GLU A 1 738 ? -77.130 -16.470 28.847 1.00 62.96 801 GLU B N 1
ATOM 5196 C CA . GLU A 1 738 ? -77.528 -17.802 29.162 1.00 62.20 801 GLU B CA 1
ATOM 5197 C C . GLU A 1 738 ? -79.018 -17.977 28.868 1.00 67.56 801 GLU B C 1
ATOM 5198 O O . GLU A 1 738 ? -79.456 -19.038 28.488 1.00 68.62 801 GLU B O 1
ATOM 5204 N N . HIS A 1 739 ? -79.806 -16.948 29.150 1.00 67.46 802 HIS B N 1
ATOM 5205 C CA . HIS A 1 739 ? -81.219 -16.888 28.886 1.00 70.19 802 HIS B CA 1
ATOM 5206 C C . HIS A 1 739 ? -81.412 -16.972 27.380 1.00 71.64 802 HIS B C 1
ATOM 5207 O O . HIS A 1 739 ? -82.140 -17.791 26.876 1.00 66.37 802 HIS B O 1
ATOM 5214 N N . ARG A 1 740 ? -80.639 -16.196 26.649 1.00 69.81 803 ARG B N 1
ATOM 5215 C CA . ARG A 1 740 ? -80.672 -16.201 25.205 1.00 60.59 803 ARG B CA 1
ATOM 5216 C C . ARG A 1 740 ? -80.231 -17.513 24.698 1.00 60.22 803 ARG B C 1
ATOM 5217 O O . ARG A 1 740 ? -80.758 -18.004 23.782 1.00 67.62 803 ARG B O 1
ATOM 5225 N N . MET A 1 741 ? -79.218 -18.081 25.283 1.00 65.66 804 MET B N 1
ATOM 5226 C CA . MET A 1 741 ? -78.734 -19.329 24.808 1.00 64.36 804 MET B CA 1
ATOM 5227 C C . MET A 1 741 ? -79.703 -20.433 24.893 1.00 63.24 804 MET B C 1
ATOM 5228 O O . MET A 1 741 ? -79.685 -21.272 24.059 1.00 66.27 804 MET B O 1
ATOM 5233 N N . TYR A 1 742 ? -80.452 -20.518 25.964 1.00 70.50 805 TYR B N 1
ATOM 5234 C CA . TYR A 1 742 ? -81.445 -21.571 26.105 1.00 76.27 805 TYR B CA 1
ATOM 5235 C C . TYR A 1 742 ? -82.681 -21.372 25.268 1.00 73.69 805 TYR B C 1
ATOM 5236 O O . TYR A 1 742 ? -83.422 -22.311 25.048 1.00 75.03 805 TYR B O 1
ATOM 5238 N N . SER A 1 743 ? -82.952 -20.129 24.886 1.00 76.49 806 SER B N 1
ATOM 5239 C CA . SER A 1 743 ? -84.092 -19.807 24.036 1.00 77.65 806 SER B CA 1
ATOM 5240 C C . SER A 1 743 ? -83.943 -20.421 22.695 1.00 75.72 806 SER B C 1
ATOM 5241 O O . SER A 1 743 ? -84.871 -20.923 22.128 1.00 79.12 806 SER B O 1
ATOM 5244 N N . HIS A 1 744 ? -82.740 -20.362 22.184 1.00 73.98 807 HIS B N 1
ATOM 5245 C CA . HIS A 1 744 ? -82.449 -20.849 20.883 1.00 68.48 807 HIS B CA 1
ATOM 5246 C C . HIS A 1 744 ? -82.690 -22.298 20.865 1.00 65.96 807 HIS B C 1
ATOM 5247 O O . HIS A 1 744 ? -82.285 -23.001 21.734 1.00 59.92 807 HIS B O 1
ATOM 5254 N N . PRO A 1 745 ? -83.308 -22.737 19.806 1.00 70.20 808 PRO B N 1
ATOM 5255 C CA . PRO A 1 745 ? -83.806 -23.983 19.265 1.00 70.25 808 PRO B CA 1
ATOM 5256 C C . PRO A 1 745 ? -82.691 -24.925 19.007 1.00 73.41 808 PRO B C 1
ATOM 5257 O O . PRO A 1 745 ? -82.802 -26.124 19.198 1.00 74.62 808 PRO B O 1
ATOM 5261 N N . LEU A 1 746 ? -81.577 -24.368 18.585 1.00 70.21 809 LEU B N 1
ATOM 5262 C CA . LEU A 1 746 ? -80.425 -25.158 18.255 1.00 71.34 809 LEU B CA 1
ATOM 5263 C C . LEU A 1 746 ? -79.906 -25.939 19.403 1.00 64.23 809 LEU B C 1
ATOM 5264 O O . LEU A 1 746 ? -79.571 -27.072 19.261 1.00 63.42 809 LEU B O 1
ATOM 5269 N N . HIS A 1 747 ? -79.896 -25.344 20.568 1.00 68.22 810 HIS B N 1
ATOM 5270 C CA . HIS A 1 747 ? -79.337 -25.959 21.728 1.00 70.84 810 HIS B CA 1
ATOM 5271 C C . HIS A 1 747 ? -80.008 -27.246 22.059 1.00 71.80 810 HIS B C 1
ATOM 5272 O O . HIS A 1 747 ? -79.373 -28.249 22.320 1.00 66.74 810 HIS B O 1
ATOM 5279 N N . ASN A 1 748 ? -81.319 -27.198 22.037 1.00 77.25 811 ASN B N 1
ATOM 5280 C CA . ASN A 1 748 ? -82.151 -28.340 22.283 1.00 80.58 811 ASN B CA 1
ATOM 5281 C C . ASN A 1 748 ? -82.049 -29.337 21.162 1.00 84.42 811 ASN B C 1
ATOM 5282 O O . ASN A 1 748 ? -82.057 -30.525 21.400 1.00 85.69 811 ASN B O 1
ATOM 5284 N N . ASP A 1 749 ? -81.949 -28.863 19.929 1.00 80.02 812 ASP B N 1
ATOM 5285 C CA . ASP A 1 749 ? -81.874 -29.789 18.818 1.00 78.71 812 ASP B CA 1
ATOM 5286 C C . ASP A 1 749 ? -80.685 -30.656 18.875 1.00 78.25 812 ASP B C 1
ATOM 5287 O O . ASP A 1 749 ? -79.623 -30.246 19.252 1.00 71.57 812 ASP B O 1
ATOM 5289 N N . PRO A 1 750 ? -80.899 -31.892 18.486 1.00 86.49 813 PRO B N 1
ATOM 5290 C CA . PRO A 1 750 ? -80.041 -33.046 18.273 1.00 80.45 813 PRO B CA 1
ATOM 5291 C C . PRO A 1 750 ? -79.304 -32.704 17.004 1.00 79.83 813 PRO B C 1
ATOM 5292 O O . PRO A 1 750 ? -79.896 -32.089 16.112 1.00 80.90 813 PRO B O 1
ATOM 5296 N N . ASN A 1 751 ? -78.051 -33.128 16.905 1.00 71.73 814 ASN B N 1
ATOM 5297 C CA . ASN A 1 751 ? -77.128 -32.800 15.804 1.00 76.75 814 ASN B CA 1
ATOM 5298 C C . ASN A 1 751 ? -76.679 -31.343 15.862 1.00 76.49 814 ASN B C 1
ATOM 5299 O O . ASN A 1 751 ? -76.420 -30.738 14.870 1.00 75.46 814 ASN B O 1
ATOM 5304 N N . LEU A 1 752 ? -76.720 -30.770 17.045 1.00 72.47 815 LEU B N 1
ATOM 5305 C CA . LEU A 1 752 ? -76.285 -29.440 17.309 1.00 61.68 815 LEU B CA 1
ATOM 5306 C C . LEU A 1 752 ? -74.829 -29.367 17.158 1.00 63.48 815 LEU B C 1
ATOM 5307 O O . LEU A 1 752 ? -74.325 -28.421 16.634 1.00 61.81 815 LEU B O 1
ATOM 5312 N N . GLU A 1 753 ? -74.131 -30.366 17.664 1.00 63.43 816 GLU B N 1
ATOM 5313 C CA . GLU A 1 753 ? -72.691 -30.357 17.609 1.00 64.51 816 GLU B CA 1
ATOM 5314 C C . GLU A 1 753 ? -72.186 -30.444 16.219 1.00 65.99 816 GLU B C 1
ATOM 5315 O O . GLU A 1 753 ? -71.177 -29.883 15.897 1.00 60.07 816 GLU B O 1
ATOM 5317 N N . THR A 1 754 ? -72.847 -31.241 15.406 1.00 70.90 817 THR B N 1
ATOM 5318 C CA . THR A 1 754 ? -72.465 -31.368 14.034 1.00 65.27 817 THR B CA 1
ATOM 5319 C C . THR A 1 754 ? -72.681 -30.029 13.330 1.00 64.69 817 THR B C 1
ATOM 5320 O O . THR A 1 754 ? -71.839 -29.586 12.577 1.00 61.82 817 THR B O 1
ATOM 5324 N N . VAL A 1 755 ? -73.786 -29.357 13.615 1.00 62.27 818 VAL B N 1
ATOM 5325 C CA . VAL A 1 755 ? -74.090 -28.066 13.039 1.00 57.95 818 VAL B CA 1
ATOM 5326 C C . VAL A 1 755 ? -73.166 -26.948 13.464 1.00 56.96 818 VAL B C 1
ATOM 5327 O O . VAL A 1 755 ? -72.750 -26.157 12.669 1.00 55.18 818 VAL B O 1
ATOM 5331 N N . TYR A 1 756 ? -72.847 -26.901 14.738 1.00 59.01 819 TYR B N 1
ATOM 5332 C CA . TYR A 1 756 ? -71.994 -25.874 15.297 1.00 54.31 819 TYR B CA 1
ATOM 5333 C C . TYR A 1 756 ? -70.621 -25.965 14.740 1.00 54.84 819 TYR B C 1
ATOM 5334 O O . TYR A 1 756 ? -70.043 -24.974 14.393 1.00 51.53 819 TYR B O 1
ATOM 5343 N N . THR A 1 757 ? -70.128 -27.184 14.563 1.00 55.68 820 THR B N 1
ATOM 5344 C CA . THR A 1 757 ? -68.806 -27.432 14.039 1.00 53.52 820 THR B CA 1
ATOM 5345 C C . THR A 1 757 ? -68.660 -26.870 12.659 1.00 59.26 820 THR B C 1
ATOM 5346 O O . THR A 1 757 ? -67.630 -26.377 12.305 1.00 57.27 820 THR B O 1
ATOM 5350 N N . LEU A 1 758 ? -69.680 -26.976 11.831 1.00 57.60 821 LEU B N 1
ATOM 5351 C CA . LEU A 1 758 ? -69.636 -26.383 10.539 1.00 53.61 821 LEU B CA 1
ATOM 5352 C C . LEU A 1 758 ? -69.543 -24.892 10.671 1.00 52.14 821 LEU B C 1
ATOM 5353 O O . LEU A 1 758 ? -68.777 -24.268 9.988 1.00 55.91 821 LEU B O 1
ATOM 5358 N N . CYS A 1 759 ? -70.284 -24.305 11.587 1.00 49.52 822 CYS B N 1
ATOM 5359 C CA . CYS A 1 759 ? -70.219 -22.885 11.787 1.00 56.24 822 CYS B CA 1
ATOM 5360 C C . CYS A 1 759 ? -68.843 -22.479 12.228 1.00 55.54 822 CYS B C 1
ATOM 5361 O O . CYS A 1 759 ? -68.324 -21.502 11.774 1.00 58.20 822 CYS B O 1
ATOM 5364 N N . GLU A 1 760 ? -68.210 -23.228 13.104 1.00 55.37 823 GLU B N 1
ATOM 5365 C CA . GLU A 1 760 ? -66.842 -22.908 13.460 1.00 57.62 823 GLU B CA 1
ATOM 5366 C C . GLU A 1 760 ? -65.981 -23.055 12.240 1.00 51.35 823 GLU B C 1
ATOM 5367 O O . GLU A 1 760 ? -65.175 -22.227 11.969 1.00 49.83 823 GLU B O 1
ATOM 5369 N N . LYS A 1 761 ? -66.163 -24.100 11.463 1.00 51.34 824 LYS B N 1
ATOM 5370 C CA . LYS A 1 761 ? -65.353 -24.256 10.289 1.00 50.58 824 LYS B CA 1
ATOM 5371 C C . LYS A 1 761 ? -65.577 -23.160 9.319 1.00 52.13 824 LYS B C 1
ATOM 5372 O O . LYS A 1 761 ? -64.670 -22.638 8.784 1.00 51.03 824 LYS B O 1
ATOM 5374 N N . LYS A 1 762 ? -66.807 -22.783 9.117 1.00 52.21 825 LYS B N 1
ATOM 5375 C CA . LYS A 1 762 ? -67.107 -21.747 8.181 1.00 52.68 825 LYS B CA 1
ATOM 5376 C C . LYS A 1 762 ? -66.488 -20.449 8.622 1.00 53.99 825 LYS B C 1
ATOM 5377 O O . LYS A 1 762 ? -66.101 -19.655 7.832 1.00 49.76 825 LYS B O 1
ATOM 5383 N N . ALA A 1 763 ? -66.466 -20.210 9.908 1.00 50.40 826 ALA B N 1
ATOM 5384 C CA . ALA A 1 763 ? -65.898 -19.003 10.448 1.00 52.70 826 ALA B CA 1
ATOM 5385 C C . ALA A 1 763 ? -64.421 -18.915 10.214 1.00 51.83 826 ALA B C 1
ATOM 5386 O O . ALA A 1 763 ? -63.891 -17.864 10.017 1.00 51.51 826 ALA B O 1
ATOM 5388 N N . GLN A 1 764 ? -63.748 -20.034 10.306 1.00 51.22 827 GLN B N 1
ATOM 5389 C CA . GLN A 1 764 ? -62.332 -20.074 10.088 1.00 51.88 827 GLN B CA 1
ATOM 5390 C C . GLN A 1 764 ? -61.950 -19.702 8.718 1.00 47.88 827 GLN B C 1
ATOM 5391 O O . GLN A 1 764 ? -61.003 -19.033 8.539 1.00 48.77 827 GLN B O 1
ATOM 5397 N N . ILE A 1 765 ? -62.665 -20.145 7.720 1.00 48.29 828 ILE B N 1
ATOM 5398 C CA . ILE A 1 765 ? -62.309 -19.774 6.380 1.00 50.36 828 ILE B CA 1
ATOM 5399 C C . ILE A 1 765 ? -62.458 -18.315 6.130 1.00 49.70 828 ILE B C 1
ATOM 5400 O O . ILE A 1 765 ? -61.640 -17.722 5.519 1.00 51.27 828 ILE B O 1
ATOM 5405 N N . ALA A 1 766 ? -63.462 -17.698 6.682 1.00 44.31 829 ALA B N 1
ATOM 5406 C CA . ALA A 1 766 ? -63.653 -16.305 6.510 1.00 47.22 829 ALA B CA 1
ATOM 5407 C C . ALA A 1 766 ? -62.522 -15.495 7.043 1.00 52.20 829 ALA B C 1
ATOM 5408 O O . ALA A 1 766 ? -62.185 -14.492 6.497 1.00 58.73 829 ALA B O 1
ATOM 5410 N N . ILE A 1 767 ? -61.988 -15.872 8.179 1.00 52.84 830 ILE B N 1
ATOM 5411 C CA . ILE A 1 767 ? -60.871 -15.200 8.764 1.00 48.37 830 ILE B CA 1
ATOM 5412 C C . ILE A 1 767 ? -59.687 -15.321 7.862 1.00 52.10 830 ILE B C 1
ATOM 5413 O O . ILE A 1 767 ? -59.008 -14.376 7.663 1.00 52.27 830 ILE B O 1
ATOM 5418 N N . ASP A 1 768 ? -59.451 -16.503 7.320 1.00 51.16 831 ASP B N 1
ATOM 5419 C CA . ASP A 1 768 ? -58.383 -16.763 6.367 1.00 47.68 831 ASP B CA 1
ATOM 5420 C C . ASP A 1 768 ? -58.574 -16.035 5.064 1.00 48.11 831 ASP B C 1
ATOM 5421 O O . ASP A 1 768 ? -57.634 -15.644 4.453 1.00 44.69 831 ASP B O 1
ATOM 5426 N N . ILE A 1 769 ? -59.801 -15.950 4.588 1.00 47.51 832 ILE B N 1
ATOM 5427 C CA . ILE A 1 769 ? -60.101 -15.229 3.374 1.00 47.91 832 ILE B CA 1
ATOM 5428 C C . ILE A 1 769 ? -59.828 -13.774 3.563 1.00 48.54 832 ILE B C 1
ATOM 5429 O O . ILE A 1 769 ? -59.427 -13.114 2.662 1.00 44.54 832 ILE B O 1
ATOM 5434 N N . LYS A 1 770 ? -60.186 -13.246 4.711 1.00 50.14 833 LYS B N 1
ATOM 5435 C CA . LYS A 1 770 ? -59.948 -11.859 5.014 1.00 48.52 833 LYS B CA 1
ATOM 5436 C C . LYS A 1 770 ? -58.496 -11.572 5.135 1.00 53.33 833 LYS B C 1
ATOM 5437 O O . LYS A 1 770 ? -58.022 -10.580 4.672 1.00 57.24 833 LYS B O 1
ATOM 5439 N N . SER A 1 771 ? -57.805 -12.468 5.804 1.00 47.94 834 SER B N 1
ATOM 5440 C CA . SER A 1 771 ? -56.397 -12.390 6.040 1.00 41.61 834 SER B CA 1
ATOM 5441 C C . SER A 1 771 ? -55.673 -12.491 4.778 1.00 46.20 834 SER B C 1
ATOM 5442 O O . SER A 1 771 ? -54.728 -11.836 4.596 1.00 53.82 834 SER B O 1
ATOM 5445 N N . ALA A 1 772 ? -56.076 -13.361 3.888 1.00 47.08 835 ALA B N 1
ATOM 5446 C CA . ALA A 1 772 ? -55.416 -13.458 2.603 1.00 43.81 835 ALA B CA 1
ATOM 5447 C C . ALA A 1 772 ? -55.648 -12.248 1.786 1.00 45.63 835 ALA B C 1
ATOM 5448 O O . ALA A 1 772 ? -54.798 -11.777 1.099 1.00 46.31 835 ALA B O 1
ATOM 5450 N N . LYS A 1 773 ? -56.840 -11.710 1.864 1.00 49.83 836 LYS B N 1
ATOM 5451 C CA . LYS A 1 773 ? -57.155 -10.505 1.160 1.00 54.63 836 LYS B CA 1
ATOM 5452 C C . LYS A 1 773 ? -56.294 -9.363 1.661 1.00 57.79 836 LYS B C 1
ATOM 5453 O O . LYS A 1 773 ? -55.906 -8.525 0.889 1.00 60.18 836 LYS B O 1
ATOM 5459 N N . ARG A 1 774 ? -56.032 -9.288 2.952 1.00 49.41 837 ARG B N 1
ATOM 5460 C CA . ARG A 1 774 ? -55.133 -8.306 3.475 1.00 50.67 837 ARG B CA 1
ATOM 5461 C C . ARG A 1 774 ? -53.734 -8.531 2.894 1.00 53.48 837 ARG B C 1
ATOM 5462 O O . ARG A 1 774 ? -53.091 -7.603 2.488 1.00 52.68 837 ARG B O 1
ATOM 5464 N N . GLU A 1 775 ? -53.278 -9.773 2.794 1.00 48.94 838 GLU B N 1
ATOM 5465 C CA . GLU A 1 775 ? -51.958 -10.059 2.255 1.00 48.11 838 GLU B CA 1
ATOM 5466 C C . GLU A 1 775 ? -51.837 -9.667 0.823 1.00 50.82 838 GLU B C 1
ATOM 5467 O O . GLU A 1 775 ? -50.810 -9.270 0.366 1.00 49.58 838 GLU B O 1
ATOM 5469 N N . LEU A 1 776 ? -52.900 -9.879 0.083 1.00 59.37 839 LEU B N 1
ATOM 5470 C CA . LEU A 1 776 ? -52.991 -9.471 -1.292 1.00 54.88 839 LEU B CA 1
ATOM 5471 C C . LEU A 1 776 ? -52.943 -7.963 -1.381 1.00 51.69 839 LEU B C 1
ATOM 5472 O O . LEU A 1 776 ? -52.318 -7.443 -2.217 1.00 45.95 839 LEU B O 1
ATOM 5474 N N . LYS A 1 777 ? -53.518 -7.223 -0.450 1.00 52.23 840 LYS B N 1
ATOM 5475 C CA . LYS A 1 777 ? -53.524 -5.764 -0.516 1.00 52.38 840 LYS B CA 1
ATOM 5476 C C . LYS A 1 777 ? -52.198 -5.083 -0.514 1.00 52.65 840 LYS B C 1
ATOM 5477 O O . LYS A 1 777 ? -52.094 -3.987 -0.978 1.00 49.47 840 LYS B O 1
ATOM 5479 N N . LYS A 1 778 ? -51.195 -5.785 -0.013 1.00 51.96 841 LYS B N 1
ATOM 5480 C CA . LYS A 1 778 ? -49.848 -5.272 0.113 1.00 45.23 841 LYS B CA 1
ATOM 5481 C C . LYS A 1 778 ? -49.013 -5.703 -1.072 1.00 46.38 841 LYS B C 1
ATOM 5482 O O . LYS A 1 778 ? -47.814 -5.546 -1.072 1.00 51.08 841 LYS B O 1
ATOM 5484 N N . ALA A 1 779 ? -49.662 -6.265 -2.077 1.00 48.96 842 ALA B N 1
ATOM 5485 C CA . ALA A 1 779 ? -48.987 -6.864 -3.217 1.00 46.25 842 ALA B CA 1
ATOM 5486 C C . ALA A 1 779 ? -48.144 -5.908 -4.029 1.00 40.73 842 ALA B C 1
ATOM 5487 O O . ALA A 1 779 ? -47.087 -6.269 -4.503 1.00 40.55 842 ALA B O 1
ATOM 5489 N N . ARG A 1 780 ? -48.620 -4.695 -4.214 1.00 41.13 843 ARG B N 1
ATOM 5490 C CA . ARG A 1 780 ? -47.926 -3.741 -5.055 1.00 49.22 843 ARG B CA 1
ATOM 5491 C C . ARG A 1 780 ? -47.049 -2.808 -4.249 1.00 42.85 843 ARG B C 1
ATOM 5492 O O . ARG A 1 780 ? -46.590 -1.798 -4.741 1.00 44.61 843 ARG B O 1
ATOM 5494 N N . THR A 1 781 ? -46.852 -3.132 -2.989 1.00 38.38 844 THR B N 1
ATOM 5495 C CA . THR A 1 781 ? -46.138 -2.252 -2.095 1.00 48.29 844 THR B CA 1
ATOM 5496 C C . THR A 1 781 ? -44.809 -2.834 -1.666 1.00 48.30 844 THR B C 1
ATOM 5497 O O . THR A 1 781 ? -44.669 -4.035 -1.581 1.00 52.22 844 THR B O 1
ATOM 5501 N N . VAL A 1 782 ? -43.823 -1.978 -1.421 1.00 40.69 845 VAL B N 1
ATOM 5502 C CA . VAL A 1 782 ? -42.539 -2.431 -0.930 1.00 38.20 845 VAL B CA 1
ATOM 5503 C C . VAL A 1 782 ? -42.686 -2.570 0.554 1.00 33.62 845 VAL B C 1
ATOM 5504 O O . VAL A 1 782 ? -42.977 -1.618 1.229 1.00 39.12 845 VAL B O 1
ATOM 5508 N N . LEU A 1 783 ? -42.478 -3.764 1.063 1.00 30.74 846 LEU B N 1
ATOM 5509 C CA . LEU A 1 783 ? -42.801 -4.045 2.436 1.00 31.91 846 LEU B CA 1
ATOM 5510 C C . LEU A 1 783 ? -42.036 -3.279 3.499 1.00 33.52 846 LEU B C 1
ATOM 5511 O O . LEU A 1 783 ? -42.642 -2.811 4.446 1.00 37.65 846 LEU B O 1
ATOM 5516 N N . GLN A 1 784 ? -40.725 -3.132 3.366 1.00 30.37 847 GLN B N 1
ATOM 5517 C CA . GLN A 1 784 ? -39.992 -2.502 4.424 1.00 33.42 847 GLN B CA 1
ATOM 5518 C C . GLN A 1 784 ? -39.733 -1.058 4.198 1.00 39.31 847 GLN B C 1
ATOM 5519 O O . GLN A 1 784 ? -39.065 -0.476 4.957 1.00 43.43 847 GLN B O 1
ATOM 5525 N N . MET A 1 785 ? -40.219 -0.474 3.137 1.00 37.86 848 MET B N 1
ATOM 5526 C CA . MET A 1 785 ? -39.959 0.908 2.901 1.00 35.77 848 MET B CA 1
ATOM 5527 C C . MET A 1 785 ? -40.522 1.844 3.912 1.00 33.99 848 MET B C 1
ATOM 5528 O O . MET A 1 785 ? -39.948 2.842 4.191 1.00 36.79 848 MET B O 1
ATOM 5533 N N . ASP A 1 786 ? -41.676 1.552 4.457 1.00 34.56 849 ASP B N 1
ATOM 5534 C CA . ASP A 1 786 ? -42.224 2.423 5.460 1.00 41.35 849 ASP B CA 1
ATOM 5535 C C . ASP A 1 786 ? -41.345 2.495 6.667 1.00 45.02 849 ASP B C 1
ATOM 5536 O O . ASP A 1 786 ? -41.209 3.525 7.230 1.00 39.64 849 ASP B O 1
ATOM 5541 N N . GLU A 1 787 ? -40.765 1.387 7.041 1.00 40.51 850 GLU B N 1
ATOM 5542 C CA . GLU A 1 787 ? -39.867 1.340 8.150 1.00 33.40 850 GLU B CA 1
ATOM 5543 C C . GLU A 1 787 ? -38.625 2.068 7.940 1.00 36.86 850 GLU B C 1
ATOM 5544 O O . GLU A 1 787 ? -38.051 2.451 8.862 1.00 38.62 850 GLU B O 1
ATOM 5550 N N . LEU A 1 788 ? -38.119 2.108 6.729 1.00 37.53 851 LEU B N 1
ATOM 5551 C CA . LEU A 1 788 ? -36.914 2.828 6.375 1.00 35.43 851 LEU B CA 1
ATOM 5552 C C . LEU A 1 788 ? -37.111 4.267 6.572 1.00 37.00 851 LEU B C 1
ATOM 5553 O O . LEU A 1 788 ? -36.276 4.940 7.028 1.00 41.39 851 LEU B O 1
ATOM 5558 N N . LYS A 1 789 ? -38.251 4.759 6.179 1.00 34.83 852 LYS B N 1
ATOM 5559 C CA . LYS A 1 789 ? -38.585 6.144 6.322 1.00 37.45 852 LYS B CA 1
ATOM 5560 C C . LYS A 1 789 ? -38.710 6.555 7.757 1.00 38.89 852 LYS B C 1
ATOM 5561 O O . LYS A 1 789 ? -38.506 7.678 8.077 1.00 36.09 852 LYS B O 1
ATOM 5567 N N . CYS A 1 790 ? -39.222 5.672 8.580 1.00 35.35 853 CYS B N 1
ATOM 5568 C CA . CYS A 1 790 ? -39.306 5.885 9.976 1.00 28.98 853 CYS B CA 1
ATOM 5569 C C . CYS A 1 790 ? -37.915 5.937 10.529 1.00 33.84 853 CYS B C 1
ATOM 5570 O O . CYS A 1 790 ? -37.609 6.766 11.299 1.00 41.11 853 CYS B O 1
ATOM 5573 N N . ARG A 1 791 ? -37.031 5.073 10.106 1.00 26.74 854 ARG B N 1
ATOM 5574 C CA . ARG A 1 791 ? -35.673 5.159 10.537 1.00 28.25 854 ARG B CA 1
ATOM 5575 C C . ARG A 1 791 ? -35.072 6.386 10.039 1.00 30.55 854 ARG B C 1
ATOM 5576 O O . ARG A 1 791 ? -34.379 6.991 10.727 1.00 34.69 854 ARG B O 1
ATOM 5584 N N . LYS A 1 792 ? -35.333 6.772 8.814 1.00 34.38 855 LYS B N 1
ATOM 5585 C CA . LYS A 1 792 ? -34.777 7.955 8.263 1.00 33.58 855 LYS B CA 1
ATOM 5586 C C . LYS A 1 792 ? -35.208 9.152 9.072 1.00 38.96 855 LYS B C 1
ATOM 5587 O O . LYS A 1 792 ? -34.415 9.970 9.351 1.00 37.34 855 LYS B O 1
ATOM 5593 N N . ARG A 1 793 ? -36.442 9.253 9.519 1.00 37.79 856 ARG B N 1
ATOM 5594 C CA . ARG A 1 793 ? -36.857 10.364 10.338 1.00 40.33 856 ARG B CA 1
ATOM 5595 C C . ARG A 1 793 ? -36.087 10.389 11.595 1.00 39.85 856 ARG B C 1
ATOM 5596 O O . ARG A 1 793 ? -35.605 11.393 11.960 1.00 44.73 856 ARG B O 1
ATOM 5604 N N . VAL A 1 794 ? -35.868 9.263 12.225 1.00 35.53 857 VAL B N 1
ATOM 5605 C CA . VAL A 1 794 ? -35.091 9.211 13.432 1.00 38.60 857 VAL B CA 1
ATOM 5606 C C . VAL A 1 794 ? -33.694 9.668 13.209 1.00 38.85 857 VAL B C 1
ATOM 5607 O O . VAL A 1 794 ? -33.162 10.374 13.984 1.00 44.96 857 VAL B O 1
ATOM 5611 N N . LEU A 1 795 ? -33.089 9.308 12.110 1.00 35.17 858 LEU B N 1
ATOM 5612 C CA . LEU A 1 795 ? -31.756 9.721 11.850 1.00 36.09 858 LEU B CA 1
ATOM 5613 C C . LEU A 1 795 ? -31.627 11.181 11.742 1.00 37.83 858 LEU B C 1
ATOM 5614 O O . LEU A 1 795 ? -30.649 11.673 12.125 1.00 42.37 858 LEU B O 1
ATOM 5619 N N . ARG A 1 796 ? -32.574 11.845 11.110 1.00 39.79 859 ARG B N 1
ATOM 5620 C CA . ARG A 1 796 ? -32.596 13.282 10.955 1.00 43.87 859 ARG B CA 1
ATOM 5621 C C . ARG A 1 796 ? -32.748 14.031 12.253 1.00 46.72 859 ARG B C 1
ATOM 5622 O O . ARG A 1 796 ? -32.029 14.962 12.527 1.00 39.56 859 ARG B O 1
ATOM 5630 N N . ARG A 1 797 ? -33.650 13.562 13.088 1.00 49.85 860 ARG B N 1
ATOM 5631 C CA . ARG A 1 797 ? -33.900 14.179 14.364 1.00 46.26 860 ARG B CA 1
ATOM 5632 C C . ARG A 1 797 ? -32.724 14.096 15.255 1.00 44.46 860 ARG B C 1
ATOM 5633 O O . ARG A 1 797 ? -32.417 15.022 15.949 1.00 48.00 860 ARG B O 1
ATOM 5641 N N . LEU A 1 798 ? -32.050 12.969 15.234 1.00 44.08 861 LEU B N 1
ATOM 5642 C CA . LEU A 1 798 ? -30.860 12.734 16.040 1.00 42.01 861 LEU B CA 1
ATOM 5643 C C . LEU A 1 798 ? -29.595 13.374 15.517 1.00 45.79 861 LEU B C 1
ATOM 5644 O O . LEU A 1 798 ? -28.600 13.337 16.157 1.00 41.38 861 LEU B O 1
ATOM 5649 N N . GLY A 1 799 ? -29.635 13.925 14.326 1.00 45.77 862 GLY B N 1
ATOM 5650 C CA . GLY A 1 799 ? -28.535 14.652 13.750 1.00 51.42 862 GLY B CA 1
ATOM 5651 C C . GLY A 1 799 ? -27.496 13.981 12.946 1.00 47.58 862 GLY B C 1
ATOM 5652 O O . GLY A 1 799 ? -26.547 14.605 12.567 1.00 45.82 862 GLY B O 1
ATOM 5653 N N . PHE A 1 800 ? -27.673 12.693 12.750 1.00 49.16 863 PHE B N 1
ATOM 5654 C CA . PHE A 1 800 ? -26.800 11.854 11.982 1.00 46.11 863 PHE B CA 1
ATOM 5655 C C . PHE A 1 800 ? -26.816 12.212 10.518 1.00 46.74 863 PHE B C 1
ATOM 5656 O O . PHE A 1 800 ? -25.832 12.140 9.866 1.00 46.36 863 PHE B O 1
ATOM 5664 N N . ALA A 1 801 ? -27.965 12.536 9.976 1.00 43.44 864 ALA B N 1
ATOM 5665 C CA . ALA A 1 801 ? -28.013 12.878 8.586 1.00 38.40 864 ALA B CA 1
ATOM 5666 C C . ALA A 1 801 ? -28.957 13.974 8.329 1.00 35.11 864 ALA B C 1
ATOM 5667 O O . ALA A 1 801 ? -29.768 14.255 9.104 1.00 38.31 864 ALA B O 1
ATOM 5669 N N . THR A 1 802 ? -28.804 14.636 7.223 1.00 34.64 865 THR B N 1
ATOM 5670 C CA . THR A 1 802 ? -29.707 15.682 6.879 1.00 31.11 865 THR B CA 1
ATOM 5671 C C . THR A 1 802 ? -30.980 15.244 6.173 1.00 40.63 865 THR B C 1
ATOM 5672 O O . THR A 1 802 ? -31.160 14.140 5.750 1.00 45.90 865 THR B O 1
ATOM 5676 N N . SER A 1 803 ? -31.873 16.187 6.030 1.00 42.93 866 SER B N 1
ATOM 5677 C CA . SER A 1 803 ? -33.114 16.019 5.353 1.00 38.45 866 SER B CA 1
ATOM 5678 C C . SER A 1 803 ? -32.997 15.734 3.900 1.00 40.81 866 SER B C 1
ATOM 5679 O O . SER A 1 803 ? -33.849 15.144 3.353 1.00 52.23 866 SER B O 1
ATOM 5682 N N . SER A 1 804 ? -31.947 16.170 3.248 1.00 40.50 867 SER B N 1
ATOM 5683 C CA . SER A 1 804 ? -31.737 15.923 1.853 1.00 43.39 867 SER B CA 1
ATOM 5684 C C . SER A 1 804 ? -30.864 14.707 1.597 1.00 40.85 867 SER B C 1
ATOM 5685 O O . SER A 1 804 ? -30.353 14.548 0.533 1.00 38.26 867 SER B O 1
ATOM 5688 N N . ASP A 1 805 ? -30.724 13.872 2.608 1.00 41.78 868 ASP B N 1
ATOM 5689 C CA . ASP A 1 805 ? -29.977 12.649 2.630 1.00 41.90 868 ASP B CA 1
ATOM 5690 C C . ASP A 1 805 ? -28.518 12.721 2.371 1.00 37.90 868 ASP B C 1
ATOM 5691 O O . ASP A 1 805 ? -27.987 11.956 1.641 1.00 39.57 868 ASP B O 1
ATOM 5696 N N . VAL A 1 806 ? -27.878 13.674 2.986 1.00 35.70 869 VAL B N 1
ATOM 5697 C CA . VAL A 1 806 ? -26.484 13.806 2.869 1.00 40.07 869 VAL B CA 1
ATOM 5698 C C . VAL A 1 806 ? -25.967 13.394 4.190 1.00 40.99 869 VAL B C 1
ATOM 5699 O O . VAL A 1 806 ? -26.427 13.830 5.186 1.00 37.99 869 VAL B O 1
ATOM 5703 N N . ILE A 1 807 ? -25.017 12.507 4.201 1.00 37.98 870 ILE B N 1
ATOM 5704 C CA . ILE A 1 807 ? -24.489 12.065 5.439 1.00 48.32 870 ILE B CA 1
ATOM 5705 C C . ILE A 1 807 ? -23.738 13.197 6.102 1.00 46.80 870 ILE B C 1
ATOM 5706 O O . ILE A 1 807 ? -23.071 13.996 5.462 1.00 41.97 870 ILE B O 1
ATOM 5711 N N . GLU A 1 808 ? -23.845 13.236 7.413 1.00 45.89 871 GLU B N 1
ATOM 5712 C CA . GLU A 1 808 ? -23.246 14.253 8.224 1.00 47.71 871 GLU B CA 1
ATOM 5713 C C . GLU A 1 808 ? -22.183 13.658 9.070 1.00 48.17 871 GLU B C 1
ATOM 5714 O O . GLU A 1 808 ? -22.169 12.495 9.305 1.00 46.86 871 GLU B O 1
ATOM 5720 N N . MET A 1 809 ? -21.349 14.476 9.669 1.00 59.01 872 MET B N 1
ATOM 5721 C CA . MET A 1 809 ? -20.209 14.006 10.457 1.00 66.09 872 MET B CA 1
ATOM 5722 C C . MET A 1 809 ? -20.583 13.080 11.585 1.00 58.96 872 MET B C 1
ATOM 5723 O O . MET A 1 809 ? -19.850 12.208 11.905 1.00 53.50 872 MET B O 1
ATOM 5728 N N . LYS A 1 810 ? -21.711 13.284 12.234 1.00 58.96 873 LYS B N 1
ATOM 5729 C CA . LYS A 1 810 ? -22.181 12.374 13.243 1.00 53.34 873 LYS B CA 1
ATOM 5730 C C . LYS A 1 810 ? -22.511 11.069 12.654 1.00 49.24 873 LYS B C 1
ATOM 5731 O O . LYS A 1 810 ? -22.421 10.109 13.323 1.00 51.97 873 LYS B O 1
ATOM 5737 N N . GLY A 1 811 ? -23.069 11.070 11.461 1.00 48.70 874 GLY B N 1
ATOM 5738 C CA . GLY A 1 811 ? -23.408 9.885 10.717 1.00 49.16 874 GLY B CA 1
ATOM 5739 C C . GLY A 1 811 ? -22.225 9.084 10.291 1.00 47.81 874 GLY B C 1
ATOM 5740 O O . GLY A 1 811 ? -22.278 7.896 10.274 1.00 40.93 874 GLY B O 1
ATOM 5741 N N . ARG A 1 812 ? -21.166 9.765 9.911 1.00 47.84 875 ARG B N 1
ATOM 5742 C CA . ARG A 1 812 ? -19.948 9.134 9.471 1.00 46.58 875 ARG B CA 1
ATOM 5743 C C . ARG A 1 812 ? -19.287 8.311 10.525 1.00 47.56 875 ARG B C 1
ATOM 5744 O O . ARG A 1 812 ? -18.702 7.330 10.229 1.00 48.91 875 ARG B O 1
ATOM 5752 N N . VAL A 1 813 ? -19.317 8.742 11.760 1.00 44.31 876 VAL B N 1
ATOM 5753 C CA . VAL A 1 813 ? -18.733 7.983 12.830 1.00 51.27 876 VAL B CA 1
ATOM 5754 C C . VAL A 1 813 ? -19.441 6.693 13.043 1.00 47.85 876 VAL B C 1
ATOM 5755 O O . VAL A 1 813 ? -18.850 5.689 13.234 1.00 48.35 876 VAL B O 1
ATOM 5757 N N . ALA A 1 814 ? -20.746 6.736 12.942 1.00 45.45 877 ALA B N 1
ATOM 5758 C CA . ALA A 1 814 ? -21.646 5.628 13.118 1.00 44.14 877 ALA B CA 1
ATOM 5759 C C . ALA A 1 814 ? -21.506 4.517 12.127 1.00 44.00 877 ALA B C 1
ATOM 5760 O O . ALA A 1 814 ? -21.865 3.429 12.385 1.00 42.34 877 ALA B O 1
ATOM 5762 N N . CYS A 1 815 ? -20.996 4.798 10.958 1.00 44.39 878 CYS B N 1
ATOM 5763 C CA . CYS A 1 815 ? -20.796 3.811 9.954 1.00 47.36 878 CYS B CA 1
ATOM 5764 C C . CYS A 1 815 ? -19.855 2.745 10.351 1.00 53.14 878 CYS B C 1
ATOM 5765 O O . CYS A 1 815 ? -20.035 1.611 10.030 1.00 59.77 878 CYS B O 1
ATOM 5768 N N . GLU A 1 816 ? -18.814 3.109 11.039 1.00 51.40 879 GLU B N 1
ATOM 5769 C CA . GLU A 1 816 ? -17.828 2.193 11.501 1.00 56.57 879 GLU B CA 1
ATOM 5770 C C . GLU A 1 816 ? -18.359 1.180 12.458 1.00 54.92 879 GLU B C 1
ATOM 5771 O O . GLU A 1 816 ? -17.898 0.082 12.470 1.00 59.62 879 GLU B O 1
ATOM 5777 N N . ILE A 1 817 ? -19.300 1.548 13.293 1.00 48.24 880 ILE B N 1
ATOM 5778 C CA . ILE A 1 817 ? -19.807 0.624 14.246 1.00 52.22 880 ILE B CA 1
ATOM 5779 C C . ILE A 1 817 ? -20.859 -0.277 13.664 1.00 51.75 880 ILE B C 1
ATOM 5780 O 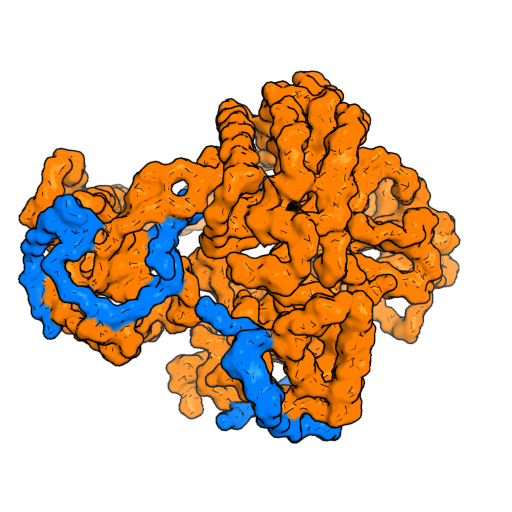O . ILE A 1 817 ? -21.979 0.070 13.537 1.00 50.69 880 ILE B O 1
ATOM 5785 N N . SER A 1 818 ? -20.468 -1.485 13.346 1.00 57.04 881 SER B N 1
ATOM 5786 C CA . SER A 1 818 ? -21.374 -2.409 12.778 1.00 51.22 881 SER B CA 1
ATOM 5787 C C . SER A 1 818 ? -21.592 -3.612 13.595 1.00 50.85 881 SER B C 1
ATOM 5788 O O . SER A 1 818 ? -22.236 -4.508 13.179 1.00 51.02 881 SER B O 1
ATOM 5791 N N . SER A 1 819 ? -20.974 -3.677 14.723 1.00 58.14 882 SER B N 1
ATOM 5792 C CA . SER A 1 819 ? -21.080 -4.845 15.516 1.00 49.73 882 SER B CA 1
ATOM 5793 C C . SER A 1 819 ? -22.112 -4.706 16.621 1.00 47.27 882 SER B C 1
ATOM 5794 O O . SER A 1 819 ? -22.419 -5.645 17.283 1.00 44.20 882 SER B O 1
ATOM 5797 N N . ALA A 1 820 ? -22.693 -3.536 16.776 1.00 53.42 883 ALA B N 1
ATOM 5798 C CA . ALA A 1 820 ? -23.599 -3.296 17.881 1.00 52.26 883 ALA B CA 1
ATOM 5799 C C . ALA A 1 820 ? -24.534 -2.177 17.615 1.00 48.84 883 ALA B C 1
ATOM 5800 O O . ALA A 1 820 ? -24.679 -1.795 16.510 1.00 52.11 883 ALA B O 1
ATOM 5802 N N . ASP A 1 821 ? -25.160 -1.622 18.630 1.00 45.65 884 ASP B N 1
ATOM 5803 C CA . ASP A 1 821 ? -26.101 -0.559 18.359 1.00 49.19 884 ASP B CA 1
ATOM 5804 C C . ASP A 1 821 ? -25.376 0.695 18.117 1.00 48.07 884 ASP B C 1
ATOM 5805 O O . ASP A 1 821 ? -25.196 1.459 18.963 1.00 51.81 884 ASP B O 1
ATOM 5810 N N . GLU A 1 822 ? -25.094 0.958 16.876 1.00 47.03 885 GLU B N 1
ATOM 5811 C CA . GLU A 1 822 ? -24.354 2.122 16.495 1.00 46.04 885 GLU B CA 1
ATOM 5812 C C . GLU A 1 822 ? -25.000 3.403 16.825 1.00 45.97 885 GLU B C 1
ATOM 5813 O O . GLU A 1 822 ? -24.332 4.327 17.072 1.00 49.88 885 GLU B O 1
ATOM 5819 N N . LEU A 1 823 ? -26.301 3.492 16.770 1.00 45.09 886 LEU B N 1
ATOM 5820 C CA . LEU A 1 823 ? -26.932 4.727 17.042 1.00 46.35 886 LEU B CA 1
ATOM 5821 C C . LEU A 1 823 ? -26.667 5.192 18.433 1.00 50.58 886 LEU B C 1
ATOM 5822 O O . LEU A 1 823 ? -26.434 6.326 18.645 1.00 51.71 886 LEU B O 1
ATOM 5827 N N . LEU A 1 824 ? -26.751 4.319 19.400 1.00 49.01 887 LEU B N 1
ATOM 5828 C CA . LEU A 1 824 ? -26.468 4.686 20.758 1.00 52.48 887 LEU B CA 1
ATOM 5829 C C . LEU A 1 824 ? -25.035 5.009 21.026 1.00 55.68 887 LEU B C 1
ATOM 5830 O O . LEU A 1 824 ? -24.724 5.960 21.681 1.00 60.18 887 LEU B O 1
ATOM 5835 N N . LEU A 1 825 ? -24.147 4.217 20.503 1.00 51.74 888 LEU B N 1
ATOM 5836 C CA . LEU A 1 825 ? -22.775 4.441 20.802 1.00 55.89 888 LEU B CA 1
ATOM 5837 C C . LEU A 1 825 ? -22.272 5.754 20.264 1.00 56.77 888 LEU B C 1
ATOM 5838 O O . LEU A 1 825 ? -21.575 6.440 20.943 1.00 61.99 888 LEU B O 1
ATOM 5843 N N . THR A 1 826 ? -22.620 6.139 19.053 1.00 53.90 889 THR B N 1
ATOM 5844 C CA . THR A 1 826 ? -22.169 7.438 18.596 1.00 62.50 889 THR B CA 1
ATOM 5845 C C . THR A 1 826 ? -22.840 8.520 19.362 1.00 64.30 889 THR B C 1
ATOM 5846 O O . THR A 1 826 ? -22.256 9.510 19.640 1.00 62.96 889 THR B O 1
ATOM 5850 N N . GLU A 1 827 ? -24.105 8.358 19.700 1.00 60.86 890 GLU B N 1
ATOM 5851 C CA . GLU A 1 827 ? -24.777 9.354 20.486 1.00 60.12 890 GLU B CA 1
ATOM 5852 C C . GLU A 1 827 ? -24.105 9.429 21.835 1.00 65.21 890 GLU B C 1
ATOM 5853 O O . GLU A 1 827 ? -23.789 10.495 22.299 1.00 69.66 890 GLU B O 1
ATOM 5855 N N . MET A 1 828 ? -23.779 8.288 22.426 1.00 62.33 891 MET B N 1
ATOM 5856 C CA . MET A 1 828 ? -23.041 8.256 23.657 1.00 61.23 891 MET B CA 1
ATOM 5857 C C . MET A 1 828 ? -21.712 8.895 23.433 1.00 58.09 891 MET B C 1
ATOM 5858 O O . MET A 1 828 ? -21.289 9.623 24.241 1.00 65.98 891 MET B O 1
ATOM 5863 N N . MET A 1 829 ? -21.027 8.662 22.336 1.00 57.79 892 MET B N 1
ATOM 5864 C CA . MET A 1 829 ? -19.784 9.340 22.104 1.00 56.65 892 MET B CA 1
ATOM 5865 C C . MET A 1 829 ? -20.007 10.818 22.026 1.00 61.80 892 MET B C 1
ATOM 5866 O O . MET A 1 829 ? -19.233 11.555 22.542 1.00 66.56 892 MET B O 1
ATOM 5871 N N . PHE A 1 830 ? -21.067 11.266 21.365 1.00 70.64 893 PHE B N 1
ATOM 5872 C CA . PHE A 1 830 ? -21.396 12.682 21.262 1.00 70.33 893 PHE B CA 1
ATOM 5873 C C . PHE A 1 830 ? -21.936 13.314 22.510 1.00 68.37 893 PHE B C 1
ATOM 5874 O O . PHE A 1 830 ? -22.064 14.494 22.555 1.00 73.68 893 PHE B O 1
ATOM 5882 N N . ASN A 1 831 ? -22.312 12.526 23.508 1.00 64.71 894 ASN B N 1
ATOM 5883 C CA . ASN A 1 831 ? -22.667 13.058 24.808 1.00 68.16 894 ASN B CA 1
ATOM 5884 C C . ASN A 1 831 ? -21.387 13.109 25.651 1.00 72.57 894 ASN B C 1
ATOM 5885 O O . ASN A 1 831 ? -21.403 13.543 26.779 1.00 77.78 894 ASN B O 1
ATOM 5890 N N . GLY A 1 832 ? -20.270 12.592 25.145 1.00 68.42 895 GLY B N 1
ATOM 5891 C CA . GLY A 1 832 ? -18.988 12.658 25.796 1.00 70.62 895 GLY B CA 1
ATOM 5892 C C . GLY A 1 832 ? -18.848 11.716 26.927 1.00 76.74 895 GLY B C 1
ATOM 5893 O O . GLY A 1 832 ? -17.905 11.796 27.662 1.00 81.92 895 GLY B O 1
ATOM 5894 N N . LEU A 1 833 ? -19.704 10.715 26.977 1.00 72.02 896 LEU B N 1
ATOM 5895 C CA . LEU A 1 833 ? -19.741 9.767 28.041 1.00 68.16 896 LEU B CA 1
ATOM 5896 C C . LEU A 1 833 ? -18.434 9.047 28.134 1.00 68.53 896 LEU B C 1
ATOM 5897 O O . LEU A 1 833 ? -17.911 8.888 29.189 1.00 73.44 896 LEU B O 1
ATOM 5902 N N . PHE A 1 834 ? -17.894 8.653 27.004 1.00 68.38 897 PHE B N 1
ATOM 5903 C CA . PHE A 1 834 ? -16.628 8.006 26.910 1.00 72.52 897 PHE B CA 1
ATOM 5904 C C . PHE A 1 834 ? -15.407 8.831 27.288 1.00 79.92 897 PHE B C 1
ATOM 5905 O O . PHE A 1 834 ? -14.360 8.304 27.637 1.00 81.01 897 PHE B O 1
ATOM 5913 N N . ASN A 1 835 ? -15.519 10.137 27.203 1.00 82.33 898 ASN B N 1
ATOM 5914 C CA . ASN A 1 835 ? -14.391 10.969 27.504 1.00 82.48 898 ASN B CA 1
ATOM 5915 C C . ASN A 1 835 ? -13.888 10.816 28.936 1.00 80.86 898 ASN B C 1
ATOM 5916 O O . ASN A 1 835 ? -12.691 10.779 29.182 1.00 74.27 898 ASN B O 1
ATOM 5918 N N . ASP A 1 836 ? -14.797 10.696 29.882 1.00 76.40 899 ASP B N 1
ATOM 5919 C CA . ASP A 1 836 ? -14.393 10.635 31.265 1.00 77.27 899 ASP B CA 1
ATOM 5920 C C . ASP A 1 836 ? -14.251 9.323 31.968 1.00 79.83 899 ASP B C 1
ATOM 5921 O O . ASP A 1 836 ? -14.134 9.323 33.163 1.00 82.79 899 ASP B O 1
ATOM 5926 N N . LEU A 1 837 ? -14.438 8.285 31.186 1.00 80.86 900 LEU B N 1
ATOM 5927 C CA . LEU A 1 837 ? -14.404 6.930 31.602 1.00 71.96 900 LEU B CA 1
ATOM 5928 C C . LEU A 1 837 ? -13.056 6.373 31.871 1.00 68.96 900 LEU B C 1
ATOM 5929 O O . LEU A 1 837 ? -12.050 6.824 31.371 1.00 64.45 900 LEU B O 1
ATOM 5934 N N . SER A 1 838 ? -13.077 5.362 32.706 1.00 64.21 901 SER B N 1
ATOM 5935 C CA . SER A 1 838 ? -11.913 4.598 33.034 1.00 67.51 901 SER B CA 1
ATOM 5936 C C . SER A 1 838 ? -11.669 3.748 31.802 1.00 72.13 901 SER B C 1
ATOM 5937 O O . SER A 1 838 ? -12.610 3.278 31.180 1.00 65.69 901 SER B O 1
ATOM 5940 N N . ALA A 1 839 ? -10.421 3.408 31.499 1.00 72.32 902 ALA B N 1
ATOM 5941 C CA . ALA A 1 839 ? -10.146 2.597 30.310 1.00 70.30 902 ALA B CA 1
ATOM 5942 C C . ALA A 1 839 ? -10.807 1.246 30.403 1.00 66.60 902 ALA B C 1
ATOM 5943 O O . ALA A 1 839 ? -11.263 0.710 29.447 1.00 60.35 902 ALA B O 1
ATOM 5945 N N . GLU A 1 840 ? -10.765 0.678 31.583 1.00 69.93 903 GLU B N 1
ATOM 5946 C CA . GLU A 1 840 ? -11.434 -0.512 31.937 1.00 63.55 903 GLU B CA 1
ATOM 5947 C C . GLU A 1 840 ? -12.893 -0.268 31.938 1.00 61.35 903 GLU B C 1
ATOM 5948 O O . GLU A 1 840 ? -13.625 -1.128 31.645 1.00 66.45 903 GLU B O 1
ATOM 5954 N N . GLN A 1 841 ? -13.351 0.883 32.366 1.00 61.96 904 GLN B N 1
ATOM 5955 C CA . GLN A 1 841 ? -14.759 1.152 32.316 1.00 63.41 904 GLN B CA 1
ATOM 5956 C C . GLN A 1 841 ? -15.235 1.267 30.923 1.00 62.55 904 GLN B C 1
ATOM 5957 O O . GLN A 1 841 ? -16.334 0.878 30.618 1.00 57.79 904 GLN B O 1
ATOM 5959 N N . ALA A 1 842 ? -14.433 1.871 30.080 1.00 57.28 905 ALA B N 1
ATOM 5960 C CA . ALA A 1 842 ? -14.827 2.031 28.740 1.00 61.29 905 ALA B CA 1
ATOM 5961 C C . ALA A 1 842 ? -15.044 0.699 28.108 1.00 66.93 905 ALA B C 1
ATOM 5962 O O . ALA A 1 842 ? -16.046 0.504 27.493 1.00 70.02 905 ALA B O 1
ATOM 5964 N N . THR A 1 843 ? -14.135 -0.241 28.264 1.00 63.14 906 THR B N 1
ATOM 5965 C CA . THR A 1 843 ? -14.374 -1.550 27.703 1.00 62.71 906 THR B CA 1
ATOM 5966 C C . THR A 1 843 ? -15.438 -2.340 28.413 1.00 59.28 906 THR B C 1
ATOM 5967 O O . THR A 1 843 ? -16.158 -3.059 27.818 1.00 66.53 906 THR B O 1
ATOM 5971 N N . ALA A 1 844 ? -15.515 -2.248 29.712 1.00 54.32 907 ALA B N 1
ATOM 5972 C CA . ALA A 1 844 ? -16.534 -2.966 30.429 1.00 53.07 907 ALA B CA 1
ATOM 5973 C C . ALA A 1 844 ? -17.925 -2.518 30.114 1.00 57.93 907 ALA B C 1
ATOM 5974 O O . ALA A 1 844 ? -18.842 -3.284 30.189 1.00 54.39 907 ALA B O 1
ATOM 5976 N N . LEU A 1 845 ? -18.101 -1.227 29.867 1.00 63.68 908 LEU B N 1
ATOM 5977 C CA . LEU A 1 845 ? -19.400 -0.663 29.514 1.00 65.48 908 LEU B CA 1
ATOM 5978 C C . LEU A 1 845 ? -19.873 -1.238 28.218 1.00 61.75 908 LEU B C 1
ATOM 5979 O O . LEU A 1 845 ? -20.974 -1.720 28.107 1.00 59.65 908 LEU B O 1
ATOM 5984 N N . LEU A 1 846 ? -18.954 -1.365 27.278 1.00 57.00 909 LEU B N 1
ATOM 5985 C CA . LEU A 1 846 ? -19.197 -1.958 25.981 1.00 58.02 909 LEU B CA 1
ATOM 5986 C C . LEU A 1 846 ? -19.554 -3.423 26.005 1.00 59.59 909 LEU B C 1
ATOM 5987 O O . LEU A 1 846 ? -20.106 -3.892 25.087 1.00 64.66 909 LEU B O 1
ATOM 5992 N N . SER A 1 847 ? -19.325 -4.166 27.079 1.00 57.71 910 SER B N 1
ATOM 5993 C CA . SER A 1 847 ? -19.693 -5.542 27.207 1.00 55.36 910 SER B CA 1
ATOM 5994 C C . SER A 1 847 ? -21.180 -5.637 27.034 1.00 55.92 910 SER B C 1
ATOM 5995 O O . SER A 1 847 ? -21.635 -6.444 26.305 1.00 62.71 910 SER B O 1
ATOM 5998 N N . CYS A 1 848 ? -21.951 -4.730 27.601 1.00 59.94 911 CYS B N 1
ATOM 5999 C CA . CYS A 1 848 ? -23.361 -4.674 27.413 1.00 61.83 911 CYS B CA 1
ATOM 6000 C C . CYS A 1 848 ? -23.703 -4.490 25.958 1.00 61.75 911 CYS B C 1
ATOM 6001 O O . CYS A 1 848 ? -24.705 -4.967 25.553 1.00 66.80 911 CYS B O 1
ATOM 6004 N N . PHE A 1 849 ? -22.960 -3.730 25.183 1.00 54.13 912 PHE B N 1
ATOM 6005 C CA . PHE A 1 849 ? -23.267 -3.623 23.798 1.00 55.46 912 PHE B CA 1
ATOM 6006 C C . PHE A 1 849 ? -23.182 -4.960 23.070 1.00 61.82 912 PHE B C 1
ATOM 6007 O O . PHE A 1 849 ? -23.979 -5.224 22.189 1.00 61.07 912 PHE B O 1
ATOM 6015 N N . VAL A 1 850 ? -22.197 -5.790 23.391 1.00 64.76 913 VAL B N 1
ATOM 6016 C CA . VAL A 1 850 ? -22.060 -7.090 22.740 1.00 62.36 913 VAL B CA 1
ATOM 6017 C C . VAL A 1 850 ? -22.346 -8.354 23.513 1.00 62.28 913 VAL B C 1
ATOM 6018 O O . VAL A 1 850 ? -22.123 -9.393 22.984 1.00 71.42 913 VAL B O 1
ATOM 6022 N N . PHE A 1 851 ? -22.820 -8.315 24.738 1.00 62.04 914 PHE B N 1
ATOM 6023 C CA . PHE A 1 851 ? -23.086 -9.562 25.436 1.00 63.39 914 PHE B CA 1
ATOM 6024 C C . PHE A 1 851 ? -24.520 -9.826 25.254 1.00 60.89 914 PHE B C 1
ATOM 6025 O O . PHE A 1 851 ? -25.336 -9.040 25.623 1.00 62.84 914 PHE B O 1
ATOM 6033 N N . GLN A 1 852 ? -24.839 -10.947 24.675 1.00 58.80 915 GLN B N 1
ATOM 6034 C CA . GLN A 1 852 ? -26.218 -11.217 24.435 1.00 66.71 915 GLN B CA 1
ATOM 6035 C C . GLN A 1 852 ? -26.786 -12.388 25.133 1.00 65.96 915 GLN B C 1
ATOM 6036 O O . GLN A 1 852 ? -27.970 -12.412 25.368 1.00 66.43 915 GLN B O 1
ATOM 6038 N N . GLU A 1 853 ? -25.939 -13.296 25.584 1.00 69.49 916 GLU B N 1
ATOM 6039 C CA . GLU A 1 853 ? -26.390 -14.553 26.156 1.00 68.16 916 GLU B CA 1
ATOM 6040 C C . GLU A 1 853 ? -27.187 -14.416 27.411 1.00 63.19 916 GLU B C 1
ATOM 6041 O O . GLU A 1 853 ? -27.038 -13.479 28.137 1.00 71.16 916 GLU B O 1
ATOM 6047 N N . ASN A 1 854 ? -28.057 -15.376 27.645 1.00 59.38 917 ASN B N 1
ATOM 6048 C CA . ASN A 1 854 ? -28.894 -15.341 28.805 1.00 68.67 917 ASN B CA 1
ATOM 6049 C C . ASN A 1 854 ? -28.257 -15.956 30.031 1.00 74.18 917 ASN B C 1
ATOM 6050 O O . ASN A 1 854 ? -28.168 -17.160 30.157 1.00 61.98 917 ASN B O 1
ATOM 6052 N N . SER A 1 855 ? -27.888 -15.085 30.960 1.00 79.11 918 SER B N 1
ATOM 6053 C CA . SER A 1 855 ? -27.300 -15.434 32.235 1.00 74.44 918 SER B CA 1
ATOM 6054 C C . SER A 1 855 ? -28.350 -15.126 33.269 1.00 78.43 918 SER B C 1
ATOM 6055 O O . SER A 1 855 ? -29.162 -14.237 33.090 1.00 84.77 918 SER B O 1
ATOM 6057 N N . SER A 1 856 ? -28.355 -15.844 34.371 1.00 80.97 919 SER B N 1
ATOM 6058 C CA . SER A 1 856 ? -29.384 -15.585 35.349 1.00 83.25 919 SER B CA 1
ATOM 6059 C C . SER A 1 856 ? -29.371 -14.197 35.916 1.00 87.78 919 SER B C 1
ATOM 6060 O O . SER A 1 856 ? -30.365 -13.502 35.821 1.00 86.62 919 SER B O 1
ATOM 6062 N N . GLU A 1 857 ? -28.224 -13.732 36.379 1.00 87.30 920 GLU B N 1
ATOM 6063 C CA . GLU A 1 857 ? -28.185 -12.416 36.984 1.00 83.21 920 GLU B CA 1
ATOM 6064 C C . GLU A 1 857 ? -26.854 -11.760 37.061 1.00 77.09 920 GLU B C 1
ATOM 6065 O O . GLU A 1 857 ? -25.826 -12.384 37.013 1.00 65.18 920 GLU B O 1
ATOM 6067 N N . MET A 1 858 ? -26.947 -10.452 37.216 1.00 83.15 921 MET B N 1
ATOM 6068 C CA . MET A 1 858 ? -25.838 -9.536 37.315 1.00 78.10 921 MET B CA 1
ATOM 6069 C C . MET A 1 858 ? -25.301 -9.542 38.701 1.00 79.80 921 MET B C 1
ATOM 6070 O O . MET A 1 858 ? -25.928 -10.025 39.609 1.00 82.02 921 MET B O 1
ATOM 6072 N N . PRO A 1 859 ? -24.126 -8.992 38.855 1.00 75.72 922 PRO B N 1
ATOM 6073 C CA . PRO A 1 859 ? -23.381 -8.840 40.069 1.00 75.36 922 PRO B CA 1
ATOM 6074 C C . PRO A 1 859 ? -23.468 -7.399 40.421 1.00 72.80 922 PRO B C 1
ATOM 6075 O O . PRO A 1 859 ? -23.407 -6.548 39.572 1.00 68.76 922 PRO B O 1
ATOM 6079 N N . LYS A 1 860 ? -23.601 -7.112 41.691 1.00 72.91 923 LYS B N 1
ATOM 6080 C CA . LYS A 1 860 ? -23.688 -5.751 42.111 1.00 75.35 923 LYS B CA 1
ATOM 6081 C C . LYS A 1 860 ? -22.407 -5.070 41.780 1.00 63.74 923 LYS B C 1
ATOM 6082 O O . LYS A 1 860 ? -21.350 -5.599 41.996 1.00 64.75 923 LYS B O 1
ATOM 6084 N N . LEU A 1 861 ? -22.491 -3.845 41.329 1.00 58.03 924 LEU B N 1
ATOM 6085 C CA . LEU A 1 861 ? -21.286 -3.202 40.918 1.00 64.59 924 LEU B CA 1
ATOM 6086 C C . LEU A 1 861 ? -20.819 -1.985 41.635 1.00 69.97 924 LEU B C 1
ATOM 6087 O O . LEU A 1 861 ? -21.578 -1.134 42.030 1.00 63.64 924 LEU B O 1
ATOM 6089 N N . THR A 1 862 ? -19.504 -1.921 41.750 1.00 71.56 925 THR B N 1
ATOM 6090 C CA . THR A 1 862 ? -18.868 -0.788 42.362 1.00 76.69 925 THR B CA 1
ATOM 6091 C C . THR A 1 862 ? -19.244 0.348 41.463 1.00 79.77 925 THR B C 1
ATOM 6092 O O . THR A 1 862 ? -19.333 0.202 40.246 1.00 77.58 925 THR B O 1
ATOM 6096 N N . GLU A 1 863 ? -19.307 1.539 42.035 1.00 84.91 926 GLU B N 1
ATOM 6097 C CA . GLU A 1 863 ? -19.784 2.709 41.313 1.00 80.73 926 GLU B CA 1
ATOM 6098 C C . GLU A 1 863 ? -19.047 3.011 40.019 1.00 75.85 926 GLU B C 1
ATOM 6099 O O . GLU A 1 863 ? -19.675 3.442 39.088 1.00 71.85 926 GLU B O 1
ATOM 6101 N N . GLN A 1 864 ? -17.753 2.761 39.927 1.00 69.99 927 GLN B N 1
ATOM 6102 C CA . GLN A 1 864 ? -17.054 3.045 38.694 1.00 73.35 927 GLN B CA 1
ATOM 6103 C C . GLN A 1 864 ? -17.625 2.277 37.518 1.00 75.05 927 GLN B C 1
ATOM 6104 O O . GLN A 1 864 ? -17.652 2.791 36.420 1.00 69.48 927 GLN B O 1
ATOM 6106 N N . LEU A 1 865 ? -17.944 1.011 37.711 1.00 73.98 928 LEU B N 1
ATOM 6107 C CA . LEU A 1 865 ? -18.582 0.241 36.672 1.00 73.62 928 LEU B CA 1
ATOM 6108 C C . LEU A 1 865 ? -20.040 0.598 36.465 1.00 73.85 928 LEU B C 1
ATOM 6109 O O . LEU A 1 865 ? -20.469 0.758 35.363 1.00 73.86 928 LEU B O 1
ATOM 6111 N N . ALA A 1 866 ? -20.798 0.788 37.531 1.00 72.37 929 ALA B N 1
ATOM 6112 C CA . ALA A 1 866 ? -22.214 1.057 37.370 1.00 69.04 929 ALA B CA 1
ATOM 6113 C C . ALA A 1 866 ? -22.547 2.487 37.227 1.00 70.68 929 ALA B C 1
ATOM 6114 O O . ALA A 1 866 ? -23.698 2.835 37.159 1.00 70.40 929 ALA B O 1
ATOM 6116 N N . GLY A 1 867 ? -21.564 3.339 37.296 1.00 72.08 930 GLY B N 1
ATOM 6117 C CA . GLY A 1 867 ? -21.875 4.732 37.133 1.00 76.06 930 GLY B CA 1
ATOM 6118 C C . GLY A 1 867 ? -22.365 4.981 35.746 1.00 73.43 930 GLY B C 1
ATOM 6119 O O . GLY A 1 867 ? -23.384 5.580 35.572 1.00 79.56 930 GLY B O 1
ATOM 6120 N N . PRO A 1 868 ? -21.661 4.453 34.757 1.00 71.07 931 PRO B N 1
ATOM 6121 C CA . PRO A 1 868 ? -21.877 4.475 33.318 1.00 73.58 931 PRO B CA 1
ATOM 6122 C C . PRO A 1 868 ? -23.110 3.692 32.946 1.00 63.95 931 PRO B C 1
ATOM 6123 O O . PRO A 1 868 ? -23.858 4.003 32.048 1.00 61.38 931 PRO B O 1
ATOM 6127 N N . LEU A 1 869 ? -23.370 2.666 33.723 1.00 63.20 932 LEU B N 1
ATOM 6128 C CA . LEU A 1 869 ? -24.527 1.855 33.533 1.00 61.31 932 LEU B CA 1
ATOM 6129 C C . LEU A 1 869 ? -25.757 2.705 33.698 1.00 68.53 932 LEU B C 1
ATOM 6130 O O . LEU A 1 869 ? -26.694 2.552 32.942 1.00 66.32 932 LEU B O 1
ATOM 6135 N N . ARG A 1 870 ? -25.774 3.583 34.708 1.00 74.99 933 ARG B N 1
ATOM 6136 C CA . ARG A 1 870 ? -26.841 4.532 34.947 1.00 68.55 933 ARG B CA 1
ATOM 6137 C C . ARG A 1 870 ? -26.902 5.486 33.817 1.00 64.23 933 ARG B C 1
ATOM 6138 O O . ARG A 1 870 ? -27.958 5.829 33.356 1.00 59.47 933 ARG B O 1
ATOM 6140 N N . GLN A 1 871 ? -25.730 5.920 33.402 1.00 64.31 934 GLN B N 1
ATOM 6141 C CA . GLN A 1 871 ? -25.594 6.859 32.320 1.00 68.98 934 GLN B CA 1
ATOM 6142 C C . GLN A 1 871 ? -26.048 6.353 30.990 1.00 68.78 934 GLN B C 1
ATOM 6143 O O . GLN A 1 871 ? -26.707 7.069 30.284 1.00 70.02 934 GLN B O 1
ATOM 6149 N N . MET A 1 872 ? -25.716 5.130 30.634 1.00 67.49 935 MET B N 1
ATOM 6150 C CA . MET A 1 872 ? -26.164 4.652 29.361 1.00 60.93 935 MET B CA 1
ATOM 6151 C C . MET A 1 872 ? -27.629 4.494 29.271 1.00 60.06 935 MET B C 1
ATOM 6152 O O . MET A 1 872 ? -28.194 4.814 28.285 1.00 60.90 935 MET B O 1
ATOM 6157 N N . GLN A 1 873 ? -28.277 4.044 30.316 1.00 61.75 936 GLN B N 1
ATOM 6158 C CA . GLN A 1 873 ? -29.679 3.784 30.204 1.00 60.04 936 GLN B CA 1
ATOM 6159 C C . GLN A 1 873 ? -30.507 4.996 29.903 1.00 64.80 936 GLN B C 1
ATOM 6160 O O . GLN A 1 873 ? -31.476 4.900 29.219 1.00 65.76 936 GLN B O 1
ATOM 6162 N N . GLU A 1 874 ? -30.149 6.149 30.441 1.00 70.43 937 GLU B N 1
ATOM 6163 C CA . GLU A 1 874 ? -30.852 7.369 30.146 1.00 65.59 937 GLU B CA 1
ATOM 6164 C C . GLU A 1 874 ? -30.650 7.673 28.712 1.00 60.71 937 GLU B C 1
ATOM 6165 O O . GLU A 1 874 ? -31.585 7.947 28.035 1.00 64.13 937 GLU B O 1
ATOM 6167 N N . CYS A 1 875 ? -29.430 7.523 28.225 1.00 60.85 938 CYS B N 1
ATOM 6168 C CA . CYS A 1 875 ? -29.085 7.760 26.837 1.00 60.19 938 CYS B CA 1
ATOM 6169 C C . CYS A 1 875 ? -29.829 6.842 25.921 1.00 57.02 938 CYS B C 1
ATOM 6170 O O . CYS A 1 875 ? -30.251 7.214 24.883 1.00 49.09 938 CYS B O 1
ATOM 6173 N N . ALA A 1 876 ? -29.941 5.607 26.328 1.00 56.25 939 ALA B N 1
ATOM 6174 C CA . ALA A 1 876 ? -30.721 4.623 25.648 1.00 56.34 939 ALA B CA 1
ATOM 6175 C C . ALA A 1 876 ? -32.173 4.987 25.696 1.00 57.30 939 ALA B C 1
ATOM 6176 O O . ALA A 1 876 ? -32.886 4.776 24.745 1.00 59.78 939 ALA B O 1
ATOM 6178 N N . LYS A 1 877 ? -32.622 5.493 26.832 1.00 53.74 940 LYS B N 1
ATOM 6179 C CA . LYS A 1 877 ? -33.991 5.892 27.002 1.00 56.43 940 LYS B CA 1
ATOM 6180 C C . LYS A 1 877 ? -34.392 7.020 26.108 1.00 58.42 940 LYS B C 1
ATOM 6181 O O . LYS A 1 877 ? -35.536 7.100 25.739 1.00 55.81 940 LYS B O 1
ATOM 6183 N N . ARG A 1 878 ? -33.480 7.947 25.872 1.00 50.55 941 ARG B N 1
ATOM 6184 C CA . ARG A 1 878 ? -33.715 9.070 24.996 1.00 55.66 941 ARG B CA 1
ATOM 6185 C C . ARG A 1 878 ? -33.959 8.689 23.551 1.00 56.32 941 ARG B C 1
ATOM 6186 O O . ARG A 1 878 ? -34.813 9.227 22.923 1.00 47.94 941 ARG B O 1
ATOM 6188 N N . ILE A 1 879 ? -33.181 7.747 23.039 1.00 56.52 942 ILE B N 1
ATOM 6189 C CA . ILE A 1 879 ? -33.276 7.222 21.694 1.00 46.73 942 ILE B CA 1
ATOM 6190 C C . ILE A 1 879 ? -34.572 6.535 21.513 1.00 50.69 942 ILE B C 1
ATOM 6191 O O . ILE A 1 879 ? -35.228 6.656 20.533 1.00 50.09 942 ILE B O 1
ATOM 6196 N N . ALA A 1 880 ? -34.942 5.794 22.521 1.00 48.29 943 ALA B N 1
ATOM 6197 C CA . ALA A 1 880 ? -36.169 5.085 22.553 1.00 50.71 943 ALA B CA 1
ATOM 6198 C C . ALA A 1 880 ? -37.331 6.033 22.487 1.00 58.41 943 ALA B C 1
ATOM 6199 O O . ALA A 1 880 ? -38.320 5.709 21.892 1.00 54.26 943 ALA B O 1
ATOM 6201 N N . LYS A 1 881 ? -37.249 7.183 23.158 1.00 61.96 944 LYS B N 1
ATOM 6202 C CA . LYS A 1 881 ? -38.284 8.170 23.121 1.00 57.63 944 LYS B CA 1
ATOM 6203 C C . LYS A 1 881 ? -38.444 8.630 21.735 1.00 54.67 944 LYS B C 1
ATOM 6204 O O . LYS A 1 881 ? -39.522 8.694 21.263 1.00 59.63 944 LYS B O 1
ATOM 6206 N N . VAL A 1 882 ? -37.363 8.945 21.058 1.00 48.58 945 VAL B N 1
ATOM 6207 C CA . VAL A 1 882 ? -37.478 9.378 19.694 1.00 55.49 945 VAL B CA 1
ATOM 6208 C C . VAL A 1 882 ? -37.939 8.320 18.724 1.00 58.47 945 VAL B C 1
ATOM 6209 O O . VAL A 1 882 ? -38.640 8.627 17.802 1.00 55.82 945 VAL B O 1
ATOM 6213 N N . SER A 1 883 ? -37.545 7.074 18.897 1.00 52.30 946 SER B N 1
ATOM 6214 C CA . SER A 1 883 ? -38.006 6.075 17.980 1.00 48.70 946 SER B CA 1
ATOM 6215 C C . SER A 1 883 ? -39.484 5.942 18.039 1.00 51.90 946 SER B C 1
ATOM 6216 O O . SER A 1 883 ? -40.112 5.945 17.042 1.00 59.38 946 SER B O 1
ATOM 6219 N N . ALA A 1 884 ? -40.082 5.954 19.210 1.00 54.98 947 ALA B N 1
ATOM 6220 C CA . ALA A 1 884 ? -41.527 5.822 19.323 1.00 57.45 947 ALA B CA 1
ATOM 6221 C C . ALA A 1 884 ? -42.278 6.950 18.656 1.00 60.17 947 ALA B C 1
ATOM 6222 O O . ALA A 1 884 ? -43.302 6.738 18.019 1.00 53.13 947 ALA B O 1
ATOM 6224 N N . GLU A 1 885 ? -41.707 8.152 18.777 1.00 53.68 948 GLU B N 1
ATOM 6225 C CA . GLU A 1 885 ? -42.164 9.405 18.215 1.00 50.32 948 GLU B CA 1
ATOM 6226 C C . GLU A 1 885 ? -42.185 9.331 16.711 1.00 54.34 948 GLU B C 1
ATOM 6227 O O . GLU A 1 885 ? -43.116 9.734 16.065 1.00 49.18 948 GLU B O 1
ATOM 6233 N N . ALA A 1 886 ? -41.209 8.651 16.148 1.00 54.71 949 ALA B N 1
ATOM 6234 C CA . ALA A 1 886 ? -41.100 8.473 14.737 1.00 49.81 949 ALA B CA 1
ATOM 6235 C C . ALA A 1 886 ? -41.900 7.344 14.187 1.00 48.73 949 ALA B C 1
ATOM 6236 O O . ALA A 1 886 ? -41.684 7.041 13.074 1.00 50.85 949 ALA B O 1
ATOM 6238 N N . LYS A 1 887 ? -42.753 6.768 15.012 1.00 48.17 950 LYS B N 1
ATOM 6239 C CA . LYS A 1 887 ? -43.696 5.742 14.632 1.00 47.55 950 LYS B CA 1
ATOM 6240 C C . LYS A 1 887 ? -43.249 4.315 14.481 1.00 51.93 950 LYS B C 1
ATOM 6241 O O . LYS A 1 887 ? -43.937 3.510 13.913 1.00 43.62 950 LYS B O 1
ATOM 6243 N N . LEU A 1 888 ? -42.083 4.028 15.018 1.00 49.69 951 LEU B N 1
ATOM 6244 C CA . LEU A 1 888 ? -41.478 2.718 15.004 1.00 49.06 951 LEU B CA 1
ATOM 6245 C C . LEU A 1 888 ? -42.023 1.797 16.060 1.00 47.07 951 LEU B C 1
ATOM 6246 O O . LEU A 1 888 ? -42.663 2.232 16.958 1.00 53.09 951 LEU B O 1
ATOM 6251 N N . GLU A 1 889 ? -41.805 0.509 15.939 1.00 49.06 952 GLU B N 1
ATOM 6252 C CA . GLU A 1 889 ? -42.279 -0.363 16.966 1.00 54.34 952 GLU B CA 1
ATOM 6253 C C . GLU A 1 889 ? -41.126 -0.872 17.770 1.00 61.89 952 GLU B C 1
ATOM 6254 O O . GLU A 1 889 ? -40.241 -1.514 17.271 1.00 58.18 952 GLU B O 1
ATOM 6256 N N . ILE A 1 890 ? -41.151 -0.478 19.023 1.00 61.52 953 ILE B N 1
ATOM 6257 C CA . ILE A 1 890 ? -40.235 -0.842 20.075 1.00 62.02 953 ILE B CA 1
ATOM 6258 C C . ILE A 1 890 ? -40.918 -0.529 21.386 1.00 70.81 953 ILE B C 1
ATOM 6259 O O . ILE A 1 890 ? -41.870 0.237 21.423 1.00 76.16 953 ILE B O 1
ATOM 6264 N N . ASP A 1 891 ? -40.487 -1.123 22.478 1.00 67.94 954 ASP B N 1
ATOM 6265 C CA . ASP A 1 891 ? -41.021 -0.657 23.737 1.00 66.68 954 ASP B CA 1
ATOM 6266 C C . ASP A 1 891 ? -39.907 -0.289 24.661 1.00 68.05 954 ASP B C 1
ATOM 6267 O O . ASP A 1 891 ? -38.927 -0.969 24.732 1.00 67.19 954 ASP B O 1
ATOM 6272 N N . GLU A 1 892 ? -40.064 0.792 25.399 1.00 68.98 955 GLU B N 1
ATOM 6273 C CA . GLU A 1 892 ? -38.975 1.328 26.185 1.00 65.55 955 GLU B CA 1
ATOM 6274 C C . GLU A 1 892 ? -38.398 0.400 27.176 1.00 72.28 955 GLU B C 1
ATOM 6275 O O . GLU A 1 892 ? -37.216 0.430 27.414 1.00 74.28 955 GLU B O 1
ATOM 6277 N N . GLU A 1 893 ? -39.215 -0.404 27.809 1.00 72.89 956 GLU B N 1
ATOM 6278 C CA . GLU A 1 893 ? -38.658 -1.354 28.711 1.00 75.64 956 GLU B CA 1
ATOM 6279 C C . GLU A 1 893 ? -37.746 -2.304 27.939 1.00 78.20 956 GLU B C 1
ATOM 6280 O O . GLU A 1 893 ? -36.608 -2.509 28.311 1.00 78.78 956 GLU B O 1
ATOM 6282 N N . THR A 1 894 ? -38.204 -2.806 26.807 1.00 69.04 957 THR B N 1
ATOM 6283 C CA . THR A 1 894 ? -37.395 -3.724 26.062 1.00 65.25 957 THR B CA 1
ATOM 6284 C C . THR A 1 894 ? -36.114 -3.182 25.532 1.00 70.76 957 THR B C 1
ATOM 6285 O O . THR A 1 894 ? -35.136 -3.850 25.636 1.00 81.44 957 THR B O 1
ATOM 6289 N N . TYR A 1 895 ? -36.059 -1.982 24.987 1.00 62.04 958 TYR B N 1
ATOM 6290 C CA . TYR A 1 895 ? -34.788 -1.519 24.450 1.00 59.95 958 TYR B CA 1
ATOM 6291 C C . TYR A 1 895 ? -33.764 -1.388 25.522 1.00 66.27 958 TYR B C 1
ATOM 6292 O O . TYR A 1 895 ? -32.667 -1.875 25.429 1.00 57.43 958 TYR B O 1
ATOM 6301 N N . LEU A 1 896 ? -34.212 -0.825 26.627 1.00 74.07 959 LEU B N 1
ATOM 6302 C CA . LEU A 1 896 ? -33.437 -0.589 27.814 1.00 75.33 959 LEU B CA 1
ATOM 6303 C C . LEU A 1 896 ? -32.959 -1.869 28.446 1.00 81.54 959 LEU B C 1
ATOM 6304 O O . LEU A 1 896 ? -31.933 -1.890 29.096 1.00 82.48 959 LEU B O 1
ATOM 6306 N N . SER A 1 897 ? -33.755 -2.914 28.341 1.00 75.79 960 SER B N 1
ATOM 6307 C CA . SER A 1 897 ? -33.384 -4.180 28.865 1.00 77.13 960 SER B CA 1
ATOM 6308 C C . SER A 1 897 ? -32.809 -5.103 27.797 1.00 71.69 960 SER B C 1
ATOM 6309 O O . SER A 1 897 ? -32.776 -6.294 27.951 1.00 72.32 960 SER B O 1
ATOM 6312 N N . SER A 1 898 ? -32.412 -4.540 26.671 1.00 73.25 961 SER B N 1
ATOM 6313 C CA . SER A 1 898 ? -31.752 -5.331 25.638 1.00 73.23 961 SER B CA 1
ATOM 6314 C C . SER A 1 898 ? -30.268 -5.303 25.789 1.00 70.52 961 SER B C 1
ATOM 6315 O O . SER A 1 898 ? -29.572 -5.859 24.983 1.00 71.50 961 SER B O 1
ATOM 6318 N N . PHE A 1 899 ? -29.786 -4.573 26.765 1.00 66.92 962 PHE B N 1
ATOM 6319 C CA . PHE A 1 899 ? -28.395 -4.474 27.023 1.00 64.57 962 PHE B CA 1
ATOM 6320 C C . PHE A 1 899 ? -28.228 -5.222 28.287 1.00 67.94 962 PHE B C 1
ATOM 6321 O O . PHE A 1 899 ? -28.987 -5.071 29.219 1.00 67.49 962 PHE B O 1
ATOM 6329 N N . LYS A 1 900 ? -27.238 -6.077 28.307 1.00 66.49 963 LYS B N 1
ATOM 6330 C CA . LYS A 1 900 ? -27.014 -6.856 29.465 1.00 62.06 963 LYS B CA 1
ATOM 6331 C C . LYS A 1 900 ? -25.679 -6.539 30.029 1.00 65.74 963 LYS B C 1
ATOM 6332 O O . LYS A 1 900 ? -24.694 -6.555 29.353 1.00 57.13 963 LYS B O 1
ATOM 6338 N N . PRO A 1 901 ? -25.684 -6.189 31.298 1.00 67.24 964 PRO B N 1
ATOM 6339 C CA . PRO A 1 901 ? -24.654 -5.791 32.230 1.00 66.65 964 PRO B CA 1
ATOM 6340 C C . PRO A 1 901 ? -24.164 -6.941 33.081 1.00 69.99 964 PRO B C 1
ATOM 6341 O O . PRO A 1 901 ? -23.363 -6.777 33.965 1.00 71.91 964 PRO B O 1
ATOM 6345 N N . HIS A 1 902 ? -24.608 -8.136 32.777 1.00 64.49 965 HIS B N 1
ATOM 6346 C CA . HIS A 1 902 ? -24.277 -9.309 33.541 1.00 57.89 965 HIS B CA 1
ATOM 6347 C C . HIS A 1 902 ? -22.818 -9.657 33.607 1.00 62.56 965 HIS B C 1
ATOM 6348 O O . HIS A 1 902 ? -22.387 -10.286 34.534 1.00 65.64 965 HIS B O 1
ATOM 6355 N N . LEU A 1 903 ? -22.062 -9.345 32.586 1.00 58.05 966 LEU B N 1
ATOM 6356 C CA . LEU A 1 903 ? -20.663 -9.624 32.632 1.00 58.42 966 LEU B CA 1
ATOM 6357 C C . LEU A 1 903 ? -19.887 -8.366 32.789 1.00 62.02 966 LEU B C 1
ATOM 6358 O O . LEU A 1 903 ? -18.727 -8.350 32.522 1.00 57.66 966 LEU B O 1
ATOM 6360 N N . MET A 1 904 ? -20.516 -7.293 33.210 1.00 66.71 967 MET B N 1
ATOM 6361 C CA . MET A 1 904 ? -19.800 -6.038 33.314 1.00 60.13 967 MET B CA 1
ATOM 6362 C C . MET A 1 904 ? -18.649 -6.091 34.237 1.00 58.41 967 MET B C 1
ATOM 6363 O O . MET A 1 904 ? -17.625 -5.576 33.927 1.00 56.48 967 MET B O 1
ATOM 6368 N N . ASP A 1 905 ? -18.817 -6.700 35.392 1.00 60.25 968 ASP B N 1
ATOM 6369 C CA . ASP A 1 905 ? -17.725 -6.773 36.332 1.00 61.56 968 ASP B CA 1
ATOM 6370 C C . ASP A 1 905 ? -16.591 -7.577 35.792 1.00 60.64 968 ASP B C 1
ATOM 6371 O O . ASP A 1 905 ? -15.476 -7.139 35.782 1.00 58.48 968 ASP B O 1
ATOM 6376 N N . VAL A 1 906 ? -16.916 -8.704 35.197 1.00 59.25 969 VAL B N 1
ATOM 6377 C CA . VAL A 1 906 ? -15.961 -9.649 34.746 1.00 52.95 969 VAL B CA 1
ATOM 6378 C C . VAL A 1 906 ? -15.071 -9.087 33.733 1.00 52.72 969 VAL B C 1
ATOM 6379 O O . VAL A 1 906 ? -13.897 -9.262 33.783 1.00 52.06 969 VAL B O 1
ATOM 6383 N N . VAL A 1 907 ? -15.626 -8.360 32.805 1.00 58.06 970 VAL B N 1
ATOM 6384 C CA . VAL A 1 907 ? -14.814 -7.766 31.796 1.00 58.21 970 VAL B CA 1
ATOM 6385 C C . VAL A 1 907 ? -13.869 -6.769 32.383 1.00 59.81 970 VAL B C 1
ATOM 6386 O O . VAL A 1 907 ? -12.731 -6.721 31.999 1.00 61.60 970 VAL B O 1
ATOM 6390 N N . TYR A 1 908 ? -14.324 -5.970 33.337 1.00 60.86 971 TYR B N 1
ATOM 6391 C CA . TYR A 1 908 ? -13.454 -4.993 33.941 1.00 63.33 971 TYR B CA 1
ATOM 6392 C C . TYR A 1 908 ? -12.319 -5.663 34.629 1.00 63.34 971 TYR B C 1
ATOM 6393 O O . TYR A 1 908 ? -11.184 -5.342 34.402 1.00 62.27 971 TYR B O 1
ATOM 6395 N N . THR A 1 909 ? -12.624 -6.706 35.370 1.00 54.92 972 THR B N 1
ATOM 6396 C CA . THR A 1 909 ? -11.656 -7.435 36.106 1.00 50.59 972 THR B CA 1
ATOM 6397 C C . THR A 1 909 ? -10.647 -8.013 35.168 1.00 62.71 972 THR B C 1
ATOM 6398 O O . THR A 1 909 ? -9.491 -7.910 35.411 1.00 65.16 972 THR B O 1
ATOM 6402 N N . TRP A 1 910 ? -11.056 -8.564 34.036 1.00 66.65 973 TRP B N 1
ATOM 6403 C CA . TRP A 1 910 ? -10.128 -9.079 33.049 1.00 64.39 973 TRP B CA 1
ATOM 6404 C C . TRP A 1 910 ? -9.286 -7.944 32.515 1.00 64.51 973 TRP B C 1
ATOM 6405 O O . TRP A 1 910 ? -8.105 -8.068 32.360 1.00 62.08 973 TRP B O 1
ATOM 6416 N N . ALA A 1 911 ? -9.896 -6.808 32.281 1.00 64.22 974 ALA B N 1
ATOM 6417 C CA . ALA A 1 911 ? -9.202 -5.701 31.705 1.00 69.84 974 ALA B CA 1
ATOM 6418 C C . ALA A 1 911 ? -8.016 -5.196 32.505 1.00 74.20 974 ALA B C 1
ATOM 6419 O O . ALA A 1 911 ? -7.014 -4.812 31.938 1.00 72.30 974 ALA B O 1
ATOM 6421 N N . THR A 1 912 ? -8.147 -5.219 33.816 1.00 73.33 975 THR B N 1
ATOM 6422 C CA . THR A 1 912 ? -7.148 -4.730 34.740 1.00 74.12 975 THR B CA 1
ATOM 6423 C C . THR A 1 912 ? -5.917 -5.607 34.910 1.00 76.90 975 THR B C 1
ATOM 6424 O O . THR A 1 912 ? -4.955 -5.224 35.548 1.00 77.77 975 THR B O 1
ATOM 6428 N N . GLY A 1 913 ? -5.939 -6.795 34.345 1.00 73.29 976 GLY B N 1
ATOM 6429 C CA . GLY A 1 913 ? -4.812 -7.678 34.488 1.00 68.11 976 GLY B CA 1
ATOM 6430 C C . GLY A 1 913 ? -5.101 -9.001 35.140 1.00 70.00 976 GLY B C 1
ATOM 6431 O O . GLY A 1 913 ? -4.194 -9.780 35.325 1.00 75.07 976 GLY B O 1
ATOM 6432 N N . ALA A 1 914 ? -6.345 -9.290 35.468 1.00 64.32 977 ALA B N 1
ATOM 6433 C CA . ALA A 1 914 ? -6.654 -10.569 36.055 1.00 58.17 977 ALA B CA 1
ATOM 6434 C C . ALA A 1 914 ? -6.462 -11.736 35.095 1.00 57.76 977 ALA B C 1
ATOM 6435 O O . ALA A 1 914 ? -6.503 -11.596 33.884 1.00 56.69 977 ALA B O 1
ATOM 6437 N N . THR A 1 915 ? -6.148 -12.884 35.654 1.00 58.57 978 THR B N 1
ATOM 6438 C CA . THR A 1 915 ? -5.964 -14.070 34.863 1.00 56.33 978 THR B CA 1
ATOM 6439 C C . THR A 1 915 ? -7.297 -14.625 34.515 1.00 62.50 978 THR B C 1
ATOM 6440 O O . THR A 1 915 ? -8.252 -14.407 35.229 1.00 60.24 978 THR B O 1
ATOM 6444 N N . PHE A 1 916 ? -7.363 -15.436 33.472 1.00 54.66 979 PHE B N 1
ATOM 6445 C CA . PHE A 1 916 ? -8.625 -15.970 33.040 1.00 48.61 979 PHE B CA 1
ATOM 6446 C C . PHE A 1 916 ? -9.308 -16.831 34.026 1.00 55.79 979 PHE B C 1
ATOM 6447 O O . PHE A 1 916 ? -10.496 -16.806 34.171 1.00 58.16 979 PHE B O 1
ATOM 6455 N N . ALA A 1 917 ? -8.536 -17.593 34.755 1.00 55.76 980 ALA B N 1
ATOM 6456 C CA . ALA A 1 917 ? -9.059 -18.480 35.731 1.00 50.01 980 ALA B CA 1
ATOM 6457 C C . ALA A 1 917 ? -9.832 -17.733 36.770 1.00 60.12 980 ALA B C 1
ATOM 6458 O O . ALA A 1 917 ? -10.906 -18.130 37.129 1.00 54.57 980 ALA B O 1
ATOM 6460 N N . HIS A 1 918 ? -9.302 -16.616 37.226 1.00 59.15 981 HIS B N 1
ATOM 6461 C CA . HIS A 1 918 ? -9.956 -15.846 38.216 1.00 61.14 981 HIS B CA 1
ATOM 6462 C C . HIS A 1 918 ? -11.308 -15.367 37.771 1.00 60.18 981 HIS B C 1
ATOM 6463 O O . HIS A 1 918 ? -12.281 -15.609 38.438 1.00 53.50 981 HIS B O 1
ATOM 6465 N N . ILE A 1 919 ? -11.419 -14.836 36.572 1.00 52.48 982 ILE B N 1
ATOM 6466 C CA . ILE A 1 919 ? -12.693 -14.287 36.136 1.00 54.80 982 ILE B CA 1
ATOM 6467 C C . ILE A 1 919 ? -13.833 -15.242 36.009 1.00 57.34 982 ILE B C 1
ATOM 6468 O O . ILE A 1 919 ? -14.932 -14.857 36.170 1.00 53.63 982 ILE B O 1
ATOM 6473 N N . CYS A 1 920 ? -13.566 -16.513 35.771 1.00 57.92 983 CYS B N 1
ATOM 6474 C CA . CYS A 1 920 ? -14.560 -17.554 35.643 1.00 54.39 983 CYS B CA 1
ATOM 6475 C C . CYS A 1 920 ? -15.350 -17.817 36.869 1.00 57.93 983 CYS B C 1
ATOM 6476 O O . CYS A 1 920 ? -16.414 -18.351 36.778 1.00 61.33 983 CYS B O 1
ATOM 6479 N N . LYS A 1 921 ? -14.752 -17.573 38.020 1.00 66.48 984 LYS B N 1
ATOM 6480 C CA . LYS A 1 921 ? -15.321 -17.753 39.333 1.00 59.68 984 LYS B CA 1
ATOM 6481 C C . LYS A 1 921 ? -16.517 -16.882 39.581 1.00 51.75 984 LYS B C 1
ATOM 6482 O O . LYS A 1 921 ? -17.482 -17.252 40.206 1.00 39.40 984 LYS B O 1
ATOM 6484 N N . MET A 1 922 ? -16.410 -15.688 39.074 1.00 51.38 985 MET B N 1
ATOM 6485 C CA . MET A 1 922 ? -17.393 -14.679 39.256 1.00 49.12 985 MET B CA 1
ATOM 6486 C C . MET A 1 922 ? -18.764 -14.915 38.726 1.00 52.40 985 MET B C 1
ATOM 6487 O O . MET A 1 922 ? -19.735 -14.586 39.369 1.00 48.93 985 MET B O 1
ATOM 6492 N N . THR A 1 923 ? -18.849 -15.491 37.547 1.00 57.99 986 THR B N 1
ATOM 6493 C CA . THR A 1 923 ? -20.127 -15.644 36.897 1.00 58.32 986 THR B CA 1
ATOM 6494 C C . THR A 1 923 ? -20.480 -17.045 36.530 1.00 55.17 986 THR B C 1
ATOM 6495 O O . THR A 1 923 ? -19.646 -17.872 36.444 1.00 57.74 986 THR B O 1
ATOM 6499 N N . ASP A 1 924 ? -21.756 -17.321 36.390 1.00 57.08 987 ASP B N 1
ATOM 6500 C CA . ASP A 1 924 ? -22.187 -18.649 36.059 1.00 61.79 987 ASP B CA 1
ATOM 6501 C C . ASP A 1 924 ? -22.257 -18.958 34.596 1.00 57.26 987 ASP B C 1
ATOM 6502 O O . ASP A 1 924 ? -22.513 -20.062 34.250 1.00 55.99 987 ASP B O 1
ATOM 6507 N N . VAL A 1 925 ? -22.058 -17.993 33.731 1.00 55.82 988 VAL B N 1
ATOM 6508 C CA . VAL A 1 925 ? -22.129 -18.295 32.328 1.00 58.01 988 VAL B CA 1
ATOM 6509 C C . VAL A 1 925 ? -20.900 -19.075 31.992 1.00 58.13 988 VAL B C 1
ATOM 6510 O O . VAL A 1 925 ? -19.868 -18.733 32.461 1.00 60.13 988 VAL B O 1
ATOM 6514 N N . PHE A 1 926 ? -20.970 -20.022 31.071 1.00 52.85 989 PHE B N 1
ATOM 6515 C CA . PHE A 1 926 ? -19.838 -20.872 30.739 1.00 46.88 989 PHE B CA 1
ATOM 6516 C C . PHE A 1 926 ? -18.681 -20.185 30.119 1.00 48.44 989 PHE B C 1
ATOM 6517 O O . PHE A 1 926 ? -18.774 -19.132 29.581 1.00 50.04 989 PHE B O 1
ATOM 6525 N N . GLU A 1 927 ? -17.569 -20.864 30.162 1.00 46.91 990 GLU B N 1
ATOM 6526 C CA . GLU A 1 927 ? -16.340 -20.316 29.712 1.00 40.23 990 GLU B CA 1
ATOM 6527 C C . GLU A 1 927 ? -16.354 -19.887 28.310 1.00 47.94 990 GLU B C 1
ATOM 6528 O O . GLU A 1 927 ? -15.909 -18.839 28.023 1.00 50.05 990 GLU B O 1
ATOM 6534 N N . GLY A 1 928 ? -16.927 -20.660 27.425 1.00 51.78 991 GLY B N 1
ATOM 6535 C CA . GLY A 1 928 ? -16.969 -20.304 26.025 1.00 51.83 991 GLY B CA 1
ATOM 6536 C C . GLY A 1 928 ? -17.764 -19.080 25.727 1.00 51.05 991 GLY B C 1
ATOM 6537 O O . GLY A 1 928 ? -17.480 -18.334 24.829 1.00 48.91 991 GLY B O 1
ATOM 6538 N N . SER A 1 929 ? -18.849 -18.953 26.463 1.00 52.02 992 SER B N 1
ATOM 6539 C CA . SER A 1 929 ? -19.744 -17.843 26.391 1.00 52.55 992 SER B CA 1
ATOM 6540 C C . SER A 1 929 ? -19.049 -16.635 26.850 1.00 54.61 992 SER B C 1
ATOM 6541 O O . SER A 1 929 ? -19.241 -15.584 26.320 1.00 56.94 992 SER B O 1
ATOM 6544 N N . ILE A 1 930 ? -18.268 -16.758 27.899 1.00 56.11 993 ILE B N 1
ATOM 6545 C CA . ILE A 1 930 ? -17.514 -15.637 28.343 1.00 52.91 993 ILE B CA 1
ATOM 6546 C C . ILE A 1 930 ? -16.529 -15.242 27.304 1.00 53.09 993 ILE B C 1
ATOM 6547 O O . ILE A 1 930 ? -16.439 -14.121 26.941 1.00 58.50 993 ILE B O 1
ATOM 6552 N N . ILE A 1 931 ? -15.833 -16.192 26.749 1.00 47.08 994 ILE B N 1
ATOM 6553 C CA . ILE A 1 931 ? -14.817 -15.897 25.762 1.00 52.12 994 ILE B CA 1
ATOM 6554 C C . ILE A 1 931 ? -15.349 -15.278 24.489 1.00 57.47 994 ILE B C 1
ATOM 6555 O O . ILE A 1 931 ? -14.753 -14.427 23.854 1.00 49.28 994 ILE B O 1
ATOM 6560 N N . ARG A 1 932 ? -16.513 -15.735 24.105 1.00 58.29 995 ARG B N 1
ATOM 6561 C CA . ARG A 1 932 ? -17.157 -15.255 22.928 1.00 56.36 995 ARG B CA 1
ATOM 6562 C C . ARG A 1 932 ? -17.466 -13.823 23.044 1.00 50.84 995 ARG B C 1
ATOM 6563 O O . ARG A 1 932 ? -17.231 -13.082 22.153 1.00 49.80 995 ARG B O 1
ATOM 6571 N N . CYS A 1 933 ? -17.968 -13.419 24.181 1.00 56.65 996 CYS B N 1
ATOM 6572 C CA . CYS A 1 933 ? -18.306 -12.042 24.412 1.00 58.49 996 CYS B CA 1
ATOM 6573 C C . CYS A 1 933 ? -17.120 -11.146 24.372 1.00 53.09 996 CYS B C 1
ATOM 6574 O O . CYS A 1 933 ? -17.206 -10.043 23.971 1.00 50.97 996 CYS B O 1
ATOM 6577 N N . MET A 1 934 ? -16.014 -11.589 24.892 1.00 53.20 997 MET B N 1
ATOM 6578 C CA . MET A 1 934 ? -14.822 -10.815 24.821 1.00 52.79 997 MET B CA 1
ATOM 6579 C C . MET A 1 934 ? -14.318 -10.655 23.406 1.00 58.49 997 MET B C 1
ATOM 6580 O O . MET A 1 934 ? -13.748 -9.654 23.050 1.00 55.37 997 MET B O 1
ATOM 6585 N N . ARG A 1 935 ? -14.460 -11.694 22.598 1.00 59.60 998 ARG B N 1
ATOM 6586 C CA . ARG A 1 935 ? -13.977 -11.656 21.233 1.00 48.91 998 ARG B CA 1
ATOM 6587 C C . ARG A 1 935 ? -14.679 -10.653 20.423 1.00 48.89 998 ARG B C 1
ATOM 6588 O O . ARG A 1 935 ? -14.110 -10.092 19.565 1.00 53.16 998 ARG B O 1
ATOM 6590 N N . ARG A 1 936 ? -15.973 -10.537 20.631 1.00 53.29 999 ARG B N 1
ATOM 6591 C CA . ARG A 1 936 ? -16.832 -9.527 20.052 1.00 53.70 999 ARG B CA 1
ATOM 6592 C C . ARG A 1 936 ? -16.472 -8.184 20.640 1.00 59.95 999 ARG B C 1
ATOM 6593 O O . ARG A 1 936 ? -16.647 -7.184 20.023 1.00 59.34 999 ARG B O 1
ATOM 6601 N N . LEU A 1 937 ? -16.006 -8.189 21.868 1.00 61.37 1000 LEU B N 1
ATOM 6602 C CA . LEU A 1 937 ? -15.603 -6.972 22.514 1.00 57.55 1000 LEU B CA 1
ATOM 6603 C C . LEU A 1 937 ? -14.430 -6.328 21.826 1.00 56.87 1000 LEU B C 1
ATOM 6604 O O . LEU A 1 937 ? -14.387 -5.146 21.665 1.00 59.34 1000 LEU B O 1
ATOM 6609 N N . GLU A 1 938 ? -13.466 -7.112 21.395 1.00 54.07 1001 GLU B N 1
ATOM 6610 C CA . GLU A 1 938 ? -12.324 -6.620 20.641 1.00 57.77 1001 GLU B CA 1
ATOM 6611 C C . GLU A 1 938 ? -12.794 -6.143 19.302 1.00 57.55 1001 GLU B C 1
ATOM 6612 O O . GLU A 1 938 ? -12.289 -5.208 18.761 1.00 56.69 1001 GLU B O 1
ATOM 6618 N N . GLU A 1 939 ? -13.738 -6.870 18.744 1.00 57.59 1002 GLU B N 1
ATOM 6619 C CA . GLU A 1 939 ? -14.329 -6.592 17.480 1.00 62.69 1002 GLU B CA 1
ATOM 6620 C C . GLU A 1 939 ? -14.995 -5.260 17.539 1.00 61.26 1002 GLU B C 1
ATOM 6621 O O . GLU A 1 939 ? -14.842 -4.478 16.662 1.00 55.05 1002 GLU B O 1
ATOM 6627 N N . LEU A 1 940 ? -15.747 -5.021 18.593 1.00 58.80 1003 LEU B N 1
ATOM 6628 C CA . LEU A 1 940 ? -16.407 -3.771 18.800 1.00 53.83 1003 LEU B CA 1
ATOM 6629 C C . LEU A 1 940 ? -15.441 -2.662 19.035 1.00 56.86 1003 LEU B C 1
ATOM 6630 O O . LEU A 1 940 ? -15.607 -1.598 18.534 1.00 56.57 1003 LEU B O 1
ATOM 6635 N N . LEU A 1 941 ? -14.382 -2.903 19.783 1.00 57.93 1004 LEU B N 1
ATOM 6636 C CA . LEU A 1 941 ? -13.417 -1.859 20.041 1.00 52.25 1004 LEU B CA 1
ATOM 6637 C C . LEU A 1 941 ? -12.770 -1.402 18.790 1.00 56.84 1004 LEU B C 1
ATOM 6638 O O . LEU A 1 941 ? -12.485 -0.282 18.659 1.00 59.88 1004 LEU B O 1
ATOM 6643 N N . ARG A 1 942 ? -12.462 -2.286 17.879 1.00 57.64 1005 ARG B N 1
ATOM 6644 C CA . ARG A 1 942 ? -11.939 -1.904 16.608 1.00 57.58 1005 ARG B CA 1
ATOM 6645 C C . ARG A 1 942 ? -12.953 -1.114 15.842 1.00 56.78 1005 ARG B C 1
ATOM 6646 O O . ARG A 1 942 ? -12.579 -0.223 15.141 1.00 58.22 1005 ARG B O 1
ATOM 6648 N N . GLN A 1 943 ? -14.241 -1.471 15.915 1.00 56.24 1006 GLN B N 1
ATOM 6649 C CA . GLN A 1 943 ? -15.299 -0.708 15.260 1.00 53.02 1006 GLN B CA 1
ATOM 6650 C C . GLN A 1 943 ? -15.304 0.648 15.952 1.00 57.91 1006 GLN B C 1
ATOM 6651 O O . GLN A 1 943 ? -15.382 1.648 15.315 1.00 64.54 1006 GLN B O 1
ATOM 6657 N N . MET A 1 944 ? -15.199 0.698 17.263 1.00 54.15 1007 MET B N 1
ATOM 6658 C CA . MET A 1 944 ? -15.118 1.947 17.970 1.00 57.28 1007 MET B CA 1
ATOM 6659 C C . MET A 1 944 ? -13.841 2.758 17.721 1.00 63.68 1007 MET B C 1
ATOM 6660 O O . MET A 1 944 ? -13.846 3.962 17.646 1.00 66.71 1007 MET B O 1
ATOM 6665 N N . CYS A 1 945 ? -12.729 2.086 17.586 1.00 60.47 1008 CYS B N 1
ATOM 6666 C CA . CYS A 1 945 ? -11.479 2.756 17.367 1.00 57.65 1008 CYS B CA 1
ATOM 6667 C C . CYS A 1 945 ? -11.499 3.558 16.108 1.00 60.92 1008 CYS B C 1
ATOM 6668 O O . CYS A 1 945 ? -11.075 4.668 16.069 1.00 58.16 1008 CYS B O 1
ATOM 6671 N N . GLN A 1 946 ? -12.007 2.963 15.059 1.00 65.73 1009 GLN B N 1
ATOM 6672 C CA . GLN A 1 946 ? -12.096 3.579 13.760 1.00 62.48 1009 GLN B CA 1
ATOM 6673 C C . GLN A 1 946 ? -13.006 4.757 13.763 1.00 61.50 1009 GLN B C 1
ATOM 6674 O O . GLN A 1 946 ? -12.741 5.745 13.136 1.00 60.86 1009 GLN B O 1
ATOM 6680 N N . ALA A 1 947 ? -14.092 4.658 14.507 1.00 60.44 1010 ALA B N 1
ATOM 6681 C CA . ALA A 1 947 ? -15.068 5.710 14.609 1.00 57.73 1010 ALA B CA 1
ATOM 6682 C C . ALA A 1 947 ? -14.459 6.925 15.181 1.00 67.72 1010 ALA B C 1
ATOM 6683 O O . ALA A 1 947 ? -14.661 7.995 14.691 1.00 68.35 1010 ALA B O 1
ATOM 6685 N N . ALA A 1 948 ? -13.633 6.771 16.190 1.00 68.36 1011 ALA B N 1
ATOM 6686 C CA . ALA A 1 948 ? -12.963 7.893 16.771 1.00 62.81 1011 ALA B CA 1
ATOM 6687 C C . ALA A 1 948 ? -12.099 8.612 15.747 1.00 59.21 1011 ALA B C 1
ATOM 6688 O O . ALA A 1 948 ? -12.132 9.788 15.653 1.00 57.54 1011 ALA B O 1
ATOM 6690 N N . LYS A 1 949 ? -11.403 7.920 14.878 1.00 61.16 1012 LYS B N 1
ATOM 6691 C CA . LYS A 1 949 ? -10.593 8.571 13.874 1.00 63.70 1012 LYS B CA 1
ATOM 6692 C C . LYS A 1 949 ? -11.409 9.454 12.932 1.00 71.37 1012 LYS B C 1
ATOM 6693 O O . LYS A 1 949 ? -10.939 10.457 12.446 1.00 74.79 1012 LYS B O 1
ATOM 6695 N N . ALA A 1 950 ? -12.607 9.029 12.609 1.00 67.94 1013 ALA B N 1
ATOM 6696 C CA . ALA A 1 950 ? -13.492 9.773 11.784 1.00 70.76 1013 ALA B CA 1
ATOM 6697 C C . ALA A 1 950 ? -13.876 11.105 12.419 1.00 67.88 1013 ALA B C 1
ATOM 6698 O O . ALA A 1 950 ? -14.041 12.082 11.739 1.00 74.73 1013 ALA B O 1
ATOM 6700 N N . ILE A 1 951 ? -14.065 11.148 13.720 1.00 66.81 1014 ILE B N 1
ATOM 6701 C CA . ILE A 1 951 ? -14.404 12.416 14.361 1.00 67.98 1014 ILE B CA 1
ATOM 6702 C C . ILE A 1 951 ? -13.218 13.062 14.997 1.00 67.44 1014 ILE B C 1
ATOM 6703 O O . ILE A 1 951 ? -13.357 13.879 15.867 1.00 65.52 1014 ILE B O 1
ATOM 6708 N N . GLY A 1 952 ? -12.051 12.564 14.662 1.00 69.44 1015 GLY B N 1
ATOM 6709 C CA . GLY A 1 952 ? -10.803 13.114 15.126 1.00 70.52 1015 GLY B CA 1
ATOM 6710 C C . GLY A 1 952 ? -10.482 13.274 16.586 1.00 62.75 1015 GLY B C 1
ATOM 6711 O O . GLY A 1 952 ? -9.876 14.254 16.949 1.00 65.72 1015 GLY B O 1
ATOM 6712 N N . ASN A 1 953 ? -10.869 12.343 17.427 1.00 56.81 1016 ASN B N 1
ATOM 6713 C CA . ASN A 1 953 ? -10.481 12.474 18.786 1.00 66.08 1016 ASN B CA 1
ATOM 6714 C C . ASN A 1 953 ? -9.331 11.523 18.890 1.00 67.27 1016 ASN B C 1
ATOM 6715 O O . ASN A 1 953 ? -9.501 10.346 18.781 1.00 70.73 1016 ASN B O 1
ATOM 6717 N N . THR A 1 954 ? -8.126 12.023 19.050 1.00 59.90 1017 THR B N 1
ATOM 6718 C CA . THR A 1 954 ? -7.025 11.137 19.222 1.00 59.88 1017 THR B CA 1
ATOM 6719 C C . THR A 1 954 ? -7.111 10.474 20.573 1.00 60.99 1017 THR B C 1
ATOM 6720 O O . THR A 1 954 ? -6.866 9.316 20.709 1.00 65.66 1017 THR B O 1
ATOM 6724 N N . GLU A 1 955 ? -7.563 11.202 21.570 1.00 60.53 1018 GLU B N 1
ATOM 6725 C CA . GLU A 1 955 ? -7.678 10.691 22.917 1.00 69.88 1018 GLU B CA 1
ATOM 6726 C C . GLU A 1 955 ? -8.586 9.520 23.015 1.00 69.67 1018 GLU B C 1
ATOM 6727 O O . GLU A 1 955 ? -8.362 8.609 23.786 1.00 67.65 1018 GLU B O 1
ATOM 6729 N N . LEU A 1 956 ? -9.692 9.632 22.319 1.00 66.19 1019 LEU B N 1
ATOM 6730 C CA . LEU A 1 956 ? -10.661 8.603 22.216 1.00 61.21 1019 LEU B CA 1
ATOM 6731 C C . LEU A 1 956 ? -10.103 7.451 21.456 1.00 64.54 1019 LEU B C 1
ATOM 6732 O O . LEU A 1 956 ? -10.448 6.359 21.737 1.00 65.55 1019 LEU B O 1
ATOM 6737 N N . GLU A 1 957 ? -9.311 7.688 20.424 1.00 63.50 1020 GLU B N 1
ATOM 6738 C CA . GLU A 1 957 ? -8.796 6.566 19.692 1.00 61.62 1020 GLU B CA 1
ATOM 6739 C C . GLU A 1 957 ? -7.925 5.785 20.594 1.00 69.73 1020 GLU B C 1
ATOM 6740 O O . GLU A 1 957 ? -8.140 4.636 20.776 1.00 73.21 1020 GLU B O 1
ATOM 6742 N N . ASN A 1 958 ? -7.023 6.443 21.284 1.00 72.55 1021 ASN B N 1
ATOM 6743 C CA . ASN A 1 958 ? -6.119 5.759 22.193 1.00 73.22 1021 ASN B CA 1
ATOM 6744 C C . ASN A 1 958 ? -6.761 5.108 23.411 1.00 70.14 1021 ASN B C 1
ATOM 6745 O O . ASN A 1 958 ? -6.346 4.062 23.827 1.00 69.01 1021 ASN B O 1
ATOM 6750 N N . LYS A 1 959 ? -7.758 5.727 24.003 1.00 61.40 1022 LYS B N 1
ATOM 6751 C CA . LYS A 1 959 ? -8.380 5.115 25.138 1.00 61.76 1022 LYS B CA 1
ATOM 6752 C C . LYS A 1 959 ? -9.008 3.806 24.723 1.00 66.81 1022 LYS B C 1
ATOM 6753 O O . LYS A 1 959 ? -8.854 2.809 25.365 1.00 65.64 1022 LYS B O 1
ATOM 6759 N N . PHE A 1 960 ? -9.713 3.807 23.619 1.00 69.44 1023 PHE B N 1
ATOM 6760 C CA . PHE A 1 960 ? -10.281 2.600 23.109 1.00 61.26 1023 PHE B CA 1
ATOM 6761 C C . PHE A 1 960 ? -9.221 1.675 22.619 1.00 64.46 1023 PHE B C 1
ATOM 6762 O O . PHE A 1 960 ? -9.262 0.532 22.897 1.00 67.09 1023 PHE B O 1
ATOM 6770 N N . ALA A 1 961 ? -8.231 2.187 21.912 1.00 65.46 1024 ALA B N 1
ATOM 6771 C CA . ALA A 1 961 ? -7.157 1.356 21.384 1.00 68.69 1024 ALA B CA 1
ATOM 6772 C C . ALA A 1 961 ? -6.254 0.795 22.396 1.00 70.90 1024 ALA B C 1
ATOM 6773 O O . ALA A 1 961 ? -5.473 -0.044 22.065 1.00 76.42 1024 ALA B O 1
ATOM 6775 N N . GLU A 1 962 ? -6.226 1.371 23.559 1.00 72.89 1025 GLU B N 1
ATOM 6776 C CA . GLU A 1 962 ? -5.438 0.745 24.575 1.00 67.35 1025 GLU B CA 1
ATOM 6777 C C . GLU A 1 962 ? -6.292 -0.150 25.434 1.00 65.34 1025 GLU B C 1
ATOM 6778 O O . GLU A 1 962 ? -5.810 -0.984 26.128 1.00 65.66 1025 GLU B O 1
ATOM 6784 N N . GLY A 1 963 ? -7.594 -0.002 25.293 1.00 66.16 1026 GLY B N 1
ATOM 6785 C CA . GLY A 1 963 ? -8.602 -0.811 25.915 1.00 64.55 1026 GLY B CA 1
ATOM 6786 C C . GLY A 1 963 ? -8.528 -2.197 25.361 1.00 65.10 1026 GLY B C 1
ATOM 6787 O O . GLY A 1 963 ? -8.805 -3.126 26.036 1.00 64.08 1026 GLY B O 1
ATOM 6788 N N . ILE A 1 964 ? -8.235 -2.339 24.089 1.00 56.52 1027 ILE B N 1
ATOM 6789 C CA . ILE A 1 964 ? -8.115 -3.622 23.535 1.00 53.69 1027 ILE B CA 1
ATOM 6790 C C . ILE A 1 964 ? -6.980 -4.350 24.193 1.00 61.57 1027 ILE B C 1
ATOM 6791 O O . ILE A 1 964 ? -7.174 -5.409 24.698 1.00 65.05 1027 ILE B O 1
ATOM 6796 N N . THR A 1 965 ? -5.850 -3.701 24.366 1.00 61.30 1028 THR B N 1
ATOM 6797 C CA . THR A 1 965 ? -4.643 -4.299 24.874 1.00 61.79 1028 THR B CA 1
ATOM 6798 C C . THR A 1 965 ? -4.806 -4.866 26.250 1.00 59.30 1028 THR B C 1
ATOM 6799 O O . THR A 1 965 ? -4.206 -5.857 26.565 1.00 57.12 1028 THR B O 1
ATOM 6803 N N . LYS A 1 966 ? -5.549 -4.210 27.107 1.00 57.59 1029 LYS B N 1
ATOM 6804 C CA . LYS A 1 966 ? -5.817 -4.785 28.405 1.00 60.03 1029 LYS B CA 1
ATOM 6805 C C . LYS A 1 966 ? -6.665 -6.031 28.261 1.00 63.41 1029 LYS B C 1
ATOM 6806 O O . LYS A 1 966 ? -6.578 -6.950 29.034 1.00 62.85 1029 LYS B O 1
ATOM 6812 N N . ILE A 1 967 ? -7.635 -5.960 27.377 1.00 61.39 1030 ILE B N 1
ATOM 6813 C CA . ILE A 1 967 ? -8.502 -7.060 27.109 1.00 56.01 1030 ILE B CA 1
ATOM 6814 C C . ILE A 1 967 ? -7.959 -8.185 26.322 1.00 54.26 1030 ILE B C 1
ATOM 6815 O O . ILE A 1 967 ? -8.146 -9.294 26.696 1.00 58.46 1030 ILE B O 1
ATOM 6820 N N . LYS A 1 968 ? -7.221 -7.907 25.283 1.00 48.16 1031 LYS B N 1
ATOM 6821 C CA . LYS A 1 968 ? -6.775 -8.970 24.427 1.00 46.60 1031 LYS B CA 1
ATOM 6822 C C . LYS A 1 968 ? -5.533 -9.696 24.770 1.00 51.93 1031 LYS B C 1
ATOM 6823 O O . LYS A 1 968 ? -4.489 -9.400 24.254 1.00 53.18 1031 LYS B O 1
ATOM 6829 N N . ARG A 1 969 ? -5.661 -10.713 25.595 1.00 50.94 1032 ARG B N 1
ATOM 6830 C CA . ARG A 1 969 ? -4.523 -11.509 25.950 1.00 49.88 1032 ARG B CA 1
ATOM 6831 C C . ARG A 1 969 ? -4.785 -12.978 26.294 1.00 63.24 1032 ARG B C 1
ATOM 6832 O O . ARG A 1 969 ? -5.865 -13.360 26.690 1.00 61.74 1032 ARG B O 1
ATOM 6840 N N . ASP A 1 970 ? -3.736 -13.778 26.148 1.00 63.24 1033 ASP B N 1
ATOM 6841 C CA . ASP A 1 970 ? -3.666 -15.188 26.519 1.00 59.36 1033 ASP B CA 1
ATOM 6842 C C . ASP A 1 970 ? -4.604 -16.207 25.910 1.00 66.52 1033 ASP B C 1
ATOM 6843 O O . ASP A 1 970 ? -4.675 -16.243 24.720 1.00 71.22 1033 ASP B O 1
ATOM 6848 N N . ILE A 1 971 ? -5.294 -17.064 26.669 1.00 62.80 1034 ILE B N 1
ATOM 6849 C CA . ILE A 1 971 ? -6.164 -18.061 26.017 1.00 58.01 1034 ILE B CA 1
ATOM 6850 C C . ILE A 1 971 ? -7.337 -17.545 25.338 1.00 62.93 1034 ILE B C 1
ATOM 6851 O O . ILE A 1 971 ? -7.838 -18.158 24.444 1.00 69.27 1034 ILE B O 1
ATOM 6856 N N . VAL A 1 972 ? -7.820 -16.406 25.743 1.00 59.12 1035 VAL B N 1
ATOM 6857 C CA . VAL A 1 972 ? -8.940 -15.845 25.102 1.00 58.16 1035 VAL B CA 1
ATOM 6858 C C . VAL A 1 972 ? -8.713 -15.490 23.648 1.00 54.94 1035 VAL B C 1
ATOM 6859 O O . VAL A 1 972 ? -9.667 -15.391 22.937 1.00 50.61 1035 VAL B O 1
ATOM 6863 N N . PHE A 1 973 ? -7.494 -15.151 23.244 1.00 50.11 1036 PHE B N 1
ATOM 6864 C CA . PHE A 1 973 ? -7.171 -14.803 21.891 1.00 56.43 1036 PHE B CA 1
ATOM 6865 C C . PHE A 1 973 ? -6.195 -15.688 21.110 1.00 57.01 1036 PHE B C 1
ATOM 6866 O O . PHE A 1 973 ? -5.521 -15.209 20.238 1.00 60.97 1036 PHE B O 1
ATOM 6874 N N . ALA A 1 974 ? -6.152 -16.971 21.397 1.00 53.61 1037 ALA B N 1
ATOM 6875 C CA . ALA A 1 974 ? -5.184 -17.884 20.791 1.00 51.51 1037 ALA B CA 1
ATOM 6876 C C . ALA A 1 974 ? -5.011 -18.302 19.308 1.00 58.87 1037 ALA B C 1
ATOM 6877 O O . ALA A 1 974 ? -3.898 -18.331 18.860 1.00 63.47 1037 ALA B O 1
ATOM 6879 N N . ALA A 1 975 ? -6.076 -18.614 18.577 1.00 65.03 1038 ALA B N 1
ATOM 6880 C CA . ALA A 1 975 ? -6.094 -19.111 17.156 1.00 65.17 1038 ALA B CA 1
ATOM 6881 C C . ALA A 1 975 ? -5.593 -20.538 16.765 1.00 66.48 1038 ALA B C 1
ATOM 6882 O O . ALA A 1 975 ? -5.296 -20.778 15.619 1.00 58.88 1038 ALA B O 1
ATOM 6884 N N . SER A 1 976 ? -5.630 -21.504 17.675 1.00 65.71 1039 SER B N 1
ATOM 6885 C CA . SER A 1 976 ? -5.098 -22.847 17.389 1.00 73.53 1039 SER B CA 1
ATOM 6886 C C . SER A 1 976 ? -5.797 -23.536 16.267 1.00 70.71 1039 SER B C 1
ATOM 6887 O O . SER A 1 976 ? -5.335 -24.540 15.765 1.00 62.16 1039 SER B O 1
ATOM 6890 N N . LEU A 1 977 ? -6.990 -23.119 15.954 1.00 74.77 1040 LEU B N 1
ATOM 6891 C CA . LEU A 1 977 ? -7.560 -23.817 14.842 1.00 78.73 1040 LEU B CA 1
ATOM 6892 C C . LEU A 1 977 ? -6.448 -23.481 13.897 1.00 78.23 1040 LEU B C 1
ATOM 6893 O O . LEU A 1 977 ? -6.346 -22.316 13.538 1.00 75.78 1040 LEU B O 1
ATOM 6895 N N . TYR A 1 978 ? -5.756 -24.492 13.376 1.00 71.13 1041 TYR B N 1
ATOM 6896 C CA . TYR A 1 978 ? -4.576 -24.258 12.609 1.00 65.37 1041 TYR B CA 1
ATOM 6897 C C . TYR A 1 978 ? -4.836 -23.376 11.452 1.00 61.45 1041 TYR B C 1
ATOM 6898 O O . TYR A 1 978 ? -5.781 -23.535 10.748 1.00 56.82 1041 TYR B O 1
ATOM 6900 N N . LEU A 1 979 ? -3.987 -22.376 11.350 1.00 57.71 1042 LEU B N 1
ATOM 6901 C CA . LEU A 1 979 ? -4.120 -21.359 10.354 1.00 61.17 1042 LEU B CA 1
ATOM 6902 C C . LEU A 1 979 ? -2.745 -20.916 9.943 1.00 60.41 1042 LEU B C 1
ATOM 6903 O O . LEU A 1 979 ? -1.864 -20.848 10.769 1.00 48.84 1042 LEU B O 1
ATOM 6908 N N . SER B 2 1 ? -58.182 -37.435 52.327 1.00 37.32 162 SER A N 1
ATOM 6909 C CA . SER B 2 1 ? -58.155 -36.475 51.239 1.00 49.72 162 SER A CA 1
ATOM 6910 C C . SER B 2 1 ? -58.905 -35.209 51.496 1.00 48.74 162 SER A C 1
ATOM 6911 O O . SER B 2 1 ? -58.683 -34.484 52.417 1.00 51.81 162 SER A O 1
ATOM 6914 N N . PHE B 2 2 ? -59.835 -34.987 50.619 1.00 45.53 163 PHE A N 1
ATOM 6915 C CA . PHE B 2 2 ? -60.585 -33.764 50.503 1.00 51.30 163 PHE A CA 1
ATOM 6916 C C . PHE B 2 2 ? -61.612 -33.324 51.536 1.00 49.88 163 PHE A C 1
ATOM 6917 O O . PHE B 2 2 ? -62.196 -34.091 52.251 1.00 49.13 163 PHE A O 1
ATOM 6925 N N . ARG B 2 3 ? -61.773 -32.022 51.587 1.00 48.50 164 ARG A N 1
ATOM 6926 C CA . ARG B 2 3 ? -62.698 -31.315 52.438 1.00 48.65 164 ARG A CA 1
ATOM 6927 C C . ARG B 2 3 ? -63.046 -29.991 51.739 1.00 53.84 164 ARG A C 1
ATOM 6928 O O . ARG B 2 3 ? -62.339 -29.570 50.857 1.00 55.29 164 ARG A O 1
ATOM 6936 N N . THR B 2 4 ? -64.138 -29.334 52.078 1.00 51.66 165 THR A N 1
ATOM 6937 C CA . THR B 2 4 ? -64.409 -28.058 51.468 1.00 52.71 165 THR A CA 1
ATOM 6938 C C . THR B 2 4 ? -64.267 -26.989 52.522 1.00 55.90 165 THR A C 1
ATOM 6939 O O . THR B 2 4 ? -64.848 -27.096 53.545 1.00 62.14 165 THR A O 1
ATOM 6943 N N . ASP B 2 5 ? -63.446 -25.991 52.282 1.00 53.40 166 ASP A N 1
ATOM 6944 C CA . ASP B 2 5 ? -63.271 -24.888 53.167 1.00 44.90 166 ASP A CA 1
ATOM 6945 C C . ASP B 2 5 ? -63.528 -23.714 52.298 1.00 50.88 166 ASP A C 1
ATOM 6946 O O . ASP B 2 5 ? -62.861 -23.549 51.327 1.00 47.36 166 ASP A O 1
ATOM 6951 N N . LYS B 2 6 ? -64.511 -22.899 52.636 1.00 50.88 167 LYS A N 1
ATOM 6952 C CA . LYS B 2 6 ? -64.825 -21.698 51.892 1.00 48.16 167 LYS A CA 1
ATOM 6953 C C . LYS B 2 6 ? -64.370 -20.462 52.590 1.00 50.31 167 LYS A C 1
ATOM 6954 O O . LYS B 2 6 ? -64.820 -19.403 52.247 1.00 55.74 167 LYS A O 1
ATOM 6960 N N . LYS B 2 7 ? -63.425 -20.599 53.495 1.00 48.15 168 LYS A N 1
ATOM 6961 C CA . LYS B 2 7 ? -63.100 -19.529 54.388 1.00 51.02 168 LYS A CA 1
ATOM 6962 C C . LYS B 2 7 ? -61.780 -18.864 54.100 1.00 51.75 168 LYS A C 1
ATOM 6963 O O . LYS B 2 7 ? -60.769 -19.497 54.056 1.00 51.74 168 LYS A O 1
ATOM 6969 N N . PRO B 2 8 ? -61.845 -17.563 53.901 1.00 44.65 169 PRO A N 1
ATOM 6970 C CA . PRO B 2 8 ? -60.787 -16.633 53.557 1.00 43.33 169 PRO A CA 1
ATOM 6971 C C . PRO B 2 8 ? -59.852 -16.328 54.688 1.00 53.64 169 PRO A C 1
ATOM 6972 O O . PRO B 2 8 ? -60.246 -16.271 55.826 1.00 54.52 169 PRO A O 1
ATOM 6976 N N . ASP B 2 9 ? -58.594 -16.146 54.368 1.00 48.03 170 ASP A N 1
ATOM 6977 C CA . ASP B 2 9 ? -57.639 -15.853 55.367 1.00 44.58 170 ASP A CA 1
ATOM 6978 C C . ASP B 2 9 ? -57.071 -14.586 54.878 1.00 45.12 170 ASP A C 1
ATOM 6979 O O . ASP B 2 9 ? -56.216 -14.617 54.083 1.00 49.09 170 ASP A O 1
ATOM 6984 N N . PRO B 2 10 ? -57.458 -13.458 55.459 1.00 44.68 171 PRO A N 1
ATOM 6985 C CA . PRO B 2 10 ? -57.145 -12.054 55.192 1.00 42.25 171 PRO A CA 1
ATOM 6986 C C . PRO B 2 10 ? -55.748 -11.627 55.468 1.00 46.45 171 PRO A C 1
ATOM 6987 O O . PRO B 2 10 ? -55.341 -10.575 55.098 1.00 48.93 171 PRO A O 1
ATOM 6991 N N . ALA B 2 11 ? -55.056 -12.441 56.210 1.00 42.11 172 ALA A N 1
ATOM 6992 C CA . ALA B 2 11 ? -53.714 -12.250 56.558 1.00 43.75 172 ALA A CA 1
ATOM 6993 C C . ALA B 2 11 ? -52.807 -12.271 55.381 1.00 43.30 172 ALA A C 1
ATOM 6994 O O . ALA B 2 11 ? -51.864 -11.530 55.335 1.00 38.54 172 ALA A O 1
ATOM 6996 N N . ASN B 2 12 ? -53.094 -13.159 54.446 1.00 48.17 173 ASN A N 1
ATOM 6997 C CA . ASN B 2 12 ? -52.285 -13.279 53.277 1.00 41.99 173 ASN A CA 1
ATOM 6998 C C . ASN B 2 12 ? -52.317 -12.027 52.541 1.00 45.33 173 ASN A C 1
ATOM 6999 O O . ASN B 2 12 ? -51.304 -11.561 52.089 1.00 41.58 173 ASN A O 1
ATOM 7004 N N . TRP B 2 13 ? -53.486 -11.464 52.369 1.00 47.23 174 TRP A N 1
ATOM 7005 C CA . TRP B 2 13 ? -53.513 -10.176 51.734 1.00 47.08 174 TRP A CA 1
ATOM 7006 C C . TRP B 2 13 ? -52.968 -9.087 52.625 1.00 43.81 174 TRP A C 1
ATOM 7007 O O . TRP B 2 13 ? -52.106 -8.399 52.234 1.00 48.19 174 TRP A O 1
ATOM 7018 N N . GLU B 2 14 ? -53.410 -8.959 53.853 1.00 45.69 175 GLU A N 1
ATOM 7019 C CA . GLU B 2 14 ? -52.889 -7.907 54.705 1.00 51.81 175 GLU A CA 1
ATOM 7020 C C . GLU B 2 14 ? -51.430 -7.975 55.002 1.00 48.32 175 GLU A C 1
ATOM 7021 O O . GLU B 2 14 ? -50.762 -6.998 54.939 1.00 47.42 175 GLU A O 1
ATOM 7027 N N . TYR B 2 15 ? -50.921 -9.148 55.297 1.00 47.61 176 TYR A N 1
ATOM 7028 C CA . TYR B 2 15 ? -49.538 -9.273 55.646 1.00 45.65 176 TYR A CA 1
ATOM 7029 C C . TYR B 2 15 ? -48.609 -9.535 54.558 1.00 45.95 176 TYR A C 1
ATOM 7030 O O . TYR B 2 15 ? -47.491 -9.693 54.868 1.00 51.72 176 TYR A O 1
ATOM 7039 N N . LYS B 2 16 ? -49.120 -9.770 53.363 1.00 47.06 177 LYS A N 1
ATOM 7040 C CA . LYS B 2 16 ? -48.445 -10.026 52.095 1.00 41.63 177 LYS A CA 1
ATOM 7041 C C . LYS B 2 16 ? -47.874 -11.369 51.928 1.00 40.02 177 LYS A C 1
ATOM 7042 O O . LYS B 2 16 ? -47.265 -11.630 50.955 1.00 42.37 177 LYS A O 1
ATOM 7044 N N . SER B 2 17 ? -48.093 -12.243 52.864 1.00 39.39 178 SER A N 1
ATOM 7045 C CA . SER B 2 17 ? -47.535 -13.536 52.759 1.00 40.44 178 SER A CA 1
ATOM 7046 C C . SER B 2 17 ? -48.381 -14.528 53.468 1.00 37.08 178 SER A C 1
ATOM 7047 O O . SER B 2 17 ? -49.130 -14.210 54.303 1.00 42.36 178 SER A O 1
ATOM 7050 N N . LEU B 2 18 ? -48.214 -15.772 53.134 1.00 36.29 179 LEU A N 1
ATOM 7051 C CA . LEU B 2 18 ? -49.024 -16.774 53.713 1.00 40.89 179 LEU A CA 1
ATOM 7052 C C . LEU B 2 18 ? -48.885 -16.971 55.164 1.00 38.35 179 LEU A C 1
ATOM 7053 O O . LEU B 2 18 ? -47.841 -17.173 55.720 1.00 40.36 179 LEU A O 1
ATOM 7058 N N . TYR B 2 19 ? -50.059 -17.000 55.707 1.00 38.33 180 TYR A N 1
ATOM 7059 C CA . TYR B 2 19 ? -50.470 -17.217 57.061 1.00 45.75 180 TYR A CA 1
ATOM 7060 C C . TYR B 2 19 ? -51.453 -18.383 56.971 1.00 49.46 180 TYR A C 1
ATOM 7061 O O . TYR B 2 19 ? -52.015 -18.654 55.920 1.00 55.70 180 TYR A O 1
ATOM 7070 N N . ARG B 2 20 ? -51.678 -19.052 58.060 1.00 38.73 181 ARG A N 1
ATOM 7071 C CA . ARG B 2 20 ? -52.642 -20.143 58.064 1.00 45.09 181 ARG A CA 1
ATOM 7072 C C . ARG B 2 20 ? -52.419 -21.192 57.022 1.00 50.75 181 ARG A C 1
ATOM 7073 O O . ARG B 2 20 ? -53.261 -21.459 56.226 1.00 50.23 181 ARG A O 1
ATOM 7081 N N . GLY B 2 21 ? -51.230 -21.735 56.941 1.00 52.89 182 GLY A N 1
ATOM 7082 C CA . GLY B 2 21 ? -50.987 -22.801 56.034 1.00 40.65 182 GLY A CA 1
ATOM 7083 C C . GLY B 2 21 ? -49.874 -23.649 56.500 1.00 39.53 182 GLY A C 1
ATOM 7084 O O . GLY B 2 21 ? -48.998 -23.183 57.117 1.00 35.82 182 GLY A O 1
ATOM 7085 N N . ASP B 2 22 ? -49.895 -24.902 56.142 1.00 42.23 183 ASP A N 1
ATOM 7086 C CA . ASP B 2 22 ? -48.835 -25.775 56.508 1.00 36.81 183 ASP A CA 1
ATOM 7087 C C . ASP B 2 22 ? -48.142 -25.955 55.237 1.00 37.03 183 ASP A C 1
ATOM 7088 O O . ASP B 2 22 ? -48.707 -26.466 54.349 1.00 42.96 183 ASP A O 1
ATOM 7093 N N . ILE B 2 23 ? -46.888 -25.598 55.164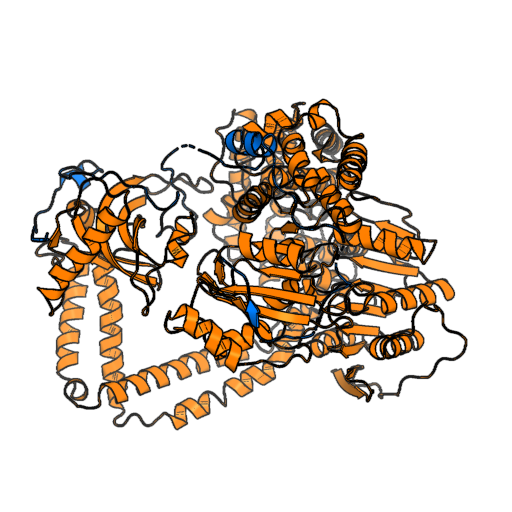 1.00 35.39 184 ILE A N 1
ATOM 7094 C CA . ILE B 2 23 ? -46.166 -25.713 53.944 1.00 30.75 184 ILE A CA 1
ATOM 7095 C C . ILE B 2 23 ? -45.375 -26.991 53.848 1.00 41.51 184 ILE A C 1
ATOM 7096 O O . ILE B 2 23 ? -44.784 -27.428 54.772 1.00 43.14 184 ILE A O 1
ATOM 7101 N N . ALA B 2 24 ? -45.457 -27.620 52.703 1.00 37.54 185 ALA A N 1
ATOM 7102 C CA . ALA B 2 24 ? -44.750 -28.814 52.397 1.00 38.18 185 ALA A CA 1
ATOM 7103 C C . ALA B 2 24 ? -43.329 -28.574 52.005 1.00 40.85 185 ALA A C 1
ATOM 7104 O O . ALA B 2 24 ? -42.948 -27.481 51.725 1.00 48.63 185 ALA A O 1
ATOM 7106 N N . ARG B 2 25 ? -42.522 -29.608 52.009 1.00 37.96 186 ARG A N 1
ATOM 7107 C CA . ARG B 2 25 ? -41.166 -29.471 51.548 1.00 42.25 186 ARG A CA 1
ATOM 7108 C C . ARG B 2 25 ? -41.279 -29.948 50.130 1.00 38.50 186 ARG A C 1
ATOM 7109 O O . ARG B 2 25 ? -41.820 -30.957 49.856 1.00 36.84 186 ARG A O 1
ATOM 7117 N N . TYR B 2 26 ? -40.830 -29.127 49.219 1.00 38.65 187 TYR A N 1
ATOM 7118 C CA . TYR B 2 26 ? -40.952 -29.400 47.830 1.00 41.32 187 TYR A CA 1
ATOM 7119 C C . TYR B 2 26 ? -39.871 -28.776 47.021 1.00 37.10 187 TYR A C 1
ATOM 7120 O O . TYR B 2 26 ? -39.307 -27.830 47.414 1.00 37.30 187 TYR A O 1
ATOM 7129 N N . LYS B 2 27 ? -39.624 -29.303 45.846 1.00 38.21 188 LYS A N 1
ATOM 7130 C CA . LYS B 2 27 ? -38.642 -28.744 44.976 1.00 39.30 188 LYS A CA 1
ATOM 7131 C C . LYS B 2 27 ? -39.391 -28.195 43.822 1.00 42.52 188 LYS A C 1
ATOM 7132 O O . LYS B 2 27 ? -40.137 -28.876 43.221 1.00 44.66 188 LYS A O 1
ATOM 7138 N N . ARG B 2 28 ? -39.222 -26.936 43.520 1.00 38.78 189 ARG A N 1
ATOM 7139 C CA . ARG B 2 28 ? -39.976 -26.343 42.454 1.00 38.58 189 ARG A CA 1
ATOM 7140 C C . ARG B 2 28 ? -39.307 -26.494 41.145 1.00 39.04 189 ARG A C 1
ATOM 7141 O O . ARG B 2 28 ? -38.168 -26.784 41.083 1.00 41.81 189 ARG A O 1
ATOM 7149 N N . LYS B 2 29 ? -40.014 -26.225 40.093 1.00 32.46 190 LYS A N 1
ATOM 7150 C CA . LYS B 2 29 ? -39.454 -26.371 38.804 1.00 36.65 190 LYS A CA 1
ATOM 7151 C C . LYS B 2 29 ? -38.700 -25.151 38.454 1.00 36.34 190 LYS A C 1
ATOM 7152 O O . LYS B 2 29 ? -39.262 -24.162 38.222 1.00 36.24 190 LYS A O 1
ATOM 7158 N N . GLY B 2 30 ? -37.395 -25.250 38.436 1.00 36.38 191 GLY A N 1
ATOM 7159 C CA . GLY B 2 30 ? -36.573 -24.171 38.021 1.00 40.77 191 GLY A CA 1
ATOM 7160 C C . GLY B 2 30 ? -36.496 -22.933 38.833 1.00 43.08 191 GLY A C 1
ATOM 7161 O O . GLY B 2 30 ? -36.832 -22.906 39.983 1.00 46.21 191 GLY A O 1
ATOM 7162 N N . ASP B 2 31 ? -36.018 -21.891 38.185 1.00 45.54 192 ASP A N 1
ATOM 7163 C CA . ASP B 2 31 ? -35.877 -20.627 38.816 1.00 42.18 192 ASP A CA 1
ATOM 7164 C C . ASP B 2 31 ? -36.745 -19.511 38.354 1.00 45.03 192 ASP A C 1
ATOM 7165 O O . ASP B 2 31 ? -36.565 -18.422 38.816 1.00 51.28 192 ASP A O 1
ATOM 7170 N N . SER B 2 32 ? -37.687 -19.745 37.472 1.00 43.44 193 SER A N 1
ATOM 7171 C CA . SER B 2 32 ? -38.516 -18.641 37.064 1.00 42.70 193 SER A CA 1
ATOM 7172 C C . SER B 2 32 ? -39.963 -18.746 37.469 1.00 48.54 193 SER A C 1
ATOM 7173 O O . SER B 2 32 ? -40.286 -19.229 38.508 1.00 44.46 193 SER A O 1
ATOM 7176 N N . CYS B 2 33 ? -40.834 -18.168 36.674 1.00 53.67 194 CYS A N 1
ATOM 7177 C CA . CYS B 2 33 ? -42.237 -18.198 36.950 1.00 45.12 194 CYS A CA 1
ATOM 7178 C C . CYS B 2 33 ? -42.940 -18.481 35.670 1.00 42.63 194 CYS A C 1
ATOM 7179 O O . CYS B 2 33 ? -42.621 -17.906 34.694 1.00 42.36 194 CYS A O 1
ATOM 7182 N N . LEU B 2 34 ? -43.933 -19.335 35.670 1.00 42.22 195 LEU A N 1
ATOM 7183 C CA . LEU B 2 34 ? -44.560 -19.663 34.421 1.00 40.48 195 LEU A CA 1
ATOM 7184 C C . LEU B 2 34 ? -45.243 -18.527 33.752 1.00 44.75 195 LEU A C 1
ATOM 7185 O O . LEU B 2 34 ? -45.082 -18.290 32.558 1.00 53.59 195 LEU A O 1
ATOM 7190 N N . GLY B 2 35 ? -45.953 -17.754 34.512 1.00 39.61 196 GLY A N 1
ATOM 7191 C CA . GLY B 2 35 ? -46.684 -16.693 33.874 1.00 54.11 196 GLY A CA 1
ATOM 7192 C C . GLY B 2 35 ? -45.893 -15.642 33.151 1.00 49.52 196 GLY A C 1
ATOM 7193 O O . GLY B 2 35 ? -46.282 -15.147 32.128 1.00 41.93 196 GLY A O 1
ATOM 7194 N N . ILE B 2 36 ? -44.701 -15.364 33.657 1.00 55.10 197 ILE A N 1
ATOM 7195 C CA . ILE B 2 36 ? -43.968 -14.181 33.270 1.00 52.50 197 ILE A CA 1
ATOM 7196 C C . ILE B 2 36 ? -43.881 -14.238 31.765 1.00 56.57 197 ILE A C 1
ATOM 7197 O O . ILE B 2 36 ? -43.410 -15.220 31.221 1.00 58.97 197 ILE A O 1
ATOM 7202 N N . ASN B 2 37 ? -44.299 -13.169 31.101 1.00 64.90 198 ASN A N 1
ATOM 7203 C CA . ASN B 2 37 ? -44.594 -13.256 29.677 1.00 68.92 198 ASN A CA 1
ATOM 7204 C C . ASN B 2 37 ? -43.561 -12.726 28.718 1.00 79.46 198 ASN A C 1
ATOM 7205 O O . ASN B 2 37 ? -43.168 -13.439 27.786 1.00 85.66 198 ASN A O 1
ATOM 7207 N N . PRO B 2 38 ? -43.127 -11.413 28.957 1.00 74.97 199 PRO A N 1
ATOM 7208 C CA . PRO B 2 38 ? -42.102 -10.973 28.011 1.00 75.91 199 PRO A CA 1
ATOM 7209 C C . PRO B 2 38 ? -40.742 -11.215 28.601 1.00 74.85 199 PRO A C 1
ATOM 7210 O O . PRO B 2 38 ? -39.741 -10.964 27.947 1.00 78.98 199 PRO A O 1
ATOM 7214 N N . LYS B 2 39 ? -40.697 -11.674 29.843 1.00 59.69 200 LYS A N 1
ATOM 7215 C CA . LYS B 2 39 ? -39.439 -11.756 30.538 1.00 58.17 200 LYS A CA 1
ATOM 7216 C C . LYS B 2 39 ? -38.854 -10.352 30.552 1.00 74.24 200 LYS A C 1
ATOM 7217 O O . LYS B 2 39 ? -37.658 -10.146 30.383 1.00 76.20 200 LYS A O 1
ATOM 7223 N N . LYS B 2 40 ? -39.758 -9.393 30.727 1.00 80.27 201 LYS A N 1
ATOM 7224 C CA . LYS B 2 40 ? -39.449 -7.994 30.979 1.00 77.13 201 LYS A CA 1
ATOM 7225 C C . LYS B 2 40 ? -39.439 -7.894 32.489 1.00 76.50 201 LYS A C 1
ATOM 7226 O O . LYS B 2 40 ? -39.364 -6.812 33.058 1.00 66.58 201 LYS A O 1
ATOM 7232 N N . GLN B 2 41 ? -39.559 -9.063 33.113 1.00 73.82 202 GLN A N 1
ATOM 7233 C CA . GLN B 2 41 ? -39.661 -9.216 34.513 1.00 62.92 202 GLN A CA 1
ATOM 7234 C C . GLN B 2 41 ? -38.745 -10.373 34.860 1.00 63.84 202 GLN A C 1
ATOM 7235 O O . GLN B 2 41 ? -38.504 -11.260 34.073 1.00 59.39 202 GLN A O 1
ATOM 7241 N N . CYS B 2 42 ? -38.185 -10.326 36.049 1.00 61.13 203 CYS A N 1
ATOM 7242 C CA . CYS B 2 42 ? -37.346 -11.382 36.556 1.00 54.74 203 CYS A CA 1
ATOM 7243 C C . CYS B 2 42 ? -37.530 -11.410 38.053 1.00 56.41 203 CYS A C 1
ATOM 7244 O O . CYS B 2 42 ? -37.711 -10.388 38.639 1.00 56.99 203 CYS A O 1
ATOM 7247 N N . ILE B 2 43 ? -37.478 -12.573 38.675 1.00 56.85 204 ILE A N 1
ATOM 7248 C CA . ILE B 2 43 ? -37.617 -12.674 40.114 1.00 56.36 204 ILE A CA 1
ATOM 7249 C C . ILE B 2 43 ? -36.578 -13.571 40.673 1.00 51.62 204 ILE A C 1
ATOM 7250 O O . ILE B 2 43 ? -36.123 -14.441 40.014 1.00 53.21 204 ILE A O 1
ATOM 7255 N N . SER B 2 44 ? -36.223 -13.390 41.920 1.00 46.13 205 SER A N 1
ATOM 7256 C CA . SER B 2 44 ? -35.190 -14.223 42.472 1.00 43.87 205 SER A CA 1
ATOM 7257 C C . SER B 2 44 ? -35.561 -15.075 43.657 1.00 46.57 205 SER A C 1
ATOM 7258 O O . SER B 2 44 ? -35.918 -14.584 44.689 1.00 56.61 205 SER A O 1
ATOM 7261 N N . TRP B 2 45 ? -35.465 -16.367 43.531 1.00 42.19 206 TRP A N 1
ATOM 7262 C CA . TRP B 2 45 ? -35.723 -17.128 44.695 1.00 44.32 206 TRP A CA 1
ATOM 7263 C C . TRP B 2 45 ? -34.525 -17.001 45.609 1.00 52.02 206 TRP A C 1
ATOM 7264 O O . TRP B 2 45 ? -34.646 -17.053 46.802 1.00 61.05 206 TRP A O 1
ATOM 7275 N N . GLU B 2 46 ? -33.366 -16.815 45.012 1.00 59.20 207 GLU A N 1
ATOM 7276 C CA . GLU B 2 46 ? -32.076 -16.688 45.646 1.00 64.82 207 GLU A CA 1
ATOM 7277 C C . GLU B 2 46 ? -31.753 -17.918 46.450 1.00 69.82 207 GLU A C 1
ATOM 7278 O O . GLU B 2 46 ? -31.207 -18.873 45.910 1.00 75.69 207 GLU A O 1
ATOM 7280 N N . THR B 2 50 ? -24.170 -24.330 41.911 1.00 81.45 211 THR A N 1
ATOM 7281 C CA . THR B 2 50 ? -24.575 -25.721 42.114 1.00 84.88 211 THR A CA 1
ATOM 7282 C C . THR B 2 50 ? -24.468 -26.450 40.780 1.00 80.01 211 THR A C 1
ATOM 7283 O O . THR B 2 50 ? -25.226 -27.350 40.433 1.00 73.74 211 THR A O 1
ATOM 7287 N N . GLU B 2 51 ? -23.425 -26.068 40.076 1.00 81.46 212 GLU A N 1
ATOM 7288 C CA . GLU B 2 51 ? -23.117 -26.577 38.782 1.00 80.15 212 GLU A CA 1
ATOM 7289 C C . GLU B 2 51 ? -22.532 -27.939 38.841 1.00 73.48 212 GLU A C 1
ATOM 7290 O O . GLU B 2 51 ? -22.077 -28.390 39.862 1.00 77.51 212 GLU A O 1
ATOM 7296 N N . LYS B 2 52 ? -22.657 -28.629 37.735 1.00 74.81 213 LYS A N 1
ATOM 7297 C CA . LYS B 2 52 ? -22.055 -29.890 37.553 1.00 65.07 213 LYS A CA 1
ATOM 7298 C C . LYS B 2 52 ? -21.398 -29.801 36.212 1.00 63.28 213 LYS A C 1
ATOM 7299 O O . LYS B 2 52 ? -21.993 -30.209 35.251 1.00 71.40 213 LYS A O 1
ATOM 7305 N N . LYS B 2 53 ? -20.186 -29.303 36.140 1.00 59.41 214 LYS A N 1
ATOM 7306 C CA . LYS B 2 53 ? -19.520 -29.257 34.867 1.00 57.52 214 LYS A CA 1
ATOM 7307 C C . LYS B 2 53 ? -18.467 -30.302 34.770 1.00 56.18 214 LYS A C 1
ATOM 7308 O O . LYS B 2 53 ? -18.255 -31.059 35.678 1.00 50.99 214 LYS A O 1
ATOM 7314 N N . HIS B 2 54 ? -17.844 -30.393 33.625 1.00 59.86 215 HIS A N 1
ATOM 7315 C CA . HIS B 2 54 ? -16.877 -31.453 33.462 1.00 52.59 215 HIS A CA 1
ATOM 7316 C C . HIS B 2 54 ? -15.721 -31.424 34.416 1.00 56.14 215 HIS A C 1
ATOM 7317 O O . HIS B 2 54 ? -15.192 -32.440 34.746 1.00 57.88 215 HIS A O 1
ATOM 7324 N N . SER B 2 55 ? -15.301 -30.244 34.814 1.00 57.89 216 SER A N 1
ATOM 7325 C CA . SER B 2 55 ? -14.168 -30.063 35.685 1.00 60.28 216 SER A CA 1
ATOM 7326 C C . SER B 2 55 ? -14.537 -29.981 37.164 1.00 61.96 216 SER A C 1
ATOM 7327 O O . SER B 2 55 ? -13.729 -29.653 37.996 1.00 58.32 216 SER A O 1
ATOM 7330 N N . ARG B 2 56 ? -15.797 -30.257 37.443 1.00 58.36 217 ARG A N 1
ATOM 7331 C CA . ARG B 2 56 ? -16.320 -30.261 38.784 1.00 62.88 217 ARG A CA 1
ATOM 7332 C C . ARG B 2 56 ? -15.714 -31.413 39.544 1.00 70.10 217 ARG A C 1
ATOM 7333 O O . ARG B 2 56 ? -15.559 -32.471 39.009 1.00 62.63 217 ARG A O 1
ATOM 7335 N N . LYS B 2 57 ? -15.502 -31.255 40.839 1.00 80.57 218 LYS A N 1
ATOM 7336 C CA . LYS B 2 57 ? -14.791 -32.271 41.598 1.00 77.10 218 LYS A CA 1
ATOM 7337 C C . LYS B 2 57 ? -15.407 -33.637 41.609 1.00 77.10 218 LYS A C 1
ATOM 7338 O O . LYS B 2 57 ? -14.712 -34.624 41.544 1.00 73.27 218 LYS A O 1
ATOM 7344 N N . GLN B 2 58 ? -16.719 -33.719 41.676 1.00 75.85 219 GLN A N 1
ATOM 7345 C CA . GLN B 2 58 ? -17.331 -35.020 41.713 1.00 73.04 219 GLN A CA 1
ATOM 7346 C C . GLN B 2 58 ? -17.003 -35.721 40.440 1.00 78.64 219 GLN A C 1
ATOM 7347 O O . GLN B 2 58 ? -16.715 -36.898 40.436 1.00 83.67 219 GLN A O 1
ATOM 7349 N N . VAL B 2 59 ? -17.012 -34.973 39.355 1.00 78.82 220 VAL A N 1
ATOM 7350 C CA . VAL B 2 59 ? -16.753 -35.520 38.043 1.00 68.54 220 VAL A CA 1
ATOM 7351 C C . VAL B 2 59 ? -15.316 -35.852 37.865 1.00 75.20 220 VAL A C 1
ATOM 7352 O O . VAL B 2 59 ? -14.978 -36.895 37.386 1.00 76.75 220 VAL A O 1
ATOM 7356 N N . GLU B 2 60 ? -14.444 -34.970 38.302 1.00 75.82 221 GLU A N 1
ATOM 7357 C CA . GLU B 2 60 ? -13.037 -35.196 38.104 1.00 75.38 221 GLU A CA 1
ATOM 7358 C C . GLU B 2 60 ? -12.451 -36.469 38.692 1.00 82.54 221 GLU A C 1
ATOM 7359 O O . GLU B 2 60 ? -11.520 -37.006 38.136 1.00 86.56 221 GLU A O 1
ATOM 7365 N N . ARG B 2 61 ? -12.989 -37.006 39.774 1.00 77.29 222 ARG A N 1
ATOM 7366 C CA . ARG B 2 61 ? -12.421 -38.222 40.346 1.00 81.21 222 ARG A CA 1
ATOM 7367 C C . ARG B 2 61 ? -12.873 -39.498 39.683 1.00 81.80 222 ARG A C 1
ATOM 7368 O O . ARG B 2 61 ? -12.388 -40.551 40.017 1.00 80.65 222 ARG A O 1
ATOM 7372 N N . TYR B 2 62 ? -13.824 -39.395 38.766 1.00 82.16 223 TYR A N 1
ATOM 7373 C CA . TYR B 2 62 ? -14.359 -40.516 38.034 1.00 79.08 223 TYR A CA 1
ATOM 7374 C C . TYR B 2 62 ? -13.411 -40.899 36.957 1.00 76.84 223 TYR A C 1
ATOM 7375 O O . TYR B 2 62 ? -13.437 -42.012 36.491 1.00 81.45 223 TYR A O 1
ATOM 7384 N N . PHE B 2 63 ? -12.626 -39.953 36.485 1.00 74.97 224 PHE A N 1
ATOM 7385 C CA . PHE B 2 63 ? -11.688 -40.262 35.455 1.00 77.33 224 PHE A CA 1
ATOM 7386 C C . PHE B 2 63 ? -10.397 -40.792 36.024 1.00 83.84 224 PHE A C 1
ATOM 7387 O O . PHE B 2 63 ? -9.636 -41.437 35.320 1.00 84.97 224 PHE A O 1
ATOM 7395 N N . THR B 2 64 ? -10.098 -40.478 37.267 1.00 80.44 225 THR A N 1
ATOM 7396 C CA . THR B 2 64 ? -8.880 -40.994 37.804 1.00 80.91 225 THR A CA 1
ATOM 7397 C C . THR B 2 64 ? -9.169 -42.472 37.921 1.00 80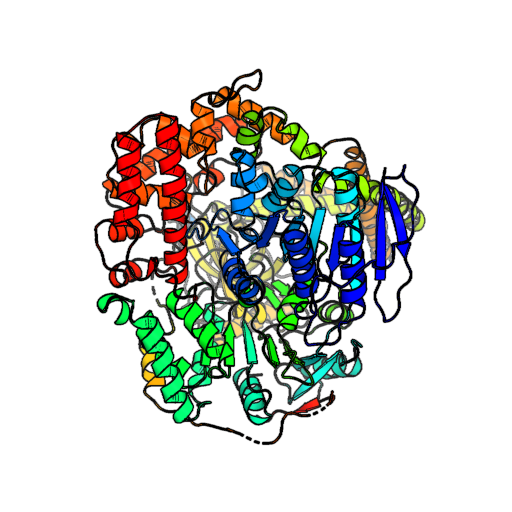.70 225 THR A C 1
ATOM 7398 O O . THR B 2 64 ? -8.283 -43.287 37.751 1.00 79.15 225 THR A O 1
ATOM 7402 N N . LYS B 2 65 ? -10.431 -42.820 38.151 1.00 78.74 226 LYS A N 1
ATOM 7403 C CA . LYS B 2 65 ? -10.794 -44.210 38.280 1.00 75.85 226 LYS A CA 1
ATOM 7404 C C . LYS B 2 65 ? -11.046 -44.827 36.943 1.00 73.44 226 LYS A C 1
ATOM 7405 O O . LYS B 2 65 ? -11.880 -44.428 36.192 1.00 67.98 226 LYS A O 1
ATOM 7411 N N . LYS B 2 66 ? -10.338 -45.898 36.724 1.00 77.94 227 LYS A N 1
ATOM 7412 C CA . LYS B 2 66 ? -10.300 -46.563 35.471 1.00 73.79 227 LYS A CA 1
ATOM 7413 C C . LYS B 2 66 ? -11.519 -47.241 34.981 1.00 73.85 227 LYS A C 1
ATOM 7414 O O . LYS B 2 66 ? -12.481 -47.427 35.680 1.00 76.12 227 LYS A O 1
ATOM 7420 N N . SER B 2 67 ? -11.427 -47.523 33.697 1.00 74.66 228 SER A N 1
ATOM 7421 C CA . SER B 2 67 ? -12.480 -48.021 32.833 1.00 71.57 228 SER A CA 1
ATOM 7422 C C . SER B 2 67 ? -12.090 -49.106 31.786 1.00 68.73 228 SER A C 1
ATOM 7423 O O . SER B 2 67 ? -10.971 -49.143 31.324 1.00 69.47 228 SER A O 1
ATOM 7426 N N . VAL B 2 68 ? -13.027 -49.978 31.420 1.00 67.26 229 VAL A N 1
ATOM 7427 C CA . VAL B 2 68 ? -12.825 -51.100 30.476 1.00 71.46 229 VAL A CA 1
ATOM 7428 C C . VAL B 2 68 ? -12.725 -50.755 29.031 1.00 69.08 229 VAL A C 1
ATOM 7429 O O . VAL B 2 68 ? -13.427 -49.902 28.615 1.00 74.00 229 VAL A O 1
ATOM 7433 N N . GLY B 2 69 ? -11.909 -51.425 28.237 1.00 59.32 230 GLY A N 1
ATOM 7434 C CA . GLY B 2 69 ? -11.859 -51.100 26.825 1.00 69.69 230 GLY A CA 1
ATOM 7435 C C . GLY B 2 69 ? -12.409 -52.237 26.008 1.00 78.48 230 GLY A C 1
ATOM 7436 O O . GLY B 2 69 ? -11.787 -53.255 25.919 1.00 77.95 230 GLY A O 1
ATOM 7437 N N . LEU B 2 70 ? -13.556 -52.042 25.372 1.00 77.65 231 LEU A N 1
ATOM 7438 C CA . LEU B 2 70 ? -14.242 -53.114 24.633 1.00 84.18 231 LEU A CA 1
ATOM 7439 C C . LEU B 2 70 ? -13.785 -53.760 23.354 1.00 83.67 231 LEU A C 1
ATOM 7440 O O . LEU B 2 70 ? -13.752 -54.973 23.263 1.00 83.03 231 LEU A O 1
ATOM 7445 N N . MET B 2 71 ? -13.435 -52.973 22.368 1.00 83.86 232 MET A N 1
ATOM 7446 C CA . MET B 2 71 ? -13.052 -53.574 21.125 1.00 85.38 232 MET A CA 1
ATOM 7447 C C . MET B 2 71 ? -12.168 -52.743 20.259 1.00 91.51 232 MET A C 1
ATOM 7448 O O . MET B 2 71 ? -12.639 -51.785 19.662 1.00 92.90 232 MET A O 1
ATOM 7453 N N . ASN B 2 72 ? -10.914 -53.120 20.107 1.00 92.53 233 ASN A N 1
ATOM 7454 C CA . ASN B 2 72 ? -10.099 -52.348 19.190 1.00 99.13 233 ASN A CA 1
ATOM 7455 C C . ASN B 2 72 ? -9.541 -53.211 18.069 1.00 100.60 233 ASN A C 1
ATOM 7456 O O . ASN B 2 72 ? -8.882 -54.207 18.318 1.00 101.74 233 ASN A O 1
ATOM 7461 N N . ILE B 2 73 ? -9.814 -52.795 16.846 1.00 89.86 234 ILE A N 1
ATOM 7462 C CA . ILE B 2 73 ? -9.385 -53.484 15.665 1.00 91.98 234 ILE A CA 1
ATOM 7463 C C . ILE B 2 73 ? -9.678 -54.988 15.727 1.00 105.24 234 ILE A C 1
ATOM 7464 O O . ILE B 2 73 ? -9.960 -55.645 14.719 1.00 106.36 234 ILE A O 1
ATOM 7466 N N . SER B 2 80 ? -14.574 -56.676 13.564 1.00 96.58 241 SER A N 1
ATOM 7467 C CA . SER B 2 80 ? -13.314 -57.148 13.019 1.00 104.23 241 SER A CA 1
ATOM 7468 C C . SER B 2 80 ? -13.030 -56.469 11.722 1.00 104.79 241 SER A C 1
ATOM 7469 O O . SER B 2 80 ? -12.060 -55.740 11.576 1.00 106.01 241 SER A O 1
ATOM 7472 N N . LYS B 2 81 ? -13.982 -56.630 10.819 1.00 98.22 242 LYS A N 1
ATOM 7473 C CA . LYS B 2 81 ? -13.918 -56.166 9.452 1.00 92.18 242 LYS A CA 1
ATOM 7474 C C . LYS B 2 81 ? -14.245 -54.704 9.274 1.00 91.12 242 LYS A C 1
ATOM 7475 O O . LYS B 2 81 ? -14.351 -53.963 10.234 1.00 87.61 242 LYS A O 1
ATOM 7481 N N . THR B 2 82 ? -14.350 -54.276 8.027 1.00 85.42 243 THR A N 1
ATOM 7482 C CA . THR B 2 82 ? -14.591 -52.872 7.741 1.00 89.47 243 THR A CA 1
ATOM 7483 C C . THR B 2 82 ? -15.876 -52.291 8.291 1.00 83.78 243 THR A C 1
ATOM 7484 O O . THR B 2 82 ? -15.834 -51.246 8.906 1.00 74.48 243 THR A O 1
ATOM 7488 N N . GLU B 2 83 ? -16.962 -53.038 8.123 1.00 87.09 244 GLU A N 1
ATOM 7489 C CA . GLU B 2 83 ? -18.331 -52.739 8.554 1.00 82.90 244 GLU A CA 1
ATOM 7490 C C . GLU B 2 83 ? -19.225 -53.857 8.031 1.00 87.11 244 GLU A C 1
ATOM 7491 O O . GLU B 2 83 ? -18.754 -54.867 7.518 1.00 83.96 244 GLU A O 1
ATOM 7497 N N . PRO B 2 84 ? -20.530 -53.686 8.194 1.00 84.27 245 PRO A N 1
ATOM 7498 C CA . PRO B 2 84 ? -21.584 -54.557 7.724 1.00 83.14 245 PRO A CA 1
ATOM 7499 C C . PRO B 2 84 ? -22.572 -53.702 6.975 1.00 78.95 245 PRO A C 1
ATOM 7500 O O . PRO B 2 84 ? -23.249 -52.959 7.677 1.00 81.73 245 PRO A O 1
ATOM 7504 N N . GLU B 2 88 ? -25.235 -54.419 5.340 1.00 68.39 249 GLU A N 1
ATOM 7505 C CA . GLU B 2 88 ? -26.253 -53.690 4.650 1.00 67.85 249 GLU A CA 1
ATOM 7506 C C . GLU B 2 88 ? -27.217 -53.126 5.594 1.00 66.81 249 GLU A C 1
ATOM 7507 O O . GLU B 2 88 ? -26.978 -53.079 6.764 1.00 59.90 249 GLU A O 1
ATOM 7513 N N . PRO B 2 89 ? -28.331 -52.662 5.053 1.00 71.59 250 PRO A N 1
ATOM 7514 C CA . PRO B 2 89 ? -29.489 -52.090 5.713 1.00 62.86 250 PRO A CA 1
ATOM 7515 C C . PRO B 2 89 ? -30.297 -53.193 6.298 1.00 64.22 250 PRO A C 1
ATOM 7516 O O . PRO B 2 89 ? -31.230 -53.646 5.675 1.00 64.96 250 PRO A O 1
ATOM 7520 N N . ILE B 2 90 ? -29.925 -53.626 7.489 1.00 61.96 251 ILE A N 1
ATOM 7521 C CA . ILE B 2 90 ? -30.613 -54.690 8.169 1.00 53.95 251 ILE A CA 1
ATOM 7522 C C . ILE B 2 90 ? -31.655 -54.047 9.014 1.00 48.11 251 ILE A C 1
ATOM 7523 O O . ILE B 2 90 ? -31.367 -53.141 9.742 1.00 47.15 251 ILE A O 1
ATOM 7528 N N . SER B 2 91 ? -32.875 -54.538 8.891 1.00 41.35 252 SER A N 1
ATOM 7529 C CA . SER B 2 91 ? -34.052 -53.993 9.551 1.00 42.56 252 SER A CA 1
ATOM 7530 C C . SER B 2 91 ? -34.110 -53.872 11.072 1.00 45.45 252 SER A C 1
ATOM 7531 O O . SER B 2 91 ? -34.789 -53.019 11.576 1.00 37.36 252 SER A O 1
ATOM 7534 N N . PHE B 2 92 ? -33.404 -54.732 11.779 1.00 49.92 253 PHE A N 1
ATOM 7535 C CA . PHE B 2 92 ? -33.350 -54.691 13.204 1.00 48.15 253 PHE A CA 1
ATOM 7536 C C . PHE B 2 92 ? -31.979 -54.990 13.673 1.00 53.56 253 PHE A C 1
ATOM 7537 O O . PHE B 2 92 ? -31.465 -56.014 13.386 1.00 57.96 253 PHE A O 1
ATOM 7545 N N . ILE B 2 93 ? -31.388 -54.100 14.426 1.00 50.82 254 ILE A N 1
ATOM 7546 C CA . ILE B 2 93 ? -30.085 -54.328 14.937 1.00 51.87 254 ILE A CA 1
ATOM 7547 C C . ILE B 2 93 ? -30.337 -54.415 16.372 1.00 54.79 254 ILE A C 1
ATOM 7548 O O . ILE B 2 93 ? -30.817 -53.495 16.931 1.00 59.56 254 ILE A O 1
ATOM 7553 N N . PRO B 2 94 ? -29.998 -55.524 16.994 1.00 58.82 255 PRO A N 1
ATOM 7554 C CA . PRO B 2 94 ? -30.290 -55.608 18.407 1.00 61.21 255 PRO A CA 1
ATOM 7555 C C . PRO B 2 94 ? -29.267 -54.997 19.262 1.00 58.19 255 PRO A C 1
ATOM 7556 O O . PRO B 2 94 ? -28.159 -54.779 18.831 1.00 54.34 255 PRO A O 1
ATOM 7560 N N . VAL B 2 95 ? -29.662 -54.738 20.482 1.00 56.39 256 VAL A N 1
ATOM 7561 C CA . VAL B 2 95 ? -28.710 -54.304 21.433 1.00 64.36 256 VAL A CA 1
ATOM 7562 C C . VAL B 2 95 ? -29.111 -54.609 22.831 1.00 68.74 256 VAL A C 1
ATOM 7563 O O . VAL B 2 95 ? -29.947 -53.969 23.418 1.00 67.77 256 VAL A O 1
ATOM 7567 N N . LYS B 2 96 ? -28.416 -55.595 23.359 1.00 75.27 257 LYS A N 1
ATOM 7568 C CA . LYS B 2 96 ? -28.596 -56.165 24.672 1.00 81.53 257 LYS A CA 1
ATOM 7569 C C . LYS B 2 96 ? -28.648 -55.235 25.851 1.00 79.68 257 LYS A C 1
ATOM 7570 O O . LYS B 2 96 ? -28.116 -54.154 25.838 1.00 78.51 257 LYS A O 1
ATOM 7576 N N . ASP B 2 97 ? -29.241 -55.724 26.920 1.00 77.77 258 ASP A N 1
ATOM 7577 C CA . ASP B 2 97 ? -29.418 -54.922 28.091 1.00 75.68 258 ASP A CA 1
ATOM 7578 C C . ASP B 2 97 ? -28.285 -55.018 29.075 1.00 73.90 258 ASP A C 1
ATOM 7579 O O . ASP B 2 97 ? -28.176 -54.185 29.960 1.00 78.39 258 ASP A O 1
#

Radius of gyration: 31.52 Å; Cα contacts (8 Å, |Δi|>4): 1851; chains: 2; bounding box: 86×74×84 Å

Nearest PDB structures (foldseek):
  6ieh-assembly1_B  TM=1.001E+00  e=0.000E+00  Homo sapiens
  6ro1-assembly1_A  TM=7.500E-01  e=0.000E+00  Homo sapiens
  7z4y-assembly1_D  TM=7.492E-01  e=0.000E+00  Homo sapiens
  5ooq-assembly1_A  TM=8.657E-01  e=2.985E-96  Saccharomyces cerevisiae S288C
  6bb8-assembly1_A  TM=7.971E-01  e=2.705E-90  Neurospora crassa

Solvent-accessible surface area: 43379 Å² total; per-residue (Å²): 101,23,79,50,71,80,31,104,35,132,73,68,13,61,7,27,1,0,10,14,47,141,46,116,63,136,96,36,48,101,106,133,67,84,31,28,43,146,32,130,101,148,24,36,30,3,3,112,40,0,10,49,0,0,34,41,78,42,0,0,0,0,0,0,28,37,54,0,16,16,42,8,0,0,18,1,0,0,11,18,0,36,124,98,171,61,19,1,1,0,0,0,6,77,59,54,8,0,10,10,18,32,104,61,2,36,134,78,17,175,71,7,0,0,20,6,44,96,37,76,53,57,50,122,10,25,0,1,0,1,2,0,63,29,1,26,44,38,28,10,122,63,37,143,43,31,75,66,9,20,4,0,0,0,10,24,0,4,28,0,66,68,80,79,53,0,7,17,2,0,1,0,0,9,36,4,56,74,112,1,34,0,0,0,0,0,16,8,2,79,23,6,114,39,0,0,11,2,0,2,70,9,3,114,17,31,0,4,6,0,57,3,88,96,53,27,12,48,10,3,18,2,0,0,1,29,65,6,119,0,0,16,2,1,3,29,54,118,35,71,36,85,78,78,13,0,58,73,0,16,89,34,30,63,130,65,36,150,60,77,10,42,33,0,0,74,4,0,2,56,93,32,5,29,18,0,0,0,1,1,56,43,77,61,54,0,9,55,47,1,29,72,0,1,95,14,8,3,14,54,112,132,36,32,59,96,3,79,68,40,9,55,109,22,26,119,115,14,38,120,77,7,30,74,15,64,32,7,82,0,4,40,32,0,3,9,14,0,0,0,2,17,1,16,0,2,5,48,6,5,40,28,8,4,33,75,2,13,76,123,41,11,1,17,0,1,0,0,16,48,86,8,5,91,20,37,66,21,45,0,14,0,0,0,0,10,50,2,45,34,49,78,41,138,53,32,78,38,5,40,10,12,33,2,39,40,2,4,9,10,3,4,39,108,80,125,12,94,40,0,0,0,0,0,4,1,77,28,78,5,47,49,109,73,0,108,105,4,10,97,17,75,17,66,51,0,76,14,21,6,69,7,40,23,5,0,0,0,10,0,19,71,27,178,95,53,68,0,35,71,0,2,105,61,4,0,76,4,17,27,33,95,90,55,38,87,43,35,87,58,51,16,55,60,24,78,111,90,69,96,75,42,49,74,30,96,65,88,65,4,87,82,4,43,44,5,106,97,85,24,69,60,32,26,58,41,31,63,56,27,21,27,33,38,37,63,0,0,15,2,2,0,13,1,0,2,1,69,0,106,28,87,68,33,67,9,25,39,0,4,2,6,26,7,25,94,38,68,22,69,26,89,24,41,54,66,101,73,61,18,32,0,0,4,0,1,0,74,0,2,144,22,0,46,89,45,92,43,2,47,0,1,28,26,16,58,145,107,33,134,10,50,8,35,5,0,0,0,13,12,86,11,1,18,8,6,0,1,0,24,2,52,52,46,70,57,10,126,54,82,112,24,4,46,48,2,10,62,13,6,83,48,1,76,76,56,66,116,112,47,13,34,99,5,66,14,78,119,36,17,38,2,88,94,82,45,8,47,114,28,59,59,36,26,56,53,49,96,137,122,18,78,81,28,96,21,84,93,36,110,96,47,67,82,18,55,79,64,8,41,40,46,35,98,31,36,106,61,21,58,66,17,117,65,49,31,86,34,22,99,54,36,68,23,34,114,62,0,86,27,39,8,115,0,1,89,166,30,30,0,5,41,83,92,45,86,17,77,125,42,0,109,0,0,14,56,0,57,36,22,35,15,3,0,0,0,14,0,13,92,97,34,10,0,65,133,27,49,36,56,8,0,0,1,2,0,0,4,21,19,7,84,57,101,13,79,62,49,46,112,42,110,84,69,14,30,32,9,59,71,92,4,36,67,21,0,51,55,13,8,50,33,12,57,137,8,81,35,102,81,71,67,29,61,39,21,30,62,20,54,17,17,9,6,29,2,2,21,42,1,1,79,52,24,58,10,42,49,0,34,90,79,20,91,23,56,10,4,8,10,5,107,6,3,44,126,0,44,46,0,0,47,51,0,30,96,0,0,69,48,39,59,24,100,80,26,20,81,34,0,20,86,0,42,84,95,0,101,50,79,10,10,48,46,63,34,29,57,76,84,75,113,74,24,109,125,61,7,91,12,0,106,138,145,36,58,32,116,93,35,118,86,16,171,35,148,60,6,14,109,33,0,14,6,8,79,60,113,74,63,45,10,61,45,135,198,129,109,15,4,10,18,140,62,2,33,114,107,9,111,160,122,20,111,47,49,53,63,123,109,170,95,30,66,122,43,89,41,78,6,62,12,160,160

GO terms:
  GO:0005634 nucleus (C, IDA)
  GO:0005654 nucleoplasm (C, IDA)
  GO:0005730 nucleolus (C, IDA)
  GO:0016607 nuclear speck (C, IDA)
  GO:0046833 positive regulation of RNA export from nucleus (P, IMP)
  GO:0048255 mRNA stabilization (P, IMP)
  GO:0006974 DNA damage response (P, IMP)
  GO:0008380 RNA splicing (P, IMP)
  GO:0000278 mitotic cell cycle (P, IMP)
  GO:0005515 protein binding (F, IPI)
  GO:0005739 mitochondrion (C, IDA)

Organism: Homo sapiens (NCBI:txid9606)

Secondary structure (P-SEA, 3-state):
cbbbbcccccccccccccccccccccccccccccccccccbbbbcccccccccaaaaaaaabbbbbcccccccccccccbbbbcc/cbbbbbbbbcccbbbbbbccccccccccccccccccccccccccaaaaaaaaaaaacbbbbbbbcccccaaaaaaaaaaaaaaacbbbbbbbccaaaaaaaaaaaaacccbbbbbcccccccccccbbbbcaaaaaaaaaacccccccccbbbbccccccccccaaaaaaaaaaaccccbbbbbbbccccaaaaaaaaaaaaccbbbbbbbbccccbbbbbbbbccccccccccccccccccaaaaaaaaaaaaccccccaaaaaaaaaaacccbbbbbbccaaaaaaaaaaacccccccaaaaaaaaaaaaaaacccccccccccccccaaaaaaacbbbbcccccaaaaaaaaaaaaacccccccccccccccccccccbbbbcccccccccccccccaaaaaaaaccccccccccbbbbbbbccccccaaaaaaacccccccccccccccaaaaaaaaacccccaaaaaaacaaaaaaaaaaaaaaaaaaaaaaaaaaaccccccaaaaaaaaaaaaaaaaaaaaaaaacccccccccccccbbbbbcccccccbbbbcbbbbbccccccccccbbbbbbbcccccccccccccccccccccccccbbbbbbcccccccccccccbbbbbccccccaaaaaaaaaaaaaaaaaccccccccccccccccccaaaaaaaaaaaaaaaaaaacccccccaaaaaaaaaaaaaaaaaaaaaaaaaaaacccccaaaaaaaaaaaaaaaccccccccccaaaaaaccccccaaaaaaaaaaacccccccaaaaaaaacccccccccccccccccccaaaaaaaaaaaaaaaaaaaaabbbbbaaaaaacccccaaaaaaaaaacccaaaaaacccccaaaaaaaaaaaaaaaaaaaaaaaaaccaaaaaaaaaaaaaccccccccccccc

Sequence (1014 aa):
RVKVQSVETVEGCTHEVALPAEEDYLPLKPRVGKAAKEYPFILDAFQREAIQCVDNNQSVLVSAHTSAGKTVCAEYAIALALREKQRVIFTSPIKALSNQKYREMYEEFQDVGLMTGDVTINPTASCLVMTTEILRSMLYRGSEVMREVAWVIFDEIHYMRDSERGVVWEETIILLPDNVHYVFLSATIPNARQFAEWICHLHKQPCHVIYTDYRPTPLQHYIFPAGGDGLHLVVDENGDFREDNFNTAMQVLRDAGDSNVFKIVKMIMERNFQPVIIFSFSKKDCEAYALQMTKLDFNTDEEKKMVEEVFSNAIDCLSDEDKKLPQVEHVLPLLKRGIGIHHGGLLPILKETIEILFSEGLIKALFATETFAMGINMPARTVLFTNARKFDGKDFRWISSGEYIQMSGRAGRRGMDDRGIVILMVDEKMSPTIGKQLLKGSADPLNSAFHLTYNMVLNLLRVEEINPEYMLEKSFYQFQHYRAIPGVVEKVKNSEEQYNKIVIPNEESVVIYYKIRQQLAKLGKEIEEYIHKPKYCLPFLQPGRLVKVKNEGDDFGWGVVVNFSKKSNVKPNSGELDPLYVVEVLLRCSKESLKNSATEAAKPAKPDEKGEMQVVPVLVHLLSAISSVRLYIPKDLRPVDNRQSVLKSIQEVQKRFPDGIPLLDPIDDMGIQDQGLKKVIQKVEAFEHRMYSHPLHNDPNLETVYTLCEKKAQIAIDIKSAKRELKKARTVLQMDELKCRKRVLRRLGFATSSDVIEMKGRVACEISSADELLLTEMMFNGLFNDLSAEQATALLSCFVFQENSSEMPKLTEQLAGPLRQMQECAKRIAKVSAEAKLEIDEETYLSSFKPHLMDVVYTWATGATFAHICKMTDVFEGSIIRCMRRLEELLRQMCQAAKAIGNTELENKFAEGITKIKRDIVFAASLYLSFRTDKKPDPANWEYKSLYRGDIARYKRKGDSCLGINPKKQCISWETEKKHSRKQVERYFTKKSVGLMNISKTEPEPISFIPVKD

B-factor: mean 49.17, std 14.01, range [17.98, 106.36]

InterPro domains:
  IPR011990 Tetratricopeptide-like helical domain superfamily [G3DSA:1.25.40.10] (290-510)
  IPR011990 Tetratricopeptide-like helical domain superfamily [G3DSA:1.25.40.10] (728-1152)
  IPR011990 Tetratricopeptide-like helical domain superfamily [SSF48452] (371-834)
  IPR013633 siRNA-mediated silencing protein NRDE-2 [PF08424] (310-647)
  IPR013633 siRNA-mediated silencing protein NRDE-2 [PTHR13471] (1-1163)

Foldseek 3Di:
DKDKDWDDFDDQKTKMKIADVVDDDDDQDDDDDDQLDDDPDDDDRLLVVLLSCLRRPAAEAEAEFPPPCLVVSVVSNQSVCVVVPFAEEEAEADPQQQVVVQVVSCVVDPFEWEDDLPDTGNQLTRYYYYHLLVLLVCLLVVDPSCVRHAEYEYAALLCLLPAPCNQSVQSNLLSDALNHYYYYHHHDFPCQVLVQNLSCVRNVGMYMYMYHHDDLAFAFEWEAEPPDPDIFTQAGSVRRGDVVSLVQRLVVLVVNNCHDVLVVLVVCLVVVLFAEEEEDADLVVLVVNLVVNLVAANDDVVLLVVLVVLLVVLCVQFDVVRCPFPLNPVQSSSLSRQEEEAELQHFPSRNLSVVVCVQVRSHGYYRYHLCVLVGNQDAGQEYHYQEQWDDPLFAIGGDALQSLSSRQSSHDDNVDDNYHYYYHYYNDRADPVRVCRNRSNDHYHSAHNHDDDLLLQLSQLADDPGHSVSSLVSGSNLSVLLVCLVVLVVLLVVLVVVLVVLVPLPDVCVLVLLVLVVVLVVLLLVLQQLCLDCVLCVVVQDFQWWWWFADPPFTFGIWTWHDKDWAWDPLVLDPRPDIWIKTWIWTFFDPVQVPDPDLSSTGHYDPSDPTFTDTGIDTRSRIRFTFPDGDDADDDCPDRVSVVVVVVVVVVQCVVDVVDGGGADCCVGSNDPDPVSVVSVVSSVVSVVVNVVDPLVPDDCSVVSVVSVVVSVVSVVVSVVSVVSSVCNVPRPCVVVSVLVVVLCCVLPQAHPVSRGDLLSVLLNLQDLFRSVLVSVCVVVVVLVPADLLLNLLVCLQRQQQDDFPDADDDDCNNCVVVVVSLVSQQVSVVSSVVSPHDDDSSVSSSRGDSRCSVLSSCLLVPDDLSVSPVPGDRRDSSVLVSLVSSLVRLSSNLVSCVSVPDVSSNVSSVVSVVSSDDGSSPDPSSPD/DDDDDPDDDCCCVVVVHDDPDDDDDDDDDDFADVVPPPPPDGDGPDDDDDCPDVVNVVVVVDDDDDDDDDPDDDDDDDPDDDDDD